Protein AF-A0A554NEE4-F1 (afdb_monomer_lite)

Foldseek 3Di:
DEKAWLFFDDFLQLQVLLVVLQVLLQVQQCVLCVVQLVVQVVCCVVPNPPPPCPPPHRGDNGRYDYAHNCLGFVDDDFDDLQNQQCWDFDADPVRDRPAGHNVHGGIDDDDPDDCVADVRDDDVVSVVSVVSSVVRSVVSVVVSCQPQDCQNPVRDHFLWAWFWEQVFFAEAEAALDPFLDPLGLLKDWPLPDKFKWKDFPDKDKDKDKWAFDAWQPTKDKDKDAQAPQFFKKKKKKDKDDDQWFKKKFKAWPVRHTQWIARDPRDTGITMDGGDDHGTMMMIMITTHTGDMIMMIMTMTGIHIDIDSDDDDPDDDTDQKEKDKDKDKDKAAAQGKDKDKDFDGAQFQKKKKFKAFFPFQKWKFKAAQVRDTPDTDGCDDPVHHGDGVRGHDMAMDGNGDGTMIMMMIGGNGNGMTMMMMMIMIMGGPPGLAHACCNYPVFHADIDIAALCVSQVSNQVRYPHYGYYYDYLVRLLVQVLVVGQEYEYAACLQDPVSVSSVVSPNDDPSRQVSVQVCQQVQHFYEYEANSVVSLLVHDHLFFDSVLQDPPQWDKFWALAQFFPDFDCVFQLQPDPPLDDRSHTGFFDANLLPHHSHGRHIFGFGALQSQQVGGLVRLWFKFAGTHDVNTGQWIFTDNDQWFLGHYTYHRHHRRRRDRSYDDRSHHYHTGGTSSNVLSVCQSSLMWIWITSPVDIDIGGHRRGGHCPSTDGRHHPDWDKAWAWDKDWDDQEAAAFDKIKIKTKTQAIDTDFDQPFKKWKKKFAWPQKDWDADPVGAGPWQFRDDDDRMTTNGIDGRVRNVVHMDMTITMIGQHADPVSWDKTKMDQIWIWGQDSNDIDIYGHHGMDIHGHHYHDPPDD

Radius of gyration: 36.36 Å; chains: 1; bounding box: 122×78×84 Å

Secondary structure (DSSP, 8-state):
-EEEEE-SS--HHHHHHHHHHHHHHHHHHHHHHHHHHHHHHHHHHHH-S---TTSS-PPPSSS-EEEEHHHHHS---SS-HHHHHHSPEEE-TTS-EEEE-----EEEEE-S--TTSTT----HHHHHHHHHHHHHHHHHHHHHHHHS-SS-TT------EEEEE-TT-EEEEEESSSTTSTT-SS-EEGGG--EEEEEEEEE--EEEEEPP-STTSSEEEEEEEPPTT--EEEEEEEE--SS--EEEEEE-TTS-EEEEE--TTS-EEEEEE-PPTT-EEEEEEEE-SSS-EEEEEEEEEEEEEEE-S-----S---SEEEEEEEEEEEEPTT-EEEEEEEEPTTEEEEEEEEE-TT--EEEEEE-TTS-EEEEE-SB-SS-BSSSTTSPPPEEEESPPSEEEEEEEEE-SSS-EEEEEEEEEEEE-SSSS--HHHHTSSPPPP-EE-TTHHHHHHHTTBSSSEEEEEEHHHHHTTGGGG-SEEEES--S-STT-HHHHHHT---THHHHHHHHHHHTT-EEEEEGGGGGGGGG-BSSS-BGGGS-TTSEEEEEESSEE-SEE-TTSGGG-STTSS-TT--EEE-SGGGT--TTT-EEEEEE-HHHHHHHHHTTT-EEEEEEEETTEEEEEEEEEETTEEEEEEEESSSSPPP--SS--TT---S--B-HHHHHHHHHHHT-EEEEE-SS-EEEES-TT----TTSPP-PPPPPPEEEEEEEE-S-SEE-TTPEEEEEEEEEEEEES--TT--EEEEEE--TT-EE-B-TTSPBSBS--EEETTEEEEEEE-HHHHHTS-EEEEEEEEPPPSTT--EEEEE--EEEEEEETTEEEEEEEE--EEEEE-SS-----

Sequence (856 aa):
MLGLISQDQFNSRDLHELYEMCLNIDDTLEEALEIWTTAGDVKTSLLGDTRTGLLFGVLPEQAFDYGTIYDTIDYTVSGAFLDWMAHPEITDDEGNVVGGGLGMTTLDFEMSFSWAVNGNLYNPELVRQEVIGYRTAIRVISEFGFRNTDTPSDGSVDEFDVTTGTDGEDVAFVTTGEAGGEADALRRTDEDLVFTRFEEVEQLNYSGVIAPGAAGSTTAEHTFTMPDGADRVEATCSWVTNVQDLDFFLEDGSGDRIAGSTNFGGPERITTSDPEPGRTYTFVVETFASGPTRYEIDGSARQSTTAGESEGDSEFAFGSTTDATTVENRVAGGSTTAVQYDVDRDLHSLTIHPYAPDVVFDLELVGPDGATVQSFDGVTEKRVGGKCCGLPEWVVESPDQGTYTLEVSNLEPDPKPFEIQFGTLQSTGTATPDPKVAVGYEQRPYDVTPFTFFQDYAEFIDSGSMDPVTVDEVANGALSEYDHAVVIHDYLNEDMERARKSGAADSGYTGALDTFVDDGGNLVLTDTGNYLLPLLDNDLVDGSRFGQDAITRTFDDVAQFTSKNLDHPLFGTDGDVRPIQDQLWKVAPLGYGVSGEARMDVIREEAFAAAATSAEGVPSVAGRVDGAVGAGSITASEDEGTGIHTICSLLPPAKQTNLHPFGMLNYTATFLGYVMFTSALGFEQIRDVGTEVRRYGRGDEWDLSGVDPVEPPAPEFSASGSRSDDGDVFTGGQTNRVRVTVESIDGEVDGNQQVELTDGLPDDWSVIRDGDGEPFGDAVGTDDGTVVLGSLTEADVSAGSVSRTYYAEAPEGAGATGEYTFGPAEVTATIDGAAVTAEVAGTETAYVVGPSTNVL

pLDDT: mean 84.34, std 13.8, range [32.0, 98.81]

Structure (mmCIF, N/CA/C/O backbone):
data_AF-A0A554NEE4-F1
#
_entry.id   AF-A0A554NEE4-F1
#
loop_
_atom_site.group_PDB
_atom_site.id
_atom_site.type_symbol
_atom_site.label_atom_id
_atom_site.label_alt_id
_atom_site.label_comp_id
_atom_site.label_asym_id
_atom_site.label_entity_id
_atom_site.label_seq_id
_atom_site.pdbx_PDB_ins_code
_atom_site.Cartn_x
_atom_site.Cartn_y
_atom_site.Cartn_z
_atom_site.occupancy
_atom_site.B_iso_or_equiv
_atom_site.auth_seq_id
_atom_site.auth_comp_id
_atom_site.auth_asym_id
_atom_site.auth_atom_id
_atom_site.pdbx_PDB_model_num
ATOM 1 N N . MET A 1 1 ? -0.304 26.738 -3.798 1.00 79.19 1 MET A N 1
ATOM 2 C CA . MET A 1 1 ? -1.681 26.210 -3.904 1.00 79.19 1 MET A CA 1
ATOM 3 C C . MET A 1 1 ? -1.562 24.702 -3.983 1.00 79.19 1 MET A C 1
ATOM 5 O O . MET A 1 1 ? -0.553 24.251 -4.499 1.00 79.19 1 MET A O 1
ATOM 9 N N . LEU A 1 2 ? -2.513 23.949 -3.445 1.00 85.88 2 LEU A N 1
ATOM 10 C CA . LEU A 1 2 ? -2.523 22.490 -3.502 1.00 85.88 2 LEU A CA 1
ATOM 11 C C . LEU A 1 2 ? -3.731 22.027 -4.313 1.00 85.88 2 LEU A C 1
ATOM 13 O O . LEU A 1 2 ? -4.825 22.565 -4.130 1.00 85.88 2 LEU A O 1
ATOM 17 N N . GLY A 1 3 ? -3.508 21.081 -5.220 1.00 88.94 3 GLY A N 1
ATOM 18 C CA . GLY A 1 3 ? -4.543 20.360 -5.951 1.00 88.94 3 GLY A CA 1
ATOM 19 C C . GLY A 1 3 ? -4.815 19.021 -5.277 1.00 88.94 3 GLY A C 1
ATOM 20 O O . GLY A 1 3 ? -3.974 18.129 -5.325 1.00 88.94 3 GLY A O 1
ATOM 21 N N . LEU A 1 4 ? -5.976 18.904 -4.643 1.00 88.12 4 LEU A N 1
ATOM 22 C CA . LEU A 1 4 ? -6.409 17.744 -3.875 1.00 88.12 4 LEU A CA 1
ATOM 23 C C . LEU A 1 4 ? -7.181 16.811 -4.807 1.00 88.12 4 LEU A C 1
ATOM 25 O O . LEU A 1 4 ? -8.361 17.040 -5.094 1.00 88.12 4 LEU A O 1
ATOM 29 N N . ILE A 1 5 ? -6.505 15.787 -5.318 1.00 89.12 5 ILE A N 1
ATOM 30 C CA . ILE A 1 5 ? -7.102 14.824 -6.238 1.00 89.12 5 ILE A CA 1
ATOM 31 C C . ILE A 1 5 ? -7.968 13.856 -5.445 1.00 89.12 5 ILE A C 1
ATOM 33 O O . ILE A 1 5 ? -7.487 13.073 -4.620 1.00 89.12 5 ILE A O 1
ATOM 37 N N . SER A 1 6 ? -9.264 13.884 -5.743 1.00 83.94 6 SER A N 1
ATOM 38 C CA . SER A 1 6 ? -10.177 12.837 -5.323 1.00 83.94 6 SER A CA 1
ATOM 39 C C . SER A 1 6 ? -10.399 11.874 -6.475 1.00 83.94 6 SER A C 1
ATOM 41 O O . SER A 1 6 ? -11.335 11.957 -7.268 1.00 83.94 6 SER A O 1
ATOM 43 N N . GLN A 1 7 ? -9.445 10.964 -6.565 1.00 79.62 7 GLN A N 1
ATOM 44 C CA . GLN A 1 7 ? -9.552 9.798 -7.413 1.00 79.62 7 GLN A CA 1
ATOM 45 C C . GLN A 1 7 ? -10.281 8.674 -6.692 1.00 79.62 7 GLN A C 1
ATOM 47 O O . GLN A 1 7 ? -9.940 8.346 -5.560 1.00 79.62 7 GLN A O 1
ATOM 52 N N . ASP A 1 8 ? -11.245 8.067 -7.360 1.00 83.69 8 ASP A N 1
ATOM 53 C CA . ASP A 1 8 ? -11.874 6.847 -6.875 1.00 83.69 8 ASP A CA 1
ATOM 54 C C . ASP A 1 8 ? -11.549 5.730 -7.873 1.00 83.69 8 ASP A C 1
ATOM 56 O O . ASP A 1 8 ? -10.404 5.288 -7.895 1.00 83.69 8 ASP A O 1
ATOM 60 N N . GLN A 1 9 ? -12.478 5.329 -8.743 1.00 89.69 9 GLN A N 1
ATOM 61 C CA . GLN A 1 9 ? -12.220 4.356 -9.812 1.00 89.69 9 GLN A CA 1
ATOM 62 C C . GLN A 1 9 ? -12.054 5.084 -11.154 1.00 89.69 9 GLN A C 1
ATOM 64 O O . GLN A 1 9 ? -13.022 5.261 -11.889 1.00 89.69 9 GLN A O 1
ATOM 69 N N . PHE A 1 10 ? -10.836 5.548 -11.438 1.00 91.00 10 PHE A N 1
ATOM 70 C CA . PHE A 1 10 ? -10.472 6.203 -12.701 1.00 91.00 10 PHE A CA 1
ATOM 71 C C . PHE A 1 10 ? -9.712 5.235 -13.610 1.00 91.00 10 PHE A C 1
ATOM 73 O O . PHE A 1 10 ? -8.888 4.441 -13.138 1.00 91.00 10 PHE A O 1
ATOM 80 N N . ASN A 1 11 ? -9.995 5.290 -14.910 1.00 91.19 11 ASN A N 1
ATOM 81 C CA . ASN A 1 11 ? -9.224 4.572 -15.925 1.00 91.19 11 ASN A CA 1
ATOM 82 C C . ASN A 1 11 ? -8.066 5.444 -16.459 1.00 91.19 11 ASN A C 1
ATOM 84 O O . ASN A 1 11 ? -7.879 6.588 -16.029 1.00 91.19 11 ASN A O 1
ATOM 88 N N . SER A 1 12 ? -7.282 4.919 -17.407 1.00 90.38 12 SER A N 1
ATOM 89 C CA . SER A 1 12 ? -6.141 5.644 -17.984 1.00 90.38 12 SER A CA 1
ATOM 90 C C . SER A 1 12 ? -6.547 6.998 -18.582 1.00 90.38 12 SER A C 1
ATOM 92 O O . SER A 1 12 ? -5.858 7.996 -18.367 1.00 90.38 12 SER A O 1
ATOM 94 N N . ARG A 1 13 ? -7.690 7.082 -19.280 1.00 89.62 13 ARG A N 1
ATOM 95 C CA . ARG A 1 13 ? -8.184 8.348 -19.850 1.00 89.62 13 ARG A CA 1
ATOM 96 C C . ARG A 1 13 ? -8.473 9.385 -18.769 1.00 89.62 13 ARG A C 1
ATOM 98 O O . ARG A 1 13 ? -7.953 10.498 -18.862 1.00 89.62 13 ARG A O 1
ATOM 105 N N . ASP A 1 14 ? -9.248 9.018 -17.753 1.00 89.56 14 ASP A N 1
ATOM 106 C CA . ASP A 1 14 ? -9.634 9.918 -16.659 1.00 89.56 14 ASP A CA 1
ATOM 107 C C . ASP A 1 14 ? -8.403 10.485 -15.935 1.00 89.56 14 ASP A C 1
ATOM 109 O O . ASP A 1 14 ? -8.318 11.684 -15.647 1.00 89.56 14 ASP A O 1
ATOM 113 N N . LEU A 1 15 ? -7.410 9.625 -15.679 1.00 90.44 15 LEU A N 1
ATOM 114 C CA . LEU A 1 15 ? -6.151 10.013 -15.051 1.00 90.44 15 LEU A CA 1
ATOM 115 C C . LEU A 1 15 ? -5.356 10.985 -15.926 1.00 90.44 15 LEU A C 1
ATOM 117 O O . LEU A 1 15 ? -4.944 12.039 -15.442 1.00 90.44 15 LEU A O 1
ATOM 121 N N . HIS A 1 16 ? -5.180 10.689 -17.215 1.00 88.69 16 HIS A N 1
ATOM 122 C CA . HIS A 1 16 ? -4.455 11.575 -18.126 1.00 88.69 16 HIS A CA 1
ATOM 123 C C . HIS A 1 16 ? -5.140 12.931 -18.317 1.00 88.69 16 HIS A C 1
ATOM 125 O O . HIS A 1 16 ? -4.455 13.948 -18.446 1.00 88.69 16 HIS A O 1
ATOM 131 N N . GLU A 1 17 ? -6.472 12.989 -18.327 1.00 86.56 17 GLU A N 1
ATOM 132 C CA . GLU A 1 17 ? -7.200 14.259 -18.362 1.00 86.56 17 GLU A CA 1
ATOM 133 C C . GLU A 1 17 ? -6.975 15.074 -17.082 1.00 86.56 17 GLU A C 1
ATOM 135 O O . GLU A 1 17 ? -6.628 16.258 -17.150 1.00 86.56 17 GLU A O 1
ATOM 140 N N . LEU A 1 18 ? -7.119 14.443 -15.914 1.00 89.12 18 LEU A N 1
ATOM 141 C CA . LEU A 1 18 ? -6.953 15.102 -14.622 1.00 89.12 18 LEU A CA 1
ATOM 142 C C . LEU A 1 18 ? -5.520 15.607 -14.401 1.00 89.12 18 LEU A C 1
ATOM 144 O O . LEU A 1 18 ? -5.320 16.745 -13.970 1.00 89.12 18 LEU A O 1
ATOM 148 N N . TYR A 1 19 ? -4.519 14.791 -14.726 1.00 88.62 19 TYR A N 1
ATOM 149 C CA . TYR A 1 19 ? -3.110 15.136 -14.537 1.00 88.62 19 TYR A CA 1
ATOM 150 C C . TYR A 1 19 ? -2.638 16.189 -15.538 1.00 88.62 19 TYR A C 1
ATOM 152 O O . TYR A 1 19 ? -1.933 17.124 -15.152 1.00 88.62 19 TYR A O 1
ATOM 160 N N . GLU A 1 20 ? -3.099 16.135 -16.791 1.00 87.94 20 GLU A N 1
ATOM 161 C CA . GLU A 1 20 ? -2.848 17.220 -17.741 1.00 87.94 20 GLU A CA 1
ATOM 162 C C . GLU A 1 20 ? -3.465 18.539 -17.248 1.00 87.94 20 GLU A C 1
ATOM 164 O O . GLU A 1 20 ? -2.842 19.598 -17.368 1.00 87.94 20 GLU A O 1
ATOM 169 N N . MET A 1 21 ? -4.667 18.505 -16.659 1.00 89.19 21 MET A N 1
ATOM 170 C CA . MET A 1 21 ? -5.262 19.703 -16.063 1.00 89.19 21 MET A CA 1
ATOM 171 C C . MET A 1 21 ? -4.361 20.272 -14.959 1.00 89.19 21 MET A C 1
ATOM 173 O O . MET A 1 21 ? -4.125 21.483 -14.935 1.00 89.19 21 MET A O 1
ATOM 177 N N . CYS A 1 22 ? -3.830 19.421 -14.079 1.00 91.69 22 CYS A N 1
ATOM 178 C CA . CYS A 1 22 ? -2.899 19.825 -13.028 1.00 91.69 22 CYS A CA 1
ATOM 179 C C . CYS A 1 22 ? -1.610 20.443 -13.590 1.00 91.69 22 CYS A C 1
ATOM 181 O O . CYS A 1 22 ? -1.196 21.492 -13.101 1.00 91.69 22 CYS A O 1
ATOM 183 N N . LEU A 1 23 ? -1.023 19.877 -14.649 1.00 89.75 23 LEU A N 1
ATOM 184 C CA . LEU A 1 23 ? 0.155 20.450 -15.317 1.00 89.75 23 LEU A CA 1
ATOM 185 C C . LEU A 1 23 ? -0.133 21.834 -15.920 1.00 89.75 23 LEU A C 1
ATOM 187 O O . LEU A 1 23 ? 0.620 22.780 -15.703 1.00 89.75 23 LEU A O 1
ATOM 191 N N . ASN A 1 24 ? -1.273 22.000 -16.599 1.00 89.62 24 ASN A N 1
ATOM 192 C CA . ASN A 1 24 ? -1.676 23.301 -17.147 1.00 89.62 24 ASN A CA 1
ATOM 193 C C . ASN A 1 24 ? -1.885 24.354 -16.043 1.00 89.62 24 ASN A C 1
ATOM 195 O O . ASN A 1 24 ? -1.602 25.544 -16.235 1.00 89.62 24 ASN A O 1
ATOM 199 N N . ILE A 1 25 ? -2.420 23.931 -14.893 1.00 90.69 25 ILE A N 1
ATOM 200 C CA . ILE A 1 25 ? -2.573 24.787 -13.715 1.00 90.69 25 ILE A CA 1
ATOM 201 C C . ILE A 1 25 ? -1.203 25.171 -13.161 1.00 90.69 25 ILE A C 1
ATOM 203 O O . ILE A 1 25 ? -1.005 26.358 -12.898 1.00 90.69 25 ILE A O 1
ATOM 207 N N . ASP A 1 26 ? -0.291 24.208 -13.018 1.00 90.06 26 ASP A N 1
ATOM 208 C CA . ASP A 1 26 ? 1.068 24.412 -12.514 1.00 90.06 26 ASP A CA 1
ATOM 209 C C . ASP A 1 26 ? 1.807 25.475 -13.332 1.00 90.06 26 ASP A C 1
ATOM 211 O O . ASP A 1 26 ? 2.122 26.549 -12.815 1.00 90.06 26 ASP A O 1
ATOM 215 N N . ASP A 1 27 ? 1.924 25.255 -14.644 1.00 89.25 27 ASP A N 1
ATOM 216 C CA . ASP A 1 27 ? 2.611 26.158 -15.572 1.00 89.25 27 ASP A CA 1
ATOM 217 C C . ASP A 1 27 ? 2.057 27.589 -15.505 1.00 89.25 27 ASP A C 1
ATOM 219 O O . ASP A 1 27 ? 2.794 28.581 -15.452 1.00 89.25 27 ASP A O 1
ATOM 223 N N . THR A 1 28 ? 0.727 27.720 -15.478 1.00 90.75 28 THR A N 1
ATOM 224 C CA . THR A 1 28 ? 0.081 29.038 -15.467 1.00 90.75 28 THR A CA 1
ATOM 225 C C . THR A 1 28 ? 0.197 29.719 -14.100 1.00 90.75 28 THR A C 1
ATOM 227 O O . THR A 1 28 ? 0.265 30.952 -14.016 1.00 90.75 28 THR A O 1
ATOM 230 N N . LEU A 1 29 ? 0.169 28.951 -13.006 1.00 87.88 29 LEU A N 1
ATOM 231 C CA . LEU A 1 29 ? 0.315 29.485 -11.654 1.00 87.88 29 LEU A CA 1
ATOM 232 C C . LEU A 1 29 ? 1.748 29.920 -11.373 1.00 87.88 29 LEU A C 1
ATOM 234 O O . LEU A 1 29 ? 1.921 30.985 -10.776 1.00 87.88 29 LEU A O 1
ATOM 238 N N . GLU A 1 30 ? 2.737 29.165 -11.839 1.00 85.44 30 GLU A N 1
ATOM 239 C CA . GLU A 1 30 ? 4.149 29.506 -11.706 1.00 85.44 30 GLU A CA 1
ATOM 240 C C . GLU A 1 30 ? 4.451 30.839 -12.411 1.00 85.44 30 GLU A C 1
ATOM 242 O O . GLU A 1 30 ? 5.006 31.756 -11.803 1.00 85.44 30 GLU A O 1
ATOM 247 N N . GLU A 1 31 ? 3.939 31.051 -13.632 1.00 86.69 31 GLU A N 1
ATOM 248 C CA . GLU A 1 31 ? 4.039 32.353 -14.312 1.00 86.69 31 GLU A CA 1
ATOM 249 C C . GLU A 1 31 ? 3.298 33.466 -13.541 1.00 86.69 31 GLU A C 1
ATOM 251 O O . GLU A 1 31 ? 3.792 34.589 -13.386 1.00 86.69 31 GLU A O 1
ATOM 256 N N . ALA A 1 32 ? 2.095 33.182 -13.035 1.00 84.25 32 ALA A N 1
ATOM 257 C CA . ALA A 1 32 ? 1.286 34.176 -12.331 1.00 84.25 32 ALA A CA 1
ATOM 258 C C . ALA A 1 32 ? 1.881 34.597 -10.974 1.00 84.25 32 ALA A C 1
ATOM 260 O O . ALA A 1 32 ? 1.588 35.707 -10.501 1.00 84.25 32 ALA A O 1
ATOM 261 N N . LEU A 1 33 ? 2.685 33.729 -10.353 1.00 83.12 33 LEU A N 1
ATOM 262 C CA . LEU A 1 33 ? 3.245 33.886 -9.011 1.00 83.12 33 LEU A CA 1
ATOM 263 C C . LEU A 1 33 ? 4.788 33.944 -8.981 1.00 83.12 33 LEU A C 1
ATOM 265 O O . LEU A 1 33 ? 5.340 33.996 -7.885 1.00 83.12 33 LEU A O 1
ATOM 269 N N . GLU A 1 34 ? 5.465 34.082 -10.129 1.00 81.25 34 GLU A N 1
ATOM 270 C CA . GLU A 1 34 ? 6.938 34.102 -10.308 1.00 81.25 34 GLU A CA 1
ATOM 271 C C . GLU A 1 34 ? 7.698 34.929 -9.252 1.00 81.25 34 GLU A C 1
ATOM 273 O O . GLU A 1 34 ? 8.745 34.541 -8.734 1.00 81.25 34 GLU A O 1
ATOM 278 N N . ILE A 1 35 ? 7.174 36.109 -8.897 1.00 74.75 35 ILE A N 1
ATOM 279 C CA . ILE A 1 35 ? 7.800 37.003 -7.906 1.00 74.75 35 ILE A CA 1
ATOM 280 C C . ILE A 1 35 ? 7.946 36.318 -6.538 1.00 74.75 35 ILE A C 1
ATOM 282 O O . ILE A 1 35 ? 8.884 36.613 -5.797 1.00 74.75 35 ILE A O 1
ATOM 286 N N . TRP A 1 36 ? 6.989 35.468 -6.179 1.00 70.56 36 TRP A N 1
ATOM 287 C CA . TRP A 1 36 ? 6.923 34.794 -4.890 1.00 70.56 36 TRP A CA 1
ATOM 288 C C . TRP A 1 36 ? 7.741 33.515 -4.861 1.00 70.56 36 TRP A C 1
ATOM 290 O O . TRP A 1 36 ? 8.437 33.320 -3.869 1.00 70.56 36 TRP A O 1
ATOM 300 N N . THR A 1 37 ? 7.748 32.730 -5.936 1.00 70.56 37 THR A N 1
ATOM 301 C CA . THR A 1 37 ? 8.618 31.551 -6.044 1.00 70.56 37 THR A CA 1
ATOM 302 C C . THR A 1 37 ? 10.085 31.966 -6.085 1.00 70.56 37 THR A C 1
ATOM 304 O O . THR A 1 37 ? 10.865 31.536 -5.242 1.00 70.56 37 THR A O 1
ATOM 307 N N . THR A 1 38 ? 10.420 33.014 -6.849 1.00 75.44 38 THR A N 1
ATOM 308 C CA . THR A 1 38 ? 11.751 33.655 -6.797 1.00 75.44 38 THR A CA 1
ATOM 309 C C . THR A 1 38 ? 12.124 34.117 -5.379 1.00 75.44 38 THR A C 1
ATOM 311 O O . THR A 1 38 ? 13.282 34.048 -4.962 1.00 75.44 38 THR A O 1
ATOM 314 N N . ALA A 1 39 ? 11.166 34.657 -4.619 1.00 69.75 39 ALA A N 1
ATOM 315 C CA . ALA A 1 39 ? 11.418 35.095 -3.247 1.00 69.75 39 ALA A CA 1
ATOM 316 C C . ALA A 1 39 ? 11.582 33.909 -2.276 1.00 69.75 39 ALA A C 1
ATOM 318 O O . ALA A 1 39 ? 12.388 34.014 -1.346 1.00 69.75 39 ALA A O 1
ATOM 319 N N . GLY A 1 40 ? 10.855 32.809 -2.503 1.00 69.12 40 GLY A N 1
ATOM 320 C CA . GLY A 1 40 ? 11.029 31.512 -1.849 1.00 69.12 40 GLY A CA 1
ATOM 321 C C . GLY A 1 40 ? 12.433 30.962 -2.076 1.00 69.12 40 GLY A C 1
ATOM 322 O O . GLY A 1 40 ? 13.184 30.829 -1.114 1.00 69.12 40 GLY A O 1
ATOM 323 N N . ASP A 1 41 ? 12.853 30.820 -3.331 1.00 72.00 41 ASP A N 1
ATOM 324 C CA . ASP A 1 41 ? 14.188 30.338 -3.711 1.00 72.00 41 ASP A CA 1
ATOM 325 C C . ASP A 1 41 ? 15.310 31.154 -3.068 1.00 72.00 41 ASP A C 1
ATOM 327 O O . ASP A 1 41 ? 16.281 30.629 -2.513 1.00 72.00 41 ASP A O 1
ATOM 331 N N . VAL A 1 42 ? 15.181 32.486 -3.101 1.00 71.62 42 VAL A N 1
ATOM 332 C CA . VAL A 1 42 ? 16.158 33.383 -2.477 1.00 71.62 42 VAL A CA 1
ATOM 333 C C . VAL A 1 42 ? 16.200 33.163 -0.968 1.00 71.62 42 VAL A C 1
ATOM 335 O O . VAL A 1 42 ? 17.295 33.111 -0.402 1.00 71.62 42 VAL A O 1
ATOM 338 N N . LYS A 1 43 ? 15.047 33.014 -0.305 1.00 68.38 43 LYS A N 1
ATOM 339 C CA . LYS A 1 43 ? 14.982 32.700 1.129 1.00 68.38 43 LYS A CA 1
ATOM 340 C C . LYS A 1 43 ? 15.693 31.373 1.410 1.00 68.38 43 LYS A C 1
ATOM 342 O O . LYS A 1 43 ? 16.560 31.357 2.285 1.00 68.38 43 LYS A O 1
ATOM 347 N N . THR A 1 44 ? 15.389 30.318 0.664 1.00 67.31 44 THR A N 1
ATOM 348 C CA . THR A 1 44 ? 15.949 28.971 0.856 1.00 67.31 44 THR A CA 1
ATOM 349 C C . THR A 1 44 ? 17.456 28.957 0.626 1.00 67.31 44 THR A C 1
ATOM 351 O O . THR A 1 44 ? 18.206 28.461 1.466 1.00 67.31 44 THR A O 1
ATOM 354 N N . SER A 1 45 ? 17.948 29.651 -0.405 1.00 70.81 45 SER A N 1
ATOM 355 C CA . SER A 1 45 ? 19.392 29.796 -0.641 1.00 70.81 45 SER A CA 1
ATOM 356 C C . SER A 1 45 ? 20.137 30.540 0.481 1.00 70.81 45 SER A C 1
ATOM 358 O O . SER A 1 45 ? 21.322 30.299 0.716 1.00 70.81 45 SER A O 1
ATOM 360 N N . LEU A 1 46 ? 19.467 31.472 1.172 1.00 65.19 46 LEU A N 1
ATOM 361 C CA . LEU A 1 46 ? 20.076 32.335 2.189 1.00 65.19 46 LEU A CA 1
ATOM 362 C C . LEU A 1 46 ? 19.972 31.769 3.607 1.00 65.19 46 LEU A C 1
ATOM 364 O O . LEU A 1 46 ? 20.841 32.051 4.435 1.00 65.19 46 LEU A O 1
ATOM 368 N N . LEU A 1 47 ? 18.892 31.049 3.907 1.00 61.53 47 LEU A N 1
ATOM 369 C CA . LEU A 1 47 ? 18.517 30.626 5.259 1.00 61.53 47 LEU A CA 1
ATOM 370 C C . LEU A 1 47 ? 18.403 29.100 5.407 1.00 61.53 47 LEU A C 1
ATOM 372 O O . LEU A 1 47 ? 18.155 28.627 6.519 1.00 61.53 47 LEU A O 1
ATOM 376 N N . GLY A 1 48 ? 18.590 28.343 4.322 1.00 58.00 48 GLY A N 1
ATOM 377 C CA . GLY A 1 48 ? 18.257 26.921 4.255 1.00 58.00 48 GLY A CA 1
ATOM 378 C C . GLY A 1 48 ? 16.752 26.679 4.397 1.00 58.00 48 GLY A C 1
ATOM 379 O O . GLY A 1 48 ? 15.963 27.623 4.513 1.00 58.00 48 GLY A O 1
ATOM 380 N N . ASP A 1 49 ? 16.367 25.409 4.469 1.00 53.97 49 ASP A N 1
ATOM 381 C CA . ASP A 1 49 ? 14.980 24.972 4.668 1.00 53.97 49 ASP A CA 1
ATOM 382 C C . ASP A 1 49 ? 14.526 25.112 6.138 1.00 53.97 49 ASP A C 1
ATOM 384 O O . ASP A 1 49 ? 14.043 24.201 6.810 1.00 53.97 49 ASP A O 1
ATOM 388 N N . THR A 1 50 ? 14.770 26.284 6.726 1.00 45.06 50 THR A N 1
ATOM 389 C CA . THR A 1 50 ? 14.326 26.564 8.088 1.00 45.06 50 THR A CA 1
ATOM 390 C C . THR A 1 50 ? 12.863 27.008 8.059 1.00 45.06 50 THR A C 1
ATOM 392 O O . THR A 1 50 ? 12.542 28.169 7.789 1.00 45.06 50 THR A O 1
ATOM 395 N N . ARG A 1 51 ? 11.952 26.093 8.426 1.00 45.69 51 ARG A N 1
ATOM 396 C CA . ARG A 1 51 ? 10.507 26.327 8.670 1.00 45.69 51 ARG A CA 1
ATOM 397 C C . ARG A 1 51 ? 10.204 27.297 9.833 1.00 45.69 51 ARG A C 1
ATOM 399 O O . ARG A 1 51 ? 9.126 27.276 10.418 1.00 45.69 51 ARG A O 1
ATOM 406 N N . THR A 1 52 ? 11.131 28.177 10.219 1.00 40.28 52 THR A N 1
ATOM 407 C CA . THR A 1 52 ? 10.897 29.130 11.313 1.00 40.28 52 THR A CA 1
ATOM 408 C C . THR A 1 52 ? 10.232 30.401 10.785 1.00 40.28 52 THR A C 1
ATOM 410 O O . THR A 1 52 ? 10.878 31.354 10.353 1.00 40.28 52 THR A O 1
ATOM 413 N N . GLY A 1 53 ? 8.900 30.441 10.865 1.00 39.19 53 GLY A N 1
ATOM 414 C CA . GLY A 1 53 ? 8.048 31.583 10.500 1.00 39.19 53 GLY A CA 1
ATOM 415 C C . GLY A 1 53 ? 8.251 32.870 11.321 1.00 39.19 53 GLY A C 1
ATOM 416 O O . GLY A 1 53 ? 7.424 33.775 11.256 1.00 39.19 53 GLY A O 1
ATOM 417 N N . LEU A 1 54 ? 9.336 33.002 12.091 1.00 34.47 54 LEU A N 1
ATOM 418 C CA . LEU A 1 54 ? 9.494 34.064 13.089 1.00 34.47 54 LEU A CA 1
ATOM 419 C C . LEU A 1 54 ? 9.956 35.425 12.534 1.00 34.47 54 LEU A C 1
ATOM 421 O O . LEU A 1 54 ? 9.944 36.403 13.281 1.00 34.47 54 LEU A O 1
ATOM 425 N N . LEU A 1 55 ? 10.351 35.526 11.257 1.00 32.00 55 LEU A N 1
ATOM 426 C CA . LEU A 1 55 ? 10.859 36.786 10.679 1.00 32.00 55 LEU A CA 1
ATOM 427 C C . LEU A 1 55 ? 10.274 37.190 9.312 1.00 32.00 55 LEU A C 1
ATOM 429 O O . LEU A 1 55 ? 10.265 38.388 9.029 1.00 32.00 55 LEU A O 1
ATOM 433 N N . PHE A 1 56 ? 9.760 36.261 8.492 1.00 33.00 56 PHE A N 1
ATOM 434 C CA . PHE A 1 56 ? 9.345 36.564 7.106 1.00 33.00 56 PHE A CA 1
ATOM 435 C C . PHE A 1 56 ? 7.969 36.023 6.671 1.00 33.00 56 PHE A C 1
ATOM 437 O O . PHE A 1 56 ? 7.517 36.365 5.581 1.00 33.00 56 PHE A O 1
ATOM 444 N N . GLY A 1 57 ? 7.277 35.228 7.498 1.00 48.47 57 GLY A N 1
ATOM 445 C CA . GLY A 1 57 ? 6.234 34.325 6.988 1.00 48.47 57 GLY A CA 1
ATOM 446 C C . GLY A 1 57 ? 6.853 33.196 6.149 1.00 48.47 57 GLY A C 1
ATOM 447 O O . GLY A 1 57 ? 8.024 33.268 5.768 1.00 48.47 57 GLY A O 1
ATOM 448 N N . VAL A 1 58 ? 6.116 32.114 5.904 1.00 54.50 58 VAL A N 1
ATOM 449 C CA . VAL A 1 58 ? 6.591 31.060 4.996 1.00 54.50 58 VAL A CA 1
ATOM 450 C C . VAL A 1 58 ? 6.278 31.526 3.570 1.00 54.50 58 VAL A C 1
ATOM 452 O O . VAL A 1 58 ? 5.127 31.804 3.244 1.00 54.50 58 VAL A O 1
ATOM 455 N N . LEU A 1 59 ? 7.320 31.727 2.762 1.00 56.00 59 LEU A N 1
ATOM 456 C CA . LEU A 1 59 ? 7.195 31.944 1.321 1.00 56.00 59 LEU A CA 1
ATOM 457 C C . LEU A 1 59 ? 7.188 30.558 0.661 1.00 56.00 59 LEU A C 1
ATOM 459 O O . LEU A 1 59 ? 8.062 29.767 1.022 1.00 56.00 59 LEU A O 1
ATOM 463 N N . PRO A 1 60 ? 6.233 30.250 -0.231 1.00 60.25 60 PRO A N 1
ATOM 464 C CA . PRO A 1 60 ? 6.250 29.001 -0.982 1.00 60.25 60 PRO A CA 1
ATOM 465 C C . PRO A 1 60 ? 7.436 28.969 -1.955 1.00 60.25 60 PRO A C 1
ATOM 467 O O . PRO A 1 60 ? 7.774 29.996 -2.544 1.00 60.25 60 PRO A O 1
ATOM 470 N N . GLU A 1 61 ? 8.044 27.795 -2.107 1.00 66.44 61 GLU A N 1
ATOM 471 C CA . GLU A 1 61 ? 9.101 27.523 -3.096 1.00 66.44 61 GLU A CA 1
ATOM 472 C C . GLU A 1 61 ? 8.506 27.184 -4.473 1.00 66.44 61 GLU A C 1
ATOM 474 O O . GLU A 1 61 ? 9.111 27.483 -5.490 1.00 66.44 61 GLU A O 1
ATOM 479 N N . GLN A 1 62 ? 7.269 26.677 -4.499 1.00 73.44 62 GLN A N 1
ATOM 480 C CA . GLN A 1 62 ? 6.509 26.349 -5.709 1.00 73.44 62 GLN A CA 1
ATOM 481 C C . GLN A 1 62 ? 5.098 26.951 -5.666 1.00 73.44 62 GLN A C 1
ATOM 483 O O . GLN A 1 62 ? 4.473 27.037 -4.597 1.00 73.44 62 GLN A O 1
ATOM 488 N N . ALA A 1 63 ? 4.581 27.402 -6.811 1.00 79.62 63 ALA A N 1
ATOM 489 C CA . ALA A 1 63 ? 3.260 28.022 -6.886 1.00 79.62 63 ALA A CA 1
ATOM 490 C C . ALA A 1 63 ? 2.117 27.009 -6.708 1.00 79.62 63 ALA A C 1
ATOM 492 O O . ALA A 1 63 ? 1.091 27.342 -6.087 1.00 79.62 63 ALA A O 1
ATOM 493 N N . PHE A 1 64 ? 2.297 25.788 -7.209 1.00 86.19 64 PHE A N 1
ATOM 494 C CA . PHE A 1 64 ? 1.316 24.712 -7.189 1.00 86.19 64 PHE A CA 1
ATOM 495 C C . PHE A 1 64 ? 1.984 23.354 -6.960 1.00 86.19 64 PHE A C 1
ATOM 497 O O . PHE A 1 64 ? 3.124 23.137 -7.347 1.00 86.19 64 PHE A O 1
ATOM 504 N N . ASP A 1 65 ? 1.272 22.465 -6.280 1.00 87.88 65 ASP A N 1
ATOM 505 C CA . ASP A 1 65 ? 1.616 21.051 -6.191 1.00 87.88 65 ASP A CA 1
ATOM 506 C C . ASP A 1 65 ? 0.326 20.244 -6.068 1.00 87.88 65 ASP A C 1
ATOM 508 O O . ASP A 1 65 ? -0.717 20.803 -5.708 1.00 87.88 65 ASP A O 1
ATOM 512 N N . TYR A 1 66 ? 0.364 18.958 -6.387 1.00 91.06 66 TYR A N 1
ATOM 513 C CA . TYR A 1 66 ? -0.839 18.135 -6.419 1.00 91.06 66 TYR A CA 1
ATOM 514 C C . TYR A 1 66 ? -0.542 16.658 -6.176 1.00 91.06 66 TYR A C 1
ATOM 516 O O . TYR A 1 66 ? 0.511 16.134 -6.531 1.00 91.06 66 TYR A O 1
ATOM 524 N N . GLY A 1 67 ? -1.526 15.987 -5.600 1.00 91.06 67 GLY A N 1
ATOM 525 C CA . GLY A 1 67 ? -1.506 14.574 -5.246 1.00 91.06 67 GLY A CA 1
ATOM 526 C C . GLY A 1 67 ? -2.877 14.197 -4.710 1.00 91.06 67 GLY A C 1
ATOM 527 O O . GLY A 1 67 ? -3.834 14.965 -4.865 1.00 91.06 67 GLY A O 1
ATOM 528 N N . THR A 1 68 ? -3.000 13.046 -4.062 1.00 90.31 68 THR A N 1
ATOM 529 C CA . THR A 1 68 ? -4.249 12.726 -3.366 1.00 90.31 68 THR A CA 1
ATOM 530 C C . THR A 1 68 ? -4.536 13.733 -2.238 1.00 90.31 68 THR A C 1
ATOM 532 O O . THR A 1 68 ? -3.694 14.549 -1.844 1.00 90.31 68 THR A O 1
ATOM 535 N N . ILE A 1 69 ? -5.749 13.693 -1.681 1.00 86.25 69 ILE A N 1
ATOM 536 C CA . ILE A 1 69 ? -6.079 14.478 -0.476 1.00 86.25 69 ILE A CA 1
ATOM 537 C C . ILE A 1 69 ? -5.077 14.160 0.650 1.00 86.25 69 ILE A C 1
ATOM 539 O O . ILE A 1 69 ? -4.581 15.072 1.310 1.00 86.25 69 ILE A O 1
ATOM 543 N N . TYR A 1 70 ? -4.721 12.884 0.821 1.00 86.19 70 TYR A N 1
ATOM 544 C CA . TYR A 1 70 ? -3.785 12.482 1.863 1.00 86.19 70 TYR A CA 1
ATOM 545 C C . TYR A 1 70 ? -2.373 13.021 1.600 1.00 86.19 70 TYR A C 1
ATOM 547 O O . TYR A 1 70 ? -1.808 13.669 2.475 1.00 86.19 70 TYR A O 1
ATOM 555 N N . ASP A 1 71 ? -1.853 12.857 0.382 1.00 87.31 71 ASP A N 1
ATOM 556 C CA . ASP A 1 71 ? -0.535 13.364 -0.034 1.00 87.31 71 ASP A CA 1
ATOM 557 C C . ASP A 1 71 ? -0.366 14.869 0.242 1.00 87.31 71 ASP A C 1
ATOM 559 O O . ASP A 1 71 ? 0.692 15.357 0.638 1.00 87.31 71 ASP A O 1
ATOM 563 N N . THR A 1 72 ? -1.434 15.636 0.023 1.00 83.19 72 THR A N 1
ATOM 564 C CA . THR A 1 72 ? -1.380 17.100 0.060 1.00 83.19 72 THR A CA 1
ATOM 565 C C . THR A 1 72 ? -1.578 17.688 1.454 1.00 83.19 72 THR A C 1
ATOM 567 O O . THR A 1 72 ? -0.925 18.682 1.790 1.00 83.19 72 THR A O 1
ATOM 570 N N . ILE A 1 73 ? -2.483 17.122 2.260 1.00 75.56 73 ILE A N 1
ATOM 571 C CA . ILE A 1 73 ? -2.880 17.695 3.558 1.00 75.56 73 ILE A CA 1
ATOM 572 C C . ILE A 1 73 ? -2.861 16.699 4.734 1.00 75.56 73 ILE A C 1
ATOM 574 O O . ILE A 1 73 ? -3.325 17.055 5.820 1.00 75.56 73 ILE A O 1
ATOM 578 N N . ASP A 1 74 ? -2.292 15.500 4.549 1.00 75.88 74 ASP A N 1
ATOM 579 C CA . ASP A 1 74 ? -2.082 14.455 5.576 1.00 75.88 74 ASP A CA 1
ATOM 580 C C . ASP A 1 74 ? -3.389 14.030 6.277 1.00 75.88 74 ASP A C 1
ATOM 582 O O . ASP A 1 74 ? -3.479 13.838 7.494 1.00 75.88 74 ASP A O 1
ATOM 586 N N . TYR A 1 75 ? -4.466 13.967 5.491 1.00 74.00 75 TYR A N 1
ATOM 587 C CA . TYR A 1 75 ? -5.816 13.660 5.945 1.00 74.00 75 TYR A CA 1
ATOM 588 C C . TYR A 1 75 ? -6.650 13.052 4.818 1.00 74.00 75 TYR A C 1
ATOM 590 O O . TYR A 1 75 ? -6.464 13.361 3.647 1.00 74.00 75 TYR A O 1
ATOM 598 N N . THR A 1 76 ? -7.607 12.203 5.181 1.00 76.56 76 THR A N 1
ATOM 599 C CA . THR A 1 76 ? -8.597 11.648 4.261 1.00 76.56 76 THR A CA 1
ATOM 600 C C . THR A 1 76 ? -9.909 11.406 5.006 1.00 76.56 76 THR A C 1
ATOM 602 O O . THR A 1 76 ? -9.934 11.393 6.238 1.00 76.56 76 THR A O 1
ATOM 605 N N . VAL A 1 77 ? -11.002 11.240 4.267 1.00 73.00 77 VAL A N 1
ATOM 606 C CA . VAL A 1 77 ? -12.344 11.006 4.813 1.00 73.00 77 VAL A CA 1
ATOM 607 C C . VAL A 1 77 ? -13.053 9.878 4.100 1.00 73.00 77 VAL A C 1
ATOM 609 O O . VAL A 1 77 ? -12.756 9.558 2.954 1.00 73.00 77 VAL A O 1
ATOM 612 N N . SER A 1 78 ? -14.063 9.330 4.766 1.00 67.25 78 SER A N 1
ATOM 613 C CA . SER A 1 78 ? -15.097 8.536 4.124 1.00 67.25 78 SER A CA 1
ATOM 614 C C . SER A 1 78 ? -16.283 9.436 3.748 1.00 67.25 78 SER A C 1
ATOM 616 O O . SER A 1 78 ? -16.854 10.145 4.577 1.00 67.25 78 SER A O 1
ATOM 618 N N . GLY A 1 79 ? -16.659 9.432 2.466 1.00 65.62 79 GLY A N 1
ATOM 619 C CA . GLY A 1 79 ? -17.884 10.083 1.992 1.00 65.62 79 GLY A CA 1
ATOM 620 C C . GLY A 1 79 ? -17.829 11.609 1.867 1.00 65.62 79 GLY A C 1
ATOM 621 O O . GLY A 1 79 ? -18.876 12.256 1.992 1.00 65.62 79 GLY A O 1
ATOM 622 N N . ALA A 1 80 ? -16.660 12.211 1.592 1.00 75.81 80 ALA A N 1
ATOM 623 C CA . ALA A 1 80 ? -16.648 13.606 1.147 1.00 75.81 80 ALA A CA 1
ATOM 624 C C . ALA A 1 80 ? -17.522 13.761 -0.099 1.00 75.81 80 ALA A C 1
ATOM 626 O O . ALA A 1 80 ? -17.581 12.893 -0.966 1.00 75.81 80 ALA A O 1
ATOM 627 N N . PHE A 1 81 ? -18.190 14.908 -0.213 1.00 79.50 81 PHE A N 1
ATOM 628 C CA . PHE A 1 81 ? -19.063 15.174 -1.354 1.00 79.50 81 PHE A CA 1
ATOM 629 C C . PHE A 1 81 ? -18.309 15.123 -2.691 1.00 79.50 81 PHE A C 1
ATOM 631 O O . PHE A 1 81 ? -18.887 14.712 -3.690 1.00 79.50 81 PHE A O 1
ATOM 638 N N . LEU A 1 82 ? -17.031 15.516 -2.689 1.00 82.00 82 LEU A N 1
ATOM 639 C CA . LEU A 1 82 ? -16.139 15.434 -3.844 1.00 82.00 82 LEU A CA 1
ATOM 640 C C . LEU A 1 82 ? -15.838 13.970 -4.224 1.00 82.00 82 LEU A C 1
ATOM 642 O O . LEU A 1 82 ? -16.035 13.618 -5.380 1.00 82.00 82 LEU A O 1
ATOM 646 N N . ASP A 1 83 ? -15.486 13.113 -3.255 1.00 81.31 83 ASP A N 1
ATOM 647 C CA . ASP A 1 83 ? -15.317 11.664 -3.478 1.00 81.31 83 ASP A CA 1
ATOM 648 C C . ASP A 1 83 ? -16.612 11.048 -4.021 1.00 81.31 83 ASP A C 1
ATOM 650 O O . ASP A 1 83 ? -16.633 10.384 -5.049 1.00 81.31 83 ASP A O 1
ATOM 654 N N . TRP A 1 84 ? -17.759 11.364 -3.416 1.00 84.38 84 TRP A N 1
ATOM 655 C CA . TRP A 1 84 ? -19.039 10.879 -3.928 1.00 84.38 84 TRP A CA 1
ATOM 656 C C . TRP A 1 84 ? -19.309 11.304 -5.385 1.00 84.38 84 TRP A C 1
ATOM 658 O O . TRP A 1 84 ? -19.911 10.537 -6.130 1.00 84.38 84 TRP A O 1
ATOM 668 N N . MET A 1 85 ? -18.877 12.493 -5.828 1.00 86.81 85 MET A N 1
ATOM 669 C CA . MET A 1 85 ? -19.001 12.882 -7.243 1.00 86.81 85 MET A CA 1
ATOM 670 C C . MET A 1 85 ? -18.106 12.052 -8.167 1.00 86.81 85 MET A C 1
ATOM 672 O O . MET A 1 85 ? -18.500 11.812 -9.309 1.00 86.81 85 MET A O 1
ATOM 676 N N . ALA A 1 86 ? -16.935 11.629 -7.685 1.00 86.50 86 ALA A N 1
ATOM 677 C CA . ALA A 1 86 ? -15.995 10.802 -8.433 1.00 86.50 86 ALA A CA 1
ATOM 678 C C . ALA A 1 86 ? -16.455 9.346 -8.584 1.00 86.50 86 ALA A C 1
ATOM 680 O O . ALA A 1 86 ? -16.046 8.676 -9.529 1.00 86.50 86 ALA A O 1
ATOM 681 N N . HIS A 1 87 ? -17.350 8.865 -7.714 1.00 85.88 87 HIS A N 1
ATOM 682 C CA . HIS A 1 87 ? -17.922 7.527 -7.857 1.00 85.88 87 HIS A CA 1
ATOM 683 C C . HIS A 1 87 ? -18.629 7.359 -9.218 1.00 85.88 87 HIS A C 1
ATOM 685 O O . HIS A 1 87 ? -19.370 8.261 -9.634 1.00 85.88 87 HIS A O 1
ATOM 691 N N . PRO A 1 88 ? -18.485 6.194 -9.881 1.00 84.81 88 PRO A N 1
ATOM 692 C CA . PRO A 1 88 ? -19.185 5.899 -11.127 1.00 84.81 88 PRO A CA 1
ATOM 693 C C . PRO A 1 88 ? -20.707 6.032 -10.997 1.00 84.81 88 PRO A C 1
ATOM 695 O O . PRO A 1 88 ? -21.288 5.784 -9.933 1.00 84.81 88 PRO A O 1
ATOM 698 N N . GLU A 1 89 ? -21.370 6.405 -12.092 1.00 85.38 89 GLU A N 1
ATOM 699 C CA . GLU A 1 89 ? -22.824 6.277 -12.193 1.00 85.38 89 GLU A CA 1
ATOM 700 C C . GLU A 1 89 ? -23.196 4.789 -12.243 1.00 85.38 89 GLU A C 1
ATOM 702 O O . GLU A 1 89 ? -22.638 4.022 -13.025 1.00 85.38 89 GLU A O 1
ATOM 707 N N . ILE A 1 90 ? -24.168 4.370 -11.432 1.00 77.38 90 ILE A N 1
ATOM 708 C CA . ILE A 1 90 ? -24.703 3.005 -11.493 1.00 77.38 90 ILE A CA 1
ATOM 709 C C . ILE A 1 90 ? -25.921 3.037 -12.403 1.00 77.38 90 ILE A C 1
ATOM 711 O O . ILE A 1 90 ? -26.872 3.781 -12.135 1.00 77.38 90 ILE A O 1
ATOM 715 N N . THR A 1 91 ? -25.906 2.216 -13.451 1.00 77.75 91 THR A N 1
ATOM 716 C CA . THR A 1 91 ? -27.022 2.083 -14.391 1.00 77.75 91 THR A CA 1
ATOM 717 C C . THR A 1 91 ? -27.704 0.723 -14.272 1.00 77.75 91 THR A C 1
ATOM 719 O O . THR A 1 91 ? -27.074 -0.262 -13.901 1.00 77.75 91 THR A O 1
ATOM 722 N N . ASP A 1 92 ? -29.013 0.676 -14.527 1.00 77.06 92 ASP A N 1
ATOM 723 C CA . ASP A 1 92 ? -29.729 -0.590 -14.708 1.00 77.06 92 ASP A CA 1
ATOM 724 C C . ASP A 1 92 ? -29.420 -1.217 -16.084 1.00 77.06 92 ASP A C 1
ATOM 726 O O . ASP A 1 92 ? -28.804 -0.587 -16.946 1.00 77.06 92 ASP A O 1
ATOM 730 N N . ASP A 1 93 ? -29.906 -2.440 -16.328 1.00 77.00 93 ASP A N 1
ATOM 731 C CA . ASP A 1 93 ? -29.784 -3.148 -17.619 1.00 77.00 93 ASP A CA 1
ATOM 732 C C . ASP A 1 93 ? -30.324 -2.345 -18.826 1.00 77.00 93 ASP A C 1
ATOM 734 O O . ASP A 1 93 ? -30.081 -2.681 -19.989 1.00 77.00 93 ASP A O 1
ATOM 738 N N . GLU A 1 94 ? -31.107 -1.297 -18.568 1.00 80.12 94 GLU A N 1
ATOM 739 C CA . GLU A 1 94 ? -31.728 -0.425 -19.561 1.00 80.12 94 GLU A CA 1
ATOM 740 C C . GLU A 1 94 ? -30.955 0.893 -19.757 1.00 80.12 94 GLU A C 1
ATOM 742 O O . GLU A 1 94 ? -31.354 1.719 -20.588 1.00 80.12 94 GLU A O 1
ATOM 747 N N . GLY A 1 95 ? -29.831 1.065 -19.052 1.00 77.88 95 GLY A N 1
ATOM 748 C CA . GLY A 1 95 ? -28.935 2.216 -19.121 1.00 77.88 95 GLY A CA 1
ATOM 749 C C . GLY A 1 95 ? -29.439 3.451 -18.371 1.00 77.88 95 GLY A C 1
ATOM 750 O O . GLY A 1 95 ? -28.941 4.552 -18.610 1.00 77.88 95 GLY A O 1
ATOM 751 N N . ASN A 1 96 ? -30.450 3.324 -17.506 1.00 78.88 96 ASN A N 1
ATOM 752 C CA . ASN A 1 96 ? -30.900 4.434 -16.670 1.00 78.88 96 ASN A CA 1
ATOM 753 C C . ASN A 1 96 ? -30.033 4.516 -15.419 1.00 78.88 96 ASN A C 1
ATOM 755 O O . ASN A 1 96 ? -29.815 3.507 -14.759 1.00 78.88 96 ASN A O 1
ATOM 759 N N . VAL A 1 97 ? -29.618 5.723 -15.038 1.00 77.81 97 VAL A N 1
ATOM 760 C CA . VAL A 1 97 ? -28.916 5.948 -13.769 1.00 77.81 97 VAL A CA 1
ATOM 761 C C . VAL A 1 97 ? -29.861 5.631 -12.606 1.00 77.81 97 VAL A C 1
ATOM 763 O O . VAL A 1 97 ? -30.857 6.328 -12.388 1.00 77.81 97 VAL A O 1
ATOM 766 N N . VAL A 1 98 ? -29.546 4.570 -11.868 1.00 71.88 98 VAL A N 1
ATOM 767 C CA . VAL A 1 98 ? -30.293 4.079 -10.698 1.00 71.88 98 VAL A CA 1
ATOM 768 C C . VAL A 1 98 ? -29.559 4.333 -9.382 1.00 71.88 98 VAL A C 1
ATOM 770 O O . VAL A 1 98 ? -30.157 4.221 -8.312 1.00 71.88 98 VAL A O 1
ATOM 773 N N . GLY A 1 99 ? -28.289 4.738 -9.437 1.00 74.19 99 GLY A N 1
ATOM 774 C CA . GLY A 1 99 ? -27.482 5.033 -8.259 1.00 74.19 99 GLY A CA 1
ATOM 775 C C . GLY A 1 99 ? -26.087 5.544 -8.614 1.00 74.19 99 GLY A C 1
ATOM 776 O O . GLY A 1 99 ? -25.856 6.023 -9.717 1.00 74.19 99 GLY A O 1
ATOM 777 N N . GLY A 1 100 ? -25.158 5.424 -7.667 1.00 77.69 100 GLY A N 1
ATOM 778 C CA . GLY A 1 100 ? -23.762 5.837 -7.835 1.00 77.69 100 GLY A CA 1
ATOM 779 C C . GLY A 1 100 ? -23.469 7.295 -7.469 1.00 77.69 100 GLY A C 1
ATOM 780 O O . GLY A 1 100 ? -24.212 7.901 -6.674 1.00 77.69 100 GLY A O 1
ATOM 781 N N . GLY A 1 101 ? -22.345 7.780 -8.000 1.00 83.50 101 GLY A N 1
ATOM 782 C CA . GLY A 1 101 ? -21.886 9.170 -7.980 1.00 83.50 101 GLY A CA 1
ATOM 783 C C . GLY A 1 101 ? -22.252 9.921 -9.259 1.00 83.50 101 GLY A C 1
ATOM 784 O O . GLY A 1 101 ? -23.355 9.740 -9.774 1.00 83.50 101 GLY A O 1
ATOM 785 N N . LEU A 1 102 ? -21.356 10.787 -9.747 1.00 85.88 102 LEU A N 1
ATOM 786 C CA . LEU A 1 102 ? -21.522 11.527 -11.009 1.00 85.88 102 LEU A CA 1
ATOM 787 C C . LEU A 1 102 ? -20.543 11.077 -12.108 1.00 85.88 102 LEU A C 1
ATOM 789 O O . LEU A 1 102 ? -20.563 11.662 -13.189 1.00 85.88 102 LEU A O 1
ATOM 793 N N . GLY A 1 103 ? -19.666 10.104 -11.830 1.00 84.00 103 GLY A N 1
ATOM 794 C CA . GLY A 1 103 ? -18.625 9.654 -12.759 1.00 84.00 103 GLY A CA 1
ATOM 795 C C . GLY A 1 103 ? -17.705 10.785 -13.227 1.00 84.00 103 GLY A C 1
ATOM 796 O O . GLY A 1 103 ? -17.319 10.820 -14.389 1.00 84.00 103 GLY A O 1
ATOM 797 N N . MET A 1 104 ? -17.431 11.769 -12.364 1.00 86.38 104 MET A N 1
ATOM 798 C CA . MET A 1 104 ? -16.637 12.946 -12.725 1.00 86.38 104 MET A CA 1
ATOM 799 C C . MET A 1 104 ? -15.181 12.791 -12.285 1.00 86.38 104 MET A C 1
ATOM 801 O O . MET A 1 104 ? -14.916 12.401 -11.154 1.00 86.38 104 MET A O 1
ATOM 805 N N . THR A 1 105 ? -14.227 13.255 -13.093 1.00 87.19 105 THR A N 1
ATOM 806 C CA . THR A 1 105 ? -12.889 13.579 -12.578 1.00 87.19 105 THR A CA 1
ATOM 807 C C . THR A 1 105 ? -12.996 14.759 -11.611 1.00 87.19 105 THR A C 1
ATOM 809 O O . THR A 1 105 ? -13.561 15.800 -11.975 1.00 87.19 105 THR A O 1
ATOM 812 N N . THR A 1 106 ? -12.464 14.640 -10.392 1.00 86.69 106 THR A N 1
ATOM 813 C CA . THR A 1 106 ? -12.613 15.687 -9.370 1.00 86.69 106 THR A CA 1
ATOM 814 C C . THR A 1 106 ? -11.281 16.172 -8.796 1.00 86.69 106 THR A C 1
ATOM 816 O O . THR A 1 106 ? -10.331 15.413 -8.606 1.00 86.69 106 THR A O 1
ATOM 819 N N . LEU A 1 107 ? -11.225 17.478 -8.529 1.00 87.44 107 LEU A N 1
ATOM 820 C CA . LEU A 1 107 ? -10.077 18.184 -7.966 1.00 87.44 107 LEU A CA 1
ATOM 821 C C . LEU A 1 107 ? -10.592 19.296 -7.049 1.00 87.44 107 LEU A C 1
ATOM 823 O O . LEU A 1 107 ? -11.390 20.129 -7.493 1.00 87.44 107 LEU A O 1
ATOM 827 N N . ASP A 1 108 ? -10.125 19.332 -5.804 1.00 87.25 108 ASP A N 1
ATOM 828 C CA . ASP A 1 108 ? -10.325 20.475 -4.908 1.00 87.25 108 ASP A CA 1
ATOM 829 C C . ASP A 1 108 ? -9.050 21.324 -4.812 1.00 87.25 108 ASP A C 1
ATOM 831 O O . ASP A 1 108 ? -7.943 20.855 -5.074 1.00 87.25 108 ASP A O 1
ATOM 835 N N . PHE A 1 109 ? -9.204 22.601 -4.471 1.00 83.56 109 PHE A N 1
ATOM 836 C CA . PHE A 1 109 ? -8.096 23.538 -4.334 1.00 83.56 109 PHE A CA 1
ATOM 837 C C . PHE A 1 109 ? -8.001 24.044 -2.912 1.00 83.56 109 PHE A C 1
ATOM 839 O O . PHE A 1 109 ? -8.881 24.771 -2.447 1.00 83.56 109 PHE A O 1
ATOM 846 N N . GLU A 1 110 ? -6.860 23.786 -2.282 1.00 77.19 110 GLU A N 1
ATOM 847 C CA . GLU A 1 110 ? -6.550 24.353 -0.979 1.00 77.19 110 GLU A CA 1
ATOM 848 C C . GLU A 1 110 ? -5.378 25.332 -1.055 1.00 77.19 110 GLU A C 1
ATOM 850 O O . GLU A 1 110 ? -4.368 25.142 -1.741 1.00 77.19 110 GLU A O 1
ATOM 855 N N . MET A 1 111 ? -5.502 26.440 -0.328 1.00 68.94 111 MET A N 1
ATOM 856 C CA . MET A 1 111 ? -4.407 27.382 -0.153 1.00 68.94 111 MET A CA 1
ATOM 857 C C . MET A 1 111 ? -3.731 27.120 1.182 1.00 68.94 111 MET A C 1
ATOM 859 O O . MET A 1 111 ? -4.246 27.499 2.230 1.00 68.94 111 MET A O 1
ATOM 863 N N . SER A 1 112 ? -2.506 26.599 1.115 1.00 61.38 112 SER A N 1
ATOM 864 C CA . SER A 1 112 ? -1.615 26.398 2.266 1.00 61.38 112 SER A CA 1
ATOM 865 C C . SER A 1 112 ? -1.327 27.679 3.072 1.00 61.38 112 SER A C 1
ATOM 867 O O . SER A 1 112 ? -0.846 27.613 4.201 1.00 61.38 112 SER A O 1
ATOM 869 N N . PHE A 1 113 ? -1.659 28.859 2.529 1.00 59.53 113 PHE A N 1
ATOM 870 C CA . PHE A 1 113 ? -1.480 30.166 3.162 1.00 59.53 113 PHE A CA 1
ATOM 871 C C . PHE A 1 113 ? -2.790 30.931 3.338 1.00 59.53 113 PHE A C 1
ATOM 873 O O . PHE A 1 113 ? -3.053 31.901 2.628 1.00 59.53 113 PHE A O 1
ATOM 880 N N . SER A 1 114 ? -3.580 30.555 4.345 1.00 53.22 114 SER A N 1
ATOM 881 C CA . SER A 1 114 ? -4.706 31.376 4.794 1.00 53.22 114 SER A CA 1
ATOM 882 C C . SER A 1 114 ? -4.289 32.346 5.902 1.00 53.22 114 SER A C 1
ATOM 884 O O . SER A 1 114 ? -3.736 31.979 6.940 1.00 53.22 114 SER A O 1
ATOM 886 N N . TRP A 1 115 ? -4.597 33.627 5.706 1.00 48.72 115 TRP A N 1
ATOM 887 C CA . TRP A 1 115 ? -4.450 34.666 6.731 1.00 48.72 115 TRP A CA 1
ATOM 888 C C . TRP A 1 115 ? -5.517 34.566 7.835 1.00 48.72 115 TRP A C 1
ATOM 890 O O . TRP A 1 115 ? -5.404 35.249 8.852 1.00 48.72 115 TRP A O 1
ATOM 900 N N . ALA A 1 116 ? -6.567 33.767 7.619 1.00 43.91 116 ALA A N 1
ATOM 901 C CA . ALA A 1 116 ? -7.694 33.610 8.533 1.00 43.91 116 ALA A CA 1
ATOM 902 C C . ALA A 1 116 ? -7.491 32.488 9.569 1.00 43.91 116 ALA A C 1
ATOM 904 O O . ALA A 1 116 ? -8.257 32.419 10.528 1.00 43.91 116 ALA A O 1
ATOM 905 N N . VAL A 1 117 ? -6.461 31.651 9.401 1.00 44.28 117 VAL A N 1
ATOM 906 C CA . VAL A 1 117 ? -6.164 30.475 10.236 1.00 44.28 117 VAL A CA 1
ATOM 907 C C . VAL A 1 117 ? -4.837 30.701 10.989 1.00 44.28 117 VAL A C 1
ATOM 909 O O . VAL A 1 117 ? -3.950 31.400 10.490 1.00 44.28 117 VAL A O 1
ATOM 912 N N . ASN A 1 118 ? -4.703 30.172 12.212 1.00 40.75 118 ASN A N 1
ATOM 913 C CA . ASN A 1 118 ? -3.475 30.180 13.033 1.00 40.75 118 ASN A CA 1
ATOM 914 C C . ASN A 1 118 ? -2.884 31.556 13.411 1.00 40.75 118 ASN A C 1
ATOM 916 O O . ASN A 1 118 ? -1.679 31.698 13.619 1.00 40.75 118 ASN A O 1
ATOM 920 N N . GLY A 1 119 ? -3.708 32.602 13.531 1.00 42.59 119 GLY A N 1
ATOM 921 C CA . GLY A 1 119 ? -3.248 33.894 14.067 1.00 42.59 119 GLY A CA 1
ATOM 922 C C . GLY A 1 119 ? -2.243 34.639 13.176 1.00 42.59 119 GLY A C 1
ATOM 923 O O . GLY A 1 119 ? -1.547 35.541 13.655 1.00 42.59 119 GLY A O 1
ATOM 924 N N . ASN A 1 120 ? -2.184 34.295 11.885 1.00 51.66 120 ASN A N 1
ATOM 925 C CA . ASN A 1 120 ? -1.369 34.991 10.898 1.00 51.66 120 ASN A CA 1
ATOM 926 C C . ASN A 1 120 ? -1.690 36.495 10.891 1.00 51.66 120 ASN A C 1
ATOM 928 O O . ASN A 1 120 ? -2.845 36.925 10.823 1.00 51.66 120 ASN A O 1
ATOM 932 N N . LEU A 1 121 ? -0.653 37.334 10.963 1.00 57.09 121 LEU A N 1
ATOM 933 C CA . LEU A 1 121 ? -0.839 38.779 10.887 1.00 57.09 121 LEU A CA 1
ATOM 934 C C . LEU A 1 121 ? -1.328 39.122 9.476 1.00 57.09 121 LEU A C 1
ATOM 936 O O . LEU A 1 121 ? -0.615 38.857 8.510 1.00 57.09 121 LEU A O 1
ATOM 940 N N . TYR A 1 122 ? -2.529 39.704 9.358 1.00 67.19 122 TYR A N 1
ATOM 941 C CA . TYR A 1 122 ? -3.109 40.072 8.063 1.00 67.19 122 TYR A CA 1
ATOM 942 C C . TYR A 1 122 ? -2.075 40.791 7.187 1.00 67.19 122 TYR A C 1
ATOM 944 O O . TYR A 1 122 ? -1.624 41.898 7.507 1.00 67.19 122 TYR A O 1
ATOM 952 N N . ASN A 1 123 ? -1.730 40.158 6.068 1.00 69.94 123 ASN A N 1
ATOM 953 C CA . ASN A 1 123 ? -0.815 40.696 5.081 1.00 69.94 123 ASN A CA 1
ATOM 954 C C . ASN A 1 123 ? -1.581 40.875 3.762 1.00 69.94 123 ASN A C 1
ATOM 956 O O . ASN A 1 123 ? -1.871 39.887 3.088 1.00 69.94 123 ASN A O 1
ATOM 960 N N . PRO A 1 124 ? -1.906 42.118 3.365 1.00 76.56 124 PRO A N 1
ATOM 961 C CA . PRO A 1 124 ? -2.701 42.375 2.166 1.00 76.56 124 PRO A CA 1
ATOM 962 C C . PRO A 1 124 ? -2.034 41.866 0.884 1.00 76.56 124 PRO A C 1
ATOM 964 O O . PRO A 1 124 ? -2.728 41.632 -0.100 1.00 76.56 124 PRO A O 1
ATOM 967 N N . GLU A 1 125 ? -0.709 41.701 0.881 1.00 74.50 125 GLU A N 1
ATOM 968 C CA . GLU A 1 125 ? 0.001 41.153 -0.267 1.00 74.50 125 GLU A CA 1
ATOM 969 C C . GLU A 1 125 ? -0.187 39.634 -0.372 1.00 74.50 125 GLU A C 1
ATOM 971 O O . GLU A 1 125 ? -0.441 39.158 -1.472 1.00 74.50 125 GLU A O 1
ATOM 976 N N . LEU A 1 126 ? -0.184 38.895 0.746 1.00 71.62 126 LEU A N 1
ATOM 977 C CA . LEU A 1 126 ? -0.497 37.455 0.751 1.00 71.62 126 LEU A CA 1
ATOM 978 C C . LEU A 1 126 ? -1.925 37.199 0.259 1.00 71.62 126 LEU A C 1
ATOM 980 O O . LEU A 1 126 ? -2.128 36.396 -0.643 1.00 71.62 126 LEU A O 1
ATOM 984 N N . VAL A 1 127 ? -2.899 37.970 0.757 1.00 76.94 127 VAL A N 1
ATOM 985 C CA . VAL A 1 127 ? -4.298 37.877 0.296 1.00 76.94 127 VAL A CA 1
ATOM 986 C C . VAL A 1 127 ? -4.420 38.203 -1.193 1.00 76.94 127 VAL A C 1
ATOM 988 O O . VAL A 1 127 ? -5.212 37.600 -1.914 1.00 76.94 127 VAL A O 1
ATOM 991 N N . ARG A 1 128 ? -3.632 39.165 -1.694 1.00 81.31 128 ARG A N 1
ATOM 992 C CA . ARG A 1 128 ? -3.605 39.475 -3.127 1.00 81.31 128 ARG A CA 1
ATOM 993 C C . ARG A 1 128 ? -3.118 38.278 -3.942 1.00 81.31 128 ARG A C 1
ATOM 995 O O . ARG A 1 128 ? -3.698 38.035 -4.997 1.00 81.31 128 ARG A O 1
ATOM 1002 N N . GLN A 1 129 ? -2.090 37.568 -3.478 1.00 77.81 129 GLN A N 1
ATOM 1003 C CA . GLN A 1 129 ? -1.587 36.374 -4.159 1.00 77.81 129 GLN A CA 1
ATOM 1004 C C . GLN A 1 129 ? -2.583 35.226 -4.114 1.00 77.81 129 GLN A C 1
ATOM 1006 O O . GLN A 1 129 ? -2.838 34.627 -5.146 1.00 77.81 129 GLN A O 1
ATOM 1011 N N . GLU A 1 130 ? -3.221 34.993 -2.970 1.00 78.38 130 GLU A N 1
ATOM 1012 C CA . GLU A 1 130 ? -4.290 34.003 -2.831 1.00 78.38 130 GLU A CA 1
ATOM 1013 C C . GLU A 1 130 ? -5.410 34.245 -3.858 1.00 78.38 130 GLU A C 1
ATOM 1015 O O . GLU A 1 130 ? -5.799 33.354 -4.612 1.00 78.38 130 GLU A O 1
ATOM 1020 N N . VAL A 1 131 ? -5.860 35.498 -3.984 1.00 85.56 131 VAL A N 1
ATOM 1021 C CA . VAL A 1 131 ? -6.866 35.889 -4.981 1.00 85.56 131 VAL A CA 1
ATOM 1022 C C . VAL A 1 131 ? -6.357 35.723 -6.414 1.00 85.56 131 VAL A C 1
ATOM 1024 O O . VAL A 1 131 ? -7.150 35.408 -7.301 1.00 85.56 131 VAL A O 1
ATOM 1027 N N . ILE A 1 132 ? -5.074 35.981 -6.682 1.00 87.06 132 ILE A N 1
ATOM 1028 C CA . ILE A 1 132 ? -4.490 35.773 -8.014 1.00 87.06 132 ILE A CA 1
ATOM 1029 C C . ILE A 1 132 ? -4.450 34.287 -8.337 1.00 87.06 132 ILE A C 1
ATOM 1031 O O . ILE A 1 132 ? -4.989 33.920 -9.375 1.00 87.06 132 ILE A O 1
ATOM 1035 N N . GLY A 1 133 ? -3.920 33.464 -7.432 1.00 85.62 133 GLY A N 1
ATOM 1036 C CA . GLY A 1 133 ? -3.857 32.015 -7.570 1.00 85.62 133 GLY A CA 1
ATOM 1037 C C . GLY A 1 133 ? -5.226 31.430 -7.894 1.00 85.62 133 GLY A C 1
ATOM 1038 O O . GLY A 1 133 ? -5.407 30.872 -8.971 1.00 85.62 133 GLY A O 1
ATOM 1039 N N . TYR A 1 134 ? -6.240 31.667 -7.051 1.00 87.31 134 TYR A N 1
ATOM 1040 C CA . TYR A 1 134 ? -7.585 31.123 -7.297 1.00 87.31 134 TYR A CA 1
ATOM 1041 C C . TYR A 1 134 ? -8.192 31.617 -8.607 1.00 87.31 134 TYR A C 1
ATOM 1043 O O . TYR A 1 134 ? -8.816 30.856 -9.342 1.00 87.31 134 TYR A O 1
ATOM 1051 N N . ARG A 1 135 ? -8.021 32.901 -8.942 1.00 91.44 135 ARG A N 1
ATOM 1052 C CA . ARG A 1 135 ? -8.551 33.430 -10.205 1.00 91.44 135 ARG A CA 1
ATOM 1053 C C . ARG A 1 135 ? -7.843 32.848 -11.419 1.00 91.44 135 ARG A C 1
ATOM 1055 O O . ARG A 1 135 ? -8.489 32.750 -12.460 1.00 91.44 135 ARG A O 1
ATOM 1062 N N . THR A 1 136 ? -6.553 32.553 -11.314 1.00 91.31 136 THR A N 1
ATOM 1063 C CA . THR A 1 136 ? -5.782 31.897 -12.368 1.00 91.31 136 THR A CA 1
ATOM 1064 C C . THR A 1 136 ? -6.238 30.450 -12.508 1.00 91.31 136 THR A C 1
ATOM 1066 O O . THR A 1 136 ? -6.732 30.116 -13.578 1.00 91.31 136 THR A O 1
ATOM 1069 N N . ALA A 1 137 ? -6.236 29.659 -11.430 1.00 89.81 137 ALA A N 1
ATOM 1070 C CA . ALA A 1 137 ? -6.690 28.266 -11.442 1.00 89.81 137 ALA A CA 1
ATOM 1071 C C . ALA A 1 137 ? -8.112 28.121 -12.015 1.00 89.81 137 ALA A C 1
ATOM 1073 O O . ALA A 1 137 ? -8.311 27.416 -12.997 1.00 89.81 137 ALA A O 1
ATOM 1074 N N . ILE A 1 138 ? -9.090 28.895 -11.519 1.00 90.81 138 ILE A N 1
ATOM 1075 C CA . ILE A 1 138 ? -10.478 28.865 -12.028 1.00 90.81 138 ILE A CA 1
ATOM 1076 C C . ILE A 1 138 ? -10.544 29.151 -13.536 1.00 90.81 138 ILE A C 1
ATOM 1078 O O . ILE A 1 138 ? -11.358 28.559 -14.245 1.00 90.81 138 ILE A O 1
ATOM 1082 N N . ARG A 1 139 ? -9.719 30.077 -14.044 1.00 92.44 139 ARG A N 1
ATOM 1083 C CA . ARG A 1 139 ? -9.678 30.391 -15.481 1.00 92.44 139 ARG A CA 1
ATOM 1084 C C . ARG A 1 139 ? -9.062 29.260 -16.286 1.00 92.44 139 ARG A C 1
ATOM 1086 O O . ARG A 1 139 ? -9.632 28.937 -17.320 1.00 92.44 139 ARG A O 1
ATOM 1093 N N . VAL A 1 140 ? -7.956 28.692 -15.810 1.00 90.75 140 VAL A N 1
ATOM 1094 C CA . VAL A 1 140 ? -7.271 27.572 -16.463 1.00 90.75 140 VAL A CA 1
ATOM 1095 C C . VAL A 1 140 ? -8.203 26.372 -16.541 1.00 90.75 140 VAL A C 1
ATOM 1097 O O . VAL A 1 140 ? -8.425 25.879 -17.633 1.00 90.75 140 VAL A O 1
ATOM 1100 N N . ILE A 1 141 ? -8.860 25.990 -15.443 1.00 88.06 141 ILE A N 1
ATOM 1101 C CA . ILE A 1 141 ? -9.839 24.888 -15.423 1.00 88.06 141 ILE A CA 1
ATOM 1102 C C . ILE A 1 141 ? -10.998 25.163 -16.382 1.00 88.06 141 ILE A C 1
ATOM 1104 O O . ILE A 1 141 ? -11.394 24.295 -17.149 1.00 88.06 141 ILE A O 1
ATOM 1108 N N . SER A 1 142 ? -11.540 26.388 -16.375 1.00 88.06 142 SER A N 1
ATOM 1109 C CA . SER A 1 142 ? -12.640 26.755 -17.280 1.00 88.06 142 SER A CA 1
ATOM 1110 C C . SER A 1 142 ? -12.224 26.690 -18.752 1.00 88.06 142 SER A C 1
ATOM 1112 O O . SER A 1 142 ? -13.045 26.391 -19.613 1.00 88.06 142 SER A O 1
ATOM 1114 N N . GLU A 1 143 ? -10.972 27.031 -19.055 1.00 85.56 143 GLU A N 1
ATOM 1115 C CA . GLU A 1 143 ? -10.413 26.978 -20.402 1.00 85.56 143 GLU A CA 1
ATOM 1116 C C . GLU A 1 143 ? -10.068 25.547 -20.817 1.00 85.56 143 GLU A C 1
ATOM 1118 O O . GLU A 1 143 ? -10.424 25.150 -21.924 1.00 85.56 143 GLU A O 1
ATOM 1123 N N . PHE A 1 144 ? -9.458 24.769 -19.924 1.00 83.62 144 PHE A N 1
ATOM 1124 C CA . PHE A 1 144 ? -9.169 23.350 -20.094 1.00 83.62 144 PHE A CA 1
ATOM 1125 C C . PHE A 1 144 ? -10.457 22.578 -20.356 1.00 83.62 144 PHE A C 1
ATOM 1127 O O . PHE A 1 144 ? -10.612 22.001 -21.425 1.00 83.62 144 PHE A O 1
ATOM 1134 N N . GLY A 1 145 ? -11.440 22.691 -19.461 1.00 79.06 145 GLY A N 1
ATOM 1135 C CA . GLY A 1 145 ? -12.740 22.047 -19.612 1.00 79.06 145 GLY A CA 1
ATOM 1136 C C . GLY A 1 145 ? -13.540 22.540 -20.818 1.00 79.06 145 GLY A C 1
ATOM 1137 O O . GLY A 1 145 ? -14.438 21.842 -21.249 1.00 79.06 145 GLY A O 1
ATOM 1138 N N . PHE A 1 146 ? -13.246 23.714 -21.396 1.00 77.75 146 PHE A N 1
ATOM 1139 C CA . PHE A 1 146 ? -13.844 24.148 -22.669 1.00 77.75 146 PHE A CA 1
ATOM 1140 C C . PHE A 1 146 ? -13.132 23.557 -23.896 1.00 77.75 146 PHE A C 1
ATOM 1142 O O . PHE A 1 146 ? -13.756 23.394 -24.944 1.00 77.75 146 PHE A O 1
ATOM 1149 N N . ARG A 1 147 ? -11.824 23.298 -23.789 1.00 72.00 147 ARG A N 1
ATOM 1150 C CA . ARG A 1 147 ? -10.982 22.776 -24.875 1.00 72.00 147 ARG A CA 1
ATOM 1151 C C . ARG A 1 147 ? -10.986 21.247 -24.943 1.00 72.00 147 ARG A C 1
ATOM 1153 O O . ARG A 1 147 ? -10.942 20.728 -26.046 1.00 72.00 147 ARG A O 1
ATOM 1160 N N . ASN A 1 148 ? -11.099 20.576 -23.799 1.00 67.81 148 ASN A N 1
ATOM 1161 C CA . ASN A 1 148 ? -11.103 19.118 -23.641 1.00 67.81 148 ASN A CA 1
ATOM 1162 C C . ASN A 1 148 ? -12.517 18.547 -23.418 1.00 67.81 148 ASN A C 1
ATOM 1164 O O . ASN A 1 148 ? -12.694 17.598 -22.671 1.00 67.81 148 ASN A O 1
ATOM 1168 N N . THR A 1 149 ? -13.562 19.133 -24.014 1.00 57.62 149 THR A N 1
ATOM 1169 C CA . THR A 1 149 ? -14.889 18.488 -24.011 1.00 57.62 149 THR A CA 1
ATOM 1170 C C . THR A 1 149 ? -14.972 17.424 -25.103 1.00 57.62 149 THR A C 1
ATOM 1172 O O . THR A 1 149 ? -14.702 17.769 -26.255 1.00 57.62 149 THR A O 1
ATOM 1175 N N . ASP A 1 150 ? -15.553 16.255 -24.806 1.00 53.38 150 ASP A N 1
ATOM 1176 C CA . ASP A 1 150 ? -15.909 15.186 -25.772 1.00 53.38 150 ASP A CA 1
ATOM 1177 C C . ASP A 1 150 ? -16.739 15.663 -26.985 1.00 53.38 150 ASP A C 1
ATOM 1179 O O . ASP A 1 150 ? -16.973 14.947 -27.958 1.00 53.38 150 ASP A O 1
ATOM 1183 N N . THR A 1 151 ? -17.275 16.885 -26.934 1.00 44.88 151 THR A N 1
ATOM 1184 C CA . THR A 1 151 ? -17.917 17.547 -28.071 1.00 44.88 151 THR A CA 1
ATOM 1185 C C . THR A 1 151 ? -17.310 18.934 -28.281 1.00 44.88 151 THR A C 1
ATOM 1187 O O . THR A 1 151 ? -17.843 19.914 -27.745 1.00 44.88 151 THR A O 1
ATOM 1190 N N . PRO A 1 152 ? -16.248 19.064 -29.098 1.00 50.59 152 PRO A N 1
ATOM 1191 C CA . PRO A 1 152 ? -15.657 20.356 -29.406 1.00 50.59 152 PRO A CA 1
ATOM 1192 C C . PRO A 1 152 ? -16.722 21.327 -29.921 1.00 50.59 152 PRO A C 1
ATOM 1194 O O . PRO A 1 152 ? -17.410 21.085 -30.920 1.00 50.59 152 PRO A O 1
ATOM 1197 N N . SER A 1 153 ? -16.887 22.458 -29.233 1.00 49.22 153 SER A N 1
ATOM 1198 C CA . SER A 1 153 ? -17.923 23.449 -29.568 1.00 49.22 153 SER A CA 1
ATOM 1199 C C . SER A 1 153 ? -17.721 24.129 -30.937 1.00 49.22 153 SER A C 1
ATOM 1201 O O . SER A 1 153 ? -18.599 24.860 -31.410 1.00 49.22 153 SER A O 1
ATOM 1203 N N . ASP A 1 154 ? -16.586 23.873 -31.591 1.00 55.31 154 ASP A N 1
ATOM 1204 C CA . ASP A 1 154 ? -16.216 24.366 -32.915 1.00 55.31 154 ASP A CA 1
ATOM 1205 C C . ASP A 1 154 ? -16.445 23.353 -34.058 1.00 55.31 154 ASP A C 1
ATOM 1207 O O . ASP A 1 154 ? -16.305 23.718 -35.230 1.00 55.31 154 ASP A O 1
ATOM 1211 N N . GLY A 1 155 ? -16.872 22.123 -33.743 1.00 51.69 155 GLY A N 1
ATOM 1212 C CA . GLY A 1 155 ? -17.127 21.061 -34.717 1.00 51.69 155 GLY A CA 1
ATOM 1213 C C . GLY A 1 155 ? -15.875 20.355 -35.248 1.00 51.69 155 GLY A C 1
ATOM 1214 O O . GLY A 1 155 ? -15.961 19.731 -36.311 1.00 51.69 155 GLY A O 1
ATOM 1215 N N . SER A 1 156 ? -14.734 20.473 -34.560 1.00 56.38 156 SER A N 1
ATOM 1216 C CA . SER A 1 156 ? -13.571 19.601 -34.768 1.00 56.38 156 SER A CA 1
ATOM 1217 C C . SER A 1 156 ? -13.852 18.164 -34.296 1.00 56.38 156 SER A C 1
ATOM 1219 O O . SER A 1 156 ? -14.816 17.905 -33.574 1.00 56.38 156 SER A O 1
ATOM 1221 N N . VAL A 1 157 ? -13.074 17.214 -34.820 1.00 57.03 157 VAL A N 1
ATOM 1222 C CA . VAL A 1 157 ? -13.069 15.819 -34.354 1.00 57.03 157 VAL A CA 1
ATOM 1223 C C . VAL A 1 157 ? -12.277 15.802 -33.052 1.00 57.03 157 VAL A C 1
ATOM 1225 O O . VAL A 1 157 ? -11.294 16.533 -32.969 1.00 57.03 157 VAL A O 1
ATOM 1228 N N . ASP A 1 158 ? -12.706 15.013 -32.070 1.00 57.53 158 ASP A N 1
ATOM 1229 C CA . ASP A 1 158 ? -11.907 14.778 -30.869 1.00 57.53 158 ASP A CA 1
ATOM 1230 C C . ASP A 1 158 ? -10.550 14.191 -31.306 1.00 57.53 158 ASP A C 1
ATOM 1232 O O . ASP A 1 158 ? -10.517 13.156 -31.976 1.00 57.53 158 ASP A O 1
ATOM 1236 N N . GLU A 1 159 ? -9.459 14.924 -31.064 1.00 66.88 159 GLU A N 1
ATOM 1237 C CA . GLU A 1 159 ? -8.080 14.480 -31.334 1.00 66.88 159 GLU A CA 1
ATOM 1238 C C . GLU A 1 159 ? -7.451 13.860 -30.077 1.00 66.88 159 GLU A C 1
ATOM 1240 O O . GLU A 1 159 ? -6.264 13.564 -30.101 1.00 66.88 159 GLU A O 1
ATOM 1245 N N . PHE A 1 160 ? -8.225 13.674 -28.997 1.00 78.81 160 PHE A N 1
ATOM 1246 C CA . PHE A 1 160 ? -7.774 13.023 -27.773 1.00 78.81 160 PHE A CA 1
ATOM 1247 C C . PHE A 1 160 ? -7.738 11.499 -27.935 1.00 78.81 160 PHE A C 1
ATOM 1249 O O . PHE A 1 160 ? -8.772 10.859 -28.145 1.00 78.81 160 PHE A O 1
ATOM 1256 N N . ASP A 1 161 ? -6.546 10.936 -27.788 1.00 86.56 161 ASP A N 1
ATOM 1257 C CA . ASP A 1 161 ? -6.270 9.507 -27.786 1.00 86.56 161 ASP A CA 1
ATOM 1258 C C . ASP A 1 161 ? -5.402 9.152 -26.576 1.00 86.56 161 ASP A C 1
ATOM 1260 O O . ASP A 1 161 ? -4.481 9.891 -26.205 1.00 86.56 161 ASP A O 1
ATOM 1264 N N . VAL A 1 162 ? -5.718 8.023 -25.947 1.00 90.50 162 VAL A N 1
ATOM 1265 C CA . VAL A 1 162 ? -4.933 7.452 -24.853 1.00 90.50 162 VAL A CA 1
ATOM 1266 C C . VAL A 1 162 ? -4.655 6.007 -25.199 1.00 90.50 162 VAL A C 1
ATOM 1268 O O . VAL A 1 162 ? -5.582 5.255 -25.488 1.00 90.50 162 VAL A O 1
ATOM 1271 N N . THR A 1 163 ? -3.386 5.631 -25.147 1.00 95.31 163 THR A N 1
ATOM 1272 C CA . THR A 1 163 ? -2.942 4.270 -25.435 1.00 95.31 163 THR A CA 1
ATOM 1273 C C . THR A 1 163 ? -1.825 3.856 -24.492 1.00 95.31 163 THR A C 1
ATOM 1275 O O . THR A 1 163 ? -1.017 4.691 -24.105 1.00 95.31 163 THR A O 1
ATOM 1278 N N . THR A 1 164 ? -1.709 2.572 -24.195 1.00 96.88 164 THR A N 1
ATOM 1279 C CA . THR A 1 164 ? -0.540 1.975 -23.555 1.00 96.88 164 THR A CA 1
ATOM 1280 C C . THR A 1 164 ? 0.304 1.318 -24.637 1.00 96.88 164 THR A C 1
ATOM 1282 O O . THR A 1 164 ? -0.175 0.409 -25.316 1.00 96.88 164 THR A O 1
ATOM 1285 N N . GLY A 1 165 ? 1.534 1.800 -24.807 1.00 96.50 165 GLY A N 1
ATOM 1286 C CA . GLY A 1 165 ? 2.533 1.178 -25.667 1.00 96.50 165 GLY A CA 1
ATOM 1287 C C . GLY A 1 165 ? 3.186 0.005 -24.945 1.00 96.50 165 GLY A C 1
ATOM 1288 O O . GLY A 1 165 ? 3.747 0.188 -23.865 1.00 96.50 165 GLY A O 1
ATOM 1289 N N . THR A 1 166 ? 3.086 -1.175 -25.549 1.00 96.00 166 THR A N 1
ATOM 1290 C CA . THR A 1 166 ? 3.571 -2.462 -25.009 1.00 96.00 166 THR A CA 1
ATOM 1291 C C . THR A 1 166 ? 4.628 -3.114 -25.900 1.00 96.00 166 THR A C 1
ATOM 1293 O O . THR A 1 166 ? 5.032 -4.242 -25.662 1.00 96.00 166 THR A O 1
ATOM 1296 N N . ASP A 1 167 ? 4.954 -2.484 -27.034 1.00 94.19 167 ASP A N 1
ATOM 1297 C CA . ASP A 1 167 ? 5.752 -3.065 -28.119 1.00 94.19 167 ASP A CA 1
ATOM 1298 C C . ASP A 1 167 ? 5.269 -4.441 -28.636 1.00 94.19 167 ASP A C 1
ATOM 1300 O O . ASP A 1 167 ? 5.968 -5.141 -29.378 1.00 94.19 167 ASP A O 1
ATOM 1304 N N . GLY A 1 168 ? 3.997 -4.761 -28.377 1.00 96.19 168 GLY A N 1
ATOM 1305 C CA . GLY A 1 168 ? 3.335 -5.990 -28.794 1.00 96.19 168 GLY A CA 1
ATOM 1306 C C . GLY A 1 168 ? 3.467 -7.149 -27.811 1.00 96.19 168 GLY A C 1
ATOM 1307 O O . GLY A 1 168 ? 3.129 -8.262 -28.213 1.00 96.19 168 GLY A O 1
ATOM 1308 N N . GLU A 1 169 ? 3.948 -6.897 -26.593 1.00 97.62 169 GLU A N 1
ATOM 1309 C CA . GLU A 1 169 ? 4.116 -7.895 -25.535 1.00 97.62 169 GLU A CA 1
ATOM 1310 C C . GLU A 1 169 ? 2.774 -8.318 -24.912 1.00 97.62 169 GLU A C 1
ATOM 1312 O O . GLU A 1 169 ? 1.833 -7.526 -24.779 1.00 97.62 169 GLU A O 1
ATOM 1317 N N . ASP A 1 170 ? 2.676 -9.598 -24.553 1.00 98.44 170 ASP A N 1
ATOM 1318 C CA . ASP A 1 170 ? 1.465 -10.222 -24.018 1.00 98.44 170 ASP A CA 1
ATOM 1319 C C . ASP A 1 170 ? 1.559 -10.395 -22.487 1.00 98.44 170 ASP A C 1
ATOM 1321 O O . ASP A 1 170 ? 2.537 -10.922 -21.952 1.00 98.44 170 ASP A O 1
ATOM 1325 N N . VAL A 1 171 ? 0.511 -9.990 -21.760 1.00 98.75 171 VAL A N 1
ATOM 1326 C CA . VAL A 1 171 ? 0.443 -10.025 -20.289 1.00 98.75 171 VAL A CA 1
ATOM 1327 C C . VAL A 1 171 ? -0.586 -11.048 -19.809 1.00 98.75 171 VAL A C 1
ATOM 1329 O O . VAL A 1 171 ? -1.766 -10.966 -20.146 1.00 98.75 171 VAL A O 1
ATOM 1332 N N . ALA A 1 172 ? -0.175 -11.961 -18.933 1.00 98.62 172 ALA A N 1
ATOM 1333 C CA . ALA A 1 172 ? -1.084 -12.792 -18.151 1.00 98.62 172 ALA A CA 1
ATOM 1334 C C . ALA A 1 172 ? -1.321 -12.169 -16.770 1.00 98.62 172 ALA A C 1
ATOM 1336 O O . ALA A 1 172 ? -0.366 -11.904 -16.045 1.00 98.62 172 ALA A O 1
ATOM 1337 N N . PHE A 1 173 ? -2.574 -12.008 -16.339 1.00 98.31 173 PHE A N 1
ATOM 1338 C CA . PHE A 1 173 ? -2.881 -11.735 -14.929 1.00 98.31 173 PHE A CA 1
ATOM 1339 C C . PHE A 1 173 ? -3.520 -12.958 -14.269 1.00 98.31 173 PHE A C 1
ATOM 1341 O O . PHE A 1 173 ? -4.467 -13.558 -14.787 1.00 98.31 173 PHE A O 1
ATOM 1348 N N . VAL A 1 174 ? -2.973 -13.363 -13.123 1.00 96.19 174 VAL A N 1
ATOM 1349 C CA . VAL A 1 174 ? -3.336 -14.627 -12.480 1.00 96.19 174 VAL A CA 1
ATOM 1350 C C . VAL A 1 174 ? -4.627 -14.487 -11.679 1.00 96.19 174 VAL A C 1
ATOM 1352 O O . VAL A 1 174 ? -4.787 -13.571 -10.877 1.00 96.19 174 VAL A O 1
ATOM 1355 N N . THR A 1 175 ? -5.549 -15.428 -11.878 1.00 93.69 175 THR A N 1
ATOM 1356 C CA . THR A 1 175 ? -6.879 -15.461 -11.255 1.00 93.69 175 THR A CA 1
ATOM 1357 C C . THR A 1 175 ? -7.194 -16.849 -10.687 1.00 93.69 175 THR A C 1
ATOM 1359 O O . THR A 1 175 ? -6.496 -17.828 -10.945 1.00 93.69 175 THR A O 1
ATOM 1362 N N . THR A 1 176 ? -8.287 -16.988 -9.934 1.00 89.06 176 THR A N 1
ATOM 1363 C CA . THR A 1 176 ? -8.806 -18.307 -9.513 1.00 89.06 176 THR A CA 1
ATOM 1364 C C . THR A 1 176 ? -9.888 -18.861 -10.448 1.00 89.06 176 THR A C 1
ATOM 1366 O O . THR A 1 176 ? -10.349 -19.987 -10.268 1.00 89.06 176 THR A O 1
ATOM 1369 N N . GLY A 1 177 ? -10.316 -18.081 -11.441 1.00 88.12 177 GLY A N 1
ATOM 1370 C CA . GLY A 1 177 ? -11.405 -18.393 -12.361 1.00 88.12 177 GLY A CA 1
ATOM 1371 C C . GLY A 1 177 ? -11.747 -17.189 -13.240 1.00 88.12 177 GLY A C 1
ATOM 1372 O O . GLY A 1 177 ? -11.015 -16.207 -13.254 1.00 88.12 177 GLY A O 1
ATOM 1373 N N . GLU A 1 178 ? -12.876 -17.242 -13.952 1.00 90.94 178 GLU A N 1
ATOM 1374 C CA . GLU A 1 178 ? -13.369 -16.089 -14.722 1.00 90.94 178 GLU A CA 1
ATOM 1375 C C . GLU A 1 178 ? -13.506 -14.862 -13.803 1.00 90.94 178 GLU A C 1
ATOM 1377 O O . GLU A 1 178 ? -14.210 -14.933 -12.794 1.00 90.94 178 GLU A O 1
ATOM 1382 N N . ALA A 1 179 ? -12.815 -13.766 -14.135 1.00 89.75 179 ALA A N 1
ATOM 1383 C CA . ALA A 1 179 ? -12.851 -12.516 -13.377 1.00 89.75 179 ALA A CA 1
ATOM 1384 C C . ALA A 1 179 ? -14.293 -11.993 -13.267 1.00 89.75 179 ALA A C 1
ATOM 1386 O O . ALA A 1 179 ? -15.006 -11.918 -14.267 1.00 89.75 179 ALA A O 1
ATOM 1387 N N . GLY A 1 180 ? -14.742 -11.678 -12.048 1.00 87.75 180 GLY A N 1
ATOM 1388 C CA . GLY A 1 180 ? -16.143 -11.327 -11.776 1.00 87.75 180 GLY A CA 1
ATOM 1389 C C . GLY A 1 180 ? -17.116 -12.519 -11.793 1.00 87.75 180 GLY A C 1
ATOM 1390 O O . GLY A 1 180 ? -18.311 -12.353 -11.565 1.00 87.75 180 GLY A O 1
ATOM 1391 N N . GLY A 1 181 ? -16.639 -13.745 -12.019 1.00 89.62 181 GLY A N 1
ATOM 1392 C CA . GLY A 1 181 ? -17.430 -14.976 -11.960 1.00 89.62 181 GLY A CA 1
ATOM 1393 C C . GLY A 1 181 ? -17.608 -15.527 -10.538 1.00 89.62 181 GLY A C 1
ATOM 1394 O O . GLY A 1 181 ? -17.137 -14.963 -9.556 1.00 89.62 181 GLY A O 1
ATOM 1395 N N . GLU A 1 182 ? -18.301 -16.662 -10.390 1.00 86.62 182 GLU A N 1
ATOM 1396 C CA . G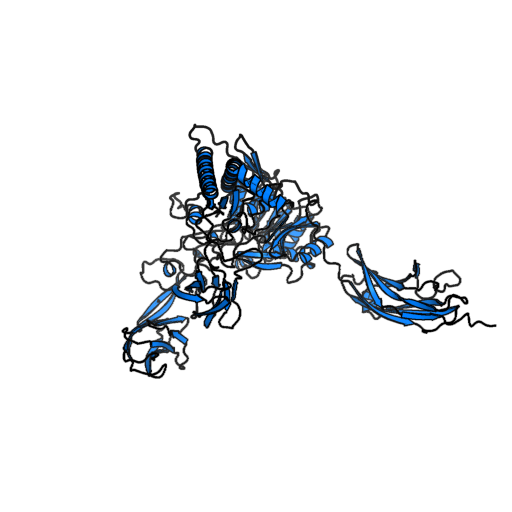LU A 1 182 ? -18.468 -17.332 -9.078 1.00 86.62 182 GLU A CA 1
ATOM 1397 C C . GLU A 1 182 ? -17.155 -17.923 -8.528 1.00 86.62 182 GLU A C 1
ATOM 1399 O O . GLU A 1 182 ? -17.009 -18.110 -7.321 1.00 86.62 182 GLU A O 1
ATOM 1404 N N . ALA A 1 183 ? -16.213 -18.254 -9.418 1.00 85.94 183 ALA A N 1
ATOM 1405 C CA . ALA A 1 183 ? -14.916 -18.833 -9.068 1.00 85.94 183 ALA A CA 1
ATOM 1406 C C . ALA A 1 183 ? -13.850 -17.774 -8.735 1.00 85.94 183 ALA A C 1
ATOM 1408 O O . ALA A 1 183 ? -12.764 -18.133 -8.280 1.00 85.94 183 ALA A O 1
ATOM 1409 N N . ASP A 1 184 ? -14.148 -16.489 -8.939 1.00 90.38 184 ASP A N 1
ATOM 1410 C CA . ASP A 1 184 ? -13.288 -15.379 -8.541 1.00 90.38 184 ASP A CA 1
ATOM 1411 C C . ASP A 1 184 ? -13.274 -15.252 -7.006 1.00 90.38 184 ASP A C 1
ATOM 1413 O O . ASP A 1 184 ? -14.277 -14.929 -6.364 1.00 90.38 184 ASP A O 1
ATOM 1417 N N . ALA A 1 185 ? -12.122 -15.533 -6.394 1.00 87.69 185 ALA A N 1
ATOM 1418 C CA . ALA A 1 185 ? -11.951 -15.488 -4.946 1.00 87.69 185 ALA A CA 1
ATOM 1419 C C . ALA A 1 185 ? -11.940 -14.055 -4.378 1.00 87.69 185 ALA A C 1
ATOM 1421 O O . ALA A 1 185 ? -12.166 -13.868 -3.174 1.00 87.69 185 ALA A O 1
ATOM 1422 N N . LEU A 1 186 ? -11.685 -13.052 -5.218 1.00 91.25 186 LEU A N 1
ATOM 1423 C CA . LEU A 1 186 ? -11.590 -11.640 -4.844 1.00 91.25 186 LEU A CA 1
ATOM 1424 C C . LEU A 1 186 ? -12.894 -10.883 -5.084 1.00 91.25 186 LEU A C 1
ATOM 1426 O O . LEU A 1 186 ? -13.084 -9.822 -4.492 1.00 91.25 186 LEU A O 1
ATOM 1430 N N . ARG A 1 187 ? -13.821 -11.463 -5.854 1.00 92.44 187 ARG A N 1
ATOM 1431 C CA . ARG A 1 187 ? -15.162 -10.913 -6.053 1.00 92.44 187 ARG A CA 1
ATOM 1432 C C . ARG A 1 187 ? -15.902 -10.729 -4.729 1.00 92.44 187 ARG A C 1
ATOM 1434 O O . ARG A 1 187 ? -15.888 -11.611 -3.859 1.00 92.44 187 ARG A O 1
ATOM 1441 N N . ARG A 1 188 ? -16.565 -9.585 -4.587 1.00 91.06 188 ARG A N 1
ATOM 1442 C CA . ARG A 1 188 ? -17.457 -9.244 -3.477 1.00 91.06 188 ARG A CA 1
ATOM 1443 C C . ARG A 1 188 ? -18.760 -8.701 -4.031 1.00 91.06 188 ARG A C 1
ATOM 1445 O O . ARG A 1 188 ? -18.752 -7.818 -4.881 1.00 91.06 188 ARG A O 1
ATOM 1452 N N . THR A 1 189 ? -19.863 -9.196 -3.498 1.00 90.50 189 THR A N 1
ATOM 1453 C CA . THR A 1 189 ? -21.209 -8.774 -3.879 1.00 90.50 189 THR A CA 1
ATOM 1454 C C . THR A 1 189 ? -22.007 -8.357 -2.654 1.00 90.50 189 THR A C 1
ATOM 1456 O O . THR A 1 189 ? -21.722 -8.803 -1.539 1.00 90.50 189 THR A O 1
ATOM 1459 N N . ASP A 1 190 ? -23.030 -7.529 -2.833 1.00 85.56 190 ASP A N 1
ATOM 1460 C CA . ASP A 1 190 ? -23.993 -7.267 -1.763 1.00 85.56 190 ASP A CA 1
ATOM 1461 C C . ASP A 1 190 ? -24.752 -8.532 -1.330 1.00 85.56 190 ASP A C 1
ATOM 1463 O O . ASP A 1 190 ? -25.131 -8.636 -0.166 1.00 85.56 190 ASP A O 1
ATOM 1467 N N . GLU A 1 191 ? -24.868 -9.542 -2.199 1.00 83.56 191 GLU A N 1
ATOM 1468 C CA . GLU A 1 191 ? -25.437 -10.853 -1.855 1.00 83.56 191 GLU A CA 1
ATOM 1469 C C . GLU A 1 191 ? -24.578 -11.648 -0.854 1.00 83.56 191 GLU A C 1
ATOM 1471 O O . GLU A 1 191 ? -25.093 -12.518 -0.147 1.00 83.56 191 GLU A O 1
ATOM 1476 N N . ASP A 1 192 ? -23.277 -11.347 -0.759 1.00 81.50 192 ASP A N 1
ATOM 1477 C CA . ASP A 1 192 ? -22.394 -11.937 0.252 1.00 81.50 192 ASP A CA 1
ATOM 1478 C C . ASP A 1 192 ? -22.665 -11.372 1.657 1.00 81.50 192 ASP A C 1
ATOM 1480 O O . ASP A 1 192 ? -22.219 -11.949 2.656 1.00 81.50 192 ASP A O 1
ATOM 1484 N N . LEU A 1 193 ? -23.397 -10.254 1.754 1.00 80.12 193 LEU A N 1
ATOM 1485 C CA . LEU A 1 193 ? -23.734 -9.648 3.031 1.00 80.12 193 LEU A CA 1
ATOM 1486 C C . LEU A 1 193 ? -24.806 -10.463 3.739 1.00 80.12 193 LEU A C 1
ATOM 1488 O O . LEU A 1 193 ? -25.896 -10.737 3.237 1.00 80.12 193 LEU A O 1
ATOM 1492 N N . VAL A 1 194 ? -24.495 -10.799 4.981 1.00 71.25 194 VAL A N 1
ATOM 1493 C CA . VAL A 1 194 ? -25.433 -11.440 5.883 1.00 71.25 194 VAL A CA 1
ATOM 1494 C C . VAL A 1 194 ? -25.800 -10.419 6.941 1.00 71.25 194 VAL A C 1
ATOM 1496 O O . VAL A 1 194 ? -24.926 -9.935 7.657 1.00 71.25 194 VAL A O 1
ATOM 1499 N N . PHE A 1 195 ? -27.092 -10.114 7.058 1.00 72.69 195 PHE A N 1
ATOM 1500 C CA . PHE A 1 195 ? -27.607 -9.241 8.108 1.00 72.69 195 PHE A CA 1
ATOM 1501 C C . PHE A 1 195 ? -28.418 -10.048 9.119 1.00 72.69 195 PHE A C 1
ATOM 1503 O O . PHE A 1 195 ? -29.326 -10.811 8.764 1.00 72.69 195 PHE A O 1
ATOM 1510 N N . THR A 1 196 ? -28.108 -9.858 10.401 1.00 64.50 196 THR A N 1
ATOM 1511 C CA . THR A 1 196 ? -28.923 -10.410 11.483 1.00 64.50 196 THR A CA 1
ATOM 1512 C C . THR A 1 196 ? -30.116 -9.497 11.716 1.00 64.50 196 THR A C 1
ATOM 1514 O O . THR A 1 196 ? -29.967 -8.326 12.068 1.00 64.50 196 THR A O 1
ATOM 1517 N N . ARG A 1 197 ? -31.322 -10.035 11.545 1.00 68.00 197 ARG A N 1
ATOM 1518 C CA . ARG A 1 197 ? -32.573 -9.363 11.904 1.00 68.00 197 ARG A CA 1
ATOM 1519 C C . ARG A 1 197 ? -33.149 -9.991 13.156 1.00 68.00 197 ARG A C 1
ATOM 1521 O O . ARG A 1 197 ? -33.018 -11.192 13.367 1.00 68.00 197 ARG A O 1
ATOM 1528 N N . PHE A 1 198 ? -33.827 -9.190 13.966 1.00 72.06 198 PHE A N 1
ATOM 1529 C CA . PHE A 1 198 ? -34.437 -9.664 15.199 1.00 72.06 198 PHE A CA 1
ATOM 1530 C C . PHE A 1 198 ? -35.944 -9.474 15.151 1.00 72.06 198 PHE A C 1
ATOM 1532 O O . PHE A 1 198 ? -36.435 -8.348 15.069 1.00 72.06 198 PHE A O 1
ATOM 1539 N N . GLU A 1 199 ? -36.672 -10.581 15.231 1.00 79.00 199 GLU A N 1
ATOM 1540 C CA . GLU A 1 199 ? -38.127 -10.567 15.336 1.00 79.00 199 GLU A CA 1
ATOM 1541 C C . GLU A 1 199 ? -38.536 -10.593 16.810 1.00 79.00 199 GLU A C 1
ATOM 1543 O O . GLU A 1 199 ? -38.001 -11.367 17.607 1.00 79.00 199 GLU A O 1
ATOM 1548 N N . GLU A 1 200 ? -39.490 -9.741 17.193 1.00 85.62 200 GLU A N 1
ATOM 1549 C CA . GLU A 1 200 ? -40.072 -9.778 18.536 1.00 85.62 200 GLU A CA 1
ATOM 1550 C C . GLU A 1 200 ? -40.841 -11.088 18.741 1.00 85.62 200 GLU A C 1
ATOM 1552 O O . GLU A 1 200 ? -41.831 -11.358 18.060 1.00 85.62 200 GLU A O 1
ATOM 1557 N N . VAL A 1 201 ? -40.402 -11.880 19.720 1.00 90.31 201 VAL A N 1
ATOM 1558 C CA . VAL A 1 201 ? -41.089 -13.107 20.142 1.00 90.31 201 VAL A CA 1
ATOM 1559 C C . VAL A 1 201 ? -42.079 -12.795 21.260 1.00 90.31 201 VAL A C 1
ATOM 1561 O O . VAL A 1 201 ? -43.204 -13.299 21.259 1.00 90.31 201 VAL A O 1
ATOM 1564 N N . GLU A 1 202 ? -41.678 -11.952 22.217 1.00 92.69 202 GLU A N 1
ATOM 1565 C CA . GLU A 1 202 ? -42.510 -11.579 23.361 1.00 92.69 202 GLU A CA 1
ATOM 1566 C C . GLU A 1 202 ? -42.148 -10.192 23.909 1.00 92.69 202 GLU A C 1
ATOM 1568 O O . GLU A 1 202 ? -40.975 -9.852 24.030 1.00 92.69 202 GLU A O 1
ATOM 1573 N N . GLN A 1 203 ? -43.155 -9.411 24.313 1.00 93.62 203 GLN A N 1
ATOM 1574 C CA . GLN A 1 203 ? -42.949 -8.159 25.050 1.00 93.62 203 GLN A CA 1
ATOM 1575 C C . GLN A 1 203 ? -42.774 -8.411 26.548 1.00 93.62 203 GLN A C 1
ATOM 1577 O O . GLN A 1 203 ? -43.583 -9.089 27.182 1.00 93.62 203 GLN A O 1
ATOM 1582 N N . LEU A 1 204 ? -41.771 -7.766 27.130 1.00 94.38 204 LEU A N 1
ATOM 1583 C CA . LEU A 1 204 ? -41.342 -7.875 28.520 1.00 94.38 204 LEU A CA 1
ATOM 1584 C C . LEU A 1 204 ? -41.500 -6.529 29.246 1.00 94.38 204 LEU A C 1
ATOM 1586 O O . LEU A 1 204 ? -40.535 -5.927 29.714 1.00 94.38 204 LEU A O 1
ATOM 1590 N N . ASN A 1 205 ? -42.743 -6.055 29.340 1.00 94.50 205 ASN A N 1
ATOM 1591 C CA . ASN A 1 205 ? -43.054 -4.738 29.893 1.00 94.50 205 ASN A CA 1
ATOM 1592 C C . ASN A 1 205 ? -43.345 -4.779 31.394 1.00 94.50 205 ASN A C 1
ATOM 1594 O O . ASN A 1 205 ? -44.265 -5.468 31.851 1.00 94.50 205 ASN A O 1
ATOM 1598 N N . TYR A 1 206 ? -42.627 -3.958 32.158 1.00 96.06 206 TYR A N 1
ATOM 1599 C CA . TYR A 1 206 ? -42.769 -3.865 33.610 1.00 96.06 206 TYR A CA 1
ATOM 1600 C C . TYR A 1 206 ? -42.820 -2.412 34.076 1.00 96.06 206 TYR A C 1
ATOM 1602 O O . TYR A 1 206 ? -42.438 -1.481 33.384 1.00 96.06 206 TYR A O 1
ATOM 1610 N N . SER A 1 207 ? -43.325 -2.178 35.282 1.00 94.31 207 SER A N 1
ATOM 1611 C CA . SER A 1 207 ? -43.242 -0.860 35.912 1.00 94.31 207 SER A CA 1
ATOM 1612 C C . SER A 1 207 ? -43.238 -1.008 37.419 1.00 94.31 207 SER A C 1
ATOM 1614 O O . SER A 1 207 ? -43.743 -1.989 37.975 1.00 94.31 207 SER A O 1
ATOM 1616 N N . GLY A 1 208 ? -42.672 -0.022 38.099 1.00 91.19 208 GLY A N 1
ATOM 1617 C CA . GLY A 1 208 ? -42.547 -0.069 39.543 1.00 91.19 208 GLY A CA 1
ATOM 1618 C C . GLY A 1 208 ? -42.302 1.291 40.163 1.00 91.19 208 GLY A C 1
ATOM 1619 O O . GLY A 1 208 ? -42.261 2.326 39.503 1.00 91.19 208 GLY A O 1
ATOM 1620 N N . VAL A 1 209 ? -42.186 1.284 41.486 1.00 87.44 209 VAL A N 1
ATOM 1621 C CA . VAL A 1 209 ? -41.724 2.434 42.260 1.00 87.44 209 VAL A CA 1
ATOM 1622 C C . VAL A 1 209 ? -40.563 1.953 43.100 1.00 87.44 209 VAL A C 1
ATOM 1624 O O . VAL A 1 209 ? -40.721 1.000 43.863 1.00 87.44 209 VAL A O 1
ATOM 1627 N N . ILE A 1 210 ? -39.428 2.624 42.977 1.00 85.69 210 ILE A N 1
ATOM 1628 C CA . ILE A 1 210 ? -38.257 2.358 43.798 1.00 85.69 210 ILE A CA 1
ATOM 1629 C C . ILE A 1 210 ? -38.181 3.416 44.905 1.00 85.69 210 ILE A C 1
ATOM 1631 O O . ILE A 1 210 ? -38.485 4.596 44.698 1.00 85.69 210 ILE A O 1
ATOM 1635 N N . ALA A 1 211 ? -37.917 2.970 46.132 1.00 77.69 211 ALA A N 1
ATOM 1636 C CA . ALA A 1 211 ? -37.867 3.836 47.309 1.00 77.69 211 ALA A CA 1
ATOM 1637 C C . ALA A 1 211 ? -36.500 4.542 47.405 1.00 77.69 211 ALA A C 1
ATOM 1639 O O . ALA A 1 211 ? -35.537 4.050 46.832 1.00 77.69 211 ALA A O 1
ATOM 1640 N N . PRO A 1 212 ? -36.370 5.654 48.156 1.00 70.75 212 PRO A N 1
ATOM 1641 C CA . PRO A 1 212 ? -35.078 6.307 48.345 1.00 70.75 212 PRO A CA 1
ATOM 1642 C C . PRO A 1 212 ? -34.090 5.364 49.042 1.00 70.75 212 PRO A C 1
ATOM 1644 O O . PRO A 1 212 ? -34.405 4.838 50.113 1.00 70.75 212 PRO A O 1
ATOM 1647 N N . GLY A 1 213 ? -32.886 5.233 48.492 1.00 66.81 213 GLY A N 1
ATOM 1648 C CA . GLY A 1 213 ? -31.808 4.410 49.037 1.00 66.81 213 GLY A CA 1
ATOM 1649 C C . GLY A 1 213 ? -30.430 5.035 48.817 1.00 66.81 213 GLY A C 1
ATOM 1650 O O . GLY A 1 213 ? -30.295 6.055 48.144 1.00 66.81 213 GLY A O 1
ATOM 1651 N N . ALA A 1 214 ? -29.408 4.447 49.441 1.00 61.09 214 ALA A N 1
ATOM 1652 C CA . ALA A 1 214 ? -28.022 4.600 48.996 1.00 61.09 214 ALA A CA 1
ATOM 1653 C C . ALA A 1 214 ? -27.778 3.741 47.739 1.00 61.09 214 ALA A C 1
ATOM 1655 O O . ALA A 1 214 ? -28.532 2.790 47.511 1.00 61.09 214 ALA A O 1
ATOM 1656 N N . ALA A 1 215 ? -26.720 4.038 46.983 1.00 60.62 215 ALA A N 1
ATOM 1657 C CA . ALA A 1 215 ? -26.297 3.250 45.823 1.00 60.62 215 ALA A CA 1
ATOM 1658 C C . ALA A 1 215 ? -26.338 1.733 46.106 1.00 60.62 215 ALA A C 1
ATOM 1660 O O . ALA A 1 215 ? -25.810 1.288 47.132 1.00 60.62 215 ALA A O 1
ATOM 1661 N N . GLY A 1 216 ? -27.041 0.967 45.264 1.00 60.81 216 GLY A N 1
ATOM 1662 C CA . GLY A 1 216 ? -27.179 -0.495 45.368 1.00 60.81 216 GLY A CA 1
ATOM 1663 C C . GLY A 1 216 ? -27.938 -1.016 46.602 1.00 60.81 216 GLY A C 1
ATOM 1664 O O . GLY A 1 216 ? -27.930 -2.210 46.885 1.00 60.81 216 GLY A O 1
ATOM 1665 N N . SER A 1 217 ? -28.573 -0.147 47.402 1.00 68.69 217 SER A N 1
ATOM 1666 C CA . SER A 1 217 ? -29.213 -0.557 48.670 1.00 68.69 217 SER A CA 1
ATOM 1667 C C . SER A 1 217 ? -30.702 -0.884 48.558 1.00 68.69 217 SER A C 1
ATOM 1669 O O . SER A 1 217 ? -31.280 -1.458 49.484 1.00 68.69 217 SER A O 1
ATOM 1671 N N . THR A 1 218 ? -31.340 -0.469 47.466 1.00 81.88 218 THR A N 1
ATOM 1672 C CA . THR A 1 218 ? -32.747 -0.740 47.171 1.00 81.88 218 THR A CA 1
ATOM 1673 C C . THR A 1 218 ? -32.830 -1.226 45.735 1.00 81.88 218 THR A C 1
ATOM 1675 O O . THR A 1 218 ? -32.405 -0.510 44.833 1.00 81.88 218 THR A O 1
ATOM 1678 N N . THR A 1 219 ? -33.372 -2.427 45.548 1.00 88.88 219 THR A N 1
ATOM 1679 C CA . THR A 1 219 ? -33.543 -3.064 44.243 1.00 88.88 219 THR A CA 1
ATOM 1680 C C . THR A 1 219 ? -35.019 -3.355 43.985 1.00 88.88 219 THR A C 1
ATOM 1682 O O . THR A 1 219 ? -35.822 -3.499 44.917 1.00 88.88 219 THR A O 1
ATOM 1685 N N . ALA A 1 220 ? -35.397 -3.413 42.715 1.00 91.94 220 ALA A N 1
ATOM 1686 C CA . ALA A 1 220 ? -36.665 -3.959 42.270 1.00 91.94 220 ALA A CA 1
ATOM 1687 C C . ALA A 1 220 ? -36.408 -4.985 41.166 1.00 91.94 220 ALA A C 1
ATOM 1689 O O . ALA A 1 220 ? -35.678 -4.703 40.223 1.00 91.94 220 ALA A O 1
ATOM 1690 N N . GLU A 1 221 ? -37.022 -6.156 41.297 1.00 95.38 221 GLU A N 1
ATOM 1691 C CA . GLU A 1 221 ? -36.751 -7.321 40.456 1.00 95.38 221 GLU A CA 1
ATOM 1692 C C . GLU A 1 221 ? -38.004 -7.720 39.672 1.00 95.38 221 GLU A C 1
ATOM 1694 O O . GLU A 1 221 ? -39.094 -7.831 40.248 1.00 95.38 221 GLU A O 1
ATOM 1699 N N . HIS A 1 222 ? -37.847 -7.975 38.372 1.00 96.88 222 HIS A N 1
ATOM 1700 C CA . HIS A 1 222 ? -38.882 -8.547 37.510 1.00 96.88 222 HIS A CA 1
ATOM 1701 C C . HIS A 1 222 ? -38.344 -9.778 36.796 1.00 96.88 222 HIS A C 1
ATOM 1703 O O . HIS A 1 222 ? -37.519 -9.683 35.894 1.00 96.88 222 HIS A O 1
ATOM 1709 N N . THR A 1 223 ? -38.820 -10.947 37.212 1.00 96.25 223 THR A N 1
ATOM 1710 C CA . THR A 1 223 ? -38.379 -12.232 36.666 1.00 96.25 223 THR A CA 1
ATOM 1711 C C . THR A 1 223 ? -39.264 -12.681 35.505 1.00 96.25 223 THR A C 1
ATOM 1713 O O . THR A 1 223 ? -40.495 -12.641 35.602 1.00 96.25 223 THR A O 1
ATOM 1716 N N . PHE A 1 224 ? -38.643 -13.193 34.447 1.00 95.50 224 PHE A N 1
ATOM 1717 C CA . PHE A 1 224 ? -39.298 -13.818 33.300 1.00 95.50 224 PHE A CA 1
ATOM 1718 C C . PHE A 1 224 ? -38.600 -15.125 32.904 1.00 95.50 224 PHE A C 1
ATOM 1720 O O . PHE A 1 224 ? -37.521 -15.458 33.389 1.00 95.50 224 PHE A O 1
ATOM 1727 N N . THR A 1 225 ? -39.261 -15.925 32.070 1.00 95.81 225 THR A N 1
ATOM 1728 C CA . THR A 1 225 ? -38.659 -17.113 31.446 1.00 95.81 225 THR A CA 1
ATOM 1729 C C . THR A 1 225 ? -38.452 -16.803 29.979 1.00 95.81 225 THR A C 1
ATOM 1731 O O . THR A 1 225 ? -39.379 -16.301 29.350 1.00 95.81 225 THR A O 1
ATOM 1734 N N . MET A 1 226 ? -37.263 -17.085 29.457 1.00 94.12 226 MET A N 1
ATOM 1735 C CA . MET A 1 226 ? -36.941 -16.811 28.065 1.00 94.12 226 MET A CA 1
ATOM 1736 C C . MET A 1 226 ? -37.865 -17.625 27.147 1.00 94.12 226 MET A C 1
ATOM 1738 O O . MET A 1 226 ? -37.937 -18.849 27.325 1.00 94.12 226 MET A O 1
ATOM 1742 N N . PRO A 1 227 ? -38.590 -16.984 26.212 1.00 92.12 227 PRO A N 1
ATOM 1743 C CA . PRO A 1 227 ? -39.484 -17.680 25.292 1.00 92.12 227 PRO A CA 1
ATOM 1744 C C . PRO A 1 227 ? -38.738 -18.694 24.420 1.00 92.12 227 PRO A C 1
ATOM 1746 O O . PRO A 1 227 ? -37.564 -18.515 24.098 1.00 92.12 227 PRO A O 1
ATOM 1749 N N . ASP A 1 228 ? -39.429 -19.756 24.004 1.00 89.06 228 ASP A N 1
ATOM 1750 C CA . ASP A 1 228 ? -38.871 -20.727 23.058 1.00 89.06 228 ASP A CA 1
ATOM 1751 C C . ASP A 1 228 ? -38.513 -20.032 21.733 1.00 89.06 228 ASP A C 1
ATOM 1753 O O . ASP A 1 228 ? -39.356 -19.368 21.131 1.00 89.06 228 ASP A O 1
ATOM 1757 N N . GLY A 1 229 ? -37.276 -20.218 21.268 1.00 82.94 229 GLY A N 1
ATOM 1758 C CA . GLY A 1 229 ? -36.772 -19.625 20.025 1.00 82.94 229 GLY A CA 1
ATOM 1759 C C . GLY A 1 229 ? -36.228 -18.203 20.164 1.00 82.94 229 GLY A C 1
ATOM 1760 O O . GLY A 1 229 ? -35.594 -17.736 19.228 1.00 82.94 229 GLY A O 1
ATOM 1761 N N . ALA A 1 230 ? -36.419 -17.544 21.310 1.00 88.19 230 ALA A N 1
ATOM 1762 C CA . ALA A 1 230 ? -35.804 -16.253 21.575 1.00 88.19 230 ALA A CA 1
ATOM 1763 C C . ALA A 1 230 ? -34.363 -16.438 22.073 1.00 88.19 230 ALA A C 1
ATOM 1765 O O . ALA A 1 230 ? -34.111 -17.235 22.974 1.00 88.19 230 ALA A O 1
ATOM 1766 N N . ASP A 1 231 ? -33.441 -15.676 21.508 1.00 85.00 231 ASP A N 1
ATOM 1767 C CA . ASP A 1 231 ? -31.995 -15.721 21.748 1.00 85.00 231 ASP A CA 1
ATOM 1768 C C . ASP A 1 231 ? -31.423 -14.323 22.020 1.00 85.00 231 ASP A C 1
ATOM 1770 O O . ASP A 1 231 ? -30.213 -14.124 22.007 1.00 85.00 231 ASP A O 1
ATOM 1774 N N . ARG A 1 232 ? -32.299 -13.345 22.278 1.00 85.81 232 ARG A N 1
ATOM 1775 C CA . ARG A 1 232 ? -31.937 -11.968 22.608 1.00 85.81 232 ARG A CA 1
ATOM 1776 C C . ARG A 1 232 ? -32.953 -11.323 23.536 1.00 85.81 232 ARG A C 1
ATOM 1778 O O . ARG A 1 232 ? -34.156 -11.544 23.406 1.00 85.81 232 ARG A O 1
ATOM 1785 N N . VAL A 1 233 ? -32.473 -10.488 24.452 1.00 87.69 233 VAL A N 1
ATOM 1786 C CA . VAL A 1 233 ? -33.303 -9.590 25.265 1.00 87.69 233 VAL A CA 1
ATOM 1787 C C . VAL A 1 233 ? -32.839 -8.165 25.021 1.00 87.69 233 VAL A C 1
ATOM 1789 O O . VAL A 1 233 ? -31.645 -7.884 25.065 1.00 87.69 233 VAL A O 1
ATOM 1792 N N . GLU A 1 234 ? -33.794 -7.271 24.800 1.00 87.12 234 GLU A N 1
ATOM 1793 C CA . GLU A 1 234 ? -33.581 -5.826 24.777 1.00 87.12 234 GLU A CA 1
ATOM 1794 C C . GLU A 1 234 ? -34.545 -5.174 25.755 1.00 87.12 234 GLU A C 1
ATOM 1796 O O . GLU A 1 234 ? -35.728 -5.521 25.775 1.00 87.12 234 GLU A O 1
ATOM 1801 N N . ALA A 1 235 ? -34.072 -4.227 26.559 1.00 89.75 235 ALA A N 1
ATOM 1802 C CA . ALA A 1 235 ? -34.947 -3.475 27.444 1.00 89.75 235 ALA A CA 1
ATOM 1803 C C . ALA A 1 235 ? -34.430 -2.067 27.732 1.00 89.75 235 ALA A C 1
ATOM 1805 O O . ALA A 1 235 ? -33.236 -1.845 27.907 1.00 89.75 235 ALA A O 1
ATOM 1806 N N . THR A 1 236 ? -35.357 -1.118 27.836 1.00 90.56 236 THR A N 1
ATOM 1807 C CA . THR A 1 236 ? -35.107 0.256 28.271 1.00 90.56 236 THR A CA 1
ATOM 1808 C C . THR A 1 236 ? -35.825 0.510 29.590 1.00 90.56 236 THR A C 1
ATOM 1810 O O . THR A 1 236 ? -37.047 0.391 29.661 1.00 90.56 236 THR A O 1
ATOM 1813 N N . CYS A 1 237 ? -35.097 0.920 30.626 1.00 91.75 237 CYS A N 1
ATOM 1814 C CA . CYS A 1 237 ? -35.667 1.386 31.886 1.00 91.75 237 CYS A CA 1
ATOM 1815 C C . CYS A 1 237 ? -35.682 2.921 31.917 1.00 91.75 237 CYS A C 1
ATOM 1817 O O . CYS A 1 237 ? -34.644 3.574 31.903 1.00 91.75 237 CYS A O 1
ATOM 1819 N N . SER A 1 238 ? -36.874 3.514 31.975 1.00 90.12 238 SER A N 1
ATOM 1820 C CA . SER A 1 238 ? -37.097 4.965 32.032 1.00 90.12 238 SER A CA 1
ATOM 1821 C C . SER A 1 238 ? -37.734 5.375 33.358 1.00 90.12 238 SER A C 1
ATOM 1823 O O . SER A 1 238 ? -38.559 4.644 33.902 1.00 90.12 238 SER A O 1
ATOM 1825 N N . TRP A 1 239 ? -37.431 6.570 33.874 1.00 89.88 239 TRP A N 1
ATOM 1826 C CA . TRP A 1 239 ? -38.043 7.105 35.100 1.00 89.88 239 TRP A CA 1
ATOM 1827 C C . TRP A 1 239 ? -38.307 8.610 35.027 1.00 89.88 239 TRP A C 1
ATOM 1829 O O . TRP A 1 239 ? -37.841 9.322 34.141 1.00 89.88 239 TRP A O 1
ATOM 1839 N N . VAL A 1 240 ? -39.099 9.120 35.974 1.00 78.25 240 VAL A N 1
ATOM 1840 C CA . VAL A 1 240 ? -39.432 10.551 36.032 1.00 78.25 240 VAL A CA 1
ATOM 1841 C C . VAL A 1 240 ? -38.246 11.350 36.589 1.00 78.25 240 VAL A C 1
ATOM 1843 O O . VAL A 1 240 ? -37.731 11.050 37.668 1.00 78.25 240 VAL A O 1
ATOM 1846 N N . THR A 1 241 ? -37.831 12.389 35.859 1.00 65.38 241 THR A N 1
ATOM 1847 C CA . THR A 1 241 ? -36.656 13.221 36.153 1.00 65.38 241 THR A CA 1
ATOM 1848 C C . THR A 1 241 ? -36.914 14.223 37.278 1.00 65.38 241 THR A C 1
ATOM 1850 O O . THR A 1 241 ? -37.303 15.376 37.088 1.00 65.38 241 THR A O 1
ATOM 1853 N N . ASN A 1 242 ? -36.644 13.802 38.505 1.00 58.31 242 ASN A N 1
ATOM 1854 C CA . ASN A 1 242 ? -36.416 14.709 39.618 1.00 58.31 242 ASN A CA 1
ATOM 1855 C C . ASN A 1 242 ? -35.412 14.080 40.586 1.00 58.31 242 ASN A C 1
ATOM 1857 O O . ASN A 1 242 ? -35.794 13.301 41.450 1.00 58.31 242 ASN A O 1
ATOM 1861 N N . VAL A 1 243 ? -34.135 14.470 40.457 1.00 65.50 243 VAL A N 1
ATOM 1862 C CA . VAL A 1 243 ? -33.005 14.105 41.346 1.00 65.50 243 VAL A CA 1
ATOM 1863 C C . VAL A 1 243 ? -32.692 12.596 41.437 1.00 65.50 243 VAL A C 1
ATOM 1865 O O . VAL A 1 243 ? -32.194 12.134 42.462 1.00 65.50 243 VAL A O 1
ATOM 1868 N N . GLN A 1 244 ? -33.002 11.815 40.397 1.00 72.69 244 GLN A N 1
ATOM 1869 C CA . GLN A 1 244 ? -32.944 10.348 40.419 1.00 72.69 244 GLN A CA 1
ATOM 1870 C C . GLN A 1 244 ? -32.102 9.761 39.300 1.00 72.69 244 GLN A C 1
ATOM 1872 O O . GLN A 1 244 ? -32.146 10.268 38.183 1.00 72.69 244 GLN A O 1
ATOM 1877 N N . ASP A 1 245 ? -31.401 8.689 39.651 1.00 81.25 245 ASP A N 1
ATOM 1878 C CA . ASP A 1 245 ? -30.501 7.920 38.806 1.00 81.25 245 ASP A CA 1
ATOM 1879 C C . ASP A 1 245 ? -30.649 6.446 39.194 1.00 81.25 245 ASP A C 1
ATOM 1881 O O . ASP A 1 245 ? -30.546 6.131 40.393 1.00 81.25 245 ASP A O 1
ATOM 1885 N N . LEU A 1 246 ? -31.033 5.603 38.237 1.00 86.69 246 LEU A N 1
ATOM 1886 C CA . LEU A 1 246 ? -31.315 4.187 38.451 1.00 86.69 246 LEU A CA 1
ATOM 1887 C C . LEU A 1 246 ? -30.378 3.360 37.592 1.00 86.69 246 LEU A C 1
ATOM 1889 O O . LEU A 1 246 ? -30.324 3.597 36.400 1.00 86.69 246 LEU A O 1
ATOM 1893 N N . ASP A 1 247 ? -29.768 2.340 38.177 1.00 89.00 247 ASP A N 1
ATOM 1894 C CA . ASP A 1 247 ? -29.002 1.350 37.430 1.00 89.00 247 ASP A CA 1
ATOM 1895 C C . ASP A 1 247 ? -29.938 0.224 36.972 1.00 89.00 247 ASP A C 1
ATOM 1897 O O . ASP A 1 247 ? -30.887 -0.135 37.685 1.00 89.00 247 ASP A O 1
ATOM 1901 N N . PHE A 1 248 ? -29.683 -0.358 35.802 1.00 92.12 248 PHE A N 1
ATOM 1902 C CA . PHE A 1 248 ? -30.524 -1.402 35.221 1.00 92.12 248 PHE A CA 1
ATOM 1903 C C . PHE A 1 248 ? -29.694 -2.597 34.769 1.00 92.12 248 PHE A C 1
ATOM 1905 O O . PHE A 1 248 ? -28.766 -2.444 33.986 1.00 92.12 248 PHE A O 1
ATOM 1912 N N . PHE A 1 249 ? -30.043 -3.796 35.234 1.00 93.19 249 PHE A N 1
ATOM 1913 C CA . PHE A 1 249 ? -29.318 -5.033 34.948 1.00 93.19 249 PHE A CA 1
ATOM 1914 C C . PHE A 1 249 ? -30.250 -6.149 34.473 1.00 93.19 249 PHE A C 1
ATOM 1916 O O . PHE A 1 249 ? -31.433 -6.182 34.818 1.00 93.19 249 PHE A O 1
ATOM 1923 N N . LEU A 1 250 ? -29.684 -7.104 33.738 1.00 93.81 250 LEU A N 1
ATOM 1924 C CA . LEU A 1 250 ? -30.261 -8.421 33.495 1.00 93.81 250 LEU A CA 1
ATOM 1925 C C . LEU A 1 250 ? -29.399 -9.476 34.187 1.00 93.81 250 LEU A C 1
ATOM 1927 O O . LEU A 1 250 ? -28.200 -9.570 33.927 1.00 93.81 250 LEU A O 1
ATOM 1931 N N . GLU A 1 251 ? -30.017 -10.279 35.046 1.00 95.12 251 GLU A N 1
ATOM 1932 C CA . GLU A 1 251 ? -29.384 -11.403 35.735 1.00 95.12 251 GLU A CA 1
ATOM 1933 C C . GLU A 1 251 ? -29.887 -12.743 35.192 1.00 95.12 251 GLU A C 1
ATOM 1935 O O . GLU A 1 251 ? -31.064 -12.885 34.841 1.00 95.12 251 GLU A O 1
ATOM 1940 N N . ASP A 1 252 ? -28.999 -13.735 35.139 1.00 91.94 252 ASP A N 1
ATOM 1941 C CA . ASP A 1 252 ? -29.337 -15.116 34.802 1.00 91.94 252 ASP A CA 1
ATOM 1942 C C . ASP A 1 252 ? -29.993 -15.867 35.985 1.00 91.94 252 ASP A C 1
ATOM 1944 O O . ASP A 1 252 ? -30.192 -15.340 37.082 1.00 91.94 252 ASP A O 1
ATOM 1948 N N . GLY A 1 253 ? -30.328 -17.146 35.787 1.00 86.62 253 GLY A N 1
ATOM 1949 C CA . GLY A 1 253 ? -30.937 -17.981 36.831 1.00 86.62 253 GLY A CA 1
ATOM 1950 C C . GLY A 1 253 ? -30.029 -18.282 38.036 1.00 86.62 253 GLY A C 1
ATOM 1951 O O . GLY A 1 253 ? -30.511 -18.841 39.027 1.00 86.62 253 GLY A O 1
ATOM 1952 N N . SER A 1 254 ? -28.741 -17.946 37.953 1.00 89.38 254 SER A N 1
ATOM 1953 C CA . SER A 1 254 ? -27.742 -18.071 39.020 1.00 89.38 254 SER A CA 1
ATOM 1954 C C . SER A 1 254 ? -27.583 -16.770 39.820 1.00 89.38 254 SER A C 1
ATOM 1956 O O . SER A 1 254 ? -27.029 -16.812 40.921 1.00 89.38 254 SER A O 1
ATOM 1958 N N . GLY A 1 255 ? -28.123 -15.655 39.312 1.00 87.81 255 GLY A N 1
ATOM 1959 C CA . GLY A 1 255 ? -27.942 -14.305 39.850 1.00 87.81 255 GLY A CA 1
ATOM 1960 C C . GLY A 1 255 ? -26.700 -13.597 39.303 1.00 87.81 255 GLY A C 1
ATOM 1961 O O . GLY A 1 255 ? -26.278 -12.591 39.868 1.00 87.81 255 GLY A O 1
ATOM 1962 N N . ASP A 1 256 ? -26.086 -14.123 38.240 1.00 88.12 256 ASP A N 1
ATOM 1963 C CA . ASP A 1 256 ? -24.957 -13.478 37.580 1.00 88.12 256 ASP A CA 1
ATOM 1964 C C . ASP A 1 256 ? -25.483 -12.398 36.624 1.00 88.12 256 ASP A C 1
ATOM 1966 O O . ASP A 1 256 ? -26.374 -12.652 35.810 1.00 88.12 256 ASP A O 1
ATOM 1970 N N . ARG A 1 257 ? -24.941 -11.177 36.717 1.00 89.62 257 ARG A N 1
ATOM 1971 C CA . ARG A 1 257 ? -25.293 -10.068 35.816 1.00 89.62 257 ARG A CA 1
ATOM 1972 C C . ARG A 1 257 ? -24.702 -10.326 34.435 1.00 89.62 257 ARG A C 1
ATOM 1974 O O . ARG A 1 257 ? -23.482 -10.371 34.283 1.00 89.62 257 ARG A O 1
ATOM 1981 N N . ILE A 1 258 ? -25.569 -10.476 33.441 1.00 84.19 258 ILE A N 1
ATOM 1982 C CA . ILE A 1 258 ? -25.192 -10.772 32.054 1.00 84.19 258 ILE A CA 1
ATOM 1983 C C . ILE A 1 258 ? -25.321 -9.562 31.121 1.00 84.19 258 ILE A C 1
ATOM 1985 O O . ILE A 1 258 ? -24.679 -9.545 30.078 1.00 84.19 258 ILE A O 1
ATOM 1989 N N . ALA A 1 259 ? -26.081 -8.540 31.522 1.00 82.38 259 ALA A N 1
ATOM 1990 C CA . ALA A 1 259 ? -26.051 -7.198 30.941 1.00 82.38 259 ALA A CA 1
ATOM 1991 C C . ALA A 1 259 ? -26.382 -6.145 31.998 1.00 82.38 259 ALA A C 1
ATOM 1993 O O . ALA A 1 259 ? -27.012 -6.447 33.017 1.00 82.38 259 ALA A O 1
ATOM 1994 N N . GLY A 1 260 ? -25.957 -4.908 31.759 1.00 85.44 260 GLY A N 1
ATOM 1995 C CA . GLY A 1 260 ? -26.169 -3.802 32.677 1.00 85.44 260 GLY A CA 1
ATOM 1996 C C . GLY A 1 260 ? -25.918 -2.450 32.034 1.00 85.44 260 GLY A C 1
ATOM 1997 O O . GLY A 1 260 ? -25.124 -2.370 31.111 1.00 85.44 260 GLY A O 1
ATOM 1998 N N . SER A 1 261 ? -26.580 -1.421 32.547 1.00 79.88 261 SER A N 1
ATOM 1999 C CA . SER A 1 261 ? -26.415 -0.019 32.165 1.00 79.88 261 SER A CA 1
ATOM 2000 C C . SER A 1 261 ? -26.559 0.840 33.424 1.00 79.88 261 SER A C 1
ATOM 2002 O O . SER A 1 261 ? -27.442 0.590 34.254 1.00 79.88 261 SER A O 1
ATOM 2004 N N . THR A 1 262 ? -25.638 1.790 33.601 1.00 83.94 262 THR A N 1
ATOM 2005 C CA . THR A 1 262 ? -25.515 2.662 34.789 1.00 83.94 262 THR A CA 1
ATOM 2006 C C . THR A 1 262 ? -25.323 4.134 34.387 1.00 83.94 262 THR A C 1
ATOM 2008 O O . THR A 1 262 ? -24.469 4.845 34.923 1.00 83.94 262 THR A O 1
ATOM 2011 N N . ASN A 1 263 ? -26.051 4.572 33.362 1.00 69.81 263 ASN A N 1
ATOM 2012 C CA . ASN A 1 263 ? -25.954 5.879 32.729 1.00 69.81 263 ASN A CA 1
ATOM 2013 C C . ASN A 1 263 ? -26.612 6.990 33.552 1.00 69.81 263 ASN A C 1
ATOM 2015 O O . ASN A 1 263 ? -27.834 7.149 33.602 1.00 69.81 263 ASN A O 1
ATOM 2019 N N . PHE A 1 264 ? -25.777 7.889 34.075 1.00 70.69 264 PHE A N 1
ATOM 2020 C CA . PHE A 1 264 ? -26.240 9.004 34.894 1.00 70.69 264 PHE A CA 1
ATOM 2021 C C . PHE A 1 264 ? -27.359 9.832 34.227 1.00 70.69 264 PHE A C 1
ATOM 2023 O O . PHE A 1 264 ? -27.125 10.600 33.291 1.00 70.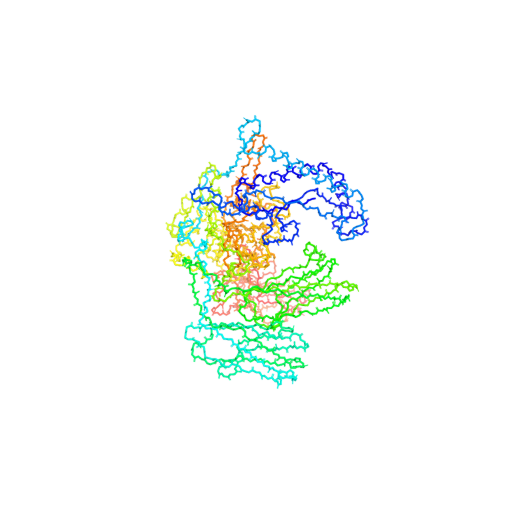69 264 PHE A O 1
ATOM 2030 N N . GLY A 1 265 ? -28.573 9.761 34.783 1.00 66.88 265 GLY A N 1
ATOM 2031 C CA . GLY A 1 265 ? -29.720 10.590 34.389 1.00 66.88 265 GLY A CA 1
ATOM 2032 C C . GLY A 1 265 ? -30.746 9.931 33.461 1.00 66.88 265 GLY A C 1
ATOM 2033 O O . GLY A 1 265 ? -31.815 10.526 33.278 1.00 66.88 265 GLY A O 1
ATOM 2034 N N . GLY A 1 266 ? -30.481 8.714 32.979 1.00 66.88 266 GLY A N 1
ATOM 2035 C CA . GLY A 1 266 ? -31.423 7.852 32.262 1.00 66.88 266 GLY A CA 1
ATOM 2036 C C . GLY A 1 266 ? -31.927 8.345 30.894 1.00 66.88 266 GLY A C 1
ATOM 2037 O O . GLY A 1 266 ? -31.805 9.525 30.551 1.00 66.88 266 GLY A O 1
ATOM 2038 N N . PRO A 1 267 ? -32.593 7.466 30.116 1.00 83.44 267 PRO A N 1
ATOM 2039 C CA . PRO A 1 267 ? -32.954 6.084 30.455 1.00 83.44 267 PRO A CA 1
ATOM 2040 C C . PRO A 1 267 ? -31.774 5.102 30.377 1.00 83.44 267 PRO A C 1
ATOM 2042 O O . PRO A 1 267 ? -30.843 5.323 29.612 1.00 83.44 267 PRO A O 1
ATOM 2045 N N . GLU A 1 268 ? -31.859 3.994 31.116 1.00 84.62 268 GLU A N 1
ATOM 2046 C CA . GLU A 1 268 ? -30.915 2.876 30.988 1.00 84.62 268 GLU A CA 1
ATOM 2047 C C . GLU A 1 268 ? -31.349 1.920 29.884 1.00 84.62 268 GLU A C 1
ATOM 2049 O O . GLU A 1 268 ? -32.546 1.647 29.749 1.00 84.62 268 GLU A O 1
ATOM 2054 N N . ARG A 1 269 ? -30.399 1.351 29.141 1.00 83.31 269 ARG A N 1
ATOM 2055 C CA . ARG A 1 269 ? -30.681 0.386 28.072 1.00 83.31 269 ARG A CA 1
ATOM 2056 C C . ARG A 1 269 ? -29.794 -0.832 28.209 1.00 83.31 269 ARG A C 1
ATOM 2058 O O . ARG A 1 269 ? -28.604 -0.695 28.421 1.00 83.31 269 ARG A O 1
ATOM 2065 N N . ILE A 1 270 ? -30.370 -2.015 28.060 1.00 81.12 270 ILE A N 1
ATOM 2066 C CA . ILE A 1 270 ? -29.611 -3.262 28.039 1.00 81.12 270 ILE A CA 1
ATOM 2067 C C . ILE A 1 270 ? -29.987 -4.088 26.819 1.00 81.12 270 ILE A C 1
ATOM 2069 O O . ILE A 1 270 ? -31.161 -4.160 26.443 1.00 81.12 270 ILE A O 1
ATOM 2073 N N . THR A 1 271 ? -28.981 -4.750 26.264 1.00 76.94 271 THR A N 1
ATOM 2074 C CA . THR A 1 271 ? -29.084 -5.689 25.150 1.00 76.94 271 THR A CA 1
ATOM 2075 C C . THR A 1 271 ? -28.234 -6.910 25.489 1.00 76.94 271 THR A C 1
ATOM 2077 O O . THR A 1 271 ? -27.147 -6.759 26.044 1.00 76.94 271 THR A O 1
ATOM 2080 N N . THR A 1 272 ? -28.710 -8.117 25.178 1.00 79.88 272 THR A N 1
ATOM 2081 C CA . THR A 1 272 ? -27.912 -9.347 25.323 1.00 79.88 272 THR A CA 1
ATOM 2082 C C . THR A 1 272 ? -27.944 -10.217 24.088 1.00 79.88 272 THR A C 1
ATOM 2084 O O . THR A 1 272 ? -29.026 -10.480 23.561 1.00 79.88 272 THR A O 1
ATOM 2087 N N . SER A 1 273 ? -26.794 -10.791 23.764 1.00 67.38 273 SER A N 1
ATOM 2088 C CA . SER A 1 273 ? -26.642 -11.909 22.835 1.00 67.38 273 SER A CA 1
ATOM 2089 C C . SER A 1 273 ? -26.716 -13.246 23.593 1.00 67.38 273 SER A C 1
ATOM 2091 O O . SER A 1 273 ? -26.190 -13.363 24.701 1.00 67.38 273 SER A O 1
ATOM 2093 N N . ASP A 1 274 ? -27.394 -14.242 23.023 1.00 71.94 274 ASP A N 1
ATOM 2094 C CA . ASP A 1 274 ? -27.427 -15.649 23.457 1.00 71.94 274 ASP A CA 1
ATOM 2095 C C . ASP A 1 274 ? -28.066 -16.048 24.820 1.00 71.94 274 ASP A C 1
ATOM 2097 O O . ASP A 1 274 ? -27.645 -17.053 25.410 1.00 71.94 274 ASP A O 1
ATOM 2101 N N . PRO A 1 275 ? -29.105 -15.387 25.378 1.00 81.94 275 PRO A N 1
ATOM 2102 C CA . PRO A 1 275 ? -29.908 -16.003 26.437 1.00 81.94 275 PRO A CA 1
ATOM 2103 C C . PRO A 1 275 ? -30.503 -17.357 26.009 1.00 81.94 275 PRO A C 1
ATOM 2105 O O . PRO A 1 275 ? -31.154 -17.483 24.976 1.00 81.94 275 PRO A O 1
ATOM 2108 N N . GLU A 1 276 ? -30.326 -18.382 26.847 1.00 86.06 276 GLU A N 1
ATOM 2109 C CA . GLU A 1 276 ? -30.824 -19.735 26.599 1.00 86.06 276 GLU A CA 1
ATOM 2110 C C . GLU A 1 276 ? -32.368 -19.784 26.708 1.00 86.06 276 GLU A C 1
ATOM 2112 O O . GLU A 1 276 ? -32.921 -19.505 27.786 1.00 86.06 276 GLU A O 1
ATOM 2117 N N . PRO A 1 277 ? -33.087 -20.237 25.660 1.00 89.56 277 PRO A N 1
ATOM 2118 C CA . PRO A 1 277 ? -34.525 -20.473 25.729 1.00 89.56 277 PRO A CA 1
ATOM 2119 C C . PRO A 1 277 ? -34.920 -21.373 26.908 1.00 89.56 277 PRO A C 1
ATOM 2121 O O . PRO A 1 277 ? -34.252 -22.360 27.231 1.00 89.56 277 PRO A O 1
ATOM 2124 N N . GLY A 1 278 ? -36.029 -21.046 27.571 1.00 89.25 278 GLY A N 1
ATOM 2125 C CA . GLY A 1 278 ? -36.530 -21.798 28.721 1.00 89.25 278 GLY A CA 1
ATOM 2126 C C . GLY A 1 278 ? -35.754 -21.589 30.030 1.00 89.25 278 GLY A C 1
ATOM 2127 O O . GLY A 1 278 ? -36.138 -22.172 31.052 1.00 89.25 278 GLY A O 1
ATOM 2128 N N . ARG A 1 279 ? -34.700 -20.759 30.051 1.00 93.88 279 ARG A N 1
ATOM 2129 C CA . ARG A 1 279 ? -34.061 -20.300 31.296 1.00 93.88 279 ARG A CA 1
ATOM 2130 C C . ARG A 1 279 ? -34.787 -19.109 31.899 1.00 93.88 279 ARG A C 1
ATOM 2132 O O . ARG A 1 279 ? -35.556 -18.413 31.248 1.00 93.88 279 ARG A O 1
ATOM 2139 N N . THR A 1 280 ? -34.574 -18.916 33.194 1.00 95.88 280 THR A N 1
ATOM 2140 C CA . THR A 1 280 ? -35.152 -17.810 33.954 1.00 95.88 280 THR A CA 1
ATOM 2141 C C . THR A 1 280 ? -34.152 -16.669 34.028 1.00 95.88 280 THR A C 1
ATOM 2143 O O . THR A 1 280 ? -32.992 -16.913 34.348 1.00 95.88 280 THR A O 1
ATOM 2146 N N . TYR A 1 281 ? -34.632 -15.456 33.782 1.00 96.06 281 TYR A N 1
ATOM 2147 C CA . TYR A 1 281 ? -33.860 -14.221 33.835 1.00 96.06 281 TYR A CA 1
ATOM 2148 C C . TYR A 1 281 ? -34.591 -13.180 34.678 1.00 96.06 281 TYR A C 1
ATOM 2150 O O . TYR A 1 281 ? -35.816 -13.246 34.825 1.00 96.06 281 TYR A O 1
ATOM 2158 N N . THR A 1 282 ? -33.855 -12.227 35.244 1.00 97.19 282 THR A N 1
ATOM 2159 C CA . THR A 1 282 ? -34.424 -11.176 36.095 1.00 97.19 282 THR A CA 1
ATOM 2160 C C . THR A 1 282 ? -33.903 -9.807 35.696 1.00 97.19 282 THR A C 1
ATOM 2162 O O . THR A 1 282 ? -32.704 -9.561 35.726 1.00 97.19 282 THR A O 1
ATOM 2165 N N . PHE A 1 283 ? -34.818 -8.897 35.370 1.00 97.12 283 PHE A N 1
ATOM 2166 C CA . PHE A 1 283 ? -34.521 -7.473 35.297 1.00 97.12 283 PHE A CA 1
ATOM 2167 C C . PHE A 1 283 ? -34.369 -6.909 36.707 1.00 97.12 283 PHE A C 1
ATOM 2169 O O . PHE A 1 283 ? -35.299 -7.020 37.510 1.00 97.12 283 PHE A O 1
ATOM 2176 N N . VAL A 1 284 ? -33.236 -6.276 36.995 1.00 95.94 284 VAL A N 1
ATOM 2177 C CA . VAL A 1 284 ? -32.929 -5.671 38.294 1.00 95.94 284 VAL A CA 1
ATOM 2178 C C . VAL A 1 284 ? -32.755 -4.169 38.117 1.00 95.94 284 VAL A C 1
ATOM 2180 O O . VAL A 1 284 ? -31.890 -3.722 37.375 1.00 95.94 284 VAL A O 1
ATOM 2183 N N . VAL A 1 285 ? -33.583 -3.386 38.803 1.00 92.94 285 VAL A N 1
ATOM 2184 C CA . VAL A 1 285 ? -33.481 -1.922 38.855 1.00 92.94 285 VAL A CA 1
ATOM 2185 C C . VAL A 1 285 ? -32.942 -1.528 40.222 1.00 92.94 285 VAL A C 1
ATOM 2187 O O . VAL A 1 285 ? -33.573 -1.850 41.232 1.00 92.94 285 VAL A O 1
ATOM 2190 N N . GLU A 1 286 ? -31.819 -0.820 40.281 1.00 91.38 286 GLU A N 1
ATOM 2191 C CA . GLU A 1 286 ? -31.164 -0.415 41.530 1.00 91.38 286 GLU A CA 1
ATOM 2192 C C . GLU A 1 286 ? -31.139 1.109 41.683 1.00 91.38 286 GLU A C 1
ATOM 2194 O O . GLU A 1 286 ? -31.068 1.851 40.711 1.00 91.38 286 GLU A O 1
ATOM 2199 N N . THR A 1 287 ? -31.224 1.617 42.916 1.00 84.44 287 THR A N 1
ATOM 2200 C CA . THR A 1 287 ? -31.098 3.068 43.152 1.00 84.44 287 THR A CA 1
ATOM 2201 C C . THR A 1 287 ? -29.637 3.480 43.197 1.00 84.44 287 THR A C 1
ATOM 2203 O O . THR A 1 287 ? -28.914 2.920 44.024 1.00 84.44 287 THR A O 1
ATOM 2206 N N . PHE A 1 288 ? -29.250 4.537 42.480 1.00 73.25 288 PHE A N 1
ATOM 2207 C CA . PHE A 1 288 ? -27.945 5.184 42.636 1.00 73.25 288 PHE A CA 1
ATOM 2208 C C . PHE A 1 288 ? -28.035 6.493 43.450 1.00 73.25 288 PHE A C 1
ATOM 2210 O O . PHE A 1 288 ? -27.368 6.645 44.481 1.00 73.25 288 PHE A O 1
ATOM 2217 N N . ALA A 1 289 ? -28.935 7.414 43.075 1.00 65.69 289 ALA A N 1
ATOM 2218 C CA . ALA A 1 289 ? -29.163 8.697 43.765 1.00 65.69 289 ALA A CA 1
ATOM 2219 C C . ALA A 1 289 ? -30.519 8.754 44.507 1.00 65.69 289 ALA A C 1
ATOM 2221 O O . ALA A 1 289 ? -31.482 8.096 44.135 1.00 65.69 289 ALA A O 1
ATOM 2222 N N . SER A 1 290 ? -30.632 9.537 45.592 1.00 66.75 290 SER A N 1
ATOM 2223 C CA . SER A 1 290 ? -31.674 9.353 46.629 1.00 66.75 290 SER A CA 1
ATOM 2224 C C . SER A 1 290 ? -32.959 10.192 46.473 1.00 66.75 290 SER A C 1
ATOM 2226 O O . SER A 1 290 ? -32.959 11.417 46.595 1.00 66.75 290 SER A O 1
ATOM 2228 N N . GLY A 1 291 ? -34.086 9.487 46.316 1.00 70.44 291 GLY A N 1
ATOM 2229 C CA . GLY A 1 291 ? -35.446 10.000 46.112 1.00 70.44 291 GLY A CA 1
ATOM 2230 C C . GLY A 1 291 ? -36.375 8.854 45.666 1.00 70.44 291 GLY A C 1
ATOM 2231 O O . GLY A 1 291 ? -35.890 7.832 45.208 1.00 70.44 291 GLY A O 1
ATOM 2232 N N . PRO A 1 292 ? -37.699 8.916 45.880 1.00 79.00 292 PRO A N 1
ATOM 2233 C CA . PRO A 1 292 ? -38.603 7.894 45.362 1.00 79.00 292 PRO A CA 1
ATOM 2234 C C . PRO A 1 292 ? -38.951 8.211 43.905 1.00 79.00 292 PRO A C 1
ATOM 2236 O O . PRO A 1 292 ? -39.418 9.320 43.632 1.00 79.00 292 PRO A O 1
ATOM 2239 N N . THR A 1 293 ? -38.809 7.247 42.993 1.00 85.75 293 THR A N 1
ATOM 2240 C CA . THR A 1 293 ? -39.231 7.422 41.595 1.00 85.75 293 THR A CA 1
ATOM 2241 C C . THR A 1 293 ? -40.043 6.254 41.070 1.00 85.75 293 THR A C 1
ATOM 2243 O O . THR A 1 293 ? -39.946 5.126 41.554 1.00 85.75 293 THR A O 1
ATOM 2246 N N . ARG A 1 294 ? -40.892 6.557 40.090 1.00 89.56 294 ARG A N 1
ATOM 2247 C CA . ARG A 1 294 ? -41.568 5.555 39.276 1.00 89.56 294 ARG A CA 1
ATOM 2248 C C . ARG A 1 294 ? -40.695 5.288 38.060 1.00 89.56 294 ARG A C 1
ATOM 2250 O O . ARG A 1 294 ? -40.299 6.249 37.403 1.00 89.56 294 ARG A O 1
ATOM 2257 N N . TYR A 1 295 ? -40.489 4.013 37.766 1.00 91.62 295 TYR A N 1
ATOM 2258 C CA . TYR A 1 295 ? -39.845 3.570 36.541 1.00 91.62 295 TYR A CA 1
ATOM 2259 C C . TYR A 1 295 ? -40.798 2.724 35.692 1.00 91.62 295 TYR A C 1
ATOM 2261 O O . TYR A 1 295 ? -41.755 2.126 36.205 1.00 91.62 295 TYR A O 1
ATOM 2269 N N . GLU A 1 296 ? -40.513 2.682 34.401 1.00 94.81 296 GLU A N 1
ATOM 2270 C CA . GLU A 1 296 ? -41.138 1.839 33.389 1.00 94.81 296 GLU A CA 1
ATOM 2271 C C . GLU A 1 296 ? -40.018 1.119 32.633 1.00 94.81 296 GLU A C 1
ATOM 2273 O O . GLU A 1 296 ? -39.033 1.746 32.256 1.00 94.81 296 GLU A O 1
ATOM 2278 N N . ILE A 1 297 ? -40.155 -0.195 32.475 1.00 95.69 297 ILE A N 1
ATOM 2279 C CA . ILE A 1 297 ? -39.292 -1.033 31.646 1.00 95.69 297 ILE A CA 1
ATOM 2280 C C . ILE A 1 297 ? -40.095 -1.363 30.395 1.00 95.69 297 ILE A C 1
ATOM 2282 O O . ILE A 1 297 ? -41.153 -1.991 30.498 1.00 95.69 297 ILE A O 1
ATOM 2286 N N . ASP A 1 298 ? -39.587 -0.925 29.251 1.00 94.75 298 ASP A N 1
ATOM 2287 C CA . ASP A 1 298 ? -40.054 -1.322 27.927 1.00 94.75 298 ASP A CA 1
ATOM 2288 C C . ASP A 1 298 ? -39.069 -2.354 27.383 1.00 94.75 298 ASP A C 1
ATOM 2290 O O . ASP A 1 298 ? -37.904 -2.024 27.154 1.00 94.75 298 ASP A O 1
ATOM 2294 N N . GLY A 1 299 ? -39.487 -3.614 27.297 1.00 92.06 299 GLY A N 1
ATOM 2295 C CA . GLY A 1 299 ? -38.594 -4.728 26.992 1.00 92.06 299 GLY A CA 1
ATOM 2296 C C . GLY A 1 299 ? -39.178 -5.695 25.978 1.00 92.06 299 GLY A C 1
ATOM 2297 O O . GLY A 1 299 ? -40.393 -5.802 25.828 1.00 92.06 299 GLY A O 1
ATOM 2298 N N . SER A 1 300 ? -38.313 -6.447 25.305 1.00 91.81 300 SER A N 1
ATOM 2299 C CA . SER A 1 300 ? -38.700 -7.515 24.387 1.00 91.81 300 SER A CA 1
ATOM 2300 C C . SER A 1 300 ? -37.685 -8.658 24.403 1.00 91.81 300 SER A C 1
ATOM 2302 O O . SER A 1 300 ? -36.478 -8.437 24.491 1.00 91.81 300 SER A O 1
ATOM 2304 N N . ALA A 1 301 ? -38.190 -9.886 24.322 1.00 90.75 301 ALA A N 1
ATOM 2305 C CA . ALA A 1 301 ? -37.422 -11.059 23.941 1.00 90.75 301 ALA A CA 1
ATOM 2306 C C . ALA A 1 301 ? -37.540 -11.235 22.426 1.00 90.75 301 ALA A C 1
ATOM 2308 O O . ALA A 1 301 ? -38.645 -11.182 21.873 1.00 90.75 301 ALA A O 1
ATOM 2309 N N . ARG A 1 302 ? -36.410 -11.441 21.757 1.00 85.62 302 ARG A N 1
ATOM 2310 C CA . ARG A 1 302 ? -36.314 -11.501 20.301 1.00 85.62 302 ARG A CA 1
ATOM 2311 C C . ARG A 1 302 ? -35.608 -12.760 19.830 1.00 85.62 302 ARG A C 1
ATOM 2313 O O . ARG A 1 302 ? -34.847 -13.358 20.584 1.00 85.62 302 ARG A O 1
ATOM 2320 N N . GLN A 1 303 ? -35.901 -13.141 18.595 1.00 83.81 303 GLN A N 1
ATOM 2321 C CA . GLN A 1 303 ? -35.278 -14.247 17.884 1.00 83.81 303 GLN A CA 1
ATOM 2322 C C . GLN A 1 303 ? -34.421 -13.691 16.751 1.00 83.81 303 GLN A C 1
ATOM 2324 O O . GLN A 1 303 ? -34.918 -12.902 15.941 1.00 83.81 303 GLN A O 1
ATOM 2329 N N . SER A 1 304 ? -33.168 -14.128 16.667 1.00 74.69 304 SER A N 1
ATOM 2330 C CA . SER A 1 304 ? -32.314 -13.867 15.520 1.00 74.69 304 SER A CA 1
ATOM 2331 C C . SER A 1 304 ? -32.825 -14.621 14.291 1.00 74.69 304 SER A C 1
ATOM 2333 O O . SER A 1 304 ? -33.204 -15.796 14.321 1.00 74.69 304 SER A O 1
ATOM 2335 N N . THR A 1 305 ? -32.859 -13.910 13.177 1.00 68.44 305 THR A N 1
ATOM 2336 C CA . THR A 1 305 ? -33.179 -14.428 11.856 1.00 68.44 305 THR A CA 1
ATOM 2337 C C . THR A 1 305 ? -32.093 -13.954 10.910 1.00 68.44 305 THR A C 1
ATOM 2339 O O . THR A 1 305 ? -31.749 -12.773 10.860 1.00 68.44 305 THR A O 1
ATOM 2342 N N . THR A 1 306 ? -31.515 -14.889 10.171 1.00 63.41 306 THR A N 1
ATOM 2343 C CA . THR A 1 306 ? -30.566 -14.569 9.111 1.00 63.41 306 THR A CA 1
ATOM 2344 C C . THR A 1 306 ? -31.371 -14.245 7.862 1.00 63.41 306 THR A C 1
ATOM 2346 O O . THR A 1 306 ? -32.024 -15.131 7.308 1.00 63.41 306 THR A O 1
ATOM 2349 N N . ALA A 1 307 ? -31.362 -12.986 7.433 1.00 55.75 307 ALA A N 1
ATOM 2350 C CA . ALA A 1 307 ? -31.966 -12.603 6.166 1.00 55.75 307 ALA A CA 1
ATOM 2351 C C . ALA A 1 307 ? -30.863 -12.515 5.104 1.00 55.75 307 ALA A C 1
ATOM 2353 O O . ALA A 1 307 ? -30.071 -11.580 5.123 1.00 55.75 307 ALA A O 1
ATOM 2354 N N . GLY A 1 308 ? -30.825 -13.488 4.189 1.00 49.72 308 GLY A N 1
ATOM 2355 C CA . GLY A 1 308 ? -30.390 -13.221 2.815 1.00 49.72 308 GLY A CA 1
ATOM 2356 C C . GLY A 1 308 ? -31.604 -12.657 2.086 1.00 49.72 308 GLY A C 1
ATOM 2357 O O . GLY A 1 308 ? -32.708 -13.170 2.292 1.00 49.72 308 GLY A O 1
ATOM 2358 N N . GLU A 1 309 ? -31.460 -11.558 1.352 1.00 45.00 309 GLU A N 1
ATOM 2359 C CA . GLU A 1 309 ? -32.607 -10.815 0.830 1.00 45.00 309 GLU A CA 1
ATOM 2360 C C . GLU A 1 309 ? -33.600 -11.703 0.059 1.00 45.00 309 GLU A C 1
ATOM 2362 O O . GLU A 1 309 ? -33.352 -12.160 -1.052 1.00 45.00 309 GLU A O 1
ATOM 2367 N N . SER A 1 310 ? -34.788 -11.912 0.635 1.00 32.62 310 SER A N 1
ATOM 2368 C CA . SER A 1 310 ? -36.002 -12.105 -0.151 1.00 32.62 310 SER A CA 1
ATOM 2369 C C . SER A 1 310 ? -37.234 -11.681 0.650 1.00 32.62 310 SER A C 1
ATOM 2371 O O . SER A 1 310 ? -37.540 -12.265 1.687 1.00 32.62 310 SER A O 1
ATOM 2373 N N . GLU A 1 311 ? -37.932 -10.687 0.100 1.00 34.69 311 GLU A N 1
ATOM 2374 C CA . GLU A 1 311 ? -39.333 -10.303 0.312 1.00 34.69 311 GLU A CA 1
ATOM 2375 C C . GLU A 1 311 ? -39.823 -10.001 1.742 1.00 34.69 311 GLU A C 1
ATOM 2377 O O . GLU A 1 311 ? -40.119 -10.888 2.539 1.00 34.69 311 GLU A O 1
ATOM 2382 N N . GLY A 1 312 ? -40.131 -8.722 1.982 1.00 33.72 312 GLY A N 1
ATOM 2383 C CA . GLY A 1 312 ? -41.157 -8.340 2.951 1.00 33.72 312 GLY A CA 1
ATOM 2384 C C . GLY A 1 312 ? -40.998 -6.932 3.501 1.00 33.72 312 GLY A C 1
ATOM 2385 O O . GLY A 1 312 ? -40.153 -6.699 4.358 1.00 33.72 312 GLY A O 1
ATOM 2386 N N . ASP A 1 313 ? -41.864 -6.017 3.059 1.00 37.03 313 ASP A N 1
ATOM 2387 C CA . ASP A 1 313 ? -42.185 -4.781 3.778 1.00 37.03 313 ASP A CA 1
ATOM 2388 C C . ASP A 1 313 ? -42.620 -5.127 5.214 1.00 37.03 313 ASP A C 1
ATOM 2390 O O . ASP A 1 313 ? -43.785 -5.448 5.475 1.00 37.03 313 ASP A O 1
ATOM 2394 N N . SER A 1 314 ? -41.695 -5.048 6.162 1.00 36.59 314 SER A N 1
ATOM 2395 C CA . SER A 1 314 ? -42.014 -4.894 7.574 1.00 36.59 314 SER A CA 1
ATOM 2396 C C . SER A 1 314 ? -41.143 -3.787 8.150 1.00 36.59 314 SER A C 1
ATOM 2398 O O . SER A 1 314 ? -39.928 -3.930 8.277 1.00 36.59 314 SER A O 1
ATOM 2400 N N . GLU A 1 315 ? -41.787 -2.666 8.488 1.00 39.22 315 GLU A N 1
ATOM 2401 C CA . GLU A 1 315 ? -41.286 -1.736 9.501 1.00 39.22 315 GLU A CA 1
ATOM 2402 C C . GLU A 1 315 ? -40.865 -2.553 10.738 1.00 39.22 315 GLU A C 1
ATOM 2404 O O . GLU A 1 315 ? -41.534 -3.533 11.049 1.00 39.22 315 GLU A O 1
ATOM 2409 N N . PHE A 1 316 ? -39.804 -2.126 11.431 1.00 39.81 316 PHE A N 1
ATOM 2410 C CA . PHE A 1 316 ? -39.132 -2.756 12.587 1.00 39.81 316 PHE A CA 1
ATOM 2411 C C . PHE A 1 316 ? -37.904 -3.614 12.225 1.00 39.81 316 PHE A C 1
ATOM 2413 O O . PHE A 1 316 ? -37.981 -4.826 12.059 1.00 39.81 316 PHE A O 1
ATOM 2420 N N . ALA A 1 317 ? -36.744 -2.950 12.163 1.00 37.62 317 ALA A N 1
ATOM 2421 C CA . ALA A 1 317 ? -35.420 -3.559 12.073 1.00 37.62 317 ALA A CA 1
ATOM 2422 C C . ALA A 1 317 ? -34.542 -2.999 13.207 1.00 37.62 317 ALA A C 1
ATOM 2424 O O . ALA A 1 317 ? -34.457 -1.785 13.367 1.00 37.62 317 ALA A O 1
ATOM 2425 N N . PHE A 1 318 ? -33.919 -3.872 13.999 1.00 51.16 318 PHE A N 1
ATOM 2426 C CA . PHE A 1 318 ? -32.943 -3.515 15.036 1.00 51.16 318 PHE A CA 1
ATOM 2427 C C . PHE A 1 318 ? -31.854 -4.594 15.068 1.00 51.16 318 PHE A C 1
ATOM 2429 O O . PHE A 1 318 ? -31.914 -5.492 15.898 1.00 51.16 318 PHE A O 1
ATOM 2436 N N . GLY A 1 319 ? -30.922 -4.555 14.111 1.00 51.12 319 GLY A N 1
ATOM 2437 C CA . GLY A 1 319 ? -29.727 -5.419 14.067 1.00 51.12 319 GLY A CA 1
ATOM 2438 C C . GLY A 1 319 ? -28.413 -4.673 14.327 1.00 51.12 319 GLY A C 1
ATOM 2439 O O . GLY A 1 319 ? -27.420 -5.285 14.715 1.00 51.12 319 GLY A O 1
ATOM 2440 N N . SER A 1 320 ? -28.434 -3.345 14.197 1.00 58.97 320 SER A N 1
ATOM 2441 C CA . SER A 1 320 ? -27.315 -2.462 14.509 1.00 58.97 320 SER A CA 1
ATOM 2442 C C . SER A 1 320 ? -27.824 -1.209 15.217 1.00 58.97 320 SER A C 1
ATOM 2444 O O . SER A 1 320 ? -28.925 -0.748 14.929 1.00 58.97 320 SER A O 1
ATOM 2446 N N . THR A 1 321 ? -27.073 -0.647 16.157 1.00 63.72 321 THR A N 1
ATOM 2447 C CA . THR A 1 321 ? -27.438 0.628 16.800 1.00 63.72 321 THR A CA 1
ATOM 2448 C C . THR A 1 321 ? -26.236 1.542 16.849 1.00 63.72 321 THR A C 1
ATOM 2450 O O . THR A 1 321 ? -25.147 1.093 17.195 1.00 63.72 321 THR A O 1
ATOM 2453 N N . THR A 1 322 ? -26.452 2.817 16.543 1.00 72.31 322 THR A N 1
ATOM 2454 C CA . THR A 1 322 ? -25.458 3.868 16.752 1.00 72.31 322 THR A CA 1
ATOM 2455 C C . THR A 1 322 ? -25.810 4.676 17.991 1.00 72.31 322 THR A C 1
ATOM 2457 O O . THR A 1 322 ? -26.958 5.117 18.119 1.00 72.31 322 THR A O 1
ATOM 2460 N N . ASP A 1 323 ? -24.836 4.930 18.855 1.00 76.31 323 ASP A N 1
ATOM 2461 C CA . ASP A 1 323 ? -24.946 5.943 19.905 1.00 76.31 323 ASP A CA 1
ATOM 2462 C C . ASP A 1 323 ? -23.775 6.923 19.815 1.00 76.31 323 ASP A C 1
ATOM 2464 O O . ASP A 1 323 ? -22.706 6.582 19.313 1.00 76.31 323 ASP A O 1
ATOM 2468 N N . ALA A 1 324 ? -23.986 8.159 20.260 1.00 81.38 324 ALA A N 1
ATOM 2469 C CA . ALA A 1 324 ? -22.954 9.185 20.264 1.00 81.38 324 ALA A CA 1
ATOM 2470 C C . ALA A 1 324 ? -23.029 10.020 21.542 1.00 81.38 324 ALA A C 1
ATOM 2472 O O . ALA A 1 324 ? -24.045 10.651 21.841 1.00 81.38 324 ALA A O 1
ATOM 2473 N N . THR A 1 325 ? -21.922 10.070 22.276 1.00 83.25 325 THR A N 1
ATOM 2474 C CA . THR A 1 325 ? -21.774 10.858 23.501 1.00 83.25 325 THR A CA 1
ATOM 2475 C C . THR A 1 325 ? -20.699 11.915 23.313 1.00 83.25 325 THR A C 1
ATOM 2477 O O . THR A 1 325 ? -19.557 11.597 22.999 1.00 83.25 325 THR A O 1
ATOM 2480 N N . THR A 1 326 ? -21.043 13.179 23.558 1.00 86.25 326 THR A N 1
ATOM 2481 C CA . THR A 1 326 ? -20.089 14.295 23.516 1.00 86.25 326 THR A CA 1
ATOM 2482 C C . THR A 1 326 ? -19.702 14.728 24.928 1.00 86.25 326 THR A C 1
ATOM 2484 O O . THR A 1 326 ? -20.563 14.998 25.769 1.00 86.25 326 THR A O 1
ATOM 2487 N N . VAL A 1 327 ? -18.399 14.846 25.174 1.00 86.56 327 VAL A N 1
ATOM 2488 C CA . VAL A 1 327 ? -17.807 15.337 26.419 1.00 86.56 327 VAL A CA 1
ATOM 2489 C C . VAL A 1 327 ? -17.033 16.620 26.135 1.00 86.56 327 VAL A C 1
ATOM 2491 O O . VAL A 1 327 ? -16.021 16.611 25.443 1.00 86.56 327 VAL A O 1
ATOM 2494 N N . GLU A 1 328 ? -17.478 17.730 26.719 1.00 89.19 328 GLU A N 1
ATOM 2495 C CA . GLU A 1 328 ? -16.749 19.002 26.702 1.00 89.19 328 GLU A CA 1
ATOM 2496 C C . GLU A 1 328 ? -15.935 19.174 27.986 1.00 89.19 328 GLU A C 1
ATOM 2498 O O . GLU A 1 328 ? -16.445 18.992 29.098 1.00 89.19 328 GLU A O 1
ATOM 2503 N N . ASN A 1 329 ? -14.674 19.584 27.864 1.00 88.06 329 ASN A N 1
ATOM 2504 C CA . ASN A 1 329 ? -13.794 19.762 29.012 1.00 88.06 329 ASN A CA 1
ATOM 2505 C C . ASN A 1 329 ? -12.680 20.802 28.721 1.00 88.06 329 ASN A C 1
ATOM 2507 O O . ASN A 1 329 ? -12.644 21.463 27.680 1.00 88.06 329 ASN A O 1
ATOM 2511 N N . ARG A 1 330 ? -11.813 21.073 29.702 1.00 89.88 330 ARG A N 1
ATOM 2512 C CA . ARG A 1 330 ? -10.698 22.027 29.620 1.00 89.88 330 ARG A CA 1
ATOM 2513 C C . ARG A 1 330 ? -9.450 21.435 30.255 1.00 89.88 330 ARG A C 1
ATOM 2515 O O . ARG A 1 330 ? -9.462 21.127 31.444 1.00 89.88 330 ARG A O 1
ATOM 2522 N N . VAL A 1 331 ? -8.351 21.411 29.508 1.00 89.62 331 VAL A N 1
ATOM 2523 C CA . VAL A 1 331 ? -7.050 20.959 30.016 1.00 89.62 331 VAL A CA 1
ATOM 2524 C C . VAL A 1 331 ? -6.226 22.166 30.451 1.00 89.62 331 VAL A C 1
ATOM 2526 O O . VAL A 1 331 ? -6.004 23.104 29.679 1.00 89.62 331 VAL A O 1
ATOM 2529 N N . ALA A 1 332 ? -5.788 22.179 31.711 1.00 91.50 332 ALA A N 1
ATOM 2530 C CA . ALA A 1 332 ? -4.873 23.204 32.211 1.00 91.50 332 ALA A CA 1
ATOM 2531 C C . ALA A 1 332 ? -3.529 23.144 31.467 1.00 91.50 332 ALA A C 1
ATOM 2533 O O . ALA A 1 332 ? -3.099 22.072 31.060 1.00 91.50 332 ALA A O 1
ATOM 2534 N N . GLY A 1 333 ? -2.863 24.287 31.298 1.00 89.94 333 GLY A N 1
ATOM 2535 C CA . GLY A 1 333 ? -1.593 24.322 30.576 1.00 89.94 333 GLY A CA 1
ATOM 2536 C C . GLY A 1 333 ? -0.491 23.492 31.240 1.00 89.94 333 GLY A C 1
ATOM 2537 O O . GLY A 1 333 ? -0.385 23.471 32.472 1.00 89.94 333 GLY A O 1
ATOM 2538 N N . GLY A 1 334 ? 0.306 22.792 30.431 1.00 88.44 334 GLY A N 1
ATOM 2539 C CA . GLY A 1 334 ? 1.367 21.883 30.879 1.00 88.44 334 GLY A CA 1
ATOM 2540 C C . GLY A 1 334 ? 0.877 20.723 31.751 1.00 88.44 334 GLY A C 1
ATOM 2541 O O . GLY A 1 334 ? 1.627 20.249 32.604 1.00 88.44 334 GLY A O 1
ATOM 2542 N N . SER A 1 335 ? -0.396 20.338 31.633 1.00 93.50 335 SER A N 1
ATOM 2543 C CA . SER A 1 335 ? -1.037 19.312 32.463 1.00 93.50 335 SER A CA 1
ATOM 2544 C C . SER A 1 335 ? -1.750 18.274 31.597 1.00 93.50 335 SER A C 1
ATOM 2546 O O . SER A 1 335 ? -2.141 18.574 30.472 1.00 93.50 335 SER A O 1
ATOM 2548 N N . THR A 1 336 ? -1.978 17.088 32.160 1.00 94.81 336 THR A N 1
ATOM 2549 C CA . THR A 1 336 ? -2.790 16.021 31.554 1.00 94.81 336 THR A CA 1
ATOM 2550 C C . THR A 1 336 ? -4.159 15.950 32.224 1.00 94.81 336 THR A C 1
ATOM 2552 O O . THR A 1 336 ? -4.290 16.174 33.431 1.00 94.81 336 THR A O 1
ATOM 2555 N N . THR A 1 337 ? -5.200 15.664 31.451 1.00 94.12 337 THR A N 1
ATOM 2556 C CA . THR A 1 337 ? -6.545 15.322 31.932 1.00 94.12 337 THR A CA 1
ATOM 2557 C C . THR A 1 337 ? -6.993 14.037 31.255 1.00 94.12 337 THR A C 1
ATOM 2559 O O . THR A 1 337 ? -6.678 13.830 30.095 1.00 94.12 337 THR A O 1
ATOM 2562 N N . ALA A 1 338 ? -7.727 13.190 31.972 1.00 93.50 338 ALA A N 1
ATOM 2563 C CA . ALA A 1 338 ? -8.274 11.951 31.435 1.00 93.50 338 ALA A CA 1
ATOM 2564 C C . ALA A 1 338 ? -9.792 12.071 31.256 1.00 93.50 338 ALA A C 1
ATOM 2566 O O . ALA A 1 338 ? -10.478 12.638 32.116 1.00 93.50 338 ALA A O 1
ATOM 2567 N N . VAL A 1 339 ? -10.305 11.528 30.156 1.00 92.75 339 VAL A N 1
ATOM 2568 C CA . VAL A 1 339 ? -11.735 11.346 29.893 1.00 92.75 339 VAL A CA 1
ATOM 2569 C C . VAL A 1 339 ? -12.005 9.861 29.744 1.00 92.75 339 VAL A C 1
ATOM 2571 O O . VAL A 1 339 ? -11.279 9.173 29.039 1.00 92.75 339 VAL A O 1
ATOM 2574 N N . GLN A 1 340 ? -13.024 9.368 30.439 1.00 91.81 340 GLN A N 1
ATOM 2575 C CA . GLN A 1 340 ? -13.367 7.951 30.464 1.00 91.81 340 GLN A CA 1
ATOM 2576 C C . GLN A 1 340 ? -14.681 7.713 29.732 1.00 91.81 340 GLN A C 1
ATOM 2578 O O . GLN A 1 340 ? -15.599 8.529 29.842 1.00 91.81 340 GLN A O 1
ATOM 2583 N N . TYR A 1 341 ? -14.750 6.599 29.015 1.00 90.56 341 TYR A N 1
ATOM 2584 C CA . TYR A 1 341 ? -15.943 6.124 28.332 1.00 90.56 341 TYR A CA 1
ATOM 2585 C C . TYR A 1 341 ? -16.072 4.616 28.544 1.00 90.56 341 TYR A C 1
ATOM 2587 O O . TYR A 1 341 ? -15.115 3.874 28.321 1.00 90.56 341 TYR A O 1
ATOM 2595 N N . ASP A 1 342 ? -17.234 4.172 29.015 1.00 84.88 342 ASP A N 1
ATOM 2596 C CA . ASP A 1 342 ? -17.512 2.756 29.239 1.00 84.88 342 ASP A CA 1
ATOM 2597 C C . ASP A 1 342 ? -18.087 2.135 27.964 1.00 84.88 342 ASP A C 1
ATOM 2599 O O . ASP A 1 342 ? -19.067 2.621 27.403 1.00 84.88 342 ASP A O 1
ATOM 2603 N N . VAL A 1 343 ? -17.443 1.066 27.505 1.00 82.62 343 VAL A N 1
ATOM 2604 C CA . VAL A 1 343 ? -17.795 0.311 26.302 1.00 82.62 343 VAL A CA 1
ATOM 2605 C C . VAL A 1 343 ? -18.567 -0.938 26.714 1.00 82.62 343 VAL A C 1
ATOM 2607 O O . VAL A 1 343 ? -18.077 -1.768 27.490 1.00 82.62 343 VAL A O 1
ATOM 2610 N N . ASP A 1 344 ? -19.782 -1.059 26.182 1.00 74.44 344 ASP A N 1
ATOM 2611 C CA . ASP A 1 344 ? -20.657 -2.216 26.361 1.00 74.44 344 ASP A CA 1
ATOM 2612 C C . ASP A 1 344 ? -20.183 -3.437 25.554 1.00 74.44 344 ASP A C 1
ATOM 2614 O O . ASP A 1 344 ? -19.281 -3.361 24.722 1.00 74.44 344 ASP A O 1
ATOM 2618 N N . ARG A 1 345 ? -20.788 -4.605 25.805 1.00 71.81 345 ARG A N 1
ATOM 2619 C CA . ARG A 1 345 ? -20.486 -5.822 25.032 1.00 71.81 345 ARG A CA 1
ATOM 2620 C C . ARG A 1 345 ? -20.997 -5.726 23.597 1.00 71.81 345 ARG A C 1
ATOM 2622 O O . ARG A 1 345 ? -21.997 -5.065 23.318 1.00 71.81 345 ARG A O 1
ATOM 2629 N N . ASP A 1 346 ? -20.364 -6.511 22.731 1.00 69.56 346 ASP A N 1
ATOM 2630 C CA . ASP A 1 346 ? -20.817 -6.800 21.367 1.00 69.56 346 ASP A CA 1
ATOM 2631 C C . ASP A 1 346 ? -20.850 -5.567 20.446 1.00 69.56 346 ASP A C 1
ATOM 2633 O O . ASP A 1 346 ? -21.676 -5.474 19.533 1.00 69.56 346 ASP A O 1
ATOM 2637 N N . LEU A 1 347 ? -19.959 -4.600 20.690 1.00 78.88 347 LEU A N 1
ATOM 2638 C CA . LEU A 1 347 ? -19.745 -3.483 19.780 1.00 78.88 347 LEU A CA 1
ATOM 2639 C C . LEU A 1 347 ? -18.905 -3.928 18.581 1.00 78.88 347 LEU A C 1
ATOM 2641 O O . LEU A 1 347 ? -17.906 -4.625 18.723 1.00 78.88 347 LEU A O 1
ATOM 2645 N N . HIS A 1 348 ? -19.335 -3.503 17.396 1.00 83.25 348 HIS A N 1
ATOM 2646 C CA . HIS A 1 348 ? -18.577 -3.646 16.157 1.00 83.25 348 HIS A CA 1
ATOM 2647 C C . HIS A 1 348 ? -17.450 -2.622 16.097 1.00 83.25 348 HIS A C 1
ATOM 2649 O O . HIS A 1 348 ? -16.333 -2.978 15.740 1.00 83.25 348 HIS A O 1
ATOM 2655 N N . SER A 1 349 ? -17.711 -1.378 16.504 1.00 87.12 349 SER A N 1
ATOM 2656 C CA . SER A 1 349 ? -16.672 -0.356 16.579 1.00 87.12 349 SER A CA 1
ATOM 2657 C C . SER A 1 349 ? -16.943 0.710 17.642 1.00 87.12 349 SER A C 1
ATOM 2659 O O . SER A 1 349 ? -18.092 1.005 17.994 1.00 87.12 349 SER A O 1
ATOM 2661 N N . LEU A 1 350 ? -15.853 1.286 18.152 1.00 89.81 350 LEU A N 1
ATOM 2662 C CA . LEU A 1 350 ? -15.824 2.514 18.944 1.00 89.81 350 LEU A CA 1
ATOM 2663 C C . LEU A 1 350 ? -15.068 3.580 18.149 1.00 89.81 350 LEU A C 1
ATOM 2665 O O . LEU A 1 350 ? -13.880 3.426 17.880 1.00 89.81 350 LEU A O 1
ATOM 2669 N N . THR A 1 351 ? -15.734 4.681 17.828 1.00 89.50 351 THR A N 1
ATOM 2670 C CA . THR A 1 351 ? -15.133 5.865 17.214 1.00 89.50 351 THR A CA 1
ATOM 2671 C C . THR A 1 351 ? -14.842 6.911 18.284 1.00 89.50 351 THR A C 1
ATOM 2673 O O . THR A 1 351 ? -15.695 7.216 19.118 1.00 89.50 351 THR A O 1
ATOM 2676 N N . ILE A 1 352 ? -13.648 7.494 18.252 1.00 90.06 352 ILE A N 1
ATOM 2677 C CA . ILE A 1 352 ? -13.228 8.586 19.122 1.00 90.06 352 ILE A CA 1
ATOM 2678 C C . ILE A 1 352 ? -12.856 9.764 18.230 1.00 90.06 352 ILE A C 1
ATOM 2680 O O . ILE A 1 352 ? -11.860 9.720 17.511 1.00 90.06 352 ILE A O 1
ATOM 2684 N N . HIS A 1 353 ? -13.645 10.832 18.308 1.00 87.94 353 HIS A N 1
ATOM 2685 C CA . HIS A 1 353 ? -13.433 12.061 17.557 1.00 87.94 353 HIS A CA 1
ATOM 2686 C C . HIS A 1 353 ? -13.145 13.221 18.524 1.00 87.94 353 HIS A C 1
ATOM 2688 O O . HIS A 1 353 ? -14.063 13.878 19.031 1.00 87.94 353 HIS A O 1
ATOM 2694 N N . PRO A 1 354 ? -11.864 13.462 18.843 1.00 86.44 354 PRO A N 1
ATOM 2695 C CA . PRO A 1 354 ? -11.436 14.619 19.607 1.00 86.44 354 PRO A CA 1
ATOM 2696 C C . PRO A 1 354 ? -11.431 15.878 18.726 1.00 86.44 354 PRO A C 1
ATOM 2698 O O . PRO A 1 354 ? -10.900 15.897 17.619 1.00 86.44 354 PRO A O 1
ATOM 2701 N N . TYR A 1 355 ? -11.973 16.973 19.245 1.00 83.81 355 TYR A N 1
ATOM 2702 C CA . TYR A 1 355 ? -12.005 18.270 18.584 1.00 83.81 355 TYR A CA 1
ATOM 2703 C C . TYR A 1 355 ? -11.521 19.373 19.520 1.00 83.81 355 TYR A C 1
ATOM 2705 O O . TYR A 1 355 ? -12.016 19.564 20.634 1.00 83.81 355 TYR A O 1
ATOM 2713 N N . ALA A 1 356 ? -10.546 20.146 19.054 1.00 79.62 356 ALA A N 1
ATOM 2714 C CA . ALA A 1 356 ? -10.050 21.300 19.779 1.00 79.62 356 ALA A CA 1
ATOM 2715 C C . ALA A 1 356 ? -9.379 22.288 18.806 1.00 79.62 356 ALA A C 1
ATOM 2717 O O . ALA A 1 356 ? -8.361 21.958 18.199 1.00 79.62 356 ALA A O 1
ATOM 2718 N N . PRO A 1 357 ? -9.918 23.507 18.639 1.00 67.94 357 PRO A N 1
ATOM 2719 C CA . PRO A 1 357 ? -9.332 24.493 17.740 1.00 67.94 357 PRO A CA 1
ATOM 2720 C C . PRO A 1 357 ? -8.083 25.134 18.362 1.00 67.94 357 PRO A C 1
ATOM 2722 O O . PRO A 1 357 ? -8.093 25.507 19.539 1.00 67.94 357 PRO A O 1
ATOM 2725 N N . ASP A 1 358 ? -7.035 25.328 17.555 1.00 65.88 358 ASP A N 1
ATOM 2726 C CA . ASP A 1 358 ? -5.786 26.007 17.938 1.00 65.88 358 ASP A CA 1
ATOM 2727 C C . ASP A 1 358 ? -5.107 25.401 19.190 1.00 65.88 358 ASP A C 1
ATOM 2729 O O . ASP A 1 358 ? -4.714 26.128 20.118 1.00 65.88 358 ASP A O 1
ATOM 2733 N N . VAL A 1 359 ? -5.007 24.068 19.265 1.00 68.56 359 VAL A N 1
ATOM 2734 C CA . VAL A 1 359 ? -4.351 23.366 20.381 1.00 68.56 359 VAL A CA 1
ATOM 2735 C C . VAL A 1 359 ? -3.174 22.513 19.934 1.00 68.56 359 VAL A C 1
ATOM 2737 O O . VAL A 1 359 ? -3.091 22.065 18.794 1.00 68.56 359 VAL A O 1
ATOM 2740 N N . VAL A 1 360 ? -2.284 22.260 20.887 1.00 78.25 360 VAL A N 1
ATOM 2741 C CA . VAL A 1 360 ? -1.161 21.341 20.750 1.00 78.25 360 VAL A CA 1
ATOM 2742 C C . VAL A 1 360 ? -1.277 20.341 21.894 1.00 78.25 360 VAL A C 1
ATOM 2744 O O . VAL A 1 360 ? -0.871 20.637 23.023 1.00 78.25 360 VAL A O 1
ATOM 2747 N N . PHE A 1 361 ? -1.932 19.213 21.621 1.00 86.81 361 PHE A N 1
ATOM 2748 C CA . PHE A 1 361 ? -2.155 18.153 22.599 1.00 86.81 361 PHE A CA 1
ATOM 2749 C C . PHE A 1 361 ? -1.450 16.872 22.194 1.00 86.81 361 PHE A C 1
ATOM 2751 O O . PHE A 1 361 ? -1.514 16.508 21.024 1.00 86.81 361 PHE A O 1
ATOM 2758 N N . ASP A 1 362 ? -0.880 16.179 23.175 1.00 91.44 362 ASP A N 1
ATOM 2759 C CA . ASP A 1 362 ? -0.610 14.749 23.038 1.00 91.44 362 ASP A CA 1
ATOM 2760 C C . ASP A 1 362 ? -1.848 13.987 23.514 1.00 91.44 362 ASP A C 1
ATOM 2762 O O . ASP A 1 362 ? -2.496 14.392 24.492 1.00 91.44 362 ASP A O 1
ATOM 2766 N N . LEU A 1 363 ? -2.197 12.922 22.799 1.00 92.94 363 LEU A N 1
ATOM 2767 C CA . LEU A 1 363 ? -3.344 12.074 23.092 1.00 92.94 363 LEU A CA 1
ATOM 2768 C C . LEU A 1 363 ? -2.894 10.629 23.269 1.00 92.94 363 LEU A C 1
ATOM 2770 O O . LEU A 1 363 ? -2.093 10.125 22.485 1.00 92.94 363 LEU A O 1
ATOM 2774 N N . GLU A 1 364 ? -3.473 9.944 24.246 1.00 96.19 364 GLU A N 1
ATOM 2775 C CA . GLU A 1 364 ? -3.260 8.516 24.460 1.00 96.19 364 GLU A CA 1
ATOM 2776 C C . GLU A 1 364 ? -4.593 7.847 24.801 1.00 96.19 364 GLU A C 1
ATOM 2778 O O . GLU A 1 364 ? -5.228 8.185 25.799 1.00 96.19 364 GLU A O 1
ATOM 2783 N N . LEU A 1 365 ? -5.047 6.919 23.960 1.00 95.62 365 LEU A N 1
ATOM 2784 C CA . LEU A 1 365 ? -6.207 6.083 24.244 1.00 95.62 365 LEU A CA 1
ATOM 2785 C C . LEU A 1 365 ? -5.735 4.798 24.913 1.00 95.62 365 LEU A C 1
ATOM 2787 O O . LEU A 1 365 ? -5.043 3.991 24.299 1.00 95.62 365 LEU A O 1
ATOM 2791 N N . VAL A 1 366 ? -6.154 4.590 26.154 1.00 96.56 366 VAL A N 1
ATOM 2792 C CA . VAL A 1 366 ? -5.827 3.412 26.955 1.00 96.56 366 VAL A CA 1
ATOM 2793 C C . VAL A 1 366 ? -7.054 2.512 27.051 1.00 96.56 366 VAL A C 1
ATOM 2795 O O . VAL A 1 366 ? -8.141 2.969 27.420 1.00 96.56 366 VAL A O 1
ATOM 2798 N N . GLY A 1 367 ? -6.875 1.239 26.710 1.00 93.31 367 GLY A N 1
ATOM 2799 C CA . GLY A 1 367 ? -7.906 0.214 26.760 1.00 93.31 367 GLY A CA 1
ATOM 2800 C C . GLY A 1 367 ? -8.202 -0.277 28.185 1.00 93.31 367 GLY A C 1
ATOM 2801 O O . GLY A 1 367 ? -7.483 0.057 29.134 1.00 93.31 367 GLY A O 1
ATOM 2802 N N . PRO A 1 368 ? -9.248 -1.103 28.361 1.00 91.38 368 PRO A N 1
ATOM 2803 C CA . PRO A 1 368 ? -9.671 -1.600 29.674 1.00 91.38 368 PRO A CA 1
ATOM 2804 C C . PRO A 1 368 ? -8.625 -2.456 30.405 1.00 91.38 368 PRO A C 1
ATOM 2806 O O . PRO A 1 368 ? -8.647 -2.557 31.635 1.00 91.38 368 PRO A O 1
ATOM 2809 N N . ASP A 1 369 ? -7.709 -3.082 29.667 1.00 91.50 369 ASP A N 1
ATOM 2810 C CA . ASP A 1 369 ? -6.594 -3.874 30.193 1.00 91.50 369 ASP A CA 1
ATOM 2811 C C . ASP A 1 369 ? -5.391 -3.013 30.633 1.00 91.50 369 ASP A C 1
ATOM 2813 O O . ASP A 1 369 ? -4.457 -3.518 31.266 1.00 91.50 369 ASP A O 1
ATOM 2817 N N . GLY A 1 370 ? -5.444 -1.706 30.360 1.00 91.69 370 GLY A N 1
ATOM 2818 C CA . GLY A 1 370 ? -4.388 -0.741 30.634 1.00 91.69 370 GLY A CA 1
ATOM 2819 C C . GLY A 1 370 ? -3.338 -0.622 29.528 1.00 91.69 370 GLY A C 1
ATOM 2820 O O . GLY A 1 370 ? -2.350 0.081 29.744 1.00 91.69 370 GLY A O 1
ATOM 2821 N N . ALA A 1 371 ? -3.507 -1.293 28.385 1.00 93.69 371 ALA A N 1
ATOM 2822 C CA . ALA A 1 371 ? -2.640 -1.127 27.226 1.00 93.69 371 ALA A CA 1
ATOM 2823 C C . ALA A 1 371 ? -3.025 0.121 26.422 1.00 93.69 371 ALA A C 1
ATOM 2825 O O . ALA A 1 371 ? -4.199 0.473 26.300 1.00 93.69 371 ALA A O 1
ATOM 2826 N N . THR A 1 372 ? -2.030 0.791 25.850 1.00 94.88 372 THR A N 1
ATOM 2827 C CA . THR A 1 372 ? -2.248 1.879 24.896 1.00 94.88 372 THR A CA 1
ATOM 2828 C C . THR A 1 372 ? -2.769 1.293 23.586 1.00 94.88 372 THR A C 1
ATOM 2830 O O . THR A 1 372 ? -2.101 0.470 22.966 1.00 94.88 372 THR A O 1
ATOM 2833 N N . VAL A 1 373 ? -3.966 1.712 23.186 1.00 91.62 373 VAL A N 1
ATOM 2834 C CA . VAL A 1 373 ? -4.650 1.280 21.959 1.00 91.62 373 VAL A CA 1
ATOM 2835 C C . VAL A 1 373 ? -4.292 2.202 20.798 1.00 91.62 373 VAL A C 1
ATOM 2837 O O . VAL A 1 373 ? -4.033 1.731 19.698 1.00 91.62 373 VAL A O 1
ATOM 2840 N N . GLN A 1 374 ? -4.266 3.512 21.046 1.00 90.75 374 GLN A N 1
ATOM 2841 C CA . GLN A 1 374 ? -3.896 4.536 20.068 1.00 90.75 374 GLN A CA 1
ATOM 2842 C C . GLN A 1 374 ? -3.118 5.654 20.759 1.00 90.75 374 GLN A C 1
ATOM 2844 O O . GLN A 1 374 ? -3.348 5.945 21.936 1.00 90.75 374 GLN A O 1
ATOM 2849 N N . SER A 1 375 ? -2.221 6.312 20.032 1.00 91.56 375 SER A N 1
ATOM 2850 C CA . SER A 1 375 ? -1.500 7.481 20.529 1.00 91.56 375 SER A CA 1
ATOM 2851 C C . SER A 1 375 ? -1.287 8.518 19.436 1.00 91.56 375 SER A C 1
ATOM 2853 O O . SER A 1 375 ? -1.337 8.233 18.240 1.00 91.56 375 SER A O 1
ATOM 2855 N N . PHE A 1 376 ? -1.094 9.762 19.855 1.00 87.31 376 PHE A N 1
ATOM 2856 C CA . PHE A 1 376 ? -0.817 10.866 18.957 1.00 87.31 376 PHE A CA 1
ATOM 2857 C C . PHE A 1 376 ? 0.047 11.913 19.641 1.00 87.31 376 PHE A C 1
ATOM 2859 O O . PHE A 1 376 ? -0.331 12.469 20.673 1.00 87.31 376 PHE A O 1
ATOM 2866 N N . ASP A 1 377 ? 1.163 12.232 18.993 1.00 85.44 377 ASP A N 1
ATOM 2867 C CA . ASP A 1 377 ? 2.055 13.305 19.409 1.00 85.44 377 ASP A CA 1
ATOM 2868 C C . ASP A 1 377 ? 1.652 14.617 18.725 1.00 85.44 377 ASP A C 1
ATOM 2870 O O . ASP A 1 377 ? 1.698 14.761 17.492 1.00 85.44 377 ASP A O 1
ATOM 2874 N N . GLY A 1 378 ? 1.282 15.607 19.536 1.00 74.06 378 GLY A N 1
ATOM 2875 C CA . GLY A 1 378 ? 0.887 16.936 19.079 1.00 74.06 378 GLY A CA 1
ATOM 2876 C C . GLY A 1 378 ? 2.055 17.777 18.584 1.00 74.06 378 GLY A C 1
ATOM 2877 O O . GLY A 1 378 ? 1.843 18.753 17.864 1.00 74.06 378 GLY A O 1
ATOM 2878 N N . VAL A 1 379 ? 3.289 17.421 18.944 1.00 73.31 379 VAL A N 1
ATOM 2879 C CA . VAL A 1 379 ? 4.505 18.044 18.408 1.00 73.31 379 VAL A CA 1
ATOM 2880 C C . VAL A 1 379 ? 5.496 16.969 18.011 1.00 73.31 379 VAL A C 1
ATOM 2882 O O . VAL A 1 379 ? 6.022 16.254 18.858 1.00 73.31 379 VAL A O 1
ATOM 2885 N N . THR A 1 380 ? 5.832 16.936 16.729 1.00 66.88 380 THR A N 1
ATOM 2886 C CA . THR A 1 380 ? 6.939 16.141 16.195 1.00 66.88 380 THR A CA 1
ATOM 2887 C C . THR A 1 380 ? 7.934 17.065 15.498 1.00 66.88 380 THR A C 1
ATOM 2889 O O . THR A 1 380 ? 7.706 18.269 15.359 1.00 66.88 380 THR A O 1
ATOM 2892 N N . GLU A 1 381 ? 9.053 16.526 15.016 1.00 55.50 381 GLU A N 1
ATOM 2893 C CA . GLU A 1 381 ? 9.980 17.307 14.183 1.00 55.50 381 GLU A CA 1
ATOM 2894 C C . GLU A 1 381 ? 9.316 17.820 12.890 1.00 55.50 381 GLU A C 1
ATOM 2896 O O . GLU A 1 381 ? 9.726 18.847 12.346 1.00 55.50 381 GLU A O 1
ATOM 2901 N N . LYS A 1 382 ? 8.268 17.128 12.416 1.00 49.25 382 LYS A N 1
ATOM 2902 C CA . LYS A 1 382 ? 7.583 17.402 11.146 1.00 49.25 382 LYS A CA 1
ATOM 2903 C C . LYS A 1 382 ? 6.264 18.179 11.307 1.00 49.25 382 LYS A C 1
ATOM 2905 O O . LYS A 1 382 ? 5.863 18.845 10.351 1.00 49.25 382 LYS A O 1
ATOM 2910 N N . ARG A 1 383 ? 5.616 18.145 12.485 1.00 61.06 383 ARG A N 1
ATOM 2911 C CA . ARG A 1 383 ? 4.253 18.671 12.722 1.00 61.06 383 ARG A CA 1
ATOM 2912 C C . ARG A 1 383 ? 4.113 19.415 14.057 1.00 61.06 383 ARG A C 1
ATOM 2914 O O . ARG A 1 383 ? 4.717 19.041 15.057 1.00 61.06 383 ARG A O 1
ATOM 2921 N N . VAL A 1 384 ? 3.258 20.441 14.081 1.00 57.25 384 VAL A N 1
ATOM 2922 C CA . VAL A 1 384 ? 2.771 21.102 15.306 1.00 57.25 384 VAL A CA 1
ATOM 2923 C C . VAL A 1 384 ? 1.242 21.186 15.234 1.00 57.25 384 VAL A C 1
ATOM 2925 O O . VAL A 1 384 ? 0.723 21.888 14.370 1.00 57.25 384 VAL A O 1
ATOM 2928 N N . GLY A 1 385 ? 0.536 20.497 16.133 1.00 59.28 385 GLY A N 1
ATOM 2929 C CA . GLY A 1 385 ? -0.923 20.308 16.104 1.00 59.28 385 GLY A CA 1
ATOM 2930 C C . GLY A 1 385 ? -1.347 19.004 15.411 1.00 59.28 385 GLY A C 1
ATOM 2931 O O . GLY A 1 385 ? -0.496 18.191 15.055 1.00 59.28 385 GLY A O 1
ATOM 2932 N N . GLY A 1 386 ? -2.657 18.781 15.250 1.00 53.88 386 GLY A N 1
ATOM 2933 C CA . GLY A 1 386 ? -3.215 17.640 14.501 1.00 53.88 386 GLY A CA 1
ATOM 2934 C C . GLY A 1 386 ? -3.529 17.935 13.036 1.00 53.88 386 GLY A C 1
ATOM 2935 O O . GLY A 1 386 ? -3.075 18.949 12.499 1.00 53.88 386 GLY A O 1
ATOM 2936 N N . LYS A 1 387 ? -4.254 17.007 12.386 1.00 59.00 387 LYS A N 1
ATOM 2937 C CA . LYS A 1 387 ? -4.701 17.108 10.980 1.00 59.00 387 LYS A CA 1
ATOM 2938 C C . LYS A 1 387 ? -5.467 18.426 10.776 1.00 59.00 387 LYS A C 1
ATOM 2940 O O . LYS A 1 387 ? -5.999 18.971 11.740 1.00 59.00 387 LYS A O 1
ATOM 2945 N N . CYS A 1 388 ? -5.469 18.996 9.567 1.00 48.31 388 CYS A N 1
ATOM 2946 C CA . CYS A 1 388 ? -5.913 20.379 9.317 1.00 48.31 388 CYS A CA 1
ATOM 2947 C C . CYS A 1 388 ? -7.215 20.737 10.085 1.00 48.31 388 CYS A C 1
ATOM 2949 O O . CYS A 1 388 ? -8.283 20.203 9.808 1.00 48.31 388 CYS A O 1
ATOM 2951 N N . CYS A 1 389 ? -7.107 21.644 11.070 1.00 50.38 389 CYS A N 1
ATOM 2952 C CA . CYS A 1 389 ? -8.178 22.115 11.971 1.00 50.38 389 CYS A CA 1
ATOM 2953 C C . CYS A 1 389 ? -8.680 21.167 13.097 1.00 50.38 389 CYS A C 1
ATOM 2955 O O . CYS A 1 389 ? -9.653 21.532 13.764 1.00 50.38 389 CYS A O 1
ATOM 2957 N N . GLY A 1 390 ? -8.035 20.026 13.381 1.00 62.16 390 GLY A N 1
ATOM 2958 C CA . GLY A 1 390 ? -8.498 19.052 14.385 1.00 62.16 390 GLY A CA 1
ATOM 2959 C C . GLY A 1 390 ? -7.418 18.134 14.977 1.00 62.16 390 GLY A C 1
ATOM 2960 O O . GLY A 1 390 ? -6.236 18.240 14.668 1.00 62.16 390 GLY A O 1
ATOM 2961 N N . LEU A 1 391 ? -7.833 17.255 15.887 1.00 76.31 391 LEU A N 1
ATOM 2962 C CA . LEU A 1 391 ? -7.039 16.154 16.451 1.00 76.31 391 LEU A CA 1
ATOM 2963 C C . LEU A 1 391 ? -7.346 14.866 15.645 1.00 76.31 391 LEU A C 1
ATOM 2965 O O . LEU A 1 391 ? -8.308 14.884 14.877 1.00 76.31 391 LEU A O 1
ATOM 2969 N N . PRO A 1 392 ? -6.550 13.779 15.728 1.00 78.19 392 PRO A N 1
ATOM 2970 C CA . PRO A 1 392 ? -6.831 12.568 14.950 1.00 78.19 392 PRO A CA 1
ATOM 2971 C C . PRO A 1 392 ? -8.162 11.932 15.354 1.00 78.19 392 PRO A C 1
ATOM 2973 O O . PRO A 1 392 ? -8.492 11.886 16.537 1.00 78.19 392 PRO A O 1
ATOM 2976 N N . GLU A 1 393 ? -8.888 11.403 14.374 1.00 81.44 393 GLU A N 1
ATOM 2977 C CA . GLU A 1 393 ? -10.025 10.516 14.606 1.00 81.44 393 GLU A CA 1
ATOM 2978 C C . GLU A 1 393 ? -9.538 9.066 14.656 1.00 81.44 393 GLU A C 1
ATOM 2980 O O . GLU A 1 393 ? -8.723 8.644 13.830 1.00 81.44 393 GLU A O 1
ATOM 2985 N N . TRP A 1 394 ? -10.030 8.314 15.637 1.00 87.06 394 TRP A N 1
ATOM 2986 C CA . TRP A 1 394 ? -9.671 6.915 15.839 1.00 87.06 394 TRP A CA 1
ATOM 2987 C C . TRP A 1 394 ? -10.896 6.021 15.787 1.00 87.06 394 TRP A C 1
ATOM 2989 O O . TRP A 1 394 ? -11.946 6.362 16.332 1.00 87.06 394 TRP A O 1
ATOM 2999 N N . VAL A 1 395 ? -10.725 4.839 15.204 1.00 87.00 395 VAL A N 1
ATOM 3000 C CA . VAL A 1 395 ? -11.701 3.753 15.243 1.00 87.00 395 VAL A CA 1
ATOM 3001 C C . VAL A 1 395 ? -11.032 2.547 15.892 1.00 87.00 395 VAL A C 1
ATOM 3003 O O . VAL A 1 395 ? -9.948 2.138 15.489 1.00 87.00 395 VAL A O 1
ATOM 3006 N N . VAL A 1 396 ? -11.663 1.997 16.924 1.00 88.44 396 VAL A N 1
ATOM 3007 C CA . VAL A 1 396 ? -11.292 0.715 17.526 1.00 88.44 396 VAL A CA 1
ATOM 3008 C C . VAL A 1 396 ? -12.296 -0.314 17.023 1.00 88.44 396 VAL A C 1
ATOM 3010 O O . VAL A 1 396 ? -13.469 -0.262 17.401 1.00 88.44 396 VAL A O 1
ATOM 3013 N N . GLU A 1 397 ? -11.855 -1.211 16.142 1.00 84.50 397 GLU A N 1
ATOM 3014 C CA . GLU A 1 397 ? -12.655 -2.352 15.687 1.00 84.50 397 GLU A CA 1
ATOM 3015 C C . GLU A 1 397 ? -12.831 -3.361 16.833 1.00 84.50 397 GLU A C 1
ATOM 3017 O O . GLU A 1 397 ? -11.884 -3.665 17.555 1.00 84.50 397 GLU A O 1
ATOM 3022 N N . SER A 1 398 ? -14.043 -3.898 16.981 1.00 83.50 398 SER A N 1
ATOM 3023 C CA . SER A 1 398 ? -14.417 -4.904 17.987 1.00 83.50 398 SER A CA 1
ATOM 3024 C C . SER A 1 398 ? -13.864 -4.602 19.393 1.00 83.50 398 SER A C 1
ATOM 3026 O O . SER A 1 398 ? -13.142 -5.430 19.954 1.00 83.50 398 SER A O 1
ATOM 3028 N N . PRO A 1 399 ? -14.150 -3.415 19.966 1.00 88.12 399 PRO A N 1
ATOM 3029 C CA . PRO A 1 399 ? -13.522 -2.974 21.204 1.00 88.12 399 PRO A CA 1
ATOM 3030 C C . PRO A 1 399 ? -13.876 -3.909 22.368 1.00 88.12 399 PRO A C 1
ATOM 3032 O O . PRO A 1 399 ? -15.039 -4.266 22.570 1.00 88.12 399 PRO A O 1
ATOM 3035 N N . ASP A 1 400 ? -12.874 -4.259 23.179 1.00 87.06 400 ASP A N 1
ATOM 3036 C CA . ASP A 1 400 ? -13.079 -5.025 24.410 1.00 87.06 400 ASP A CA 1
ATOM 3037 C C . ASP A 1 400 ? -14.059 -4.315 25.349 1.00 87.06 400 ASP A C 1
ATOM 3039 O O . ASP A 1 400 ? -14.009 -3.098 25.513 1.00 87.06 400 ASP A O 1
ATOM 3043 N N . GLN A 1 401 ? -14.908 -5.078 26.038 1.00 85.00 401 GLN A N 1
ATOM 3044 C CA . GLN A 1 401 ? -15.794 -4.513 27.054 1.00 85.00 401 GLN A CA 1
ATOM 3045 C C . GLN A 1 401 ? -14.983 -3.875 28.195 1.00 85.00 401 GLN A C 1
ATOM 3047 O O . GLN A 1 401 ? -14.131 -4.527 28.804 1.00 85.00 401 GLN A O 1
ATOM 3052 N N . GLY A 1 402 ? -15.344 -2.651 28.583 1.00 83.62 402 GLY A N 1
ATOM 3053 C CA . GLY A 1 402 ? -14.815 -1.988 29.773 1.00 83.62 402 GLY A CA 1
ATOM 3054 C C . GLY A 1 402 ? -14.543 -0.502 29.567 1.00 83.62 402 GLY A C 1
ATOM 3055 O O . GLY A 1 402 ? -14.986 0.101 28.596 1.00 83.62 402 GLY A O 1
ATOM 3056 N N . THR A 1 403 ? -13.827 0.106 30.510 1.00 90.81 403 THR A N 1
ATOM 3057 C CA . THR A 1 403 ? -13.556 1.546 30.483 1.00 90.81 403 THR A CA 1
ATOM 3058 C C . THR A 1 403 ? -12.358 1.861 29.596 1.00 90.81 403 THR A C 1
ATOM 3060 O O . THR A 1 403 ? -11.230 1.500 29.930 1.00 90.81 403 THR A O 1
ATOM 3063 N N . TYR A 1 404 ? -12.586 2.619 28.529 1.00 94.38 404 TYR A N 1
ATOM 3064 C CA . TYR A 1 404 ? -11.526 3.268 27.765 1.00 94.38 404 TYR A CA 1
ATOM 3065 C C . TYR A 1 404 ? -11.220 4.628 28.378 1.00 94.38 404 TYR A C 1
ATOM 3067 O O . TYR A 1 404 ? -12.119 5.362 28.795 1.00 94.38 404 TYR A O 1
ATOM 3075 N N . THR A 1 405 ? -9.938 4.972 28.443 1.00 95.69 405 THR A N 1
ATOM 3076 C CA . THR A 1 405 ? -9.470 6.244 28.995 1.00 95.69 405 THR A CA 1
ATOM 3077 C C . THR A 1 405 ? -8.680 6.997 27.937 1.00 95.69 405 THR A C 1
ATOM 3079 O O . THR A 1 405 ? -7.611 6.554 27.542 1.00 95.69 405 THR A O 1
ATOM 3082 N N . LEU A 1 406 ? -9.189 8.147 27.500 1.00 95.38 406 LEU A N 1
ATOM 3083 C CA . LEU A 1 406 ? -8.451 9.086 26.663 1.00 95.38 406 LEU A CA 1
ATOM 3084 C C . LEU A 1 406 ? -7.700 10.081 27.554 1.00 95.38 406 LEU A C 1
ATOM 3086 O O . LEU A 1 406 ? -8.311 10.946 28.193 1.00 95.38 406 LEU A O 1
ATOM 3090 N N . GLU A 1 407 ? -6.380 9.961 27.603 1.00 96.12 407 GLU A N 1
ATOM 3091 C CA . GLU A 1 407 ? -5.494 10.940 28.218 1.00 96.12 407 GLU A CA 1
ATOM 3092 C C . GLU A 1 407 ? -5.191 12.071 27.229 1.00 96.12 407 GLU A C 1
ATOM 3094 O O . GLU A 1 407 ? -4.833 11.839 26.079 1.00 96.12 407 GLU A O 1
ATOM 3099 N N . VAL A 1 408 ? -5.365 13.314 27.681 1.00 93.94 408 VAL A N 1
ATOM 3100 C CA . VAL A 1 408 ? -5.179 14.536 26.891 1.00 93.94 408 VAL A CA 1
ATOM 3101 C C . VAL A 1 408 ? -4.182 15.438 27.609 1.00 93.94 408 VAL A C 1
ATOM 3103 O O . VAL A 1 408 ? -4.480 15.991 28.677 1.00 93.94 408 VAL A O 1
ATOM 3106 N N . SER A 1 409 ? -3.001 15.609 27.026 1.00 94.06 409 SER A N 1
ATOM 3107 C CA . SER A 1 409 ? -1.905 16.411 27.573 1.00 94.06 409 SER A CA 1
ATOM 3108 C C . SER A 1 409 ? -1.780 17.744 26.854 1.00 94.06 409 SER A C 1
ATOM 3110 O O . SER A 1 409 ? -1.484 17.791 25.670 1.00 94.06 409 SER A O 1
ATOM 3112 N N . ASN A 1 410 ? -1.954 18.856 27.573 1.00 90.88 410 ASN A N 1
ATOM 3113 C CA . ASN A 1 410 ? -1.803 20.192 27.000 1.00 90.88 410 ASN A CA 1
ATOM 3114 C C . ASN A 1 410 ? -0.352 20.668 27.054 1.00 90.88 410 ASN A C 1
ATOM 3116 O O . ASN A 1 410 ? 0.164 20.957 28.138 1.00 90.88 410 ASN A O 1
ATOM 3120 N N . LEU A 1 411 ? 0.277 20.806 25.886 1.00 87.12 411 LEU A N 1
ATOM 3121 C CA . LEU A 1 411 ? 1.664 21.257 25.762 1.00 87.12 411 LEU A CA 1
ATOM 3122 C C . LEU A 1 411 ? 1.818 22.780 25.863 1.00 87.12 411 LEU A C 1
ATOM 3124 O O . LEU A 1 411 ? 2.919 23.290 26.084 1.00 87.12 411 LEU A O 1
ATOM 3128 N N . GLU A 1 412 ? 0.722 23.528 25.758 1.00 84.25 412 GLU A N 1
ATOM 3129 C CA . GLU A 1 412 ? 0.734 24.977 25.901 1.00 84.25 412 GLU A CA 1
ATOM 3130 C C . GLU A 1 412 ? 0.624 25.423 27.369 1.00 84.25 412 GLU A C 1
ATOM 3132 O O . GLU A 1 412 ? 0.052 24.726 28.207 1.00 84.25 412 GLU A O 1
ATOM 3137 N N . PRO A 1 413 ? 1.143 26.614 27.726 1.00 84.06 413 PRO A N 1
ATOM 3138 C CA . PRO A 1 413 ? 1.074 27.123 29.097 1.00 84.06 413 PRO A CA 1
ATOM 3139 C C . PRO A 1 413 ? -0.326 27.607 29.504 1.00 84.06 413 PRO A C 1
ATOM 3141 O O . PRO A 1 413 ? -0.613 27.713 30.700 1.00 84.06 413 PRO A O 1
ATOM 3144 N N . ASP A 1 414 ? -1.192 27.914 28.536 1.00 88.31 414 ASP A N 1
ATOM 3145 C CA . ASP A 1 414 ? -2.539 28.420 28.780 1.00 88.31 414 ASP A CA 1
ATOM 3146 C C . ASP A 1 414 ? -3.581 27.288 28.732 1.00 88.31 414 ASP A C 1
ATOM 3148 O O . ASP A 1 414 ? -3.477 26.381 27.905 1.00 88.31 414 ASP A O 1
ATOM 3152 N N . PRO A 1 415 ? -4.626 27.319 29.584 1.00 88.50 415 PRO A N 1
ATOM 3153 C CA . PRO A 1 415 ? -5.687 26.320 29.536 1.00 88.50 415 PRO A CA 1
ATOM 3154 C C . PRO A 1 415 ? -6.479 26.363 28.225 1.00 88.50 415 PRO A C 1
ATOM 3156 O O . PRO A 1 415 ? -6.984 27.429 27.847 1.00 88.50 415 PRO A O 1
ATOM 3159 N N . LYS A 1 416 ? -6.688 25.199 27.608 1.00 87.88 416 LYS A N 1
ATOM 3160 C CA . LYS A 1 416 ? -7.401 25.059 26.333 1.00 87.88 416 LYS A CA 1
ATOM 3161 C C . LYS A 1 416 ? -8.686 24.236 26.471 1.00 87.88 416 LYS A C 1
ATOM 3163 O O . LYS A 1 416 ? -8.713 23.294 27.266 1.00 87.88 416 LYS A O 1
ATOM 3168 N N . PRO A 1 417 ? -9.779 24.636 25.792 1.00 88.06 417 PRO A N 1
ATOM 3169 C CA . PRO A 1 417 ? -10.973 23.806 25.692 1.00 88.06 417 PRO A CA 1
ATOM 3170 C C . PRO A 1 417 ? -10.703 22.602 24.791 1.00 88.06 417 PRO A C 1
ATOM 3172 O O . PRO A 1 417 ? -9.886 22.689 23.878 1.00 88.06 417 PRO A O 1
ATOM 3175 N N . PHE A 1 418 ? -11.413 21.514 25.052 1.00 87.38 418 PHE A N 1
ATOM 3176 C CA . PHE A 1 418 ? -11.436 20.346 24.191 1.00 87.38 418 PHE A CA 1
ATOM 3177 C C . PHE A 1 418 ? -12.809 19.688 24.256 1.00 87.38 418 PHE A C 1
ATOM 3179 O O . PHE A 1 418 ? -13.486 19.738 25.285 1.00 87.38 418 PHE A O 1
ATOM 3186 N N . GLU A 1 419 ? -13.209 19.100 23.147 1.00 89.50 419 GLU A N 1
ATOM 3187 C CA . GLU A 1 419 ? -14.414 18.305 22.992 1.00 89.50 419 GLU A CA 1
ATOM 3188 C C . GLU A 1 419 ? -13.989 16.910 22.539 1.00 89.50 419 GLU A C 1
ATOM 3190 O O . GLU A 1 419 ? -13.028 16.771 21.787 1.00 89.50 419 GLU A O 1
ATOM 3195 N N . ILE A 1 420 ? -14.657 15.871 23.022 1.00 88.75 420 ILE A N 1
ATOM 3196 C CA . ILE A 1 420 ? -14.508 14.515 22.497 1.00 88.75 420 ILE A CA 1
ATOM 3197 C C . ILE A 1 420 ? -15.896 13.983 22.216 1.00 88.75 420 ILE A C 1
ATOM 3199 O O . ILE A 1 420 ? -16.760 14.028 23.091 1.00 88.75 420 ILE A O 1
ATOM 3203 N N . GLN A 1 421 ? -16.095 13.443 21.025 1.00 89.88 421 GLN A N 1
ATOM 3204 C CA . GLN A 1 421 ? -17.240 12.612 20.716 1.00 89.88 421 GLN A CA 1
ATOM 3205 C C . GLN A 1 421 ? -16.814 11.142 20.722 1.00 89.88 421 GLN A C 1
ATOM 3207 O O . GLN A 1 421 ? -15.886 10.759 20.017 1.00 89.88 421 GLN A O 1
ATOM 3212 N N . PHE A 1 422 ? -17.502 10.330 21.518 1.00 89.25 422 PHE A N 1
ATOM 3213 C CA . PHE A 1 422 ? -17.442 8.874 21.454 1.00 89.25 422 PHE A CA 1
ATOM 3214 C C . PHE A 1 422 ? -18.657 8.391 20.667 1.00 89.25 422 PHE A C 1
ATOM 3216 O O . PHE A 1 422 ? -19.788 8.668 21.071 1.00 89.25 422 PHE A O 1
ATOM 3223 N N . GLY A 1 423 ? -18.431 7.723 19.542 1.00 88.44 423 GLY A N 1
ATOM 3224 C CA . GLY A 1 423 ? -19.453 7.041 18.757 1.00 88.44 423 GLY A CA 1
ATOM 3225 C C . GLY A 1 423 ? -19.332 5.535 18.945 1.00 88.44 423 GLY A C 1
ATOM 3226 O O . GLY A 1 423 ? -18.225 5.013 18.969 1.00 88.44 423 GLY A O 1
ATOM 3227 N N . THR A 1 424 ? -20.441 4.821 19.075 1.00 86.88 424 THR A N 1
ATOM 3228 C CA . THR A 1 424 ? -20.436 3.354 19.106 1.00 86.88 424 THR A CA 1
ATOM 3229 C C . THR A 1 424 ? -21.322 2.815 18.003 1.00 86.88 424 THR A C 1
ATOM 3231 O O . THR A 1 424 ? -22.396 3.358 17.739 1.00 86.88 424 THR A O 1
ATOM 3234 N N . LEU A 1 425 ? -20.874 1.741 17.360 1.00 83.69 425 LEU A N 1
ATOM 3235 C CA . LEU A 1 425 ? -21.675 0.960 16.433 1.00 83.69 425 LEU A CA 1
ATOM 3236 C C . LEU A 1 425 ? -21.794 -0.451 16.988 1.00 83.69 425 LEU A C 1
ATOM 3238 O O . LEU A 1 425 ? -20.815 -1.186 17.062 1.00 83.69 425 LEU A O 1
ATOM 3242 N N . GLN A 1 426 ? -23.000 -0.838 17.383 1.00 75.94 426 GLN A N 1
ATOM 3243 C CA . GLN A 1 426 ? -23.292 -2.218 17.746 1.00 75.94 426 GLN A CA 1
ATOM 3244 C C . GLN A 1 426 ? -23.673 -2.994 16.486 1.00 75.94 426 GLN A C 1
ATOM 3246 O O . GLN A 1 426 ? -24.507 -2.522 15.715 1.00 75.94 426 GLN A O 1
ATOM 3251 N N . SER A 1 427 ? -23.112 -4.187 16.292 1.00 69.12 427 SER A N 1
ATOM 3252 C CA . SER A 1 427 ? -23.586 -5.156 15.299 1.00 69.12 427 SER A CA 1
ATOM 3253 C C . SER A 1 427 ? -23.488 -6.544 15.909 1.00 69.12 427 SER A C 1
ATOM 3255 O O . SER A 1 427 ? -22.406 -7.013 16.245 1.00 69.12 427 SER A O 1
ATOM 3257 N N . THR A 1 428 ? -24.628 -7.196 16.101 1.00 57.12 428 THR A N 1
ATOM 3258 C CA . THR A 1 428 ? -24.690 -8.496 16.780 1.00 57.12 428 THR A CA 1
ATOM 3259 C C . THR A 1 428 ? -24.953 -9.610 15.779 1.00 57.12 428 THR A C 1
ATOM 3261 O O . THR A 1 428 ? -25.946 -9.553 15.053 1.00 57.12 428 THR A O 1
ATOM 3264 N N . GLY A 1 429 ? -24.118 -10.649 15.789 1.00 50.97 429 GLY A N 1
ATOM 3265 C CA . GLY A 1 429 ? -24.338 -11.891 15.039 1.00 50.97 429 GLY A CA 1
ATOM 3266 C C . GLY A 1 429 ? -23.800 -11.913 13.604 1.00 50.97 429 GLY A C 1
ATOM 3267 O O . GLY A 1 429 ? -23.673 -12.999 13.041 1.00 50.97 429 GLY A O 1
ATOM 3268 N N . THR A 1 430 ? -23.432 -10.766 13.022 1.00 55.50 430 THR A N 1
ATOM 3269 C CA . THR A 1 430 ? -22.805 -10.666 11.689 1.00 55.50 430 THR A CA 1
ATOM 3270 C C . THR A 1 430 ? -21.575 -9.766 11.715 1.00 55.50 430 THR A C 1
ATOM 3272 O O . THR A 1 430 ? -21.549 -8.770 12.434 1.00 55.50 430 THR A O 1
ATOM 3275 N N . ALA A 1 431 ? -20.566 -10.107 10.905 1.00 63.81 431 ALA A N 1
ATOM 3276 C CA . ALA A 1 431 ? -19.332 -9.325 10.772 1.00 63.81 431 ALA A CA 1
ATOM 3277 C C . ALA A 1 431 ? -19.554 -7.938 10.136 1.00 63.81 431 ALA A C 1
ATOM 3279 O O . ALA A 1 431 ? -18.715 -7.059 10.302 1.00 63.81 431 ALA A O 1
ATOM 3280 N N . THR A 1 432 ? -20.685 -7.737 9.448 1.00 74.44 432 THR A N 1
ATOM 3281 C CA . THR A 1 432 ? -21.040 -6.485 8.769 1.00 74.44 432 THR A CA 1
ATOM 3282 C C . THR A 1 432 ? -22.282 -5.843 9.407 1.00 74.44 432 THR A C 1
ATOM 3284 O O . THR A 1 432 ? -23.293 -6.537 9.580 1.00 74.44 432 THR A O 1
ATOM 3287 N N . PRO A 1 433 ? -22.241 -4.542 9.755 1.00 78.69 433 PRO A N 1
ATOM 3288 C CA . PRO A 1 433 ? -23.405 -3.786 10.224 1.00 78.69 433 PRO A CA 1
ATOM 3289 C C . PRO A 1 433 ? -24.426 -3.514 9.103 1.00 78.69 433 PRO A C 1
ATOM 3291 O O . PRO A 1 433 ? -24.045 -3.282 7.961 1.00 78.69 433 PRO A O 1
ATOM 3294 N N . ASP A 1 434 ? -25.727 -3.491 9.423 1.00 78.19 434 ASP A N 1
ATOM 3295 C CA . ASP A 1 434 ? -26.795 -3.164 8.457 1.00 78.19 434 ASP A CA 1
ATOM 3296 C C . ASP A 1 434 ? -26.919 -1.632 8.296 1.00 78.19 434 ASP A C 1
ATOM 3298 O O . ASP A 1 434 ? -27.333 -0.955 9.251 1.00 78.19 434 ASP A O 1
ATOM 3302 N N . PRO A 1 435 ? -26.631 -1.052 7.111 1.00 81.19 435 PRO A N 1
ATOM 3303 C CA . PRO A 1 435 ? -26.705 0.395 6.917 1.00 81.19 435 PRO A CA 1
ATOM 3304 C C . PRO A 1 435 ? -28.114 0.973 7.097 1.00 81.19 435 PRO A C 1
ATOM 3306 O O . PRO A 1 435 ? -28.264 2.103 7.574 1.00 81.19 435 PRO A O 1
ATOM 3309 N N . LYS A 1 436 ? -29.169 0.205 6.792 1.00 78.81 436 LYS A N 1
ATOM 3310 C CA . LYS A 1 436 ? -30.555 0.668 6.947 1.00 78.81 436 LYS A CA 1
ATOM 3311 C C . LYS A 1 436 ? -30.870 0.930 8.407 1.00 78.81 436 LYS A C 1
ATOM 3313 O O . LYS A 1 436 ? -31.578 1.885 8.721 1.00 78.81 436 LYS A O 1
ATOM 3318 N N . VAL A 1 437 ? -30.339 0.095 9.292 1.00 72.94 437 VAL A N 1
ATOM 3319 C CA . VAL A 1 437 ? -30.540 0.243 10.732 1.00 72.94 437 VAL A CA 1
ATOM 3320 C C . VAL A 1 437 ? -29.558 1.256 11.318 1.00 72.94 437 VAL A C 1
ATOM 3322 O O . VAL A 1 437 ? -29.974 2.109 12.099 1.00 72.94 437 VAL A O 1
ATOM 3325 N N . ALA A 1 438 ? -28.285 1.201 10.920 1.00 78.00 438 ALA A N 1
ATOM 3326 C CA . ALA A 1 438 ? -27.238 2.059 11.470 1.00 78.00 438 ALA A CA 1
ATOM 3327 C C . ALA A 1 438 ? -27.389 3.536 11.064 1.00 78.00 438 ALA A C 1
ATOM 3329 O O . ALA A 1 438 ? -27.253 4.418 11.906 1.00 78.00 438 ALA A O 1
ATOM 3330 N N . VAL A 1 439 ? -27.685 3.822 9.790 1.00 77.00 439 VAL A N 1
ATOM 3331 C CA . VAL A 1 439 ? -27.711 5.198 9.248 1.00 77.00 439 VAL A CA 1
ATOM 3332 C C . VAL A 1 439 ? -29.027 5.586 8.567 1.00 77.00 439 VAL A C 1
ATOM 3334 O O . VAL A 1 439 ? -29.201 6.741 8.180 1.00 77.00 439 VAL A O 1
ATOM 3337 N N . GLY A 1 440 ? -29.985 4.661 8.448 1.00 77.69 440 GLY A N 1
ATOM 3338 C CA . GLY A 1 440 ? -31.319 4.937 7.900 1.00 77.69 440 GLY A CA 1
ATOM 3339 C C . GLY A 1 440 ? -31.433 4.832 6.376 1.00 77.69 440 GLY A C 1
ATOM 3340 O O . GLY A 1 440 ? -32.490 5.162 5.833 1.00 77.69 440 GLY A O 1
ATOM 3341 N N . TYR A 1 441 ? -30.383 4.375 5.688 1.00 78.38 441 TYR A N 1
ATOM 3342 C CA . TYR A 1 441 ? -30.348 4.210 4.231 1.00 78.38 441 TYR A CA 1
ATOM 3343 C C . TYR A 1 441 ? -30.052 2.761 3.862 1.00 78.38 441 TYR A C 1
ATOM 3345 O O . TYR A 1 441 ? -29.238 2.115 4.507 1.00 78.38 441 TYR A O 1
ATOM 3353 N N . GLU A 1 442 ? -30.712 2.254 2.826 1.00 81.06 442 GLU A N 1
ATOM 3354 C CA . GLU A 1 442 ? -30.488 0.890 2.342 1.00 81.06 442 GLU A CA 1
ATOM 3355 C C . GLU A 1 442 ? -29.087 0.733 1.745 1.00 81.06 442 GLU A C 1
ATOM 3357 O O . GLU A 1 442 ? -28.561 1.666 1.133 1.00 81.06 442 GLU A O 1
ATOM 3362 N N . GLN A 1 443 ? -28.507 -0.456 1.925 1.00 84.44 443 GLN A N 1
ATOM 3363 C CA . GLN A 1 443 ? -27.294 -0.859 1.226 1.00 84.44 443 GLN A CA 1
ATOM 3364 C C . GLN A 1 443 ? -27.560 -0.819 -0.279 1.00 84.44 443 GLN A C 1
ATOM 3366 O O . GLN A 1 443 ? -28.498 -1.452 -0.764 1.00 84.44 443 GLN A O 1
ATOM 3371 N N . ARG A 1 444 ? -26.747 -0.073 -1.028 1.00 82.50 444 ARG A N 1
ATOM 3372 C CA . ARG A 1 444 ? -26.793 -0.144 -2.490 1.00 82.50 444 ARG A CA 1
ATOM 3373 C C . ARG A 1 444 ? -26.214 -1.474 -2.979 1.00 82.50 444 ARG A C 1
ATOM 3375 O O . ARG A 1 444 ? -25.197 -1.889 -2.416 1.00 82.50 444 ARG A O 1
ATOM 3382 N N . PRO A 1 445 ? -26.796 -2.084 -4.028 1.00 84.12 445 PRO A N 1
ATOM 3383 C CA . PRO A 1 445 ? -26.199 -3.242 -4.676 1.00 84.12 445 PRO A CA 1
ATOM 3384 C C . PRO A 1 445 ? -24.812 -2.925 -5.229 1.00 84.12 445 PRO A C 1
ATOM 3386 O O . PRO A 1 445 ? -24.566 -1.800 -5.679 1.00 84.12 445 PRO A O 1
ATOM 3389 N N . TYR A 1 446 ? -23.919 -3.905 -5.194 1.00 87.44 446 TYR A N 1
ATOM 3390 C CA . TYR A 1 446 ? -22.588 -3.817 -5.780 1.00 87.44 446 TYR A CA 1
ATOM 3391 C C . TYR A 1 446 ? -22.082 -5.212 -6.139 1.00 87.44 446 TYR A C 1
ATOM 3393 O O . TYR A 1 446 ? -22.355 -6.191 -5.453 1.00 87.44 446 TYR A O 1
ATOM 3401 N N . ASP A 1 447 ? -21.286 -5.279 -7.195 1.00 91.81 447 ASP A N 1
ATOM 3402 C CA . ASP A 1 447 ? -20.588 -6.479 -7.635 1.00 91.81 447 ASP A CA 1
ATOM 3403 C C . ASP A 1 447 ? -19.208 -6.037 -8.101 1.00 91.81 447 ASP A C 1
ATOM 3405 O O . ASP A 1 447 ? -19.090 -5.317 -9.094 1.00 91.81 447 ASP A O 1
ATOM 3409 N N . VAL A 1 448 ? -18.189 -6.338 -7.299 1.00 93.81 448 VAL A N 1
ATOM 3410 C CA . VAL A 1 448 ? -16.863 -5.739 -7.450 1.00 93.81 448 VAL A CA 1
ATOM 3411 C C . VAL A 1 448 ? -15.759 -6.773 -7.399 1.00 93.81 448 VAL A C 1
ATOM 3413 O O . VAL A 1 448 ? -15.814 -7.730 -6.624 1.00 93.81 448 VAL A O 1
ATOM 3416 N N . THR A 1 449 ? -14.722 -6.546 -8.199 1.00 95.56 449 THR A N 1
ATOM 3417 C CA . THR A 1 449 ? -13.488 -7.332 -8.192 1.00 95.56 449 THR A CA 1
ATOM 3418 C C . THR A 1 449 ? -12.299 -6.456 -8.595 1.00 95.56 449 THR A C 1
ATOM 3420 O O . THR A 1 449 ? -12.429 -5.660 -9.528 1.00 95.56 449 THR A O 1
ATOM 3423 N N . PRO A 1 450 ? -11.123 -6.595 -7.954 1.00 96.62 450 PRO A N 1
ATOM 3424 C CA . PRO A 1 450 ? -9.927 -5.863 -8.370 1.00 96.62 450 PRO A CA 1
ATOM 3425 C C . PRO A 1 450 ? -9.482 -6.209 -9.797 1.00 96.62 450 PRO A C 1
ATOM 3427 O O . PRO A 1 450 ? -8.809 -5.404 -10.430 1.00 96.62 450 PRO A O 1
ATOM 3430 N N . PHE A 1 451 ? -9.898 -7.354 -10.356 1.00 97.38 451 PHE A N 1
ATOM 3431 C CA . PHE A 1 451 ? -9.544 -7.730 -11.729 1.00 97.38 451 PHE A CA 1
ATOM 3432 C C . PHE A 1 451 ? -10.154 -6.829 -12.810 1.00 97.38 451 PHE A C 1
ATOM 3434 O O . PHE A 1 451 ? -9.650 -6.815 -13.932 1.00 97.38 451 PHE A O 1
ATOM 3441 N N . THR A 1 452 ? -11.186 -6.046 -12.484 1.00 96.69 452 THR A N 1
ATOM 3442 C CA . THR A 1 452 ? -11.720 -5.015 -13.387 1.00 96.69 452 THR A CA 1
ATOM 3443 C C . THR A 1 452 ? -10.646 -3.982 -13.745 1.00 96.69 452 THR A C 1
ATOM 3445 O O . THR A 1 452 ? -10.663 -3.470 -14.854 1.00 96.69 452 THR A O 1
ATOM 3448 N N . PHE A 1 453 ? -9.647 -3.750 -12.878 1.00 97.56 453 PHE A N 1
ATOM 3449 C CA . PHE A 1 453 ? -8.492 -2.904 -13.205 1.00 97.56 453 PHE A CA 1
ATOM 3450 C C . PHE A 1 453 ? -7.789 -3.355 -14.491 1.00 97.56 453 PHE A C 1
ATOM 3452 O O . PHE A 1 453 ? -7.512 -2.533 -15.356 1.00 97.56 453 PHE A O 1
ATOM 3459 N N . PHE A 1 454 ? -7.534 -4.658 -14.649 1.00 98.06 454 PHE A N 1
ATOM 3460 C CA . PHE A 1 454 ? -6.873 -5.190 -15.845 1.00 98.06 454 PHE A CA 1
ATOM 3461 C C . PHE A 1 454 ? -7.772 -5.108 -17.079 1.00 98.06 454 PHE A C 1
ATOM 3463 O O . PHE A 1 454 ? -7.282 -4.858 -18.172 1.00 98.06 454 PHE A O 1
ATOM 3470 N N . GLN A 1 455 ? -9.086 -5.282 -16.909 1.00 95.38 455 GLN A N 1
ATOM 3471 C CA . GLN A 1 455 ? -10.052 -5.141 -18.002 1.00 95.38 455 GLN A CA 1
ATOM 3472 C C . GLN A 1 455 ? -10.087 -3.699 -18.516 1.00 95.38 455 GLN A C 1
ATOM 3474 O O . GLN A 1 455 ? -9.970 -3.487 -19.720 1.00 95.38 455 GLN A O 1
ATOM 3479 N N . ASP A 1 456 ? -10.161 -2.729 -17.602 1.00 95.62 456 ASP A N 1
ATOM 3480 C CA . ASP A 1 456 ? -10.158 -1.302 -17.922 1.00 95.62 456 ASP A CA 1
ATOM 3481 C C . ASP A 1 456 ? -8.795 -0.871 -18.498 1.00 95.62 456 ASP A C 1
ATOM 3483 O O . ASP A 1 456 ? -8.741 -0.091 -19.446 1.00 95.62 456 ASP A O 1
ATOM 3487 N N . TYR A 1 457 ? -7.680 -1.407 -17.986 1.00 97.00 457 TYR A N 1
ATOM 3488 C CA . TYR A 1 457 ? -6.338 -1.152 -18.523 1.00 97.00 457 TYR A CA 1
ATOM 3489 C C . TYR A 1 457 ? -6.170 -1.711 -19.945 1.00 97.00 457 TYR A C 1
ATOM 3491 O O . TYR A 1 457 ? -5.609 -1.039 -20.814 1.00 97.00 457 TYR A O 1
ATOM 3499 N N . ALA A 1 458 ? -6.698 -2.913 -20.206 1.00 96.88 458 ALA A N 1
ATOM 3500 C CA . ALA A 1 458 ? -6.632 -3.579 -21.503 1.00 96.88 458 ALA A CA 1
ATOM 3501 C C . ALA A 1 458 ? -7.342 -2.801 -22.623 1.00 96.88 458 ALA A C 1
ATOM 3503 O O . ALA A 1 458 ? -6.957 -2.931 -23.785 1.00 96.88 458 ALA A O 1
ATOM 3504 N N . GLU A 1 459 ? -8.336 -1.960 -22.303 1.00 95.94 459 GLU A N 1
ATOM 3505 C CA . GLU A 1 459 ? -9.017 -1.117 -23.299 1.00 95.94 459 GLU A CA 1
ATOM 3506 C C . GLU A 1 459 ? -8.077 -0.116 -23.985 1.00 95.94 459 GLU A C 1
ATOM 3508 O O . GLU A 1 459 ? -8.357 0.319 -25.105 1.00 95.94 459 GLU A O 1
ATOM 3513 N N . PHE A 1 460 ? -6.963 0.232 -23.335 1.00 95.62 460 PHE A N 1
ATOM 3514 C CA . PHE A 1 460 ? -5.995 1.206 -23.833 1.00 95.62 460 PHE A CA 1
ATOM 3515 C C . PHE A 1 460 ? -4.763 0.562 -24.476 1.00 95.62 460 PHE A C 1
ATOM 3517 O O . PHE A 1 460 ? -3.954 1.277 -25.056 1.00 95.62 460 PHE A O 1
ATOM 3524 N N . ILE A 1 461 ? -4.596 -0.760 -24.416 1.00 96.44 461 ILE A N 1
ATOM 3525 C CA . ILE A 1 461 ? -3.439 -1.442 -25.011 1.00 96.44 461 ILE A CA 1
ATOM 3526 C C . ILE A 1 461 ? -3.464 -1.300 -26.544 1.00 96.44 461 ILE A C 1
ATOM 3528 O O . ILE A 1 461 ? -4.445 -1.658 -27.201 1.00 96.44 461 ILE A O 1
ATOM 3532 N N . ASP A 1 462 ? -2.383 -0.774 -27.130 1.00 93.50 462 ASP A N 1
ATOM 3533 C CA . ASP A 1 462 ? -2.305 -0.528 -28.577 1.00 93.50 462 ASP A CA 1
ATOM 3534 C C . ASP A 1 462 ? -1.972 -1.785 -29.405 1.00 93.50 462 ASP A C 1
ATOM 3536 O O . ASP A 1 462 ? -2.374 -1.912 -30.572 1.00 93.50 462 ASP A O 1
ATOM 3540 N N . SER A 1 463 ? -1.244 -2.718 -28.795 1.00 93.81 463 SER A N 1
ATOM 3541 C CA . SER A 1 463 ? -0.719 -3.955 -29.361 1.00 93.81 463 SER A CA 1
ATOM 3542 C C . SER A 1 463 ? -0.412 -4.963 -28.243 1.00 93.81 463 SER A C 1
ATOM 3544 O O . SER A 1 463 ? -0.280 -4.581 -27.092 1.00 93.81 463 SER A O 1
ATOM 3546 N N . GLY A 1 464 ? -0.352 -6.261 -28.546 1.00 95.69 464 GLY A N 1
ATOM 3547 C CA . GLY A 1 464 ? -0.279 -7.297 -27.502 1.00 95.69 464 GLY A CA 1
ATOM 3548 C C . GLY A 1 464 ? -1.641 -7.581 -26.856 1.00 95.69 464 GLY A C 1
ATOM 3549 O O . GLY A 1 464 ? -2.691 -7.331 -27.468 1.00 95.69 464 GLY A O 1
ATOM 3550 N N . SER A 1 465 ? -1.631 -8.133 -25.644 1.00 96.94 465 SER A N 1
ATOM 3551 C CA . SER A 1 465 ? -2.831 -8.563 -24.919 1.00 96.94 465 SER A CA 1
ATOM 3552 C C . SER A 1 465 ? -2.661 -8.491 -23.402 1.00 96.94 465 SER A C 1
ATOM 3554 O O . SER A 1 465 ? -1.552 -8.418 -22.879 1.00 96.94 465 SER A O 1
ATOM 3556 N N . MET A 1 466 ? -3.785 -8.499 -22.686 1.00 97.75 466 MET A N 1
ATOM 3557 C CA . MET A 1 466 ? -3.826 -8.623 -21.233 1.00 97.75 466 MET A CA 1
ATOM 3558 C C . MET A 1 466 ? -4.962 -9.573 -20.871 1.00 97.75 466 MET A C 1
ATOM 3560 O O . MET A 1 466 ? -6.136 -9.198 -20.904 1.00 97.75 466 MET A O 1
ATOM 3564 N N . ASP A 1 467 ? -4.603 -10.817 -20.567 1.00 97.88 467 ASP A N 1
ATOM 3565 C CA . ASP A 1 467 ? -5.540 -11.931 -20.464 1.00 97.88 467 ASP A CA 1
ATOM 3566 C C . ASP A 1 467 ? -5.550 -12.558 -19.059 1.00 97.88 467 ASP A C 1
ATOM 3568 O O . ASP A 1 467 ? -4.500 -12.707 -18.425 1.00 97.88 467 ASP A O 1
ATOM 3572 N N . PRO A 1 468 ? -6.726 -12.987 -18.561 1.00 97.44 468 PRO A N 1
ATOM 3573 C CA . PRO A 1 468 ? -6.803 -13.756 -17.330 1.00 97.44 468 PRO A CA 1
ATOM 3574 C C . PRO A 1 468 ? -6.267 -15.174 -17.549 1.00 97.44 468 PRO A C 1
ATOM 3576 O O . PRO A 1 468 ? -6.721 -15.883 -18.448 1.00 97.44 468 PRO A O 1
ATOM 3579 N N . VAL A 1 469 ? -5.390 -15.629 -16.656 1.00 96.56 469 VAL A N 1
ATOM 3580 C CA . VAL A 1 469 ? -4.923 -17.023 -16.600 1.00 96.56 469 VAL A CA 1
ATOM 3581 C C . VAL A 1 469 ? -5.188 -17.571 -15.205 1.00 96.56 469 VAL A C 1
ATOM 3583 O O . VAL A 1 469 ? -4.867 -16.940 -14.201 1.00 96.56 469 VAL A O 1
ATOM 3586 N N . THR A 1 470 ? -5.811 -18.738 -15.095 1.00 93.06 470 THR A N 1
ATOM 3587 C CA . THR A 1 470 ? -6.109 -19.317 -13.779 1.00 93.06 470 THR A CA 1
ATOM 3588 C C . THR A 1 470 ? -4.868 -19.935 -13.128 1.00 93.06 470 THR A C 1
ATOM 3590 O O . THR A 1 470 ? -3.964 -20.398 -13.821 1.00 93.06 470 THR A O 1
ATOM 3593 N N . VAL A 1 471 ? -4.835 -20.028 -11.793 1.00 90.88 471 VAL A N 1
ATOM 3594 C CA . VAL A 1 471 ? -3.769 -20.739 -11.048 1.00 90.88 471 VAL A CA 1
ATOM 3595 C C . VAL A 1 471 ? -3.525 -22.152 -11.606 1.00 90.88 471 VAL A C 1
ATOM 3597 O O . VAL A 1 471 ? -2.378 -22.569 -11.775 1.00 90.88 471 VAL A O 1
ATOM 3600 N N . ASP A 1 472 ? -4.596 -22.874 -11.950 1.00 88.62 472 ASP A N 1
ATOM 3601 C CA . ASP A 1 472 ? -4.512 -24.209 -12.550 1.00 88.62 472 ASP A CA 1
ATOM 3602 C C . ASP A 1 472 ? -3.866 -24.174 -13.945 1.00 88.62 472 ASP A C 1
ATOM 3604 O O . ASP A 1 472 ? -3.080 -25.056 -14.288 1.00 88.62 472 ASP A O 1
ATOM 3608 N N . GLU A 1 473 ? -4.175 -23.180 -14.775 1.00 93.44 473 GLU A N 1
ATOM 3609 C CA . GLU A 1 473 ? -3.561 -23.015 -16.099 1.00 93.44 473 GLU A CA 1
ATOM 3610 C C . GLU A 1 473 ? -2.078 -22.647 -15.994 1.00 93.44 473 GLU A C 1
ATOM 3612 O O . GLU A 1 473 ? -1.264 -23.229 -16.718 1.00 93.44 473 GLU A O 1
ATOM 3617 N N . VAL A 1 474 ? -1.705 -21.782 -15.042 1.00 94.94 474 VAL A N 1
ATOM 3618 C CA . VAL A 1 474 ? -0.299 -21.472 -14.735 1.00 94.94 474 VAL A CA 1
ATOM 3619 C C . VAL A 1 474 ? 0.456 -22.743 -14.354 1.00 94.94 474 VAL A C 1
ATOM 3621 O O . VAL A 1 474 ? 1.465 -23.060 -14.979 1.00 94.94 474 VAL A O 1
ATOM 3624 N N . ALA A 1 475 ? -0.074 -23.539 -13.420 1.00 91.81 475 ALA A N 1
ATOM 3625 C CA . ALA A 1 475 ? 0.537 -24.808 -13.014 1.00 91.81 475 ALA A CA 1
ATOM 3626 C C . ALA A 1 475 ? 0.676 -25.821 -14.173 1.00 91.81 475 ALA A C 1
ATOM 3628 O O . ALA A 1 475 ? 1.487 -26.746 -14.108 1.00 91.81 475 ALA A O 1
ATOM 3629 N N . ASN A 1 476 ? -0.108 -25.651 -15.245 1.00 92.62 476 ASN A N 1
ATOM 3630 C CA . ASN A 1 476 ? -0.051 -26.450 -16.468 1.00 92.62 476 ASN A CA 1
ATOM 3631 C C . ASN A 1 476 ? 0.778 -25.803 -17.601 1.00 92.62 476 ASN A C 1
ATOM 3633 O O . ASN A 1 476 ? 0.784 -26.335 -18.715 1.00 92.62 476 ASN A O 1
ATOM 3637 N N . GLY A 1 477 ? 1.504 -24.714 -17.326 1.00 94.31 477 GLY A N 1
ATOM 3638 C CA . GLY A 1 477 ? 2.470 -24.093 -18.238 1.00 94.31 477 GLY A CA 1
ATOM 3639 C C . GLY A 1 477 ? 1.905 -23.016 -19.170 1.00 94.31 477 GLY A C 1
ATOM 3640 O O . GLY A 1 477 ? 2.537 -22.712 -20.183 1.00 94.31 477 GLY A O 1
ATOM 3641 N N . ALA A 1 478 ? 0.737 -22.443 -18.861 1.00 96.50 478 ALA A N 1
ATOM 3642 C CA . ALA A 1 478 ? 0.119 -21.404 -19.692 1.00 96.50 478 ALA A CA 1
ATOM 3643 C C . ALA A 1 478 ? 0.990 -20.145 -19.861 1.00 96.50 478 ALA A C 1
ATOM 3645 O O . ALA A 1 478 ? 0.929 -19.511 -20.907 1.00 96.50 478 ALA A O 1
ATOM 3646 N N . LEU A 1 479 ? 1.852 -19.829 -18.887 1.00 98.00 479 LEU A N 1
ATOM 3647 C CA . LEU A 1 479 ? 2.713 -18.639 -18.934 1.00 98.00 479 LEU A CA 1
ATOM 3648 C C . LEU A 1 479 ? 3.743 -18.649 -20.072 1.00 98.00 479 LEU A C 1
ATOM 3650 O O . LEU A 1 479 ? 4.244 -17.599 -20.436 1.00 98.00 479 LEU A O 1
ATOM 3654 N N . SER A 1 480 ? 4.017 -19.803 -20.689 1.00 97.38 480 SER A N 1
ATOM 3655 C CA . SER A 1 480 ? 4.932 -19.890 -21.841 1.00 97.38 480 SER A CA 1
ATOM 3656 C C . SER A 1 480 ? 4.441 -19.178 -23.113 1.00 97.38 480 SER A C 1
ATOM 3658 O O . SER A 1 480 ? 5.179 -19.117 -24.097 1.00 97.38 480 SER A O 1
ATOM 3660 N N . GLU A 1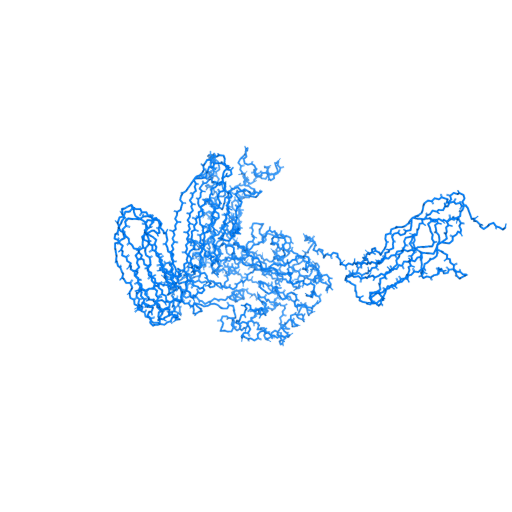 481 ? 3.195 -18.693 -23.124 1.00 97.56 481 GLU A N 1
ATOM 3661 C CA . GLU A 1 481 ? 2.611 -17.906 -24.218 1.00 97.56 481 GLU A CA 1
ATOM 3662 C C . GLU A 1 481 ? 2.681 -16.387 -23.977 1.00 97.56 481 GLU A C 1
ATOM 3664 O O . GLU A 1 481 ? 2.263 -15.642 -24.857 1.00 97.56 481 GLU A O 1
ATOM 3669 N N . TYR A 1 482 ? 3.203 -15.942 -22.829 1.00 98.69 482 TYR A N 1
ATOM 3670 C CA . TYR A 1 482 ? 3.187 -14.547 -22.386 1.00 98.69 482 TYR A CA 1
ATOM 3671 C C . TYR A 1 482 ? 4.603 -14.029 -22.116 1.00 98.69 482 TYR A C 1
ATOM 3673 O O . TYR A 1 482 ? 5.503 -14.810 -21.811 1.00 98.69 482 TYR A O 1
ATOM 3681 N N . ASP A 1 483 ? 4.777 -12.712 -22.191 1.00 98.62 483 ASP A N 1
ATOM 3682 C CA . ASP A 1 483 ? 6.027 -12.017 -21.863 1.00 98.62 483 ASP A CA 1
ATOM 3683 C C . ASP A 1 483 ? 6.014 -11.521 -20.405 1.00 98.62 483 ASP A C 1
ATOM 3685 O O . ASP A 1 483 ? 7.050 -11.488 -19.733 1.00 98.62 483 ASP A O 1
ATOM 3689 N N . HIS A 1 484 ? 4.820 -11.220 -19.874 1.00 98.69 484 HIS A N 1
ATOM 3690 C CA . HIS A 1 484 ? 4.624 -10.764 -18.496 1.00 98.69 484 HIS A CA 1
ATOM 3691 C C . HIS A 1 484 ? 3.608 -11.618 -17.738 1.00 98.69 484 HIS A C 1
ATOM 3693 O O . HIS A 1 484 ? 2.599 -12.062 -18.291 1.00 98.69 484 HIS A O 1
ATOM 3699 N N . ALA A 1 485 ? 3.825 -11.765 -16.433 1.00 98.75 485 ALA A N 1
ATOM 3700 C CA . ALA A 1 485 ? 2.870 -12.354 -15.505 1.00 98.75 485 ALA A CA 1
ATOM 3701 C C . ALA A 1 485 ? 2.627 -11.409 -14.322 1.00 98.75 485 ALA A C 1
ATOM 3703 O O . ALA A 1 485 ? 3.567 -10.954 -13.677 1.00 98.75 485 ALA A O 1
ATOM 3704 N N . VAL A 1 486 ? 1.362 -11.141 -13.998 1.00 98.81 486 VAL A N 1
ATOM 3705 C CA . VAL A 1 486 ? 0.958 -10.315 -12.854 1.00 98.81 486 VAL A CA 1
ATOM 3706 C C . VAL A 1 486 ? 0.225 -11.173 -11.833 1.00 98.81 486 VAL A C 1
ATOM 3708 O O . VAL A 1 486 ? -0.803 -11.781 -12.136 1.00 98.81 486 VAL A O 1
ATOM 3711 N N . VAL A 1 487 ? 0.717 -11.184 -10.596 1.00 97.75 487 VAL A N 1
ATOM 3712 C CA . VAL A 1 487 ? 0.101 -11.899 -9.477 1.00 97.75 487 VAL A CA 1
ATOM 3713 C C . VAL A 1 487 ? -0.214 -10.924 -8.350 1.00 97.75 487 VAL A C 1
ATOM 3715 O O . VAL A 1 487 ? 0.664 -10.501 -7.598 1.00 97.75 487 VAL A O 1
ATOM 3718 N N . ILE A 1 488 ? -1.496 -10.588 -8.210 1.00 96.00 488 ILE A N 1
ATOM 3719 C CA . ILE A 1 488 ? -1.964 -9.660 -7.171 1.00 96.00 488 ILE A CA 1
ATOM 3720 C C . ILE A 1 488 ? -2.149 -10.341 -5.806 1.00 96.00 488 ILE A C 1
ATOM 3722 O O . ILE A 1 488 ? -2.140 -9.686 -4.777 1.00 96.00 488 ILE A O 1
ATOM 3726 N N . HIS A 1 489 ? -2.302 -11.668 -5.750 1.00 92.69 489 HIS A N 1
ATOM 3727 C CA . HIS A 1 489 ? -2.484 -12.396 -4.492 1.00 92.69 489 HIS A CA 1
ATOM 3728 C C . HIS A 1 489 ? -1.850 -13.789 -4.544 1.00 92.69 489 HIS A C 1
ATOM 3730 O O . HIS A 1 489 ? -1.826 -14.427 -5.587 1.00 92.69 489 HIS A O 1
ATOM 3736 N N . ASP A 1 490 ? -1.355 -14.285 -3.408 1.00 83.00 490 ASP A N 1
ATOM 3737 C CA . ASP A 1 490 ? -0.671 -15.585 -3.323 1.00 83.00 490 ASP A CA 1
ATOM 3738 C C . ASP A 1 490 ? -1.588 -16.787 -3.618 1.00 83.00 490 ASP A C 1
ATOM 3740 O O . ASP A 1 490 ? -1.093 -17.833 -4.016 1.00 83.00 490 ASP A O 1
ATOM 3744 N N . TYR A 1 491 ? -2.909 -16.654 -3.427 1.00 80.50 491 TYR A N 1
ATOM 3745 C CA . TYR A 1 491 ? -3.942 -17.704 -3.544 1.00 80.50 491 TYR A CA 1
ATOM 3746 C C . TYR A 1 491 ? -3.697 -19.003 -2.742 1.00 80.50 491 TYR A C 1
ATOM 3748 O O . TYR A 1 491 ? -4.499 -19.940 -2.824 1.00 80.50 491 TYR A O 1
ATOM 3756 N N . LEU A 1 492 ? -2.645 -19.056 -1.923 1.00 70.12 492 LEU A N 1
ATOM 3757 C CA . LEU A 1 492 ? -2.204 -20.218 -1.147 1.00 70.12 492 LEU A CA 1
ATOM 3758 C C . LEU A 1 492 ? -2.528 -20.075 0.351 1.00 70.12 492 LEU A C 1
ATOM 3760 O O . LEU A 1 492 ? -2.609 -21.085 1.063 1.00 70.12 492 LEU A O 1
ATOM 3764 N N . ASN A 1 493 ? -2.732 -18.845 0.830 1.00 64.50 493 ASN A N 1
ATOM 3765 C CA . ASN A 1 493 ? -2.939 -18.527 2.242 1.00 64.50 493 ASN A CA 1
ATOM 3766 C C . ASN A 1 493 ? -4.267 -19.085 2.810 1.00 64.50 493 ASN A C 1
ATOM 3768 O O . ASN A 1 493 ? -5.272 -19.233 2.109 1.00 64.50 493 ASN A O 1
ATOM 3772 N N . GLU A 1 494 ? -4.273 -19.400 4.110 1.00 50.41 494 GLU A N 1
ATOM 3773 C CA . GLU A 1 494 ? -5.439 -19.880 4.865 1.00 50.41 494 GLU A CA 1
ATOM 3774 C C . GLU A 1 494 ? -6.583 -18.855 4.900 1.00 50.41 494 GLU A C 1
ATOM 3776 O O . GLU A 1 494 ? -7.747 -19.258 4.871 1.00 50.41 494 GLU A O 1
ATOM 3781 N N . ASP A 1 495 ? -6.264 -17.556 4.856 1.00 51.50 495 ASP A N 1
ATOM 3782 C CA . ASP A 1 495 ? -7.243 -16.458 4.830 1.00 51.50 495 ASP A CA 1
ATOM 3783 C C . ASP A 1 495 ? -8.075 -16.412 3.525 1.00 51.50 495 ASP A C 1
ATOM 3785 O O . ASP A 1 495 ? -9.129 -15.778 3.467 1.00 51.50 495 ASP A O 1
ATOM 3789 N N . MET A 1 496 ? -7.647 -17.117 2.469 1.00 62.31 496 MET A N 1
ATOM 3790 C CA . MET A 1 496 ? -8.282 -17.125 1.145 1.00 62.31 496 MET A CA 1
ATOM 3791 C C . MET A 1 496 ? -9.143 -18.380 0.938 1.00 62.31 496 MET A C 1
ATOM 3793 O O . MET A 1 496 ? -8.954 -19.169 0.008 1.00 62.31 496 MET A O 1
ATOM 3797 N N . GLU A 1 497 ? -10.138 -18.576 1.809 1.00 56.19 497 GLU A N 1
ATOM 3798 C CA . GLU A 1 497 ? -10.972 -19.789 1.844 1.00 56.19 497 GLU A CA 1
ATOM 3799 C C . GLU A 1 497 ? -11.656 -20.104 0.491 1.00 56.19 497 GLU A C 1
ATOM 3801 O O . GLU A 1 497 ? -11.791 -21.276 0.119 1.00 56.19 497 GLU A O 1
ATOM 3806 N N . ARG A 1 498 ? -12.053 -19.075 -0.283 1.00 54.81 498 ARG A N 1
ATOM 3807 C CA . ARG A 1 498 ? -12.605 -19.242 -1.647 1.00 54.81 498 ARG A CA 1
ATOM 3808 C C . ARG A 1 498 ? -11.562 -19.784 -2.631 1.00 54.81 498 ARG A C 1
ATOM 3810 O O . ARG A 1 498 ? -11.880 -20.713 -3.371 1.00 54.81 498 ARG A O 1
ATOM 3817 N N . ALA A 1 499 ? -10.316 -19.306 -2.578 1.00 56.22 499 ALA A N 1
ATOM 3818 C CA . ALA A 1 499 ? -9.230 -19.789 -3.434 1.00 56.22 499 ALA A CA 1
ATOM 3819 C C . ALA A 1 499 ? -8.924 -21.277 -3.171 1.00 56.22 499 ALA A C 1
ATOM 3821 O O . ALA A 1 499 ? -8.842 -22.081 -4.103 1.00 56.22 499 ALA A O 1
ATOM 3822 N N . ARG A 1 500 ? -8.909 -21.718 -1.905 1.00 59.94 500 ARG A N 1
ATOM 3823 C CA . ARG A 1 500 ? -8.748 -23.152 -1.585 1.00 59.94 500 ARG A CA 1
ATOM 3824 C C . ARG A 1 500 ? -9.912 -24.012 -2.073 1.00 59.94 500 ARG A C 1
ATOM 3826 O O . ARG A 1 500 ? -9.689 -25.136 -2.518 1.00 59.94 500 ARG A O 1
ATOM 3833 N N . LYS A 1 501 ? -11.151 -23.508 -1.996 1.00 54.28 501 LYS A N 1
ATOM 3834 C CA . LYS A 1 501 ? -12.332 -24.199 -2.548 1.00 54.28 501 LYS A CA 1
ATOM 3835 C C . LYS A 1 501 ? -12.290 -24.280 -4.076 1.00 54.28 501 LYS A C 1
ATOM 3837 O O . LYS A 1 501 ? -12.806 -25.255 -4.617 1.00 54.28 501 LYS A O 1
ATOM 3842 N N . SER A 1 502 ? -11.665 -23.303 -4.737 1.00 53.12 502 SER A N 1
ATOM 3843 C CA . SER A 1 502 ? -11.457 -23.300 -6.191 1.00 53.12 502 SER A CA 1
ATOM 3844 C C . SER A 1 502 ? -10.384 -24.289 -6.665 1.00 53.12 502 SER A C 1
ATOM 3846 O O . SER A 1 502 ? -10.422 -24.689 -7.820 1.00 53.12 502 SER A O 1
ATOM 3848 N N . GLY A 1 503 ? -9.510 -24.773 -5.769 1.00 50.75 503 GLY A N 1
ATOM 3849 C CA . GLY A 1 503 ? -8.519 -25.812 -6.077 1.00 50.75 503 GLY A CA 1
ATOM 3850 C C . GLY A 1 503 ? -7.064 -25.341 -6.169 1.00 50.75 503 GLY A C 1
ATOM 3851 O O . GLY A 1 503 ? -6.206 -26.186 -6.390 1.00 50.75 503 GLY A O 1
ATOM 3852 N N . ALA A 1 504 ? -6.780 -24.060 -5.892 1.00 55.25 504 ALA A N 1
ATOM 3853 C CA . ALA A 1 504 ? -5.498 -23.359 -6.097 1.00 55.25 504 ALA A CA 1
ATOM 3854 C C . ALA A 1 504 ? -4.245 -23.895 -5.347 1.00 55.25 504 ALA A C 1
ATOM 3856 O O . ALA A 1 504 ? -3.214 -23.235 -5.317 1.00 55.25 504 ALA A O 1
ATOM 3857 N N . ALA A 1 505 ? -4.296 -25.071 -4.718 1.00 50.81 505 ALA A N 1
ATOM 3858 C CA . ALA A 1 505 ? -3.199 -25.635 -3.931 1.00 50.81 505 ALA A CA 1
ATOM 3859 C C . ALA A 1 505 ? -2.500 -26.781 -4.683 1.00 50.81 505 ALA A C 1
ATOM 3861 O O . ALA A 1 505 ? -2.710 -27.951 -4.347 1.00 50.81 505 ALA A O 1
ATOM 3862 N N . ASP A 1 506 ? -1.667 -26.464 -5.680 1.00 58.50 506 ASP A N 1
ATOM 3863 C CA . ASP A 1 506 ? -0.824 -27.459 -6.356 1.00 58.50 506 ASP A CA 1
ATOM 3864 C C . ASP A 1 506 ? 0.656 -27.047 -6.403 1.00 58.50 506 ASP A C 1
ATOM 3866 O O . ASP A 1 506 ? 1.008 -25.896 -6.641 1.00 58.50 506 ASP A O 1
ATOM 3870 N N . SER A 1 507 ? 1.537 -28.029 -6.210 1.00 59.28 507 SER A N 1
ATOM 3871 C CA . SER A 1 507 ? 3.003 -27.896 -6.264 1.00 59.28 507 SER A CA 1
ATOM 3872 C C . SER A 1 507 ? 3.552 -27.494 -7.638 1.00 59.28 507 SER A C 1
ATOM 3874 O O . SER A 1 507 ? 4.732 -27.181 -7.750 1.00 59.28 507 SER A O 1
ATOM 3876 N N . GLY A 1 508 ? 2.719 -27.525 -8.684 1.00 81.31 508 GLY A N 1
ATOM 3877 C CA . GLY A 1 508 ? 3.094 -27.073 -10.024 1.00 81.31 508 GLY A CA 1
ATOM 3878 C C . GLY A 1 508 ? 3.050 -25.554 -10.212 1.00 81.31 508 GLY A C 1
ATOM 3879 O O . GLY A 1 508 ? 3.677 -25.065 -11.141 1.00 81.31 508 GLY A O 1
ATOM 3880 N N . TYR A 1 509 ? 2.338 -24.811 -9.356 1.00 88.69 509 TYR A N 1
ATOM 3881 C CA . TYR A 1 509 ? 2.110 -23.375 -9.551 1.00 88.69 509 TYR A CA 1
ATOM 3882 C C . TYR A 1 509 ? 3.385 -22.538 -9.389 1.00 88.69 509 TYR A C 1
ATOM 3884 O O . TYR A 1 509 ? 3.781 -21.852 -10.326 1.00 88.69 509 TYR A O 1
ATOM 3892 N N . THR A 1 510 ? 4.067 -22.633 -8.242 1.00 90.62 510 THR A N 1
ATOM 3893 C CA . THR A 1 510 ? 5.299 -21.861 -7.999 1.00 90.62 510 THR A CA 1
ATOM 3894 C C . THR A 1 510 ? 6.425 -22.297 -8.930 1.00 90.62 510 THR A C 1
ATOM 3896 O O . THR A 1 510 ? 7.067 -21.449 -9.526 1.00 90.62 510 THR A O 1
ATOM 3899 N N . GLY A 1 511 ? 6.559 -23.602 -9.195 1.00 92.44 511 GLY A N 1
ATOM 3900 C CA . GLY A 1 511 ? 7.546 -24.095 -10.161 1.00 92.44 511 GLY A CA 1
ATOM 3901 C C . GLY A 1 511 ? 7.308 -23.615 -11.602 1.00 92.44 511 GLY A C 1
ATOM 3902 O O . GLY A 1 511 ? 8.258 -23.511 -12.375 1.00 92.44 511 GLY A O 1
ATOM 3903 N N . ALA A 1 512 ? 6.061 -23.313 -11.984 1.00 95.69 512 ALA A N 1
ATOM 3904 C CA . ALA A 1 512 ? 5.764 -22.692 -13.274 1.00 95.69 512 ALA A CA 1
ATOM 3905 C C . ALA A 1 512 ? 6.124 -21.198 -13.299 1.00 95.69 512 ALA A C 1
ATOM 3907 O O . ALA A 1 512 ? 6.558 -20.718 -14.342 1.00 95.69 512 ALA A O 1
ATOM 3908 N N . LEU A 1 513 ? 5.984 -20.487 -12.172 1.00 96.31 513 LEU A N 1
ATOM 3909 C CA . LEU A 1 513 ? 6.480 -19.114 -12.025 1.00 96.31 513 LEU A CA 1
ATOM 3910 C C . LEU A 1 513 ? 8.012 -19.071 -12.083 1.00 96.31 513 LEU A C 1
ATOM 3912 O O . LEU A 1 513 ? 8.552 -18.238 -12.799 1.00 96.31 513 LEU A O 1
ATOM 3916 N N . ASP A 1 514 ? 8.697 -20.002 -11.414 1.00 96.31 514 ASP A N 1
ATOM 3917 C CA . ASP A 1 514 ? 10.160 -20.123 -11.483 1.00 96.31 514 ASP A CA 1
ATOM 3918 C C . ASP A 1 514 ? 10.627 -20.371 -12.918 1.00 96.31 514 ASP A C 1
ATOM 3920 O O . ASP A 1 514 ? 11.463 -19.640 -13.435 1.00 96.31 514 ASP A O 1
ATOM 3924 N N . THR A 1 515 ? 9.995 -21.329 -13.610 1.00 97.31 515 THR A N 1
ATOM 3925 C CA . THR A 1 515 ? 10.303 -21.607 -15.024 1.00 97.31 515 THR A CA 1
ATOM 3926 C C . THR A 1 515 ? 10.067 -20.378 -15.907 1.00 97.31 515 THR A C 1
ATOM 3928 O O . THR A 1 515 ? 10.841 -20.128 -16.822 1.00 97.31 515 THR A O 1
ATOM 3931 N N . PHE A 1 516 ? 8.996 -19.619 -15.656 1.00 98.31 516 PHE A N 1
ATOM 3932 C CA . PHE A 1 516 ? 8.689 -18.405 -16.410 1.00 98.31 516 PHE A CA 1
ATOM 3933 C C . PHE A 1 516 ? 9.771 -17.331 -16.231 1.00 98.31 516 PHE A C 1
ATOM 3935 O O . PHE A 1 516 ? 10.193 -16.738 -17.221 1.00 98.31 516 PHE A O 1
ATOM 3942 N N . VAL A 1 517 ? 10.255 -17.122 -15.003 1.00 97.69 517 VAL A N 1
ATOM 3943 C CA . VAL A 1 517 ? 11.346 -16.178 -14.715 1.00 97.69 517 VAL A CA 1
ATOM 3944 C C . VAL A 1 517 ? 12.669 -16.653 -15.331 1.00 97.69 517 VAL A C 1
ATOM 3946 O O . VAL A 1 517 ? 13.328 -15.865 -16.006 1.00 97.69 517 VAL A O 1
ATOM 3949 N N . ASP A 1 518 ? 13.023 -17.935 -15.189 1.00 96.62 518 ASP A N 1
ATOM 3950 C CA . ASP A 1 518 ? 14.239 -18.526 -15.783 1.00 96.62 518 ASP A CA 1
ATOM 3951 C C . ASP A 1 518 ? 14.257 -18.425 -17.321 1.00 96.62 518 ASP A C 1
ATOM 3953 O O . ASP A 1 518 ? 15.311 -18.276 -17.946 1.00 96.62 518 ASP A O 1
ATOM 3957 N N . ASP A 1 519 ? 13.082 -18.493 -17.955 1.00 97.25 519 ASP A N 1
ATOM 3958 C CA . ASP A 1 519 ? 12.925 -18.330 -19.403 1.00 97.25 519 ASP A CA 1
ATOM 3959 C C . ASP A 1 519 ? 12.952 -16.846 -19.848 1.00 97.25 519 ASP A C 1
ATOM 3961 O O . ASP A 1 519 ? 12.888 -16.565 -21.050 1.00 97.25 519 ASP A O 1
ATOM 3965 N N . GLY A 1 520 ? 13.115 -15.904 -18.910 1.00 96.31 520 GLY A N 1
ATOM 3966 C CA . GLY A 1 520 ? 13.236 -14.464 -19.154 1.00 96.31 520 GLY A CA 1
ATOM 3967 C C . GLY A 1 520 ? 11.919 -13.688 -19.096 1.00 96.31 520 GLY A C 1
ATOM 3968 O O . GLY A 1 520 ? 11.858 -12.577 -19.617 1.00 96.31 520 GLY A O 1
ATOM 3969 N N . GLY A 1 521 ? 10.868 -14.262 -18.510 1.00 98.25 521 GLY A N 1
ATOM 3970 C CA . GLY A 1 521 ? 9.580 -13.601 -18.318 1.00 98.25 521 GLY A CA 1
ATOM 3971 C C . GLY A 1 521 ? 9.609 -12.535 -17.219 1.00 98.25 521 GLY A C 1
ATOM 3972 O O . GLY A 1 521 ? 10.331 -12.656 -16.228 1.00 98.25 521 GLY A O 1
ATOM 3973 N N . ASN A 1 522 ? 8.794 -11.490 -17.377 1.00 98.56 522 ASN A N 1
ATOM 3974 C CA . ASN A 1 522 ? 8.689 -10.395 -16.414 1.00 98.56 522 ASN A CA 1
ATOM 3975 C C . ASN A 1 522 ? 7.565 -10.650 -15.388 1.00 98.56 522 ASN A C 1
ATOM 3977 O O . ASN A 1 522 ? 6.383 -10.653 -15.739 1.00 98.56 522 ASN A O 1
ATOM 3981 N N . LEU A 1 523 ? 7.903 -10.867 -14.116 1.00 98.81 523 LEU A N 1
ATOM 3982 C CA . LEU A 1 523 ? 6.949 -11.190 -13.051 1.00 98.81 523 LEU A CA 1
ATOM 3983 C C . LEU A 1 523 ? 6.676 -9.973 -12.157 1.00 98.81 523 LEU A C 1
ATOM 3985 O O . LEU A 1 523 ? 7.561 -9.481 -11.464 1.00 98.81 523 LEU A O 1
ATOM 3989 N N . VAL A 1 524 ? 5.419 -9.538 -12.087 1.00 98.81 524 VAL A N 1
ATOM 3990 C CA . VAL A 1 524 ? 4.965 -8.467 -11.190 1.00 98.81 524 VAL A CA 1
ATOM 3991 C C . VAL A 1 524 ? 4.137 -9.058 -10.053 1.00 98.81 524 VAL A C 1
ATOM 3993 O O . VAL A 1 524 ? 3.081 -9.652 -10.274 1.00 98.81 524 VAL A O 1
ATOM 3996 N N . LEU A 1 525 ? 4.594 -8.866 -8.819 1.00 98.56 525 LEU A N 1
ATOM 3997 C CA . LEU A 1 525 ? 3.908 -9.267 -7.594 1.00 98.56 525 LEU A CA 1
ATOM 3998 C C . LEU A 1 525 ? 3.346 -8.037 -6.881 1.00 98.56 525 LEU A C 1
ATOM 4000 O O . LEU A 1 525 ? 4.041 -7.037 -6.690 1.00 98.56 525 LEU A O 1
ATOM 4004 N N . THR A 1 526 ? 2.094 -8.110 -6.434 1.00 97.62 526 THR A N 1
ATOM 4005 C CA . THR A 1 526 ? 1.528 -7.071 -5.566 1.00 97.62 526 THR A CA 1
ATOM 4006 C C . THR A 1 526 ? 0.650 -7.637 -4.457 1.00 97.62 526 THR A C 1
ATOM 4008 O O . THR A 1 526 ? 0.471 -8.847 -4.387 1.00 97.62 526 THR A O 1
ATOM 4011 N N . ASP A 1 527 ? 0.214 -6.786 -3.526 1.00 95.62 527 ASP A N 1
ATOM 4012 C CA . ASP A 1 527 ? -0.565 -7.114 -2.326 1.00 95.62 527 ASP A CA 1
ATOM 4013 C C . ASP A 1 527 ? -0.075 -8.400 -1.625 1.00 95.62 527 ASP A C 1
ATOM 4015 O O . ASP A 1 527 ? 1.077 -8.466 -1.183 1.00 95.62 527 ASP A O 1
ATOM 4019 N N . THR A 1 528 ? -0.906 -9.455 -1.541 1.00 93.50 528 THR A N 1
ATOM 4020 C CA . THR A 1 528 ? -0.463 -10.720 -0.918 1.00 93.50 528 THR A CA 1
ATOM 4021 C C . THR A 1 528 ? 0.407 -11.570 -1.841 1.00 93.50 528 THR A C 1
ATOM 4023 O O . THR A 1 528 ? 1.045 -12.499 -1.360 1.00 93.50 528 THR A O 1
ATOM 4026 N N . GLY A 1 529 ? 0.471 -11.276 -3.141 1.00 93.88 529 GLY A N 1
ATOM 4027 C CA . GLY A 1 529 ? 1.336 -11.966 -4.102 1.00 93.88 529 GLY A CA 1
ATOM 4028 C C . GLY A 1 529 ? 2.808 -11.949 -3.687 1.00 93.88 529 GLY A C 1
ATOM 4029 O O . GLY A 1 529 ? 3.537 -12.890 -3.981 1.00 93.88 529 GLY A O 1
ATOM 4030 N N . ASN A 1 530 ? 3.226 -10.962 -2.889 1.00 94.25 530 ASN A N 1
ATOM 4031 C CA . ASN A 1 530 ? 4.566 -10.901 -2.302 1.00 94.25 530 ASN A CA 1
ATOM 4032 C C . ASN A 1 530 ? 4.907 -12.117 -1.427 1.00 94.25 530 ASN A C 1
ATOM 4034 O O . ASN A 1 530 ? 6.068 -12.513 -1.368 1.00 94.25 530 ASN A O 1
ATOM 4038 N N . TYR A 1 531 ? 3.914 -12.779 -0.819 1.00 93.12 531 TYR A N 1
ATOM 4039 C CA . TYR A 1 531 ? 4.119 -14.031 -0.078 1.00 93.12 531 TYR A CA 1
ATOM 4040 C C . TYR A 1 531 ? 4.522 -15.220 -0.962 1.00 93.12 531 TYR A C 1
ATOM 4042 O O . TYR A 1 531 ? 4.807 -16.292 -0.429 1.00 93.12 531 TYR A O 1
ATOM 4050 N N . LEU A 1 532 ? 4.584 -15.047 -2.286 1.00 92.44 532 LEU A N 1
ATOM 4051 C CA . LEU A 1 532 ? 5.197 -16.017 -3.186 1.00 92.44 532 LEU A CA 1
ATOM 4052 C C . LEU A 1 532 ? 6.725 -15.935 -3.180 1.00 92.44 532 LEU A C 1
ATOM 4054 O O . LEU A 1 532 ? 7.341 -16.967 -3.401 1.00 92.44 532 LEU A O 1
ATOM 4058 N N . LEU A 1 533 ? 7.345 -14.790 -2.859 1.00 93.69 533 LEU A N 1
ATOM 4059 C CA . LEU A 1 533 ? 8.811 -14.635 -2.870 1.00 93.69 533 LEU A CA 1
ATOM 4060 C C . LEU A 1 533 ? 9.556 -15.718 -2.060 1.00 93.69 533 LEU A C 1
ATOM 4062 O O . LEU A 1 533 ? 10.505 -16.286 -2.591 1.00 93.69 533 LEU A O 1
ATOM 4066 N N . PRO A 1 534 ? 9.126 -16.100 -0.837 1.00 91.81 534 PRO A N 1
ATOM 4067 C CA . PRO A 1 534 ? 9.766 -17.185 -0.084 1.00 91.81 534 PRO A CA 1
ATOM 4068 C C . PRO A 1 534 ? 9.578 -18.588 -0.687 1.00 91.81 534 PRO A C 1
ATOM 4070 O O . PRO A 1 534 ? 10.141 -19.557 -0.181 1.00 91.81 534 PRO A O 1
ATOM 4073 N N . LEU A 1 535 ? 8.715 -18.725 -1.696 1.00 90.12 535 LEU A N 1
ATOM 4074 C CA . LEU A 1 535 ? 8.369 -19.986 -2.352 1.00 90.12 535 LEU A CA 1
ATOM 4075 C C . LEU A 1 535 ? 8.983 -20.124 -3.751 1.00 90.12 535 LEU A C 1
ATOM 4077 O O . LEU A 1 535 ? 8.835 -21.195 -4.341 1.00 90.12 535 LEU A O 1
ATOM 4081 N N . LEU A 1 536 ? 9.601 -19.060 -4.266 1.00 92.12 536 LEU A N 1
ATOM 4082 C CA . LEU A 1 536 ? 10.294 -19.046 -5.550 1.00 92.12 536 LEU A CA 1
ATOM 4083 C C . LEU A 1 536 ? 11.731 -19.558 -5.387 1.00 92.12 536 LEU A C 1
ATOM 4085 O O . LEU A 1 536 ? 12.364 -19.331 -4.359 1.00 92.12 536 LEU A O 1
ATOM 4089 N N . ASP A 1 537 ? 12.227 -20.259 -6.393 1.00 92.56 537 ASP A N 1
ATOM 4090 C CA . ASP A 1 537 ? 13.582 -20.810 -6.476 1.00 92.56 537 ASP A CA 1
ATOM 4091 C C . ASP A 1 537 ? 13.998 -20.819 -7.956 1.00 92.56 537 ASP A C 1
ATOM 4093 O O . ASP A 1 537 ? 13.701 -21.765 -8.690 1.00 92.56 537 ASP A O 1
ATOM 4097 N N . ASN A 1 538 ? 14.603 -19.714 -8.401 1.00 94.31 538 ASN A N 1
ATOM 4098 C CA . ASN A 1 538 ? 14.949 -19.425 -9.800 1.00 94.31 538 ASN A CA 1
ATOM 4099 C C . ASN A 1 538 ? 16.268 -18.633 -9.907 1.00 94.31 538 ASN A C 1
ATOM 4101 O O . ASN A 1 538 ? 16.849 -18.241 -8.893 1.00 94.31 538 ASN A O 1
ATOM 4105 N N . ASP A 1 539 ? 16.720 -18.361 -11.133 1.00 93.88 539 ASP A N 1
ATOM 4106 C CA . ASP A 1 539 ? 17.966 -17.644 -11.453 1.00 93.88 539 ASP A CA 1
ATOM 4107 C C . ASP A 1 539 ? 17.982 -16.164 -10.989 1.00 93.88 539 ASP A C 1
ATOM 4109 O O . ASP A 1 539 ? 18.963 -15.459 -11.191 1.00 93.88 539 ASP A O 1
ATOM 4113 N N . LEU A 1 540 ? 16.916 -15.629 -10.385 1.00 94.94 540 LEU A N 1
ATOM 4114 C CA . LEU A 1 540 ? 16.921 -14.279 -9.797 1.00 94.94 540 LEU A CA 1
ATOM 4115 C C . LEU A 1 540 ? 16.701 -14.282 -8.284 1.00 94.94 540 LEU A C 1
ATOM 4117 O O . LEU A 1 540 ? 17.136 -13.345 -7.612 1.00 94.94 540 LEU A O 1
ATOM 4121 N N . VAL A 1 541 ? 16.040 -15.302 -7.730 1.00 94.38 541 VAL A N 1
ATOM 4122 C CA . VAL A 1 541 ? 15.640 -15.357 -6.317 1.00 94.38 541 VAL A CA 1
ATOM 4123 C C . VAL A 1 541 ? 15.828 -16.754 -5.725 1.00 94.38 541 VAL A C 1
ATOM 4125 O O . VAL A 1 541 ? 15.223 -17.718 -6.185 1.00 94.38 541 VAL A O 1
ATOM 4128 N N . ASP A 1 542 ? 16.560 -16.829 -4.606 1.00 92.25 542 ASP A N 1
ATOM 4129 C CA . ASP A 1 542 ? 16.547 -17.972 -3.680 1.00 92.25 542 ASP A CA 1
ATOM 4130 C C . ASP A 1 542 ? 15.554 -17.698 -2.537 1.00 92.25 542 ASP A C 1
ATOM 4132 O O . ASP A 1 542 ? 15.876 -17.073 -1.516 1.00 92.25 542 ASP A O 1
ATOM 4136 N N . GLY A 1 543 ? 14.322 -18.183 -2.696 1.00 89.44 543 GLY A N 1
ATOM 4137 C CA . GLY A 1 543 ? 13.237 -17.996 -1.735 1.00 89.44 543 GLY A CA 1
ATOM 4138 C C . GLY A 1 543 ? 13.541 -18.553 -0.341 1.00 89.44 543 GLY A C 1
ATOM 4139 O O . GLY A 1 543 ? 13.009 -18.065 0.660 1.00 89.44 543 GLY A O 1
ATOM 4140 N N . SER A 1 544 ? 14.454 -19.526 -0.231 1.00 87.31 544 SER A N 1
ATOM 4141 C CA . SER A 1 544 ? 14.822 -20.134 1.052 1.00 87.31 544 SER A CA 1
ATOM 4142 C C . SER A 1 544 ? 15.561 -19.172 1.993 1.00 87.31 544 SER A C 1
ATOM 4144 O O . SER A 1 544 ? 15.617 -19.412 3.204 1.00 87.31 544 SER A O 1
ATOM 4146 N N . ARG A 1 545 ? 16.075 -18.054 1.461 1.00 87.00 545 ARG A N 1
ATOM 4147 C CA . ARG A 1 545 ? 16.724 -16.974 2.220 1.00 87.00 545 ARG A CA 1
ATOM 4148 C C . ARG A 1 545 ? 15.735 -16.040 2.916 1.00 87.00 545 ARG A C 1
ATOM 4150 O O . ARG A 1 545 ? 16.125 -15.307 3.828 1.00 87.00 545 ARG A O 1
ATOM 4157 N N . PHE A 1 546 ? 14.452 -16.088 2.563 1.00 86.75 546 PHE A N 1
ATOM 4158 C CA . PHE A 1 546 ? 13.423 -15.374 3.309 1.00 86.75 546 PHE A CA 1
ATOM 4159 C C . PHE A 1 546 ? 13.122 -16.112 4.624 1.00 86.75 546 PHE A C 1
ATOM 4161 O O . PHE A 1 546 ? 12.537 -17.195 4.652 1.00 86.75 546 PHE A O 1
ATOM 4168 N N . GLY A 1 547 ? 13.500 -15.506 5.752 1.00 80.38 547 GLY A N 1
ATOM 4169 C CA . GLY A 1 547 ? 13.091 -15.981 7.078 1.00 80.38 547 GLY A CA 1
ATOM 4170 C C . GLY A 1 547 ? 11.568 -15.925 7.291 1.00 80.38 547 GLY A C 1
ATOM 4171 O O . GLY A 1 547 ? 10.849 -15.250 6.558 1.00 80.38 547 GLY A O 1
ATOM 4172 N N . GLN A 1 548 ? 11.064 -16.578 8.346 1.00 77.12 548 GLN A N 1
ATOM 4173 C CA . GLN A 1 548 ? 9.615 -16.655 8.634 1.00 77.12 548 GLN A CA 1
ATOM 4174 C C . GLN A 1 548 ? 8.920 -15.288 8.742 1.00 77.12 548 GLN A C 1
ATOM 4176 O O . GLN A 1 548 ? 7.755 -15.171 8.379 1.00 77.12 548 GLN A O 1
ATOM 4181 N N . ASP A 1 549 ? 9.650 -14.262 9.180 1.00 86.06 549 ASP A N 1
ATOM 4182 C CA . ASP A 1 549 ? 9.137 -12.901 9.351 1.00 86.06 549 ASP A CA 1
ATOM 4183 C C . ASP A 1 549 ? 9.626 -11.957 8.239 1.00 86.06 549 ASP A C 1
ATOM 4185 O O . ASP A 1 549 ? 9.677 -10.744 8.435 1.00 86.06 549 ASP A O 1
ATOM 4189 N N . ALA A 1 550 ? 10.111 -12.468 7.100 1.00 90.81 550 ALA A N 1
ATOM 4190 C CA . ALA A 1 550 ? 10.661 -11.642 6.018 1.00 90.81 550 ALA A CA 1
ATOM 4191 C C . ALA A 1 550 ? 9.645 -10.690 5.385 1.00 90.81 550 ALA A C 1
ATOM 4193 O O . ALA A 1 550 ? 10.027 -9.603 4.960 1.00 90.81 550 ALA A O 1
ATOM 4194 N N . ILE A 1 551 ? 8.369 -11.069 5.401 1.00 94.31 551 ILE A N 1
ATOM 4195 C CA . ILE A 1 551 ? 7.259 -10.256 4.913 1.00 94.31 551 ILE A CA 1
ATOM 4196 C C . ILE A 1 551 ? 6.324 -10.004 6.085 1.00 94.31 551 ILE A C 1
ATOM 4198 O O . ILE A 1 551 ? 5.865 -10.942 6.739 1.00 94.31 551 ILE A O 1
ATOM 4202 N N . THR A 1 552 ? 6.065 -8.734 6.373 1.00 92.62 552 THR A N 1
ATOM 4203 C CA . THR A 1 552 ? 5.245 -8.311 7.507 1.00 92.62 552 THR A CA 1
ATOM 4204 C C . THR A 1 552 ? 4.069 -7.498 7.001 1.00 92.62 552 THR A C 1
ATOM 4206 O O . THR A 1 552 ? 4.233 -6.590 6.194 1.00 92.62 552 THR A O 1
ATOM 4209 N N . ARG A 1 553 ? 2.874 -7.808 7.504 1.00 92.94 553 ARG A N 1
ATOM 4210 C CA . ARG A 1 553 ? 1.690 -7.000 7.235 1.00 92.94 553 ARG A CA 1
ATOM 4211 C C . ARG A 1 553 ? 1.658 -5.800 8.170 1.00 92.94 553 ARG A C 1
ATOM 4213 O O . ARG A 1 553 ? 1.635 -5.979 9.387 1.00 92.94 553 ARG A O 1
ATOM 4220 N N . THR A 1 554 ? 1.612 -4.609 7.599 1.00 91.75 554 THR A N 1
ATOM 4221 C CA . THR A 1 554 ? 1.387 -3.349 8.304 1.00 91.75 554 THR A CA 1
ATOM 4222 C C . THR A 1 554 ? 0.018 -2.787 7.943 1.00 91.75 554 THR A C 1
ATOM 4224 O O . THR A 1 554 ? -0.598 -3.182 6.944 1.00 91.75 554 THR A O 1
ATOM 4227 N N . PHE A 1 555 ? -0.475 -1.899 8.803 1.00 89.75 555 PHE A N 1
ATOM 4228 C CA . PHE A 1 555 ? -1.727 -1.193 8.600 1.00 89.75 555 PHE A CA 1
ATOM 4229 C C . PHE A 1 555 ? -1.541 0.285 8.924 1.00 89.75 555 PHE A C 1
ATOM 4231 O O . PHE A 1 555 ? -1.071 0.614 10.011 1.00 89.75 555 PHE A O 1
ATOM 4238 N N . ASP A 1 556 ? -1.952 1.142 7.998 1.00 88.44 556 ASP A N 1
ATOM 4239 C CA . ASP A 1 556 ? -1.828 2.596 8.082 1.00 88.44 556 ASP A CA 1
ATOM 4240 C C . ASP A 1 556 ? -3.158 3.283 7.726 1.00 88.44 556 ASP A C 1
ATOM 4242 O O . ASP A 1 556 ? -4.131 2.637 7.334 1.00 88.44 556 ASP A O 1
ATOM 4246 N N . ASP A 1 557 ? -3.238 4.607 7.879 1.00 86.50 557 ASP A N 1
ATOM 4247 C CA . ASP A 1 557 ? -4.420 5.385 7.464 1.00 86.50 557 ASP A CA 1
ATOM 4248 C C . ASP A 1 557 ? -4.640 5.320 5.942 1.00 86.50 557 ASP A C 1
ATOM 4250 O O . ASP A 1 557 ? -5.776 5.316 5.463 1.00 86.50 557 ASP A O 1
ATOM 4254 N N . VAL A 1 558 ? -3.543 5.255 5.182 1.00 91.38 558 VAL A N 1
ATOM 4255 C CA . VAL A 1 558 ? -3.505 5.043 3.732 1.00 91.38 558 VAL A CA 1
ATOM 4256 C C . VAL A 1 558 ? -2.286 4.197 3.369 1.00 91.38 558 VAL A C 1
ATOM 4258 O O . VAL A 1 558 ? -1.274 4.239 4.064 1.00 91.38 558 VAL A O 1
ATOM 4261 N N . ALA A 1 559 ? -2.356 3.456 2.263 1.00 94.25 559 ALA A N 1
ATOM 4262 C CA . ALA A 1 559 ? -1.194 2.752 1.735 1.00 94.25 559 ALA A CA 1
ATOM 4263 C C . ALA A 1 559 ? -0.295 3.758 1.014 1.00 94.25 559 ALA A C 1
ATOM 4265 O O . ALA A 1 559 ? -0.678 4.274 -0.039 1.00 94.25 559 ALA A O 1
ATOM 4266 N N . GLN A 1 560 ? 0.863 4.062 1.594 1.00 94.56 560 GLN A N 1
ATOM 4267 C CA . GLN A 1 560 ? 1.764 5.099 1.100 1.00 94.56 560 GLN A CA 1
ATOM 4268 C C . GLN A 1 560 ? 3.233 4.766 1.349 1.00 94.56 560 GLN A C 1
ATOM 4270 O O . GLN A 1 560 ? 3.560 4.016 2.269 1.00 94.56 560 GLN A O 1
ATOM 4275 N N . PHE A 1 561 ? 4.128 5.380 0.580 1.00 97.12 561 PHE A N 1
ATOM 4276 C CA . PHE A 1 561 ? 5.556 5.355 0.885 1.00 97.12 561 PHE A CA 1
ATOM 4277 C C . PHE A 1 561 ? 5.927 6.375 1.962 1.00 97.12 561 PHE A C 1
ATOM 4279 O O . PHE A 1 561 ? 5.455 7.506 1.970 1.00 97.12 561 PHE A O 1
ATOM 4286 N N . THR A 1 562 ? 6.842 6.001 2.852 1.00 94.38 562 THR A N 1
ATOM 4287 C CA . THR A 1 562 ? 7.470 6.928 3.805 1.00 94.38 562 THR A CA 1
ATOM 4288 C C . THR A 1 562 ? 8.762 7.531 3.259 1.00 94.38 562 THR A C 1
ATOM 4290 O O . THR A 1 562 ? 9.216 8.577 3.737 1.00 94.38 562 THR A O 1
ATOM 4293 N N . SER A 1 563 ? 9.364 6.887 2.255 1.00 94.81 563 SER A N 1
ATOM 4294 C CA . SER A 1 563 ? 10.426 7.452 1.427 1.00 94.81 563 SER A CA 1
ATOM 4295 C C . SER A 1 563 ? 10.451 6.818 0.036 1.00 94.81 563 SER A C 1
ATOM 4297 O O . SER A 1 563 ? 10.076 5.659 -0.145 1.00 94.81 563 SER A O 1
ATOM 4299 N N . LYS A 1 564 ? 10.917 7.587 -0.951 1.00 94.81 564 LYS A N 1
ATOM 4300 C CA . LYS A 1 564 ? 11.043 7.172 -2.352 1.00 94.81 564 LYS A CA 1
ATOM 4301 C C . LYS A 1 564 ? 12.417 7.548 -2.886 1.00 94.81 564 LYS A C 1
ATOM 4303 O O . LYS A 1 564 ? 12.942 8.607 -2.538 1.00 94.81 564 LYS A O 1
ATOM 4308 N N . ASN A 1 565 ? 12.954 6.713 -3.763 1.00 95.19 565 ASN A N 1
ATOM 4309 C CA . ASN A 1 565 ? 14.038 7.068 -4.661 1.00 95.19 565 ASN A CA 1
ATOM 4310 C C . ASN A 1 565 ? 13.448 7.376 -6.042 1.00 95.19 565 ASN A C 1
ATOM 4312 O O . ASN A 1 565 ? 13.175 6.457 -6.806 1.00 95.19 565 ASN A O 1
ATOM 4316 N N . LEU A 1 566 ? 13.220 8.659 -6.335 1.00 94.94 566 LEU A N 1
ATOM 4317 C CA . LEU A 1 566 ? 12.584 9.094 -7.586 1.00 94.94 566 LEU A CA 1
ATOM 4318 C C . LEU A 1 566 ? 13.437 8.828 -8.835 1.00 94.94 566 LEU A C 1
ATOM 4320 O O . LEU A 1 566 ? 12.882 8.838 -9.925 1.00 94.94 566 LEU A O 1
ATOM 4324 N N . ASP A 1 567 ? 14.735 8.545 -8.678 1.00 94.69 567 ASP A N 1
ATOM 4325 C CA . ASP A 1 567 ? 15.611 8.152 -9.788 1.00 94.69 567 ASP A CA 1
ATOM 4326 C C . ASP A 1 567 ? 15.401 6.674 -10.184 1.00 94.69 567 ASP A C 1
ATOM 4328 O O . ASP A 1 567 ? 15.945 6.210 -11.182 1.00 94.69 567 ASP A O 1
ATOM 4332 N N . HIS A 1 568 ? 14.633 5.901 -9.404 1.00 97.12 568 HIS A N 1
ATOM 4333 C CA . HIS A 1 568 ? 14.351 4.506 -9.727 1.00 97.12 568 HIS A CA 1
ATOM 4334 C C . HIS A 1 568 ? 13.336 4.403 -10.881 1.00 97.12 568 HIS A C 1
ATOM 4336 O O . HIS A 1 568 ? 12.230 4.937 -10.749 1.00 97.12 568 HIS A O 1
ATOM 4342 N N . PRO A 1 569 ? 13.593 3.585 -11.925 1.00 97.12 569 PRO A N 1
ATOM 4343 C CA . PRO A 1 569 ? 12.703 3.462 -13.089 1.00 97.12 569 PRO A CA 1
ATOM 4344 C C . PRO A 1 569 ? 11.261 3.000 -12.805 1.00 97.12 569 PRO A C 1
ATOM 4346 O O . PRO A 1 569 ? 10.400 3.102 -13.671 1.00 97.12 569 PRO A O 1
ATOM 4349 N N . LEU A 1 570 ? 10.952 2.497 -11.599 1.00 97.50 570 LEU A N 1
ATOM 4350 C CA . LEU A 1 570 ? 9.578 2.131 -11.233 1.00 97.50 570 LEU A CA 1
ATOM 4351 C C . LEU A 1 570 ? 8.680 3.363 -11.072 1.00 97.50 570 LEU A C 1
ATOM 4353 O O . LEU A 1 570 ? 7.465 3.226 -11.112 1.00 97.50 570 LEU A O 1
ATOM 4357 N N . PHE A 1 571 ? 9.248 4.557 -10.904 1.00 97.19 571 PHE A N 1
ATOM 4358 C CA . PHE A 1 571 ? 8.488 5.806 -10.899 1.00 97.19 571 PHE A CA 1
ATOM 4359 C C . PHE A 1 571 ? 8.367 6.442 -12.292 1.00 97.19 571 PHE A C 1
ATOM 4361 O O . PHE A 1 571 ? 7.938 7.589 -12.393 1.00 97.19 571 PHE A O 1
ATOM 4368 N N . GLY A 1 572 ? 8.694 5.696 -13.353 1.00 94.94 572 GLY A N 1
ATOM 4369 C CA . GLY A 1 572 ? 8.692 6.185 -14.726 1.00 94.94 572 GLY A CA 1
ATOM 4370 C C . GLY A 1 572 ? 9.934 7.013 -15.040 1.00 94.94 572 GLY A C 1
ATOM 4371 O O . GLY A 1 572 ? 11.037 6.683 -14.605 1.00 94.94 572 GLY A O 1
ATOM 4372 N N . THR A 1 573 ? 9.746 8.077 -15.815 1.00 90.56 573 THR A N 1
ATOM 4373 C CA . THR A 1 573 ? 10.812 9.005 -16.216 1.00 90.56 573 THR A CA 1
ATOM 4374 C C . THR A 1 573 ? 10.787 10.303 -15.402 1.00 90.56 573 THR A C 1
ATOM 4376 O O . THR A 1 573 ? 9.859 10.568 -14.631 1.00 90.56 573 THR A O 1
ATOM 4379 N N . ASP A 1 574 ? 11.822 11.136 -15.567 1.00 84.56 574 ASP A N 1
ATOM 4380 C CA . ASP A 1 574 ? 11.967 12.425 -14.883 1.00 84.56 574 ASP A CA 1
ATOM 4381 C C . ASP A 1 574 ? 10.686 13.281 -14.959 1.00 84.56 574 ASP A C 1
ATOM 4383 O O . ASP A 1 574 ? 10.366 13.887 -15.985 1.00 84.56 574 ASP A O 1
ATOM 4387 N N . GLY A 1 575 ? 10.004 13.413 -13.818 1.00 84.12 575 GLY A N 1
ATOM 4388 C CA . GLY A 1 575 ? 8.829 14.272 -13.656 1.00 84.12 575 GLY A CA 1
ATOM 4389 C C . GLY A 1 575 ? 7.474 13.572 -13.771 1.00 84.12 575 GLY A C 1
ATOM 4390 O O . GLY A 1 575 ? 6.463 14.251 -13.575 1.00 84.12 575 GLY A O 1
ATOM 4391 N N . ASP A 1 576 ? 7.437 12.259 -14.019 1.00 93.31 576 ASP A N 1
ATOM 4392 C CA . ASP A 1 576 ? 6.194 11.474 -14.006 1.00 93.31 576 ASP A CA 1
ATOM 4393 C C . ASP A 1 576 ? 5.576 11.449 -12.604 1.00 93.31 576 ASP A C 1
ATOM 4395 O O . ASP A 1 576 ? 4.395 11.755 -12.428 1.00 93.31 576 ASP A O 1
ATOM 4399 N N . VAL A 1 577 ? 6.395 11.152 -11.592 1.00 94.31 577 VAL A N 1
ATOM 4400 C CA . VAL A 1 577 ? 5.995 11.125 -10.181 1.00 94.31 577 VAL A CA 1
ATOM 4401 C C . VAL A 1 577 ? 6.595 12.305 -9.427 1.00 94.31 577 VAL A C 1
ATOM 4403 O O . VAL A 1 577 ? 7.788 12.604 -9.510 1.00 94.31 577 VAL A O 1
ATOM 4406 N N . ARG A 1 578 ? 5.763 12.974 -8.627 1.00 91.75 578 ARG A N 1
ATOM 4407 C CA . ARG A 1 578 ? 6.175 14.104 -7.787 1.00 91.75 578 ARG A CA 1
ATOM 4408 C C . ARG A 1 578 ? 6.621 13.655 -6.396 1.00 91.75 578 ARG A C 1
ATOM 4410 O O . ARG A 1 578 ? 6.080 12.687 -5.857 1.00 91.75 578 ARG A O 1
ATOM 4417 N N . PRO A 1 579 ? 7.516 14.415 -5.732 1.00 92.12 579 PRO A N 1
ATOM 4418 C CA . PRO A 1 579 ? 7.903 14.140 -4.352 1.00 92.12 579 PRO A CA 1
ATOM 4419 C C . PRO A 1 579 ? 6.721 13.982 -3.391 1.00 92.12 579 PRO A C 1
ATOM 4421 O O . PRO A 1 579 ? 6.782 13.098 -2.551 1.00 92.12 579 PRO A O 1
ATOM 4424 N N . ILE A 1 580 ? 5.646 14.763 -3.551 1.00 89.19 580 ILE A N 1
ATOM 4425 C CA . ILE A 1 580 ? 4.465 14.727 -2.671 1.00 89.19 580 ILE A CA 1
ATOM 4426 C C . ILE A 1 580 ? 3.566 13.491 -2.861 1.00 89.19 580 ILE A C 1
ATOM 4428 O O . ILE A 1 580 ? 2.752 13.208 -1.998 1.00 89.19 580 ILE A O 1
ATOM 4432 N N . GLN A 1 581 ? 3.668 12.776 -3.986 1.00 94.50 581 GLN A N 1
ATOM 4433 C CA . GLN A 1 581 ? 2.750 11.684 -4.336 1.00 94.50 581 GLN A CA 1
ATOM 4434 C C . GLN A 1 581 ? 3.197 10.368 -3.708 1.00 94.50 581 GLN A C 1
ATOM 4436 O O . GLN A 1 581 ? 4.040 9.681 -4.285 1.00 94.50 581 GLN A O 1
ATOM 4441 N N . ASP A 1 582 ? 2.675 10.027 -2.536 1.00 95.69 582 ASP A N 1
ATOM 4442 C CA . ASP A 1 582 ? 3.108 8.864 -1.762 1.00 95.69 582 ASP A CA 1
ATOM 4443 C C . ASP A 1 582 ? 2.045 7.762 -1.706 1.00 95.69 582 ASP A C 1
ATOM 4445 O O . ASP A 1 582 ? 2.403 6.589 -1.598 1.00 95.69 582 ASP A O 1
ATOM 4449 N N . GLN A 1 583 ? 0.759 8.108 -1.810 1.00 95.25 583 GLN A N 1
ATOM 4450 C CA . GLN A 1 583 ? -0.358 7.170 -1.716 1.00 95.25 583 GLN A CA 1
ATOM 4451 C C . GLN A 1 583 ? -0.513 6.289 -2.971 1.00 95.25 583 GLN A C 1
ATOM 4453 O O . GLN A 1 583 ? -0.535 6.789 -4.095 1.00 95.25 583 GLN A O 1
ATOM 4458 N N . LEU A 1 584 ? -0.716 4.979 -2.781 1.00 96.00 584 LEU A N 1
ATOM 4459 C CA . LEU A 1 584 ? -0.857 3.968 -3.846 1.00 96.00 584 LEU A CA 1
ATOM 4460 C C . LEU A 1 584 ? -2.311 3.694 -4.262 1.00 96.00 584 LEU A C 1
ATOM 4462 O O . LEU A 1 584 ? -2.580 3.425 -5.431 1.00 96.00 584 LEU A O 1
ATOM 4466 N N . TRP A 1 585 ? -3.258 3.769 -3.326 1.00 94.88 585 TRP A N 1
ATOM 4467 C CA . TRP A 1 585 ? -4.695 3.581 -3.573 1.00 94.88 585 TRP A CA 1
ATOM 4468 C C . TRP A 1 585 ? -5.539 4.226 -2.463 1.00 94.88 585 TRP A C 1
ATOM 4470 O O . TRP A 1 585 ? -5.048 4.489 -1.358 1.00 94.88 585 TRP A O 1
ATOM 4480 N N . LYS A 1 586 ? -6.822 4.503 -2.737 1.00 91.12 586 LYS A N 1
ATOM 4481 C CA . LYS A 1 586 ? -7.757 5.074 -1.747 1.00 91.12 586 LYS A CA 1
ATOM 4482 C C . LYS A 1 586 ? -8.532 4.016 -0.960 1.00 91.12 586 LYS A C 1
ATOM 4484 O O . LYS A 1 586 ? -9.190 3.157 -1.539 1.00 91.12 586 LYS A O 1
ATOM 4489 N N . VAL A 1 587 ? -8.580 4.192 0.360 1.00 90.50 587 VAL A N 1
ATOM 4490 C CA . VAL A 1 587 ? -9.149 3.220 1.309 1.00 90.50 587 VAL A CA 1
ATOM 4491 C C . VAL A 1 587 ? -10.680 3.162 1.332 1.00 90.50 587 VAL A C 1
ATOM 4493 O O . VAL A 1 587 ? -11.268 2.097 1.139 1.00 90.50 587 VAL A O 1
ATOM 4496 N N . ALA A 1 588 ? -11.341 4.308 1.516 1.00 87.44 588 ALA A N 1
ATOM 4497 C CA . ALA A 1 588 ? -12.772 4.357 1.820 1.00 87.44 588 ALA A CA 1
ATOM 4498 C C . ALA A 1 588 ? -13.680 3.756 0.727 1.00 87.44 588 ALA A C 1
ATOM 4500 O O . ALA A 1 588 ? -14.593 3.009 1.084 1.00 87.44 588 ALA A O 1
ATOM 4501 N N . PRO A 1 589 ? -13.451 3.993 -0.584 1.00 89.31 589 PRO A N 1
ATOM 4502 C CA . PRO A 1 589 ? -14.316 3.420 -1.618 1.00 89.31 589 PRO A CA 1
ATOM 4503 C C . PRO A 1 589 ? -14.209 1.890 -1.752 1.00 89.31 589 PRO A C 1
ATOM 4505 O O . PRO A 1 589 ? -15.087 1.270 -2.348 1.00 89.31 589 PRO A O 1
ATOM 4508 N N . LEU A 1 590 ? -13.172 1.265 -1.181 1.00 91.94 590 LEU A N 1
ATOM 4509 C CA . LEU A 1 590 ? -13.016 -0.195 -1.123 1.00 91.94 590 LEU A CA 1
ATOM 4510 C C . LEU A 1 590 ? -13.554 -0.806 0.186 1.00 91.94 590 LEU A C 1
ATOM 4512 O O . LEU A 1 590 ? -13.359 -1.995 0.427 1.00 91.94 590 LEU A O 1
ATOM 4516 N N . GLY A 1 591 ? -14.213 -0.016 1.042 1.00 89.38 591 GLY A N 1
ATOM 4517 C CA . GLY A 1 591 ? -14.775 -0.477 2.319 1.00 89.38 591 GLY A CA 1
ATOM 4518 C C . GLY A 1 591 ? -13.780 -0.505 3.488 1.00 89.38 591 GLY A C 1
ATOM 4519 O O . GLY A 1 591 ? -14.113 -0.979 4.576 1.00 89.38 591 GLY A O 1
ATOM 4520 N N . TYR A 1 592 ? -12.570 0.024 3.302 1.00 89.75 592 TYR A N 1
ATOM 4521 C CA . TYR A 1 592 ? -11.578 0.160 4.370 1.00 89.75 592 TYR A CA 1
ATOM 4522 C C . TYR A 1 592 ? -11.781 1.461 5.154 1.00 89.75 592 TYR A C 1
ATOM 4524 O O . TYR A 1 592 ? -12.070 2.517 4.586 1.00 89.75 592 TYR A O 1
ATOM 4532 N N . GLY A 1 593 ? -11.610 1.391 6.470 1.00 84.75 593 GLY A N 1
ATOM 4533 C CA . GLY A 1 593 ? -11.587 2.549 7.354 1.00 84.75 593 GLY A CA 1
ATOM 4534 C C . GLY A 1 593 ? -10.386 3.460 7.086 1.00 84.75 593 GLY A C 1
ATOM 4535 O O . GLY A 1 593 ? -9.308 3.014 6.706 1.00 84.75 593 GLY A O 1
ATOM 4536 N N . VAL A 1 594 ? -10.567 4.760 7.317 1.00 78.06 594 VAL A N 1
ATOM 4537 C CA . VAL A 1 594 ? -9.521 5.792 7.156 1.00 78.06 594 VAL A CA 1
ATOM 4538 C C . VAL A 1 594 ? -8.568 5.900 8.359 1.00 78.06 594 VAL A C 1
ATOM 4540 O O . VAL A 1 594 ? -7.762 6.825 8.420 1.00 78.06 594 VAL A O 1
ATOM 4543 N N . SER A 1 595 ? -8.691 4.981 9.322 1.00 76.50 595 SER A N 1
ATOM 4544 C CA . SER A 1 595 ? -7.954 4.955 10.589 1.00 76.50 595 SER A CA 1
ATOM 4545 C C . SER A 1 595 ? -7.256 3.603 10.756 1.00 76.50 595 SER A C 1
ATOM 4547 O O . SER A 1 595 ? -7.795 2.709 11.404 1.00 76.50 595 SER A O 1
ATOM 4549 N N . GLY A 1 596 ? -6.068 3.447 10.171 1.00 81.94 596 GLY A N 1
ATOM 4550 C CA . GLY A 1 596 ? -5.240 2.253 10.381 1.00 81.94 596 GLY A CA 1
ATOM 4551 C C . GLY A 1 596 ? -5.764 0.947 9.773 1.00 81.94 596 GLY A C 1
ATOM 4552 O O . GLY A 1 596 ? -5.534 -0.110 10.352 1.00 81.94 596 GLY A O 1
ATOM 4553 N N . GLU A 1 597 ? -6.482 0.980 8.646 1.00 87.38 597 GLU A N 1
ATOM 4554 C CA . GLU A 1 597 ? -6.922 -0.246 7.954 1.00 87.38 597 GLU A CA 1
ATOM 4555 C C . GLU A 1 597 ? -6.279 -0.450 6.578 1.00 87.38 597 GLU A C 1
ATOM 4557 O O . GLU A 1 597 ? -6.443 -1.517 5.975 1.00 87.38 597 GLU A O 1
ATOM 4562 N N . ALA A 1 598 ? -5.549 0.542 6.065 1.00 91.31 598 ALA A N 1
ATOM 4563 C CA . ALA A 1 598 ? -4.859 0.436 4.792 1.00 91.31 598 ALA A CA 1
ATOM 4564 C C . ALA A 1 598 ? -3.731 -0.581 4.917 1.00 91.31 598 ALA A C 1
ATOM 4566 O O . ALA A 1 598 ? -2.741 -0.362 5.607 1.00 91.31 598 ALA A O 1
ATOM 4567 N N . ARG A 1 599 ? -3.903 -1.721 4.267 1.00 91.88 599 ARG A N 1
ATOM 4568 C CA . ARG A 1 599 ? -2.994 -2.852 4.387 1.00 91.88 599 ARG A CA 1
ATOM 4569 C C . ARG A 1 599 ? -1.783 -2.693 3.470 1.00 91.88 599 ARG A C 1
ATOM 4571 O O . ARG A 1 599 ? -1.967 -2.413 2.288 1.00 91.88 599 ARG A O 1
ATOM 4578 N N . MET A 1 600 ? -0.585 -3.010 3.962 1.00 94.62 600 MET A N 1
ATOM 4579 C CA . MET A 1 600 ? 0.608 -3.229 3.131 1.00 94.62 600 MET A CA 1
ATOM 4580 C C . MET A 1 600 ? 1.378 -4.470 3.596 1.00 94.62 600 MET A C 1
ATOM 4582 O O . MET A 1 600 ? 1.585 -4.656 4.790 1.00 94.62 600 MET A O 1
ATOM 4586 N N . ASP A 1 601 ? 1.799 -5.338 2.676 1.00 94.56 601 ASP A N 1
ATOM 4587 C CA . ASP A 1 601 ? 2.607 -6.524 2.996 1.00 94.56 601 ASP A CA 1
ATOM 4588 C C . ASP A 1 601 ? 4.072 -6.254 2.626 1.00 94.56 601 ASP A C 1
ATOM 4590 O O . ASP A 1 601 ? 4.540 -6.600 1.544 1.00 94.56 601 ASP A O 1
ATOM 4594 N N . VAL A 1 602 ? 4.775 -5.557 3.519 1.00 97.19 602 VAL A N 1
ATOM 4595 C CA . VAL A 1 602 ? 6.115 -4.999 3.281 1.00 97.19 602 VAL A CA 1
ATOM 4596 C C . VAL A 1 602 ? 7.214 -6.035 3.505 1.00 97.19 602 VAL A C 1
ATOM 4598 O O . VAL A 1 602 ? 7.084 -6.937 4.338 1.00 97.19 602 VAL A O 1
ATOM 4601 N N . ILE A 1 603 ? 8.328 -5.892 2.787 1.00 97.31 603 ILE A N 1
ATOM 4602 C CA . ILE A 1 603 ? 9.428 -6.866 2.789 1.00 97.31 603 ILE A CA 1
ATOM 4603 C C . ILE A 1 603 ? 10.621 -6.290 3.557 1.00 97.31 603 ILE A C 1
ATOM 4605 O O . ILE A 1 603 ? 11.013 -5.142 3.357 1.00 97.31 603 ILE A O 1
ATOM 4609 N N . ARG A 1 604 ? 11.244 -7.075 4.440 1.00 95.38 604 ARG A N 1
ATOM 4610 C CA . ARG A 1 604 ? 12.487 -6.660 5.107 1.00 95.38 604 ARG A CA 1
ATOM 4611 C C . ARG A 1 604 ? 13.604 -6.509 4.075 1.00 95.38 604 ARG A C 1
ATOM 4613 O O . ARG A 1 604 ? 13.948 -7.477 3.404 1.00 95.38 604 ARG A O 1
ATOM 4620 N N . GLU A 1 605 ? 14.210 -5.326 4.020 1.00 94.19 605 GLU A N 1
ATOM 4621 C CA . GLU A 1 605 ? 15.238 -4.972 3.030 1.00 94.19 605 GLU A CA 1
ATOM 4622 C C . GLU A 1 605 ? 16.433 -5.937 3.031 1.00 94.19 605 GLU A C 1
ATOM 4624 O O . GLU A 1 605 ? 16.848 -6.403 1.976 1.00 94.19 605 GLU A O 1
ATOM 4629 N N . GLU A 1 606 ? 16.904 -6.343 4.213 1.00 90.94 606 GLU A N 1
ATOM 4630 C CA . GLU A 1 606 ? 17.994 -7.321 4.359 1.00 90.94 606 GLU A CA 1
ATOM 4631 C C . GLU A 1 606 ? 17.655 -8.685 3.735 1.00 90.94 606 GLU A C 1
ATOM 4633 O O . GLU A 1 606 ? 18.502 -9.300 3.094 1.00 90.94 606 GLU A O 1
ATOM 4638 N N . ALA A 1 607 ? 16.413 -9.156 3.903 1.00 92.00 607 ALA A N 1
ATOM 4639 C CA . ALA A 1 607 ? 15.971 -10.432 3.342 1.00 92.00 607 ALA A CA 1
ATOM 4640 C C . ALA A 1 607 ? 15.789 -10.337 1.821 1.00 92.00 607 ALA A C 1
ATOM 4642 O O . ALA A 1 607 ? 16.160 -11.262 1.104 1.00 92.00 607 ALA A O 1
ATOM 4643 N N . PHE A 1 608 ? 15.272 -9.202 1.338 1.00 94.81 608 PHE A N 1
ATOM 4644 C CA . PHE A 1 608 ? 15.132 -8.914 -0.088 1.00 94.81 608 PHE A CA 1
ATOM 4645 C C . PHE A 1 608 ? 16.494 -8.931 -0.802 1.00 94.81 608 PHE A C 1
ATOM 4647 O O . PHE A 1 608 ? 16.647 -9.589 -1.828 1.00 94.81 608 PHE A O 1
ATOM 4654 N N . ALA A 1 609 ? 17.507 -8.286 -0.217 1.00 92.00 609 ALA A N 1
ATOM 4655 C CA . ALA A 1 609 ? 18.862 -8.255 -0.764 1.00 92.00 609 ALA A CA 1
ATOM 4656 C C . ALA A 1 609 ? 19.575 -9.616 -0.701 1.00 92.00 609 ALA A C 1
ATOM 4658 O O . ALA A 1 609 ? 20.243 -10.021 -1.657 1.00 92.00 609 ALA A O 1
ATOM 4659 N N . ALA A 1 610 ? 19.425 -10.334 0.419 1.00 87.75 610 ALA A N 1
ATOM 4660 C CA . ALA A 1 610 ? 20.031 -11.649 0.612 1.00 87.75 610 ALA A CA 1
ATOM 4661 C C . ALA A 1 610 ? 19.511 -12.681 -0.399 1.00 87.75 610 ALA A C 1
ATOM 4663 O O . ALA A 1 610 ? 20.304 -13.443 -0.944 1.00 87.75 610 ALA A O 1
ATOM 4664 N N . ALA A 1 611 ? 18.203 -12.682 -0.675 1.00 89.19 611 ALA A N 1
ATOM 4665 C CA . ALA A 1 611 ? 17.589 -13.622 -1.610 1.00 89.19 611 ALA A CA 1
ATOM 4666 C C . ALA A 1 611 ? 18.007 -13.397 -3.074 1.00 89.19 611 ALA A C 1
ATOM 4668 O O . ALA A 1 611 ? 18.094 -14.361 -3.831 1.00 89.19 611 ALA A O 1
ATOM 4669 N N . ALA A 1 612 ? 18.283 -12.147 -3.465 1.00 87.50 612 ALA A N 1
ATOM 4670 C CA . ALA A 1 612 ? 18.725 -11.800 -4.817 1.00 87.50 612 ALA A CA 1
ATOM 4671 C C . ALA A 1 612 ? 20.191 -12.185 -5.080 1.00 87.50 612 ALA A C 1
ATOM 4673 O O . ALA A 1 612 ? 20.527 -12.769 -6.110 1.00 87.50 612 ALA A O 1
ATOM 4674 N N . THR A 1 613 ? 21.079 -11.883 -4.125 1.00 67.06 613 THR A N 1
ATOM 4675 C CA . THR A 1 613 ? 22.535 -11.967 -4.345 1.00 67.06 613 THR A CA 1
ATOM 4676 C C . THR A 1 613 ? 23.026 -13.403 -4.551 1.00 67.06 613 THR A C 1
ATOM 4678 O O . THR A 1 613 ? 24.005 -13.629 -5.261 1.00 67.06 613 THR A O 1
ATOM 4681 N N . SER A 1 614 ? 22.350 -14.391 -3.963 1.00 62.09 614 SER A N 1
ATOM 4682 C CA . SER A 1 614 ? 22.696 -15.803 -4.150 1.00 62.09 614 SER A CA 1
ATOM 4683 C C . SER A 1 614 ? 22.281 -16.366 -5.511 1.00 62.09 614 SER A C 1
ATOM 4685 O O . SER A 1 614 ? 22.736 -17.457 -5.855 1.00 62.09 614 SER A O 1
ATOM 4687 N N . ALA A 1 615 ? 21.438 -15.654 -6.267 1.00 61.19 615 ALA A N 1
ATOM 4688 C CA . ALA A 1 615 ? 20.763 -16.193 -7.441 1.00 61.19 615 ALA A CA 1
ATOM 4689 C C . ALA A 1 615 ? 21.277 -15.674 -8.797 1.00 61.19 615 ALA A C 1
ATOM 4691 O O . ALA A 1 615 ? 20.980 -16.322 -9.775 1.00 61.19 615 ALA A O 1
ATOM 4692 N N . GLU A 1 616 ? 22.145 -14.650 -8.859 1.00 81.38 616 GLU A N 1
ATOM 4693 C CA . GLU A 1 616 ? 22.496 -13.819 -10.050 1.00 81.38 616 GLU A CA 1
ATOM 4694 C C . GLU A 1 616 ? 21.674 -12.515 -10.152 1.00 81.38 616 GLU A C 1
ATOM 4696 O O . GLU A 1 616 ? 22.009 -11.637 -10.948 1.00 81.38 616 GLU A O 1
ATOM 4701 N N . GLY A 1 617 ? 20.677 -12.330 -9.279 1.00 88.56 617 GLY A N 1
ATOM 4702 C CA . GLY A 1 617 ? 19.827 -11.142 -9.239 1.00 88.56 617 GLY A CA 1
ATOM 4703 C C . GLY A 1 617 ? 20.496 -9.878 -8.676 1.00 88.56 617 GLY A C 1
ATOM 4704 O O . GLY A 1 617 ? 21.293 -9.915 -7.735 1.00 88.56 617 GLY A O 1
ATOM 4705 N N . VAL A 1 618 ? 20.097 -8.728 -9.219 1.00 93.19 618 VAL A N 1
ATOM 4706 C CA . VAL A 1 618 ? 20.461 -7.373 -8.790 1.00 93.19 618 VAL A CA 1
ATOM 4707 C C . VAL A 1 618 ? 19.253 -6.735 -8.093 1.00 93.19 618 VAL A C 1
ATOM 4709 O O . VAL A 1 618 ? 18.284 -6.377 -8.766 1.00 93.19 618 VAL A O 1
ATOM 4712 N N . PRO A 1 619 ? 19.266 -6.600 -6.753 1.00 95.44 619 PRO A N 1
ATOM 4713 C CA . PRO A 1 619 ? 18.162 -5.999 -6.015 1.00 95.44 619 PRO A CA 1
ATOM 4714 C C . PRO A 1 619 ? 18.209 -4.464 -6.061 1.00 95.44 619 PRO A C 1
ATOM 4716 O O . PRO A 1 619 ? 19.253 -3.847 -5.844 1.00 95.44 619 PRO A O 1
ATOM 4719 N N . SER A 1 620 ? 17.049 -3.834 -6.238 1.00 96.56 620 SER A N 1
ATOM 4720 C CA . SER A 1 620 ? 16.867 -2.381 -6.164 1.00 96.56 620 SER A CA 1
ATOM 4721 C C . SER A 1 620 ? 15.568 -2.013 -5.439 1.00 96.56 620 SER A C 1
ATOM 4723 O O . SER A 1 620 ? 14.572 -2.734 -5.499 1.00 96.56 620 SER A O 1
ATOM 4725 N N . VAL A 1 621 ? 15.564 -0.889 -4.712 1.00 97.81 621 VAL A N 1
ATOM 4726 C CA . VAL A 1 621 ? 14.406 -0.437 -3.916 1.00 97.81 621 VAL A CA 1
ATOM 4727 C C . VAL A 1 621 ? 13.965 0.946 -4.373 1.00 97.81 621 VAL A C 1
ATOM 4729 O O . VAL A 1 621 ? 14.706 1.921 -4.241 1.00 97.81 621 VAL A O 1
ATOM 4732 N N . ALA A 1 622 ? 12.733 1.028 -4.871 1.00 97.44 622 ALA A N 1
ATOM 4733 C CA . ALA A 1 622 ? 12.113 2.272 -5.312 1.00 97.44 622 ALA A CA 1
ATOM 4734 C C . ALA A 1 622 ? 11.461 3.011 -4.138 1.00 97.44 622 ALA A C 1
ATOM 4736 O O . ALA A 1 622 ? 11.721 4.191 -3.913 1.00 97.44 622 ALA A O 1
ATOM 4737 N N . GLY A 1 623 ? 10.638 2.315 -3.353 1.00 97.31 623 GLY A N 1
ATOM 4738 C CA . GLY A 1 623 ? 9.843 2.906 -2.278 1.00 97.31 623 GLY A CA 1
ATOM 4739 C C . GLY A 1 623 ? 9.961 2.121 -0.979 1.00 97.31 623 GLY A C 1
ATOM 4740 O O . GLY A 1 623 ? 10.043 0.891 -0.989 1.00 97.31 623 GLY A O 1
ATOM 4741 N N . ARG A 1 624 ? 9.954 2.828 0.152 1.00 97.38 624 ARG A N 1
ATOM 4742 C CA . ARG A 1 624 ? 9.993 2.232 1.492 1.00 97.38 624 ARG A CA 1
ATOM 4743 C C . ARG A 1 624 ? 8.781 2.619 2.322 1.00 97.38 624 ARG A C 1
ATOM 4745 O O . ARG A 1 624 ? 8.219 3.695 2.143 1.00 97.38 624 ARG A O 1
ATOM 4752 N N . VAL A 1 625 ? 8.439 1.748 3.263 1.00 96.06 625 VAL A N 1
ATOM 4753 C CA . VAL A 1 625 ? 7.431 1.957 4.308 1.00 96.06 625 VAL A CA 1
ATOM 4754 C C . VAL A 1 625 ? 8.113 1.651 5.632 1.00 96.06 625 VAL A C 1
ATOM 4756 O O . VAL A 1 625 ? 8.577 0.537 5.848 1.00 96.06 625 VAL A O 1
ATOM 4759 N N . ASP A 1 626 ? 8.285 2.671 6.469 1.00 91.75 626 ASP A N 1
ATOM 4760 C CA . ASP A 1 626 ? 9.054 2.603 7.722 1.00 91.75 626 ASP A CA 1
ATOM 4761 C C . ASP A 1 626 ? 10.404 1.862 7.635 1.00 91.75 626 ASP A C 1
ATOM 4763 O O . ASP A 1 626 ? 10.825 1.158 8.552 1.00 91.75 626 ASP A O 1
ATOM 4767 N N . GLY A 1 627 ? 11.115 2.047 6.518 1.00 91.25 627 GLY A N 1
ATOM 4768 C CA . GLY A 1 627 ? 12.420 1.426 6.269 1.00 91.25 627 GLY A CA 1
ATOM 4769 C C . GLY A 1 627 ? 12.365 -0.008 5.730 1.00 91.25 627 GLY A C 1
ATOM 4770 O O . GLY A 1 627 ? 13.408 -0.540 5.372 1.00 91.25 627 GLY A O 1
ATOM 4771 N N . ALA A 1 628 ? 11.186 -0.623 5.629 1.00 96.38 628 ALA A N 1
ATOM 4772 C CA . ALA A 1 628 ? 10.975 -1.852 4.869 1.00 96.38 628 ALA A CA 1
ATOM 4773 C C . ALA A 1 628 ? 10.728 -1.536 3.385 1.00 96.38 628 ALA A C 1
ATOM 4775 O O . ALA A 1 628 ? 10.314 -0.431 3.036 1.00 96.38 628 ALA A O 1
ATOM 4776 N N . VAL A 1 629 ? 10.954 -2.508 2.504 1.00 98.06 629 VAL A N 1
ATOM 4777 C CA . VAL A 1 629 ? 10.683 -2.398 1.067 1.00 98.06 629 VAL A CA 1
ATOM 4778 C C . VAL A 1 629 ? 9.171 -2.368 0.850 1.00 98.06 629 VAL A C 1
ATOM 4780 O O . VAL A 1 629 ? 8.463 -3.328 1.164 1.00 98.06 629 VAL A O 1
ATOM 4783 N N . GLY A 1 630 ? 8.685 -1.242 0.329 1.00 97.56 630 GLY A N 1
ATOM 4784 C CA . GLY A 1 630 ? 7.307 -1.055 -0.127 1.00 97.56 630 GLY A CA 1
ATOM 4785 C C . GLY A 1 630 ? 7.155 -1.248 -1.636 1.00 97.56 630 GLY A C 1
ATOM 4786 O O . GLY A 1 630 ? 6.072 -1.589 -2.101 1.00 97.56 630 GLY A O 1
ATOM 4787 N N . ALA A 1 631 ? 8.225 -1.016 -2.396 1.00 98.38 631 ALA A N 1
ATOM 4788 C CA . ALA A 1 631 ? 8.327 -1.373 -3.802 1.00 98.38 631 ALA A CA 1
ATOM 4789 C C . ALA A 1 631 ? 9.792 -1.550 -4.207 1.00 98.38 631 ALA A C 1
ATOM 4791 O O . ALA A 1 631 ? 10.655 -0.763 -3.801 1.00 98.38 631 ALA A O 1
ATOM 4792 N N . GLY A 1 632 ? 10.071 -2.559 -5.023 1.00 97.94 632 GLY A N 1
ATOM 4793 C CA . GLY A 1 632 ? 11.430 -2.926 -5.408 1.00 97.94 632 GLY A CA 1
ATOM 4794 C C . GLY A 1 632 ? 11.468 -3.858 -6.609 1.00 97.94 632 GLY A C 1
ATOM 4795 O O . GLY A 1 632 ? 10.436 -4.235 -7.165 1.00 97.94 632 GLY A O 1
ATOM 4796 N N . SER A 1 633 ? 12.670 -4.191 -7.058 1.00 97.88 633 SER A N 1
ATOM 4797 C CA . SER A 1 633 ? 12.901 -5.068 -8.205 1.00 97.88 633 SER A CA 1
ATOM 4798 C C . SER A 1 633 ? 14.118 -5.951 -7.976 1.00 97.88 633 SER A C 1
ATOM 4800 O O . SER A 1 633 ? 15.038 -5.563 -7.260 1.00 97.88 633 SER A O 1
ATOM 4802 N N . ILE A 1 634 ? 14.098 -7.140 -8.567 1.00 97.19 634 ILE A N 1
ATOM 4803 C CA . ILE A 1 634 ? 15.247 -8.034 -8.677 1.00 97.19 634 ILE A CA 1
ATOM 4804 C C . ILE A 1 634 ? 15.376 -8.381 -10.157 1.00 97.19 634 ILE A C 1
ATOM 4806 O O . ILE A 1 634 ? 14.503 -9.051 -10.708 1.00 97.19 634 ILE A O 1
ATOM 4810 N N . THR A 1 635 ? 16.424 -7.880 -10.804 1.00 95.75 635 THR A N 1
ATOM 4811 C CA . THR A 1 635 ? 16.661 -8.030 -12.250 1.00 95.75 635 THR A CA 1
ATOM 4812 C C . THR A 1 635 ? 17.972 -8.760 -12.520 1.00 95.75 635 THR A C 1
ATOM 4814 O O . THR A 1 635 ? 18.805 -8.891 -11.629 1.00 95.75 635 THR A O 1
ATOM 4817 N N . ALA A 1 636 ? 18.199 -9.234 -13.747 1.00 92.19 636 ALA A N 1
ATOM 4818 C CA . ALA A 1 636 ? 19.449 -9.920 -14.098 1.00 92.19 636 ALA A CA 1
ATOM 4819 C C . ALA A 1 636 ? 20.673 -8.979 -14.148 1.00 92.19 636 ALA A C 1
ATOM 4821 O O . ALA A 1 636 ? 21.821 -9.418 -14.055 1.00 92.19 636 ALA A O 1
ATOM 4822 N N . SER A 1 637 ? 20.453 -7.672 -14.339 1.00 91.44 637 SER A N 1
ATOM 4823 C CA . SER A 1 637 ? 21.517 -6.666 -14.371 1.00 91.44 637 SER A CA 1
ATOM 4824 C C . SER A 1 637 ? 21.009 -5.254 -14.053 1.00 91.44 637 SER A C 1
ATOM 4826 O O . SER A 1 637 ? 19.804 -5.009 -13.995 1.00 91.44 637 SER A O 1
ATOM 4828 N N . GLU A 1 638 ? 21.938 -4.307 -13.885 1.00 92.31 638 GLU A N 1
ATOM 4829 C CA . GLU A 1 638 ? 21.638 -2.883 -13.657 1.00 92.31 638 GLU A CA 1
ATOM 4830 C C . GLU A 1 638 ? 21.061 -2.156 -14.890 1.00 92.31 638 GLU A C 1
ATOM 4832 O O . GLU A 1 638 ? 20.539 -1.053 -14.740 1.00 92.31 638 GLU A O 1
ATOM 4837 N N . ASP A 1 639 ? 21.123 -2.775 -16.077 1.00 92.56 639 ASP A N 1
ATOM 4838 C CA . ASP A 1 639 ? 20.727 -2.187 -17.370 1.00 92.56 639 ASP A CA 1
ATOM 4839 C C . ASP A 1 639 ? 19.533 -2.922 -18.028 1.00 92.56 639 ASP A C 1
ATOM 4841 O O . ASP A 1 639 ? 19.107 -2.563 -19.127 1.00 92.56 639 ASP A O 1
ATOM 4845 N N . GLU A 1 640 ? 19.007 -3.979 -17.399 1.00 91.88 640 GLU A N 1
ATOM 4846 C CA . GLU A 1 640 ? 17.886 -4.777 -17.913 1.00 91.88 640 GLU A CA 1
ATOM 4847 C C . GLU A 1 640 ? 16.719 -4.733 -16.927 1.00 91.88 640 GLU A C 1
ATOM 4849 O O . GLU A 1 640 ? 16.849 -5.154 -15.780 1.00 91.88 640 GLU A O 1
ATOM 4854 N N . GLY A 1 641 ? 15.573 -4.226 -17.384 1.00 93.06 641 GLY A N 1
ATOM 4855 C CA . GLY A 1 641 ? 14.394 -4.012 -16.545 1.00 93.06 641 GLY A CA 1
ATOM 4856 C C . GLY A 1 641 ? 13.413 -5.175 -16.486 1.00 93.06 641 GLY A C 1
ATOM 4857 O O . GLY A 1 641 ? 12.296 -4.964 -16.033 1.00 93.06 641 GLY A O 1
ATOM 4858 N N . THR A 1 642 ? 13.786 -6.358 -16.970 1.00 95.94 642 THR A N 1
ATOM 4859 C CA . THR A 1 642 ? 12.978 -7.579 -16.860 1.00 95.94 642 THR A CA 1
ATOM 4860 C C . THR A 1 642 ? 13.422 -8.367 -15.634 1.00 95.94 642 THR A C 1
ATOM 4862 O O . THR A 1 642 ? 14.621 -8.557 -15.412 1.00 95.94 642 THR A O 1
ATOM 4865 N N . GLY A 1 643 ? 12.470 -8.840 -14.834 1.00 96.88 643 GLY A N 1
ATOM 4866 C CA . GLY A 1 643 ? 12.775 -9.675 -13.679 1.00 96.88 643 GLY A CA 1
ATOM 4867 C C . GLY A 1 643 ? 11.572 -9.860 -12.771 1.00 96.88 643 GLY A C 1
ATOM 4868 O O . GLY A 1 643 ? 10.466 -10.108 -13.240 1.00 96.88 643 GLY A O 1
ATOM 4869 N N . ILE A 1 644 ? 11.792 -9.749 -11.461 1.00 98.50 644 ILE A N 1
ATOM 4870 C CA . ILE A 1 644 ? 10.731 -9.811 -10.455 1.00 98.50 644 ILE A CA 1
ATOM 4871 C C . ILE A 1 644 ? 10.538 -8.419 -9.855 1.00 98.50 644 ILE A C 1
ATOM 4873 O O . ILE A 1 644 ? 11.421 -7.897 -9.171 1.00 98.50 644 ILE A O 1
ATOM 4877 N N . HIS A 1 645 ? 9.368 -7.824 -10.066 1.00 98.75 645 HIS A N 1
ATOM 4878 C CA . HIS A 1 645 ? 8.980 -6.535 -9.498 1.00 98.75 645 HIS A CA 1
ATOM 4879 C C . HIS A 1 645 ? 7.959 -6.730 -8.378 1.00 98.75 645 HIS A C 1
ATOM 4881 O O . HIS A 1 645 ? 7.027 -7.520 -8.504 1.00 98.75 645 HIS A O 1
ATOM 4887 N N . THR A 1 646 ? 8.110 -5.989 -7.282 1.00 98.44 646 THR A N 1
ATOM 4888 C CA . THR A 1 646 ? 7.197 -6.030 -6.132 1.00 98.44 646 THR A CA 1
ATOM 4889 C C . THR A 1 646 ? 6.617 -4.650 -5.844 1.00 98.44 646 THR A C 1
ATOM 4891 O O . THR A 1 646 ? 7.347 -3.657 -5.800 1.00 98.44 646 THR A O 1
ATOM 4894 N N . ILE A 1 647 ? 5.300 -4.592 -5.631 1.00 98.44 647 ILE A N 1
ATOM 4895 C CA . ILE A 1 647 ? 4.569 -3.426 -5.119 1.00 98.44 647 ILE A CA 1
ATOM 4896 C C . ILE A 1 647 ? 3.735 -3.905 -3.927 1.00 98.44 647 ILE A C 1
ATOM 4898 O O . ILE A 1 647 ? 2.762 -4.629 -4.098 1.00 98.44 647 ILE A O 1
ATOM 4902 N N . CYS A 1 648 ? 4.084 -3.530 -2.701 1.00 95.62 648 CYS A N 1
ATOM 4903 C CA . CYS A 1 648 ? 3.573 -4.185 -1.489 1.00 95.62 648 CYS A CA 1
ATOM 4904 C C . CYS A 1 648 ? 2.078 -3.952 -1.180 1.00 95.62 648 CYS A C 1
ATOM 4906 O O . CYS A 1 648 ? 1.557 -4.542 -0.230 1.00 95.62 648 CYS A O 1
ATOM 4908 N N . SER A 1 649 ? 1.391 -3.093 -1.944 1.00 95.56 649 SER A N 1
ATOM 4909 C CA . SER A 1 649 ? -0.055 -2.843 -1.852 1.00 95.56 649 SER A CA 1
ATOM 4910 C C . SER A 1 649 ? -0.545 -2.018 -3.048 1.00 95.56 649 SER A C 1
ATOM 4912 O O . SER A 1 649 ? -0.083 -0.890 -3.221 1.00 95.56 649 SER A O 1
ATOM 4914 N N . LEU A 1 650 ? -1.458 -2.536 -3.872 1.00 96.81 650 LEU A N 1
ATOM 4915 C CA . LEU A 1 650 ? -1.937 -1.817 -5.064 1.00 96.81 650 LEU A CA 1
ATOM 4916 C C . LEU A 1 650 ? -3.401 -2.108 -5.399 1.00 96.81 650 LEU A C 1
ATOM 4918 O O . LEU A 1 650 ? -4.164 -1.176 -5.660 1.00 96.81 650 LEU A O 1
ATOM 4922 N N . LEU A 1 651 ? -3.791 -3.382 -5.402 1.00 96.75 651 LEU A N 1
ATOM 4923 C CA . LEU A 1 651 ? -5.116 -3.860 -5.794 1.00 96.75 651 LEU A CA 1
ATOM 4924 C C . LEU A 1 651 ? -5.728 -4.747 -4.695 1.00 96.75 651 LEU A C 1
ATOM 4926 O O . LEU A 1 651 ? -6.115 -5.890 -4.963 1.00 96.75 651 LEU A O 1
ATOM 4930 N N . PRO A 1 652 ? -5.864 -4.241 -3.454 1.00 94.31 652 PRO A N 1
ATOM 4931 C CA . PRO A 1 652 ? -6.458 -5.021 -2.381 1.00 94.31 652 PRO A CA 1
ATOM 4932 C C . PRO A 1 652 ? -7.928 -5.353 -2.695 1.00 94.31 652 PRO A C 1
ATOM 4934 O O . PRO A 1 652 ? -8.635 -4.561 -3.327 1.00 94.31 652 PRO A O 1
ATOM 4937 N N . PRO A 1 653 ? -8.445 -6.500 -2.220 1.00 91.56 653 PRO A N 1
ATOM 4938 C CA . PRO A 1 653 ? -9.846 -6.846 -2.404 1.00 91.56 653 PRO A CA 1
ATOM 4939 C C . PRO A 1 653 ? -10.740 -5.930 -1.568 1.00 91.56 653 PRO A C 1
ATOM 4941 O O . PRO A 1 653 ? -10.368 -5.516 -0.475 1.00 91.56 653 PRO A O 1
ATOM 4944 N N . ALA A 1 654 ? -11.972 -5.695 -2.014 1.00 92.38 654 ALA A N 1
ATOM 4945 C CA . ALA A 1 654 ? -12.930 -4.914 -1.237 1.00 92.38 654 ALA A CA 1
ATOM 4946 C C . ALA A 1 654 ? -13.229 -5.551 0.148 1.00 92.38 654 ALA A C 1
ATOM 4948 O O . ALA A 1 654 ? -13.396 -6.775 0.276 1.00 92.38 654 ALA A O 1
ATOM 4949 N N . LYS A 1 655 ? -13.319 -4.718 1.196 1.00 89.38 655 LYS A N 1
ATOM 4950 C CA . LYS A 1 655 ? -13.534 -5.113 2.600 1.00 89.38 655 LYS A CA 1
ATOM 4951 C C . LYS A 1 655 ? -14.992 -4.889 3.011 1.00 89.38 655 LYS A C 1
ATOM 4953 O O . LYS A 1 655 ? -15.457 -3.767 3.137 1.00 89.38 655 LYS A O 1
ATOM 4958 N N . GLN A 1 656 ? -15.709 -5.977 3.293 1.00 86.00 656 GLN A N 1
ATOM 4959 C CA . GLN A 1 656 ? -17.143 -5.940 3.624 1.00 86.00 656 GLN A CA 1
ATOM 4960 C C . GLN A 1 656 ? -17.465 -5.721 5.107 1.00 86.00 656 GLN A C 1
ATOM 4962 O O . GLN A 1 656 ? -18.638 -5.664 5.460 1.00 86.00 656 GLN A O 1
ATOM 4967 N N . THR A 1 657 ? -16.484 -5.681 6.009 1.00 84.50 657 THR A N 1
ATOM 4968 C CA . THR A 1 657 ? -16.774 -5.673 7.456 1.00 84.50 657 THR A CA 1
ATOM 4969 C C . THR A 1 657 ? -17.258 -4.319 7.964 1.00 84.50 657 THR A C 1
ATOM 4971 O O . THR A 1 657 ? -17.879 -4.269 9.020 1.00 84.50 657 THR A O 1
ATOM 4974 N N . ASN A 1 658 ? -16.995 -3.231 7.241 1.00 85.00 658 ASN A N 1
ATOM 4975 C CA . ASN A 1 658 ? -17.406 -1.884 7.628 1.00 85.00 658 ASN A CA 1
ATOM 4976 C C . ASN A 1 658 ? -18.784 -1.517 7.064 1.00 85.00 658 ASN A C 1
ATOM 4978 O O . ASN A 1 658 ? -19.450 -2.325 6.427 1.00 85.00 658 ASN A O 1
ATOM 4982 N N . LEU A 1 659 ? -19.247 -0.300 7.355 1.00 83.38 659 LEU A N 1
ATOM 4983 C CA . LEU A 1 659 ? -20.440 0.266 6.730 1.00 83.38 659 LEU A CA 1
ATOM 4984 C C . LEU A 1 659 ? -20.089 0.880 5.370 1.00 83.38 659 LEU A C 1
ATOM 4986 O O . LEU A 1 659 ? -19.306 1.824 5.297 1.00 83.38 659 LEU A O 1
ATOM 4990 N N . HIS A 1 660 ? -20.765 0.431 4.316 1.00 84.44 660 HIS A N 1
ATOM 4991 C CA . HIS A 1 660 ? -20.590 0.919 2.940 1.00 84.44 660 HIS A CA 1
ATOM 4992 C C . HIS A 1 660 ? -21.947 1.136 2.251 1.00 84.44 660 HIS A C 1
ATOM 4994 O O . HIS A 1 660 ? -22.220 0.543 1.206 1.00 84.44 660 HIS A O 1
ATOM 5000 N N . PRO A 1 661 ? -22.819 2.021 2.787 1.00 80.25 661 PRO A N 1
ATOM 5001 C CA . PRO A 1 661 ? -24.187 2.225 2.287 1.00 80.25 661 PRO A CA 1
ATOM 5002 C C . PRO A 1 661 ? -24.264 2.577 0.797 1.00 80.25 661 PRO A C 1
ATOM 5004 O O . PRO A 1 661 ? -25.286 2.342 0.154 1.00 80.25 661 PRO A O 1
ATOM 5007 N N . PHE A 1 662 ? -23.199 3.155 0.239 1.00 80.06 662 PHE A N 1
ATOM 5008 C CA . PHE A 1 662 ? -23.145 3.578 -1.158 1.00 80.06 662 PHE A CA 1
ATOM 5009 C C . PHE A 1 662 ? -22.587 2.519 -2.117 1.00 80.06 662 PHE A C 1
ATOM 5011 O O . PHE A 1 662 ? -22.518 2.796 -3.312 1.00 80.06 662 PHE A O 1
ATOM 5018 N N . GLY A 1 663 ? -22.283 1.320 -1.614 1.00 84.12 663 GLY A N 1
ATOM 5019 C CA . GLY A 1 663 ? -21.582 0.269 -2.344 1.00 84.12 663 GLY A CA 1
ATOM 5020 C C . GLY A 1 663 ? -20.070 0.366 -2.153 1.00 84.12 663 GLY A C 1
ATOM 5021 O O . GLY A 1 663 ? -19.584 1.175 -1.363 1.00 84.12 663 GLY A O 1
ATOM 5022 N N . MET A 1 664 ? -19.345 -0.478 -2.875 1.00 89.62 664 MET A N 1
ATOM 5023 C CA . MET A 1 664 ? -17.885 -0.454 -2.963 1.00 89.62 664 MET A CA 1
ATOM 5024 C C . MET A 1 664 ? -17.478 -0.341 -4.432 1.00 89.62 664 MET A C 1
ATOM 5026 O O . MET A 1 664 ? -18.310 -0.542 -5.320 1.00 89.62 664 MET A O 1
ATOM 5030 N N . LEU A 1 665 ? -16.215 -0.016 -4.683 1.00 91.88 665 LEU A N 1
ATOM 5031 C CA . LEU A 1 665 ? -15.635 0.056 -6.023 1.00 91.88 665 LEU A CA 1
ATOM 5032 C C . LEU A 1 665 ? -14.760 -1.164 -6.325 1.00 91.88 665 LEU A C 1
ATOM 5034 O O . LEU A 1 665 ? -14.416 -1.933 -5.428 1.00 91.88 665 LEU A O 1
ATOM 5038 N N . ASN A 1 666 ? -14.419 -1.342 -7.601 1.00 94.31 666 ASN A N 1
ATOM 5039 C CA . ASN A 1 666 ? -13.583 -2.454 -8.054 1.00 94.31 666 ASN A CA 1
ATOM 5040 C C . ASN A 1 666 ? -12.124 -2.281 -7.633 1.00 94.31 666 ASN A C 1
ATOM 5042 O O . ASN A 1 666 ? -11.502 -3.216 -7.142 1.00 94.31 666 ASN A O 1
ATOM 5046 N N . TYR A 1 667 ? -11.596 -1.076 -7.828 1.00 95.56 667 TYR A N 1
ATOM 5047 C CA . TYR A 1 667 ? -10.230 -0.689 -7.508 1.00 95.56 667 TYR A CA 1
ATOM 5048 C C . TYR A 1 667 ? -10.176 0.830 -7.303 1.00 95.56 667 TYR A C 1
ATOM 5050 O O . TYR A 1 667 ? -11.088 1.555 -7.709 1.00 95.56 667 TYR A O 1
ATOM 5058 N N . THR A 1 668 ? -9.104 1.314 -6.676 1.00 94.62 668 THR A N 1
ATOM 5059 C CA . THR A 1 668 ? -8.888 2.749 -6.418 1.00 94.62 668 THR A CA 1
ATOM 5060 C C . THR A 1 668 ? -7.426 3.178 -6.573 1.00 94.62 668 THR A C 1
ATOM 5062 O O . THR A 1 668 ? -6.968 4.110 -5.902 1.00 94.62 668 THR A O 1
ATOM 5065 N N . ALA A 1 669 ? -6.682 2.473 -7.433 1.00 95.38 669 ALA A N 1
ATOM 5066 C CA . ALA A 1 669 ? -5.271 2.728 -7.710 1.00 95.38 669 ALA A CA 1
ATOM 5067 C C . ALA A 1 669 ? -5.023 4.201 -8.060 1.00 95.38 669 ALA A C 1
ATOM 5069 O O . ALA A 1 669 ? -5.786 4.823 -8.805 1.00 95.38 669 ALA A O 1
ATOM 5070 N N . THR A 1 670 ? -3.974 4.785 -7.484 1.00 94.81 670 THR A N 1
ATOM 5071 C CA . THR A 1 670 ? -3.563 6.159 -7.771 1.00 94.81 670 THR A CA 1
ATOM 5072 C C . THR A 1 670 ? -2.797 6.297 -9.050 1.00 94.81 670 THR A C 1
ATOM 5074 O O . THR A 1 670 ? -2.363 5.312 -9.628 1.00 94.81 670 THR A O 1
ATOM 5077 N N . PHE A 1 671 ? -2.641 7.532 -9.517 1.00 93.88 671 PHE A N 1
ATOM 5078 C CA . PHE A 1 671 ? -1.740 7.793 -10.631 1.00 93.88 671 PHE A CA 1
ATOM 5079 C C . PHE A 1 671 ? -0.330 7.278 -10.346 1.00 93.88 671 PHE A C 1
ATOM 5081 O O . PHE A 1 671 ? 0.262 6.652 -11.214 1.00 93.88 671 PHE A O 1
ATOM 5088 N N . LEU A 1 672 ? 0.164 7.456 -9.112 1.00 95.94 672 LEU A N 1
ATOM 5089 C CA . LEU A 1 672 ? 1.392 6.810 -8.655 1.00 95.94 672 LEU A CA 1
ATOM 5090 C C . LEU A 1 672 ? 1.308 5.292 -8.861 1.00 95.94 672 LEU A C 1
ATOM 5092 O O . LEU A 1 672 ? 2.186 4.717 -9.495 1.00 95.94 672 LEU A O 1
ATOM 5096 N N . GLY A 1 673 ? 0.234 4.656 -8.383 1.00 96.12 673 GLY A N 1
ATOM 5097 C CA . GLY A 1 673 ? -0.004 3.226 -8.581 1.00 96.12 673 GLY A CA 1
ATOM 5098 C C . GLY A 1 673 ? -0.024 2.799 -10.057 1.00 96.12 673 GLY A C 1
ATOM 5099 O O . GLY A 1 673 ? 0.575 1.786 -10.405 1.00 96.12 673 GLY A O 1
ATOM 5100 N N . TYR A 1 674 ? -0.645 3.585 -10.941 1.00 95.62 674 TYR A N 1
ATOM 5101 C CA . TYR A 1 674 ? -0.703 3.343 -12.387 1.00 95.62 674 TYR A CA 1
ATOM 5102 C C . TYR A 1 674 ? 0.657 3.490 -13.068 1.00 95.62 674 TYR A C 1
ATOM 5104 O O . TYR A 1 674 ? 1.018 2.636 -13.880 1.00 95.62 674 TYR A O 1
ATOM 5112 N N . VAL A 1 675 ? 1.417 4.540 -12.741 1.00 96.81 675 VAL A N 1
ATOM 5113 C CA . VAL A 1 675 ? 2.777 4.741 -13.259 1.00 96.81 675 VAL A CA 1
ATOM 5114 C C . VAL A 1 675 ? 3.673 3.603 -12.796 1.00 96.81 675 VAL A C 1
ATOM 5116 O O . VAL A 1 675 ? 4.400 3.044 -13.612 1.00 96.81 675 VAL A O 1
ATOM 5119 N N . MET A 1 676 ? 3.570 3.193 -11.531 1.00 97.88 676 MET A N 1
ATOM 5120 C CA . MET A 1 676 ? 4.345 2.076 -10.995 1.00 97.88 676 MET A CA 1
ATOM 5121 C C . MET A 1 676 ? 3.987 0.744 -11.637 1.00 97.88 676 MET A C 1
ATOM 5123 O O . MET A 1 676 ? 4.885 -0.001 -12.009 1.00 97.88 676 MET A O 1
ATOM 5127 N N . PHE A 1 677 ? 2.698 0.451 -11.805 1.00 98.38 677 PHE A N 1
ATOM 5128 C CA . PHE A 1 677 ? 2.246 -0.757 -12.489 1.00 98.38 677 PHE A CA 1
ATOM 5129 C C . PHE A 1 677 ? 2.716 -0.792 -13.948 1.00 98.38 677 PHE A C 1
ATOM 5131 O O . PHE A 1 677 ? 3.320 -1.769 -14.383 1.00 98.38 677 PHE A O 1
ATOM 5138 N N . THR A 1 678 ? 2.507 0.305 -14.680 1.00 98.19 678 THR A N 1
ATOM 5139 C CA . THR A 1 678 ? 2.945 0.449 -16.076 1.00 98.19 678 THR A CA 1
ATOM 5140 C C . THR A 1 678 ? 4.465 0.306 -16.183 1.00 98.19 678 THR A C 1
ATOM 5142 O O . THR A 1 678 ? 4.965 -0.410 -17.045 1.00 98.19 678 THR A O 1
ATOM 5145 N N . SER A 1 679 ? 5.211 0.923 -15.266 1.00 98.38 679 SER A N 1
ATOM 5146 C CA . SER A 1 679 ? 6.671 0.828 -15.241 1.00 98.38 679 SER A CA 1
ATOM 5147 C C . SER A 1 679 ? 7.147 -0.568 -14.857 1.00 98.38 679 SER A C 1
ATOM 5149 O O . SER A 1 679 ? 8.108 -1.051 -15.436 1.00 98.38 679 SER A O 1
ATOM 5151 N N . ALA A 1 680 ? 6.483 -1.267 -13.938 1.00 98.50 680 ALA A N 1
ATOM 5152 C CA . ALA A 1 680 ? 6.830 -2.647 -13.603 1.00 98.50 680 ALA A CA 1
ATOM 5153 C C . ALA A 1 680 ? 6.689 -3.580 -14.817 1.00 98.50 680 ALA A C 1
ATOM 5155 O O . ALA A 1 680 ? 7.499 -4.485 -14.984 1.00 98.50 680 ALA A O 1
ATOM 5156 N N . LEU A 1 681 ? 5.724 -3.320 -15.704 1.00 98.31 681 LEU A N 1
ATOM 5157 C CA . LEU A 1 681 ? 5.589 -4.047 -16.967 1.00 98.31 681 LEU A CA 1
ATOM 5158 C C . LEU A 1 681 ? 6.633 -3.644 -18.020 1.00 98.31 681 LEU A C 1
ATOM 5160 O O . LEU A 1 681 ? 6.885 -4.429 -18.918 1.00 98.31 681 LEU A O 1
ATOM 5164 N N . GLY A 1 682 ? 7.280 -2.482 -17.891 1.00 97.56 682 GLY A N 1
ATOM 5165 C CA . GLY A 1 682 ? 8.149 -1.938 -18.943 1.00 97.56 682 GLY A CA 1
ATOM 5166 C C . GLY A 1 682 ? 7.367 -1.223 -20.046 1.00 97.56 682 GLY A C 1
ATOM 5167 O O . GLY A 1 682 ? 7.820 -1.124 -21.177 1.00 97.56 682 GLY A O 1
ATOM 5168 N N . PHE A 1 683 ? 6.169 -0.726 -19.735 1.00 97.88 683 PHE A N 1
ATOM 5169 C CA . PHE A 1 683 ? 5.293 -0.066 -20.701 1.00 97.88 683 PHE A CA 1
ATOM 5170 C C . PHE A 1 683 ? 5.344 1.462 -20.567 1.00 97.88 683 PHE A C 1
ATOM 5172 O O . PHE A 1 683 ? 5.925 2.018 -19.627 1.00 97.88 683 PHE A O 1
ATOM 5179 N N . GLU A 1 684 ? 4.691 2.154 -21.503 1.00 96.44 684 GLU A N 1
ATOM 5180 C CA . GLU A 1 684 ? 4.416 3.592 -21.422 1.00 96.44 684 GLU A CA 1
ATOM 5181 C C . GLU A 1 684 ? 2.934 3.878 -21.679 1.00 96.44 684 GLU A C 1
ATOM 5183 O O . GLU A 1 684 ? 2.372 3.445 -22.686 1.00 96.44 684 GLU A O 1
ATOM 5188 N N . GLN A 1 685 ? 2.309 4.697 -20.837 1.00 95.75 685 GLN A N 1
ATOM 5189 C CA . GLN A 1 685 ? 1.019 5.299 -21.157 1.00 95.75 685 GLN A CA 1
ATOM 5190 C C . GLN A 1 685 ? 1.223 6.575 -21.971 1.00 95.75 685 GLN A C 1
ATOM 5192 O O . GLN A 1 685 ? 2.028 7.439 -21.622 1.00 95.75 685 GLN A O 1
ATOM 5197 N N . ILE A 1 686 ? 0.474 6.713 -23.056 1.00 94.75 686 ILE A N 1
ATOM 5198 C CA . ILE A 1 686 ? 0.631 7.750 -24.067 1.00 94.75 686 ILE A CA 1
ATOM 5199 C C . ILE A 1 686 ? -0.667 8.536 -24.147 1.00 94.75 686 ILE A C 1
ATOM 5201 O O . ILE A 1 686 ? -1.722 7.982 -24.438 1.00 94.75 686 ILE A O 1
ATOM 5205 N N . ARG A 1 687 ? -0.569 9.848 -23.951 1.00 91.00 687 ARG A N 1
ATOM 5206 C CA . ARG A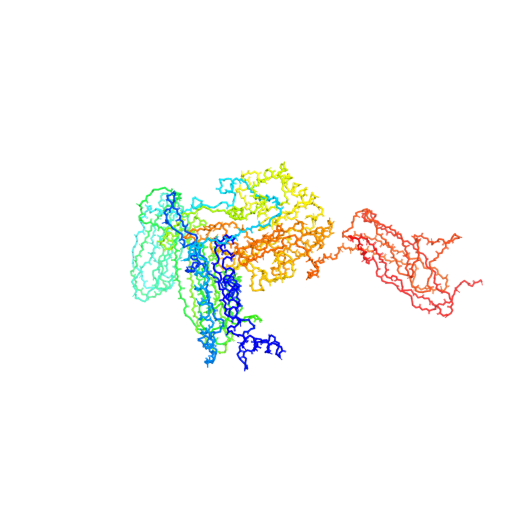 1 687 ? -1.650 10.806 -24.183 1.00 91.00 687 ARG A CA 1
ATOM 5207 C C . ARG A 1 687 ? -1.312 11.624 -25.423 1.00 91.00 687 ARG A C 1
ATOM 5209 O O . ARG A 1 687 ? -0.343 12.382 -25.387 1.00 91.00 687 ARG A O 1
ATOM 5216 N N . ASP A 1 688 ? -2.104 11.519 -26.483 1.00 88.69 688 ASP A N 1
ATOM 5217 C CA . ASP A 1 688 ? -1.969 12.318 -27.709 1.00 88.69 688 ASP A CA 1
ATOM 5218 C C . ASP A 1 688 ? -3.222 13.183 -27.901 1.00 88.69 688 ASP A C 1
ATOM 5220 O O . ASP A 1 688 ? -4.343 12.692 -27.858 1.00 88.69 688 ASP A O 1
ATOM 5224 N N . VAL A 1 689 ? -3.041 14.492 -28.083 1.00 82.69 689 VAL A N 1
ATOM 5225 C CA . VAL A 1 689 ? -4.129 15.432 -28.424 1.00 82.69 689 VAL A CA 1
ATOM 5226 C C . VAL A 1 689 ? -3.907 16.132 -29.767 1.00 82.69 689 VAL A C 1
ATOM 5228 O O . VAL A 1 689 ? -4.371 17.252 -29.988 1.00 82.69 689 VAL A O 1
ATOM 5231 N N . GLY A 1 690 ? -3.092 15.538 -30.641 1.00 79.12 690 GLY A N 1
ATOM 5232 C CA . GLY A 1 690 ? -2.716 16.032 -31.965 1.00 79.12 690 GLY A CA 1
ATOM 5233 C C . GLY A 1 690 ? -1.672 17.153 -31.948 1.00 79.12 690 GLY A C 1
ATOM 5234 O O . GLY A 1 690 ? -0.770 17.194 -32.793 1.00 79.12 690 GLY A O 1
ATOM 5235 N N . THR A 1 691 ? -1.753 18.079 -30.987 1.00 80.50 691 THR A N 1
ATOM 5236 C CA . THR A 1 691 ? -0.766 19.162 -30.815 1.00 80.50 691 THR A CA 1
ATOM 5237 C C . THR A 1 691 ? 0.359 18.831 -29.845 1.00 80.50 691 THR A C 1
ATOM 5239 O O . THR A 1 691 ? 1.399 19.491 -29.883 1.00 80.50 691 THR A O 1
ATOM 5242 N N . GLU A 1 692 ? 0.143 17.852 -28.974 1.00 83.88 692 GLU A N 1
ATOM 5243 C CA . GLU A 1 692 ? 1.034 17.485 -27.881 1.00 83.88 692 GLU A CA 1
ATOM 5244 C C . GLU A 1 692 ? 0.897 15.992 -27.592 1.00 83.88 692 GLU A C 1
ATOM 5246 O O . GLU A 1 692 ? -0.210 15.459 -27.642 1.00 83.88 692 GLU A O 1
ATOM 5251 N N . VAL A 1 693 ? 2.031 15.355 -27.297 1.00 90.31 693 VAL A N 1
ATOM 5252 C CA . VAL A 1 693 ? 2.110 13.960 -26.863 1.00 90.31 693 VAL A CA 1
ATOM 5253 C C . VAL A 1 693 ? 2.841 13.935 -25.530 1.00 90.31 693 VAL A C 1
ATOM 5255 O O . VAL A 1 693 ? 3.947 14.475 -25.442 1.00 90.31 693 VAL A O 1
ATOM 5258 N N . ARG A 1 694 ? 2.243 13.304 -24.521 1.00 90.94 694 ARG A N 1
ATOM 5259 C CA . ARG A 1 694 ? 2.890 12.998 -23.239 1.00 90.94 694 ARG A CA 1
ATOM 5260 C C . ARG A 1 694 ? 2.987 11.497 -23.039 1.00 90.94 694 ARG A C 1
ATOM 5262 O O . ARG A 1 694 ? 2.155 10.753 -23.552 1.00 90.94 694 ARG A O 1
ATOM 5269 N N . ARG A 1 695 ? 4.021 11.093 -22.311 1.00 94.69 695 ARG A N 1
ATOM 5270 C CA . ARG A 1 695 ? 4.353 9.708 -21.992 1.00 94.69 695 ARG A CA 1
ATOM 5271 C C . ARG A 1 695 ? 4.562 9.612 -20.495 1.00 94.69 695 ARG A C 1
ATOM 5273 O O . ARG A 1 695 ? 5.081 10.567 -19.928 1.00 94.69 695 ARG A O 1
ATOM 5280 N N . TYR A 1 696 ? 4.109 8.516 -19.911 1.00 95.56 696 TYR A N 1
ATOM 5281 C CA . TYR A 1 696 ? 4.243 8.224 -18.493 1.00 95.56 696 TYR A CA 1
ATOM 5282 C C . TYR A 1 696 ? 4.605 6.755 -18.315 1.00 95.56 696 TYR A C 1
ATOM 5284 O O . TYR A 1 696 ? 4.008 5.893 -18.964 1.00 95.56 696 TYR A O 1
ATOM 5292 N N . GLY A 1 697 ? 5.538 6.472 -17.414 1.00 95.62 697 GLY A N 1
ATOM 5293 C CA . GLY A 1 697 ? 6.149 5.151 -17.290 1.00 95.62 697 GLY A CA 1
ATOM 5294 C C . GLY A 1 697 ? 7.481 5.076 -18.033 1.00 95.62 697 GLY A C 1
ATOM 5295 O O . GLY A 1 697 ? 7.885 6.027 -18.697 1.00 95.62 697 GLY A O 1
ATOM 5296 N N . ARG A 1 698 ? 8.195 3.961 -17.864 1.00 95.12 698 ARG A N 1
ATOM 5297 C CA . ARG A 1 698 ? 9.598 3.844 -18.300 1.00 95.12 698 ARG A CA 1
ATOM 5298 C C . ARG A 1 698 ? 9.798 3.254 -19.702 1.00 95.12 698 ARG A C 1
ATOM 5300 O O . ARG A 1 698 ? 10.883 3.397 -20.258 1.00 95.12 698 ARG A O 1
ATOM 5307 N N . GLY A 1 699 ? 8.805 2.558 -20.263 1.00 93.38 699 GLY A N 1
ATOM 5308 C CA . GLY A 1 699 ? 9.021 1.750 -21.468 1.00 93.38 699 GLY A CA 1
ATOM 5309 C C . GLY A 1 699 ? 10.149 0.723 -21.277 1.00 93.38 699 GLY A C 1
ATOM 5310 O O . GLY A 1 699 ? 10.322 0.156 -20.199 1.00 93.38 699 GLY A O 1
ATOM 5311 N N . ASP A 1 700 ? 10.994 0.562 -22.291 1.00 89.62 700 ASP A N 1
ATOM 5312 C CA . ASP A 1 700 ? 12.184 -0.296 -22.214 1.00 89.62 700 ASP A CA 1
ATOM 5313 C C . ASP A 1 700 ? 13.327 0.294 -21.364 1.00 89.62 700 ASP A C 1
ATOM 5315 O O . ASP A 1 700 ? 14.350 -0.365 -21.160 1.00 89.62 700 ASP A O 1
ATOM 5319 N N . GLU A 1 701 ? 13.224 1.544 -20.895 1.00 92.50 701 GLU A N 1
ATOM 5320 C CA . GLU A 1 701 ? 14.319 2.188 -20.168 1.00 92.50 701 GLU A CA 1
ATOM 5321 C C . GLU A 1 701 ? 14.516 1.550 -18.782 1.00 92.50 701 GLU A C 1
ATOM 5323 O O . GLU A 1 701 ? 13.571 1.343 -18.014 1.00 92.50 701 GLU A O 1
ATOM 5328 N N . TRP A 1 702 ? 15.771 1.228 -18.456 1.00 95.44 702 TRP A N 1
ATOM 5329 C CA . TRP A 1 702 ? 16.194 0.756 -17.139 1.00 95.44 702 TRP A CA 1
ATOM 5330 C C . TRP A 1 702 ? 17.631 1.206 -16.864 1.00 95.44 702 TRP A C 1
ATOM 5332 O O . TRP A 1 702 ? 18.554 0.822 -17.579 1.00 95.44 702 TRP A O 1
ATOM 5342 N N . ASP A 1 703 ? 17.809 2.056 -15.854 1.00 93.31 703 ASP A N 1
ATOM 5343 C CA . ASP A 1 703 ? 19.112 2.561 -15.415 1.00 93.31 703 ASP A CA 1
ATOM 5344 C C . ASP A 1 703 ? 19.092 2.705 -13.891 1.00 93.31 703 ASP A C 1
ATOM 5346 O O . ASP A 1 703 ? 18.312 3.482 -13.336 1.00 93.31 703 ASP A O 1
ATOM 5350 N N . LEU A 1 704 ? 19.948 1.943 -13.208 1.00 93.56 704 LEU A N 1
ATOM 5351 C CA . LEU A 1 704 ? 20.084 1.987 -11.750 1.00 93.56 704 LEU A CA 1
ATOM 5352 C C . LEU A 1 704 ? 21.254 2.859 -11.269 1.00 93.56 704 LEU A C 1
ATOM 5354 O O . LEU A 1 704 ? 21.545 2.890 -10.078 1.00 93.56 704 LEU A O 1
ATOM 5358 N N . SER A 1 705 ? 21.929 3.610 -12.142 1.00 88.56 705 SER A N 1
ATOM 5359 C CA . SER A 1 705 ? 23.124 4.384 -11.771 1.00 88.56 705 SER A CA 1
ATOM 5360 C C . SER A 1 705 ? 22.873 5.517 -10.761 1.00 88.56 705 SER A C 1
ATOM 5362 O O . SER A 1 705 ? 23.811 5.948 -10.082 1.00 88.56 705 SER A O 1
ATOM 5364 N N . GLY A 1 706 ? 21.628 5.996 -10.649 1.00 84.38 706 GLY A N 1
ATOM 5365 C CA . GLY A 1 706 ? 21.161 6.935 -9.617 1.00 84.38 706 GLY A CA 1
ATOM 5366 C C . GLY A 1 706 ? 20.564 6.261 -8.375 1.00 84.38 706 GLY A C 1
ATOM 5367 O O . GLY A 1 706 ? 20.194 6.940 -7.418 1.00 84.38 706 GLY A O 1
ATOM 5368 N N . VAL A 1 707 ? 20.468 4.931 -8.366 1.00 91.06 707 VAL A N 1
ATOM 5369 C CA . VAL A 1 707 ? 19.836 4.164 -7.294 1.00 91.06 707 VAL A CA 1
ATOM 5370 C C . VAL A 1 707 ? 20.891 3.655 -6.321 1.00 91.06 707 VAL A C 1
ATOM 5372 O O . VAL A 1 707 ? 21.853 2.999 -6.711 1.00 91.06 707 VAL A O 1
ATOM 5375 N N . ASP A 1 708 ? 20.714 3.959 -5.033 1.00 85.94 708 ASP A N 1
ATOM 5376 C CA . ASP A 1 708 ? 21.591 3.415 -3.997 1.00 85.94 708 ASP A CA 1
ATOM 5377 C C . ASP A 1 708 ? 21.500 1.875 -3.999 1.00 85.94 708 ASP A C 1
ATOM 5379 O O . ASP A 1 708 ? 20.389 1.336 -3.899 1.00 85.94 708 ASP A O 1
ATOM 5383 N N . PRO A 1 709 ? 22.636 1.158 -4.095 1.00 82.00 709 PRO A N 1
ATOM 5384 C CA . PRO A 1 709 ? 22.631 -0.295 -4.122 1.00 82.00 709 PRO A CA 1
ATOM 5385 C C . PRO A 1 709 ? 22.151 -0.849 -2.783 1.00 82.00 709 PRO A C 1
ATOM 5387 O O . PRO A 1 709 ? 22.492 -0.333 -1.714 1.00 82.00 709 PRO A O 1
ATOM 5390 N N . VAL A 1 710 ? 21.390 -1.938 -2.846 1.00 84.56 710 VAL A N 1
ATOM 5391 C CA . VAL A 1 710 ? 20.958 -2.666 -1.655 1.00 84.56 710 VAL A CA 1
ATOM 5392 C C . VAL A 1 710 ? 21.961 -3.782 -1.396 1.00 84.56 710 VAL A C 1
ATOM 5394 O O . VAL A 1 710 ? 21.986 -4.785 -2.104 1.00 84.56 710 VAL A O 1
ATOM 5397 N N . GLU A 1 711 ? 22.830 -3.596 -0.405 1.00 76.50 711 GLU A N 1
ATOM 5398 C CA . GLU A 1 711 ? 23.834 -4.605 -0.065 1.00 76.50 711 GLU A CA 1
ATOM 5399 C C . GLU A 1 711 ? 23.229 -5.690 0.845 1.00 76.50 711 GLU A C 1
ATOM 5401 O O . GLU A 1 711 ? 22.558 -5.358 1.831 1.00 76.50 711 GLU A O 1
ATOM 5406 N N . PRO A 1 712 ? 23.465 -6.985 0.563 1.00 71.25 712 PRO A N 1
ATOM 5407 C CA . PRO A 1 712 ? 23.063 -8.050 1.470 1.00 71.25 712 PRO A CA 1
ATOM 5408 C C . PRO A 1 712 ? 23.828 -7.946 2.799 1.00 71.25 712 PRO A C 1
ATOM 5410 O O . PRO A 1 712 ? 24.943 -7.407 2.847 1.00 71.25 712 PRO A O 1
ATOM 5413 N N . PRO A 1 713 ? 23.274 -8.487 3.898 1.00 69.50 713 PRO A N 1
ATOM 5414 C CA . PRO A 1 713 ? 24.035 -8.633 5.130 1.00 69.50 713 PRO A CA 1
ATOM 5415 C C . PRO A 1 713 ? 25.304 -9.457 4.872 1.00 69.50 713 PRO A C 1
ATOM 5417 O O . PRO A 1 713 ? 25.312 -10.376 4.054 1.00 69.50 713 PRO A O 1
ATOM 5420 N N . ALA A 1 714 ? 26.388 -9.132 5.582 1.00 69.88 714 ALA A N 1
ATOM 5421 C CA . ALA A 1 714 ? 27.594 -9.950 5.524 1.00 69.88 714 ALA A CA 1
ATOM 5422 C C . ALA A 1 714 ? 27.250 -11.392 5.943 1.00 69.88 714 ALA A C 1
ATOM 5424 O O . ALA A 1 714 ? 26.560 -11.559 6.953 1.00 69.88 714 ALA A O 1
ATOM 5425 N N . PRO A 1 715 ? 27.736 -12.411 5.215 1.00 73.50 715 PRO A N 1
ATOM 5426 C CA . PRO A 1 715 ? 27.379 -13.798 5.484 1.00 73.50 715 PRO A CA 1
ATOM 5427 C C . PRO A 1 715 ? 27.791 -14.198 6.900 1.00 73.50 715 PRO A C 1
ATOM 5429 O O . PRO A 1 715 ? 28.882 -13.847 7.376 1.00 73.50 715 PRO A O 1
ATOM 5432 N N . GLU A 1 716 ? 26.931 -14.950 7.585 1.00 77.81 716 GLU A N 1
ATOM 5433 C CA . GLU A 1 716 ? 27.250 -15.427 8.927 1.00 77.81 716 GLU A CA 1
ATOM 5434 C C . GLU A 1 716 ? 28.339 -16.506 8.850 1.00 77.81 716 GLU A C 1
ATOM 5436 O O . GLU A 1 716 ? 28.139 -17.572 8.276 1.00 77.81 716 GLU A O 1
ATOM 5441 N N . PHE A 1 717 ? 29.506 -16.258 9.449 1.00 89.50 717 PHE A N 1
ATOM 5442 C CA . PHE A 1 717 ? 30.586 -17.242 9.542 1.00 89.50 717 PHE A CA 1
ATOM 5443 C C . PHE A 1 717 ? 31.311 -17.127 10.877 1.00 89.50 717 PHE A C 1
ATOM 5445 O O . PHE A 1 717 ? 31.787 -16.057 11.263 1.00 89.50 717 PHE A O 1
ATOM 5452 N N . SER A 1 718 ? 31.413 -18.243 11.593 1.00 91.38 718 SER A N 1
ATOM 5453 C CA . SER A 1 718 ? 32.095 -18.295 12.879 1.00 91.38 718 SER A CA 1
ATOM 5454 C C . SER A 1 718 ? 32.857 -19.600 13.068 1.00 91.38 718 SER A C 1
ATOM 5456 O O . SER A 1 718 ? 32.564 -20.627 12.457 1.00 91.38 718 SER A O 1
ATOM 5458 N N . ALA A 1 719 ? 33.868 -19.554 13.928 1.00 94.00 719 ALA A N 1
ATOM 5459 C CA . ALA A 1 719 ? 34.642 -20.718 14.311 1.00 94.00 719 ALA A CA 1
ATOM 5460 C C . ALA A 1 719 ? 35.062 -20.606 15.772 1.00 94.00 719 ALA A C 1
ATOM 5462 O O . ALA A 1 719 ? 35.168 -19.512 16.328 1.00 94.00 719 ALA A O 1
ATOM 5463 N N . SER A 1 720 ? 35.319 -21.747 16.403 1.00 95.19 720 SER A N 1
ATOM 5464 C CA . SER A 1 720 ? 35.851 -21.786 17.762 1.00 95.19 720 SER A CA 1
ATOM 5465 C C . SER A 1 720 ? 36.979 -22.791 17.882 1.00 95.19 720 SER A C 1
ATOM 5467 O O . SER A 1 720 ? 37.025 -23.795 17.169 1.00 95.19 720 SER A O 1
ATOM 5469 N N . GLY A 1 721 ? 37.876 -22.564 18.835 1.00 96.06 721 GLY A N 1
ATOM 5470 C CA . GLY A 1 721 ? 38.968 -23.482 19.081 1.00 96.06 721 GLY A CA 1
ATOM 5471 C C . GLY A 1 721 ? 39.932 -23.030 20.165 1.00 96.06 721 GLY A C 1
ATOM 5472 O O . GLY A 1 721 ? 39.589 -22.301 21.095 1.00 96.06 721 GLY A O 1
ATOM 5473 N N . SER A 1 722 ? 41.162 -23.523 20.073 1.00 95.88 722 SER A N 1
ATOM 5474 C CA . SER A 1 722 ? 42.232 -23.170 20.999 1.00 95.88 722 SER A CA 1
ATOM 5475 C C . SER A 1 722 ? 43.605 -23.253 20.345 1.00 95.88 722 SER A C 1
ATOM 5477 O O . SER A 1 722 ? 43.844 -24.070 19.453 1.00 95.88 722 SER A O 1
ATOM 5479 N N . ARG A 1 723 ? 44.541 -22.443 20.845 1.00 95.25 723 ARG A N 1
ATOM 5480 C CA . ARG A 1 723 ? 45.975 -22.597 20.592 1.00 95.25 723 ARG A CA 1
ATOM 5481 C C . ARG A 1 723 ? 46.671 -23.032 21.878 1.00 95.25 723 ARG A C 1
ATOM 5483 O O . ARG A 1 723 ? 46.291 -22.628 22.975 1.00 95.25 723 ARG A O 1
ATOM 5490 N N . SER A 1 724 ? 47.662 -23.902 21.733 1.00 94.75 724 SER A N 1
ATOM 5491 C CA . SER A 1 724 ? 48.557 -24.314 22.812 1.00 94.75 724 SER A CA 1
ATOM 5492 C C . SER A 1 724 ? 49.959 -24.516 22.269 1.00 94.75 724 SER A C 1
ATOM 5494 O O . SER A 1 724 ? 50.107 -25.040 21.161 1.00 94.75 724 SER A O 1
ATOM 5496 N N . ASP A 1 725 ? 50.970 -24.198 23.062 1.00 92.50 725 ASP A N 1
ATOM 5497 C CA . ASP A 1 725 ? 52.360 -24.424 22.694 1.00 92.50 725 ASP A CA 1
ATOM 5498 C C . ASP A 1 725 ? 53.135 -25.208 23.776 1.00 92.50 725 ASP A C 1
ATOM 5500 O O . ASP A 1 725 ? 52.531 -25.746 24.716 1.00 92.50 725 ASP A O 1
ATOM 5504 N N . ASP A 1 726 ? 54.444 -25.428 23.595 1.00 90.31 726 ASP A N 1
ATOM 5505 C CA . ASP A 1 726 ? 55.264 -26.184 24.552 1.00 90.31 726 ASP A CA 1
ATOM 5506 C C . ASP A 1 726 ? 56.171 -25.330 25.453 1.00 90.31 726 ASP A C 1
ATOM 5508 O O . ASP A 1 726 ? 56.968 -25.893 26.221 1.00 90.31 726 ASP A O 1
ATOM 5512 N N . GLY A 1 727 ? 55.972 -24.006 25.472 1.00 88.38 727 GLY A N 1
ATOM 5513 C CA . GLY A 1 727 ? 56.543 -23.129 26.487 1.00 88.38 727 GLY A CA 1
ATOM 5514 C C . GLY A 1 727 ? 56.389 -21.632 26.212 1.00 88.38 727 GLY A C 1
ATOM 5515 O O . GLY A 1 727 ? 56.381 -21.189 25.082 1.00 88.38 727 GLY A O 1
ATOM 5516 N N . ASP A 1 728 ? 56.425 -20.826 27.276 1.00 90.75 728 ASP A N 1
ATOM 5517 C CA . ASP A 1 728 ? 56.339 -19.358 27.157 1.00 90.75 728 ASP A CA 1
ATOM 5518 C C . ASP A 1 728 ? 57.717 -18.671 27.070 1.00 90.75 728 ASP A C 1
ATOM 5520 O O . ASP A 1 728 ? 57.823 -17.457 26.891 1.00 90.75 728 ASP A O 1
ATOM 5524 N N . VAL A 1 729 ? 58.808 -19.415 27.302 1.00 91.31 729 VAL A N 1
ATOM 5525 C CA . VAL A 1 729 ? 60.164 -18.863 27.456 1.00 91.31 729 VAL A CA 1
ATOM 5526 C C . VAL A 1 729 ? 61.194 -19.714 26.722 1.00 91.31 729 VAL A C 1
ATOM 5528 O O . VAL A 1 729 ? 61.441 -20.867 27.078 1.00 91.31 729 VAL A O 1
ATOM 5531 N N . PHE A 1 730 ? 61.886 -19.086 25.777 1.00 92.56 730 PHE A N 1
ATOM 5532 C CA . PHE A 1 730 ? 62.860 -19.697 24.885 1.00 92.56 730 PHE A CA 1
ATOM 5533 C C . PHE A 1 730 ? 64.223 -19.002 24.958 1.00 92.56 730 PHE A C 1
ATOM 5535 O O . PHE A 1 730 ? 64.378 -17.844 25.346 1.00 92.56 730 PHE A O 1
ATOM 5542 N N . THR A 1 731 ? 65.252 -19.724 24.552 1.00 90.44 731 THR A N 1
ATOM 5543 C CA . THR A 1 731 ? 66.561 -19.194 24.165 1.00 90.44 731 THR A CA 1
ATOM 5544 C C . THR A 1 731 ? 66.682 -19.292 22.647 1.00 90.44 731 THR A C 1
ATOM 5546 O O . THR A 1 731 ? 66.037 -20.145 22.044 1.00 90.44 731 THR A O 1
ATOM 5549 N N . GLY A 1 732 ? 67.462 -18.411 22.017 1.00 89.50 732 GLY A N 1
ATOM 5550 C CA . GLY A 1 732 ? 67.542 -18.346 20.553 1.00 89.50 732 GLY A CA 1
ATOM 5551 C C . GLY A 1 732 ? 67.898 -19.698 19.925 1.00 89.50 732 GLY A C 1
ATOM 5552 O O . GLY A 1 732 ? 68.734 -20.427 20.460 1.00 89.50 732 GLY A O 1
ATOM 5553 N 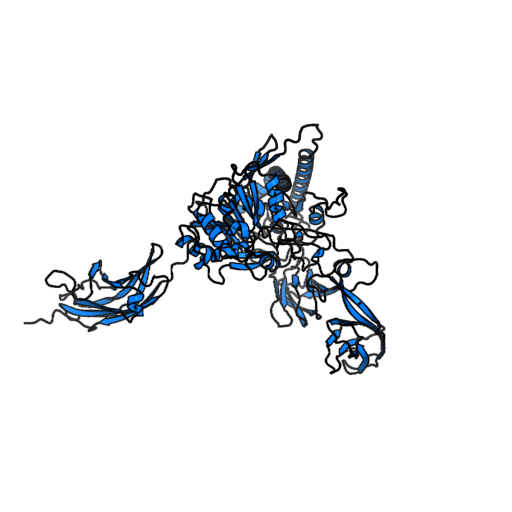N . GLY A 1 733 ? 67.244 -20.057 18.825 1.00 87.44 733 GLY A N 1
ATOM 5554 C CA . GLY A 1 733 ? 67.388 -21.361 18.176 1.00 87.44 733 GLY A CA 1
ATOM 5555 C C . GLY A 1 733 ? 66.666 -22.515 18.888 1.00 87.44 733 GLY A C 1
ATOM 5556 O O . GLY A 1 733 ? 66.862 -23.672 18.521 1.00 87.44 733 GLY A O 1
ATOM 5557 N N . GLN A 1 734 ? 65.870 -22.258 19.938 1.00 92.44 734 GLN A N 1
ATOM 5558 C CA . GLN A 1 734 ? 64.948 -23.265 20.474 1.00 92.44 734 GLN A CA 1
ATOM 5559 C C . GLN A 1 734 ? 63.662 -23.318 19.657 1.00 92.44 734 GLN A C 1
ATOM 5561 O O . GLN A 1 734 ? 63.163 -22.304 19.182 1.00 92.44 734 GLN A O 1
ATOM 5566 N N . THR A 1 735 ? 63.120 -24.522 19.535 1.00 94.06 735 THR A N 1
ATOM 5567 C CA . THR A 1 735 ? 61.859 -24.786 18.849 1.00 94.06 735 THR A CA 1
ATOM 5568 C C . THR A 1 735 ? 60.680 -24.617 19.801 1.00 94.06 735 THR A C 1
ATOM 5570 O O . THR A 1 735 ? 60.689 -25.232 20.865 1.00 94.06 735 THR A O 1
ATOM 5573 N N . ASN A 1 736 ? 59.673 -23.854 19.379 1.00 94.44 736 ASN A N 1
ATOM 5574 C CA . ASN A 1 736 ? 58.319 -23.885 19.915 1.00 94.44 736 ASN A CA 1
ATOM 5575 C C . ASN A 1 736 ? 57.458 -24.826 19.060 1.00 94.44 736 ASN A C 1
ATOM 5577 O O . ASN A 1 736 ? 57.449 -24.713 17.829 1.00 94.44 736 ASN A O 1
ATOM 5581 N N . ARG A 1 737 ? 56.742 -25.759 19.686 1.00 95.88 737 ARG A N 1
ATOM 5582 C CA . ARG A 1 737 ? 55.732 -26.583 19.013 1.00 95.88 737 ARG A CA 1
ATOM 5583 C C . ARG A 1 737 ? 54.350 -25.994 19.263 1.00 95.88 737 ARG A C 1
ATOM 5585 O O . ARG A 1 737 ? 53.742 -26.285 20.293 1.00 95.88 737 ARG A O 1
ATOM 5592 N N . VAL A 1 738 ? 53.825 -25.293 18.268 1.00 96.44 738 VAL A N 1
ATOM 5593 C CA . VAL A 1 738 ? 52.497 -24.677 18.308 1.00 96.44 738 VAL A CA 1
ATOM 5594 C C . VAL A 1 738 ? 51.455 -25.651 17.764 1.00 96.44 738 VAL A C 1
ATOM 5596 O O . VAL A 1 738 ? 51.636 -26.257 16.706 1.00 96.44 738 VAL A O 1
ATOM 5599 N N . ARG A 1 739 ? 50.357 -25.826 18.498 1.00 97.31 739 ARG A N 1
ATOM 5600 C CA . ARG A 1 739 ? 49.182 -26.594 18.083 1.00 97.31 739 ARG A CA 1
ATOM 5601 C C . ARG A 1 739 ? 47.950 -25.702 18.100 1.00 97.31 739 ARG A C 1
ATOM 5603 O O . ARG A 1 739 ? 47.545 -25.251 19.170 1.00 97.31 739 ARG A O 1
ATOM 5610 N N . VAL A 1 740 ? 47.312 -25.580 16.943 1.00 97.38 740 VAL A N 1
ATOM 5611 C CA . VAL A 1 740 ? 46.002 -24.950 16.761 1.00 97.38 740 VAL A CA 1
ATOM 5612 C C . VAL A 1 740 ? 44.953 -26.051 16.649 1.00 97.38 740 VAL A C 1
ATOM 5614 O O . VAL A 1 740 ? 45.163 -27.040 15.947 1.00 97.38 740 VAL A O 1
ATOM 5617 N N . THR A 1 741 ? 43.852 -25.927 17.382 1.00 97.19 741 THR A N 1
ATOM 5618 C CA . THR A 1 741 ? 42.733 -26.875 17.377 1.00 97.19 741 THR A CA 1
ATOM 5619 C C . THR A 1 741 ? 41.456 -26.138 17.033 1.00 97.19 741 THR A C 1
ATOM 5621 O O . THR A 1 741 ? 41.101 -25.215 17.754 1.00 97.19 741 THR A O 1
ATOM 5624 N N . VAL A 1 742 ? 40.770 -26.576 15.981 1.00 96.69 742 VAL A N 1
ATOM 5625 C CA . VAL A 1 742 ? 39.432 -26.109 15.602 1.00 96.69 742 VAL A CA 1
ATOM 5626 C C . VAL A 1 742 ? 38.405 -27.062 16.211 1.00 96.69 742 VAL A C 1
ATOM 5628 O O . VAL A 1 742 ? 38.528 -28.282 16.081 1.00 96.69 742 VAL A O 1
ATOM 5631 N N . GLU A 1 743 ? 37.430 -26.514 16.924 1.00 95.81 743 GLU A N 1
ATOM 5632 C CA . GLU A 1 743 ? 36.388 -27.241 17.659 1.00 95.81 743 GLU A CA 1
ATOM 5633 C C . GLU A 1 743 ? 35.001 -27.089 17.034 1.00 95.81 743 GLU A C 1
ATOM 5635 O O . GLU A 1 743 ? 34.208 -28.022 17.136 1.00 95.81 743 GLU A O 1
ATOM 5640 N N . SER A 1 744 ? 34.727 -25.957 16.383 1.00 93.12 744 SER A N 1
ATOM 5641 C CA . SER A 1 744 ? 33.508 -25.728 15.603 1.00 93.12 744 SER A CA 1
ATOM 5642 C C . SER A 1 744 ? 33.792 -24.827 14.404 1.00 93.12 744 SER A C 1
ATOM 5644 O O . SER A 1 744 ? 34.724 -24.016 14.432 1.00 93.12 744 SER A O 1
ATOM 5646 N N . ILE A 1 745 ? 32.991 -25.019 13.361 1.00 92.56 745 ILE A N 1
ATOM 5647 C CA . ILE A 1 745 ? 32.777 -24.094 12.253 1.00 92.56 745 ILE A CA 1
ATOM 5648 C C . ILE A 1 745 ? 31.263 -24.038 12.108 1.00 92.56 745 ILE A C 1
ATOM 5650 O O . ILE A 1 745 ? 30.649 -25.092 11.975 1.00 92.56 745 ILE A O 1
ATOM 5654 N N . ASP A 1 746 ? 30.690 -22.845 12.163 1.00 88.31 746 ASP A N 1
ATOM 5655 C CA . ASP A 1 746 ? 29.251 -22.625 12.073 1.00 88.31 746 ASP A CA 1
ATOM 5656 C C . ASP A 1 746 ? 28.976 -21.448 11.121 1.00 88.31 746 ASP A C 1
ATOM 5658 O O . ASP A 1 746 ? 29.821 -20.560 10.960 1.00 88.31 746 ASP A O 1
ATOM 5662 N N . GLY A 1 747 ? 27.784 -21.417 10.523 1.00 84.50 747 GLY A N 1
ATOM 5663 C CA . GLY A 1 747 ? 27.349 -20.358 9.608 1.00 84.50 747 GLY A CA 1
ATOM 5664 C C . GLY A 1 747 ? 27.070 -20.861 8.190 1.00 84.50 747 GLY A C 1
ATOM 5665 O O . GLY A 1 747 ? 26.778 -22.038 7.984 1.00 84.50 747 GLY A O 1
ATOM 5666 N N . GLU A 1 748 ? 27.163 -19.966 7.212 1.00 78.12 748 GLU A N 1
ATOM 5667 C CA . GLU A 1 748 ? 26.816 -20.168 5.799 1.00 78.12 748 GLU A CA 1
ATOM 5668 C C . GLU A 1 748 ? 27.937 -20.854 5.000 1.00 78.12 748 GLU A C 1
ATOM 5670 O O . GLU A 1 748 ? 28.408 -20.367 3.974 1.00 78.12 748 GLU A O 1
ATOM 5675 N N . VAL A 1 749 ? 28.407 -21.999 5.494 1.00 81.25 749 VAL A N 1
ATOM 5676 C CA . VAL A 1 749 ? 29.468 -22.795 4.862 1.00 81.25 749 VAL A CA 1
ATOM 5677 C C . VAL A 1 749 ? 28.951 -24.208 4.625 1.00 81.25 749 VAL A C 1
ATOM 5679 O O . VAL A 1 749 ? 28.454 -24.847 5.547 1.00 81.25 749 VAL A O 1
ATOM 5682 N N . ASP A 1 750 ? 29.066 -24.719 3.394 1.00 76.69 750 ASP A N 1
ATOM 5683 C CA . ASP A 1 750 ? 28.679 -26.107 3.087 1.00 76.69 750 ASP A CA 1
ATOM 5684 C C . ASP A 1 750 ? 29.583 -27.086 3.856 1.00 76.69 750 ASP A C 1
ATOM 5686 O O . ASP A 1 750 ? 30.801 -26.903 3.939 1.00 76.69 750 ASP A O 1
ATOM 5690 N N . GLY A 1 751 ? 29.007 -28.191 4.333 1.00 78.31 751 GLY A N 1
ATOM 5691 C CA . GLY A 1 751 ? 29.717 -29.282 5.002 1.00 78.31 751 GLY A CA 1
ATOM 5692 C C . GLY A 1 751 ? 30.997 -29.771 4.306 1.00 78.31 751 GLY A C 1
ATOM 5693 O O . GLY A 1 751 ? 31.899 -30.282 4.968 1.00 78.31 751 GLY A O 1
ATOM 5694 N N . ASN A 1 752 ? 31.102 -29.625 2.982 1.00 83.81 752 ASN A N 1
ATOM 5695 C CA . ASN A 1 752 ? 32.248 -30.026 2.163 1.00 83.81 752 ASN A CA 1
ATOM 5696 C C . ASN A 1 752 ? 33.119 -28.854 1.685 1.00 83.81 752 ASN A C 1
ATOM 5698 O O . ASN A 1 752 ? 34.132 -29.086 1.013 1.00 83.81 752 ASN A O 1
ATOM 5702 N N . GLN A 1 753 ? 32.736 -27.615 1.982 1.00 88.31 753 GLN A N 1
ATOM 5703 C CA . GLN A 1 753 ? 33.494 -26.434 1.602 1.00 88.31 753 GLN A CA 1
ATOM 5704 C C . GLN A 1 753 ? 34.818 -26.394 2.365 1.00 88.31 753 GLN A C 1
ATOM 5706 O O . GLN A 1 753 ? 34.882 -26.598 3.578 1.00 88.31 753 GLN A O 1
ATOM 5711 N N . GLN A 1 754 ? 35.904 -26.157 1.631 1.00 92.12 754 GLN A N 1
ATOM 5712 C CA . GLN A 1 754 ? 37.234 -26.037 2.216 1.00 92.12 754 GLN A CA 1
ATOM 5713 C C . GLN A 1 754 ? 37.415 -24.642 2.810 1.00 92.12 754 GLN A C 1
ATOM 5715 O O . GLN A 1 754 ? 37.361 -23.654 2.082 1.00 92.12 754 GLN A O 1
ATOM 5720 N N . VAL A 1 755 ? 37.696 -24.581 4.110 1.00 93.88 755 VAL A N 1
ATOM 5721 C CA . VAL A 1 755 ? 38.140 -23.372 4.809 1.00 93.88 755 VAL A CA 1
ATOM 5722 C C . VAL A 1 755 ? 39.632 -23.478 5.108 1.00 93.88 755 VAL A C 1
ATOM 5724 O O . VAL A 1 755 ? 40.119 -24.540 5.507 1.00 93.88 755 VAL A O 1
ATOM 5727 N N . GLU A 1 756 ? 40.385 -22.409 4.874 1.00 96.31 756 GLU A N 1
ATOM 5728 C CA . GLU A 1 756 ? 41.831 -22.365 5.115 1.00 96.31 756 GLU A CA 1
ATOM 5729 C C . GLU A 1 756 ? 42.119 -21.989 6.568 1.00 96.31 756 GLU A C 1
ATOM 5731 O O . GLU A 1 756 ? 41.606 -20.982 7.039 1.00 96.31 756 GLU A O 1
ATOM 5736 N N . LEU A 1 757 ? 42.941 -22.778 7.270 1.00 97.06 757 LEU A N 1
ATOM 5737 C CA . LEU A 1 757 ? 43.389 -22.485 8.634 1.00 97.06 757 LEU A CA 1
ATOM 5738 C C . LEU A 1 757 ? 44.763 -21.816 8.613 1.00 97.06 757 LEU A C 1
ATOM 5740 O O . LEU A 1 757 ? 45.721 -22.367 8.059 1.00 97.06 757 LEU A O 1
ATOM 5744 N N . THR A 1 758 ? 44.886 -20.689 9.302 1.00 97.12 758 THR A N 1
ATOM 5745 C CA . THR A 1 758 ? 46.129 -19.928 9.442 1.00 97.12 758 THR A CA 1
ATOM 5746 C C . THR A 1 758 ? 46.450 -19.623 10.908 1.00 97.12 758 THR A C 1
ATOM 5748 O O . THR A 1 758 ? 45.593 -19.725 11.785 1.00 97.12 758 THR A O 1
ATOM 5751 N N . ASP A 1 759 ? 47.712 -19.293 11.197 1.00 97.19 759 ASP A N 1
ATOM 5752 C CA . ASP A 1 759 ? 48.149 -18.775 12.502 1.00 97.19 759 ASP A CA 1
ATOM 5753 C C . ASP A 1 759 ? 49.228 -17.701 12.318 1.00 97.19 759 ASP A C 1
ATOM 5755 O O . ASP A 1 759 ? 50.126 -17.842 11.479 1.00 97.19 759 ASP A O 1
ATOM 5759 N N . GLY A 1 760 ? 49.152 -16.633 13.111 1.00 96.31 760 GLY A N 1
ATOM 5760 C CA . GLY A 1 760 ? 50.127 -15.544 13.098 1.00 96.31 760 GLY A CA 1
ATOM 5761 C C . GLY A 1 760 ? 51.495 -15.971 13.643 1.00 96.31 760 GLY A C 1
ATOM 5762 O O . GLY A 1 760 ? 51.612 -16.509 14.748 1.00 96.31 760 GLY A O 1
ATOM 5763 N N . LEU A 1 761 ? 52.554 -15.699 12.881 1.00 95.12 761 LEU A N 1
ATOM 5764 C CA . LEU A 1 761 ? 53.950 -15.923 13.244 1.00 95.12 761 LEU A CA 1
ATOM 5765 C C . LEU A 1 761 ? 54.637 -14.578 13.530 1.00 95.12 761 LEU A C 1
ATOM 5767 O O . LEU A 1 761 ? 54.692 -13.729 12.641 1.00 95.12 761 LEU A O 1
ATOM 5771 N N . PRO A 1 762 ? 55.220 -14.377 14.724 1.00 93.00 762 PRO A N 1
ATOM 5772 C CA . PRO A 1 762 ? 55.914 -13.136 15.021 1.00 93.00 762 PRO A CA 1
ATOM 5773 C C . PRO A 1 762 ? 57.126 -12.907 14.112 1.00 93.00 762 PRO A C 1
ATOM 5775 O O . PRO A 1 762 ? 57.810 -13.852 13.710 1.00 93.00 762 PRO A O 1
ATOM 5778 N N . ASP A 1 763 ? 57.446 -11.633 13.882 1.00 86.62 763 ASP A N 1
ATOM 5779 C CA . ASP A 1 763 ? 58.651 -11.218 13.163 1.00 86.62 763 ASP A CA 1
ATOM 5780 C C . ASP A 1 763 ? 59.912 -11.902 13.726 1.00 86.62 763 ASP A C 1
ATOM 5782 O O . ASP A 1 763 ? 60.045 -12.142 14.930 1.00 86.62 763 ASP A O 1
ATOM 5786 N N . ASP A 1 764 ? 60.855 -12.210 12.835 1.00 88.94 764 ASP A N 1
ATOM 5787 C CA . ASP A 1 764 ? 62.117 -12.920 13.093 1.00 88.94 764 ASP A CA 1
ATOM 5788 C C . ASP A 1 764 ? 61.998 -14.398 13.528 1.00 88.94 764 ASP A C 1
ATOM 5790 O O . ASP A 1 764 ? 63.006 -15.114 13.499 1.00 88.94 764 ASP A O 1
ATOM 5794 N N . TRP A 1 765 ? 60.805 -14.905 13.862 1.00 93.69 765 TRP A N 1
ATOM 5795 C CA . TRP A 1 765 ? 60.584 -16.348 14.001 1.00 93.69 765 TRP A CA 1
ATOM 5796 C C . TRP A 1 765 ? 60.477 -17.009 12.628 1.00 93.69 765 TRP A C 1
ATOM 5798 O O . TRP A 1 765 ? 60.014 -16.421 11.653 1.00 93.69 765 TRP A O 1
ATOM 5808 N N . SER A 1 766 ? 60.911 -18.265 12.535 1.00 92.62 766 SER A N 1
ATOM 5809 C CA . SER A 1 766 ? 60.836 -19.017 11.280 1.00 92.62 766 SER A CA 1
ATOM 5810 C C . SER A 1 766 ? 60.260 -20.406 11.497 1.00 92.62 766 SER A C 1
ATOM 5812 O O . SER A 1 766 ? 60.588 -21.079 12.472 1.00 92.62 766 SER A O 1
ATOM 5814 N N . VAL A 1 767 ? 59.392 -20.852 10.588 1.00 94.06 767 VAL A N 1
ATOM 5815 C CA . VAL A 1 767 ? 58.895 -22.232 10.612 1.00 94.06 767 VAL A CA 1
ATOM 5816 C C . VAL A 1 767 ? 60.035 -23.178 10.248 1.00 94.06 767 VAL A C 1
ATOM 5818 O O . VAL A 1 767 ? 60.726 -22.984 9.244 1.00 94.06 767 VAL A O 1
ATOM 5821 N N . ILE A 1 768 ? 60.230 -24.210 11.067 1.00 92.44 768 ILE A N 1
ATOM 5822 C CA . ILE A 1 768 ? 61.251 -25.232 10.850 1.00 92.44 768 ILE A CA 1
ATOM 5823 C C . ILE A 1 768 ? 60.921 -25.999 9.580 1.00 92.44 768 ILE A C 1
ATOM 5825 O O . ILE A 1 768 ? 59.785 -26.423 9.379 1.00 92.44 768 ILE A O 1
ATOM 5829 N N . ARG A 1 769 ? 61.937 -26.208 8.745 1.00 90.25 769 ARG A N 1
ATOM 5830 C CA . ARG A 1 769 ? 61.829 -26.944 7.486 1.00 90.25 769 ARG A CA 1
ATOM 5831 C C . ARG A 1 769 ? 62.631 -28.237 7.537 1.00 90.25 769 ARG A C 1
ATOM 5833 O O . ARG A 1 769 ? 63.659 -28.318 8.214 1.00 90.25 769 ARG A O 1
ATOM 5840 N N . ASP A 1 770 ? 62.149 -29.255 6.841 1.00 84.44 770 ASP A N 1
ATOM 5841 C CA . ASP A 1 770 ? 62.825 -30.535 6.712 1.00 84.44 770 ASP A CA 1
ATOM 5842 C C . ASP A 1 770 ? 63.999 -30.482 5.711 1.00 84.44 770 ASP A C 1
ATOM 5844 O O . ASP A 1 770 ? 64.367 -29.432 5.178 1.00 84.44 770 ASP A O 1
ATOM 5848 N N . GLY A 1 771 ? 64.643 -31.632 5.486 1.00 76.75 771 GLY A N 1
ATOM 5849 C CA . GLY A 1 771 ? 65.811 -31.735 4.606 1.00 76.75 771 GLY A CA 1
ATOM 5850 C C . GLY A 1 771 ? 65.528 -31.461 3.125 1.00 76.75 771 GLY A C 1
ATOM 5851 O O . GLY A 1 771 ? 66.484 -31.230 2.381 1.00 76.75 771 GLY A O 1
ATOM 5852 N N . ASP A 1 772 ? 64.256 -31.464 2.724 1.00 80.06 772 ASP A N 1
ATOM 5853 C CA . ASP A 1 772 ? 63.799 -31.198 1.362 1.00 80.06 772 ASP A CA 1
ATOM 5854 C C . ASP A 1 772 ? 63.269 -29.754 1.208 1.00 80.06 772 ASP A C 1
ATOM 5856 O O . ASP A 1 772 ? 63.045 -29.296 0.088 1.00 80.06 772 ASP A O 1
ATOM 5860 N N . GLY A 1 773 ? 63.192 -28.994 2.311 1.00 80.94 773 GLY A N 1
ATOM 5861 C CA . GLY A 1 773 ? 62.805 -27.581 2.346 1.00 80.94 773 GLY A CA 1
ATOM 5862 C C . GLY A 1 773 ? 61.328 -27.336 2.661 1.00 80.94 773 GLY A C 1
ATOM 5863 O O . GLY A 1 773 ? 60.911 -26.173 2.700 1.00 80.94 773 GLY A O 1
ATOM 5864 N N . GLU A 1 774 ? 60.559 -28.392 2.926 1.00 86.06 774 GLU A N 1
ATOM 5865 C CA . GLU A 1 774 ? 59.142 -28.312 3.283 1.00 86.06 774 GLU A CA 1
ATOM 5866 C C . GLU A 1 774 ? 58.968 -28.001 4.776 1.00 86.06 774 GLU A C 1
ATOM 5868 O O . GLU A 1 774 ? 59.814 -28.407 5.580 1.00 86.06 774 GLU A O 1
ATOM 5873 N N . PRO A 1 775 ? 57.920 -27.268 5.190 1.00 89.62 775 PRO A N 1
ATOM 5874 C CA . PRO A 1 775 ? 57.656 -27.033 6.606 1.00 89.62 775 PRO A CA 1
ATOM 5875 C C . PRO A 1 775 ? 57.476 -28.349 7.382 1.00 89.62 775 PRO A C 1
ATOM 5877 O O . PRO A 1 775 ? 56.874 -29.307 6.905 1.00 89.62 775 PRO A O 1
ATOM 5880 N N . PHE A 1 776 ? 58.006 -28.410 8.600 1.00 86.25 776 PHE A N 1
ATOM 5881 C CA . PHE A 1 776 ? 57.881 -29.568 9.479 1.00 86.25 776 PHE A CA 1
ATOM 5882 C C . PHE A 1 776 ? 56.559 -29.503 10.263 1.00 86.25 776 PHE A C 1
ATOM 5884 O O . PHE A 1 776 ? 56.235 -28.470 10.852 1.00 86.25 776 PHE A O 1
ATOM 5891 N N . GLY A 1 777 ? 55.825 -30.618 10.333 1.00 90.00 777 GLY A N 1
ATOM 5892 C CA . GLY A 1 777 ? 54.494 -30.685 10.953 1.00 90.00 777 GLY A CA 1
ATOM 5893 C C . GLY A 1 777 ? 53.375 -30.668 9.909 1.00 90.00 777 GLY A C 1
ATOM 5894 O O . GLY A 1 777 ? 53.523 -31.278 8.856 1.00 90.00 777 GLY A O 1
ATOM 5895 N N . ASP A 1 778 ? 52.269 -29.996 10.226 1.00 94.38 778 ASP A N 1
ATOM 5896 C CA . ASP A 1 778 ? 51.081 -29.854 9.375 1.00 94.38 778 ASP A CA 1
ATOM 5897 C C . ASP A 1 778 ? 51.054 -28.523 8.593 1.00 94.38 778 ASP A C 1
ATOM 5899 O O . ASP A 1 778 ? 50.105 -28.256 7.861 1.00 94.38 778 ASP A O 1
ATOM 5903 N N . ALA A 1 779 ? 52.072 -27.670 8.750 1.00 92.88 779 ALA A N 1
ATOM 5904 C CA . ALA A 1 779 ? 52.190 -26.445 7.964 1.00 92.88 779 ALA A CA 1
ATOM 5905 C C . ALA A 1 779 ? 52.446 -26.774 6.487 1.00 92.88 779 ALA A C 1
ATOM 5907 O O . ALA A 1 779 ? 53.319 -27.578 6.162 1.00 92.88 779 ALA A O 1
ATOM 5908 N N . VAL A 1 780 ? 51.711 -26.119 5.592 1.00 92.00 780 VAL A N 1
ATOM 5909 C CA . VAL A 1 780 ? 51.853 -26.276 4.134 1.00 92.00 780 VAL A CA 1
ATOM 5910 C C . VAL A 1 780 ? 52.575 -25.094 3.492 1.00 92.00 780 VAL A C 1
ATOM 5912 O O . VAL A 1 780 ? 53.065 -25.196 2.370 1.00 92.00 780 VAL A O 1
ATOM 5915 N N . GLY A 1 781 ? 52.685 -23.973 4.206 1.00 90.75 781 GLY A N 1
ATOM 5916 C CA . GLY A 1 781 ? 53.328 -22.769 3.706 1.00 90.75 781 GLY A CA 1
ATOM 5917 C C . GLY A 1 781 ? 53.480 -21.692 4.770 1.00 90.75 781 GLY A C 1
ATOM 5918 O O . GLY A 1 781 ? 52.989 -21.813 5.891 1.00 90.75 781 GLY A O 1
ATOM 5919 N N . THR A 1 782 ? 54.194 -20.636 4.396 1.00 88.56 782 THR A N 1
ATOM 5920 C CA . THR A 1 782 ? 54.312 -19.404 5.177 1.00 88.56 782 THR A CA 1
ATOM 5921 C C . THR A 1 782 ? 54.230 -18.231 4.219 1.00 88.56 782 THR A C 1
ATOM 5923 O O . THR A 1 782 ? 55.002 -18.219 3.254 1.00 88.56 782 THR A O 1
ATOM 5926 N N . ASP A 1 783 ? 53.365 -17.265 4.496 1.00 86.88 783 ASP A N 1
ATOM 5927 C CA . ASP A 1 783 ? 53.227 -16.038 3.714 1.00 86.88 783 ASP A CA 1
ATOM 5928 C C . ASP A 1 783 ? 53.193 -14.827 4.648 1.00 86.88 783 ASP A C 1
ATOM 5930 O O . ASP A 1 783 ? 52.442 -14.831 5.611 1.00 86.88 783 ASP A O 1
ATOM 5934 N N . ASP A 1 784 ? 54.074 -13.856 4.409 1.00 84.06 784 ASP A N 1
ATOM 5935 C CA . ASP A 1 784 ? 54.229 -12.592 5.156 1.00 84.06 784 ASP A CA 1
ATOM 5936 C C . ASP A 1 784 ? 53.835 -12.624 6.655 1.00 84.06 784 ASP A C 1
ATOM 5938 O O . ASP A 1 784 ? 52.907 -11.952 7.094 1.00 84.06 784 ASP A O 1
ATOM 5942 N N . GLY A 1 785 ? 54.523 -13.447 7.458 1.00 89.25 785 GLY A N 1
ATOM 5943 C CA . GLY A 1 785 ? 54.251 -13.550 8.902 1.00 89.25 785 GLY A CA 1
ATOM 5944 C C . GLY A 1 785 ? 53.045 -14.421 9.278 1.00 89.25 785 GLY A C 1
ATOM 5945 O O . GLY A 1 785 ? 52.651 -14.447 10.434 1.00 89.25 785 GLY A O 1
ATOM 5946 N N . THR A 1 786 ? 52.487 -15.184 8.341 1.00 93.62 786 THR A N 1
ATOM 5947 C CA . THR A 1 786 ? 51.365 -16.110 8.555 1.00 93.62 786 THR A CA 1
ATOM 5948 C C . THR A 1 786 ? 51.781 -17.536 8.210 1.00 93.62 786 THR A C 1
ATOM 5950 O O . THR A 1 786 ? 52.409 -17.784 7.178 1.00 93.62 786 THR A O 1
ATOM 5953 N N . VAL A 1 787 ? 51.445 -18.502 9.064 1.00 95.75 787 VAL A N 1
ATOM 5954 C CA . VAL A 1 787 ? 51.615 -19.936 8.791 1.00 95.75 787 VAL A CA 1
ATOM 5955 C C . VAL A 1 787 ? 50.312 -20.492 8.239 1.00 95.75 787 VAL A C 1
ATOM 5957 O O . VAL A 1 787 ? 49.283 -20.394 8.896 1.00 95.75 787 VAL A O 1
ATOM 5960 N N . VAL A 1 788 ? 50.362 -21.126 7.068 1.00 95.88 788 VAL A N 1
ATOM 5961 C CA . VAL A 1 788 ? 49.200 -21.802 6.474 1.00 95.88 788 VAL A CA 1
ATOM 5962 C C . VAL A 1 788 ? 49.208 -23.263 6.922 1.00 95.88 788 VAL A C 1
ATOM 5964 O O . VAL A 1 788 ? 50.176 -23.988 6.671 1.00 95.88 788 VAL A O 1
ATOM 5967 N N . LEU A 1 789 ? 48.142 -23.706 7.590 1.00 95.19 789 LEU A N 1
ATOM 5968 C CA . LEU A 1 789 ? 47.977 -25.044 8.188 1.00 95.19 789 LEU A CA 1
ATOM 5969 C C . LEU A 1 789 ? 47.079 -25.970 7.345 1.00 95.19 789 LEU A C 1
ATOM 5971 O O . LEU A 1 789 ? 46.601 -27.010 7.814 1.00 95.19 789 LEU A O 1
ATOM 5975 N N . GLY A 1 790 ? 46.893 -25.590 6.079 1.00 92.19 790 GLY A N 1
ATOM 5976 C CA . GLY A 1 790 ? 46.069 -26.277 5.096 1.00 92.19 790 GLY A CA 1
ATOM 5977 C C . GLY A 1 790 ? 44.584 -25.992 5.285 1.00 92.19 790 GLY A C 1
ATOM 5978 O O . GLY A 1 790 ? 44.189 -25.140 6.077 1.00 92.19 790 GLY A O 1
ATOM 5979 N N . SER A 1 791 ? 43.763 -26.736 4.551 1.00 92.62 791 SER A N 1
ATOM 5980 C CA . SER A 1 791 ? 42.312 -26.585 4.597 1.00 92.62 791 SER A CA 1
ATOM 5981 C C . SER A 1 791 ? 41.648 -27.692 5.416 1.00 92.62 791 SER A C 1
ATOM 5983 O O . SER A 1 791 ? 42.190 -28.795 5.575 1.00 92.62 791 SER A O 1
ATOM 5985 N N . LEU A 1 792 ? 40.462 -27.397 5.931 1.00 93.56 792 LEU A N 1
ATOM 5986 C CA . LEU A 1 792 ? 39.546 -28.349 6.555 1.00 93.56 792 LEU A CA 1
ATOM 5987 C C . LEU A 1 792 ? 38.102 -28.016 6.167 1.00 93.56 792 LEU A C 1
ATOM 5989 O O . LEU A 1 792 ? 37.856 -26.991 5.544 1.00 93.56 792 LEU A O 1
ATOM 5993 N N . THR A 1 793 ? 37.168 -28.898 6.496 1.00 92.00 793 THR A N 1
ATOM 5994 C CA . THR A 1 793 ? 35.735 -28.729 6.219 1.00 92.00 793 THR A CA 1
ATOM 5995 C C . THR A 1 793 ? 34.925 -28.754 7.516 1.00 92.00 793 THR A C 1
ATOM 5997 O O . THR A 1 793 ? 35.392 -29.275 8.533 1.00 92.00 793 THR A O 1
ATOM 6000 N N . GLU A 1 794 ? 33.697 -28.235 7.502 1.00 89.06 794 GLU A N 1
ATOM 6001 C CA . GLU A 1 794 ? 32.768 -28.353 8.639 1.00 89.06 794 GLU A CA 1
ATOM 6002 C C . GLU A 1 794 ? 32.475 -29.837 8.962 1.00 89.06 794 GLU A C 1
ATOM 6004 O O . GLU A 1 794 ? 32.443 -30.245 10.129 1.00 89.06 794 GLU A O 1
ATOM 6009 N N . ALA A 1 795 ? 32.407 -30.704 7.941 1.00 86.88 795 ALA A N 1
ATOM 6010 C CA . ALA A 1 795 ? 32.308 -32.153 8.121 1.00 86.88 795 ALA A CA 1
ATOM 6011 C C . ALA A 1 795 ? 33.510 -32.763 8.875 1.00 86.88 795 ALA A C 1
ATOM 6013 O O . ALA A 1 795 ? 33.342 -33.724 9.633 1.00 86.88 795 ALA A O 1
ATOM 6014 N N . ASP A 1 796 ? 34.721 -32.217 8.703 1.00 88.19 796 ASP A N 1
ATOM 6015 C CA . ASP A 1 796 ? 35.907 -32.693 9.426 1.00 88.19 796 ASP A CA 1
ATOM 6016 C C . ASP A 1 796 ? 35.819 -32.388 10.928 1.00 88.19 796 ASP A C 1
ATOM 6018 O O . ASP A 1 796 ? 36.240 -33.213 11.741 1.00 88.19 796 ASP A O 1
ATOM 6022 N N . VAL A 1 797 ? 35.265 -31.225 11.293 1.00 88.50 797 VAL A N 1
ATOM 6023 C CA . VAL A 1 797 ? 35.192 -30.731 12.680 1.00 88.50 797 VAL A CA 1
ATOM 6024 C C . VAL A 1 797 ? 33.962 -31.263 13.419 1.00 88.50 797 VAL A C 1
ATOM 6026 O O . VAL A 1 797 ? 34.038 -31.600 14.603 1.00 88.50 797 VAL A O 1
ATOM 6029 N N . SER A 1 798 ? 32.839 -31.445 12.723 1.00 83.62 798 SER A N 1
ATOM 6030 C CA . SER A 1 798 ? 31.626 -32.062 13.284 1.00 83.62 798 SER A CA 1
ATOM 6031 C C . SER A 1 798 ? 31.827 -33.539 13.660 1.00 83.62 798 SER A C 1
ATOM 6033 O O . SER A 1 798 ? 31.182 -34.054 14.578 1.00 83.62 798 SER A O 1
ATOM 6035 N N . ALA A 1 799 ? 32.782 -34.228 13.021 1.00 80.38 799 ALA A N 1
ATOM 6036 C CA . ALA A 1 799 ? 33.224 -35.567 13.416 1.00 80.38 799 ALA A CA 1
ATOM 6037 C C . ALA A 1 799 ? 34.096 -35.579 14.696 1.00 80.38 799 ALA A C 1
ATOM 6039 O O . ALA A 1 799 ? 34.323 -36.646 15.284 1.00 80.38 799 ALA A O 1
ATOM 6040 N N . GLY A 1 800 ? 34.575 -34.411 15.134 1.00 86.62 800 GLY A N 1
ATOM 6041 C CA . GLY A 1 800 ? 35.436 -34.184 16.292 1.00 86.62 800 GLY A CA 1
ATOM 6042 C C . GLY A 1 800 ? 36.455 -33.072 16.026 1.00 86.62 800 GLY A C 1
ATOM 6043 O O . GLY A 1 800 ? 36.763 -32.769 14.880 1.00 86.62 800 GLY A O 1
ATOM 6044 N N . SER A 1 801 ? 37.030 -32.487 17.082 1.00 92.25 801 SER A N 1
ATOM 6045 C CA . SER A 1 801 ? 37.979 -31.380 16.914 1.00 92.25 801 SER A CA 1
ATOM 6046 C C . SER A 1 801 ? 39.204 -31.760 16.073 1.00 92.25 801 SER A C 1
ATOM 6048 O O . SER A 1 801 ? 39.761 -32.860 16.182 1.00 92.25 801 SER A O 1
ATOM 6050 N N . VAL A 1 802 ? 39.645 -30.819 15.240 1.00 95.81 802 VAL A N 1
ATOM 6051 C CA . VAL A 1 802 ? 40.755 -30.996 14.303 1.00 95.81 802 VAL A CA 1
ATOM 6052 C C . VAL A 1 802 ? 41.946 -30.182 14.787 1.00 95.81 802 VAL A C 1
ATOM 6054 O O . VAL A 1 802 ? 41.883 -28.960 14.862 1.00 95.81 802 VAL A O 1
ATOM 6057 N N . SER A 1 803 ? 43.060 -30.848 15.093 1.00 96.00 803 SER A N 1
ATOM 6058 C CA . SER A 1 803 ? 44.311 -30.170 15.451 1.00 96.00 803 SER A CA 1
ATOM 6059 C C . SER A 1 803 ? 45.306 -30.160 14.291 1.00 96.00 803 SER A C 1
ATOM 6061 O O . SER A 1 803 ? 45.491 -31.174 13.610 1.00 96.00 803 SER A O 1
ATOM 6063 N N . ARG A 1 804 ? 46.005 -29.037 14.127 1.00 97.00 804 ARG A N 1
ATOM 6064 C CA . ARG A 1 804 ? 47.167 -28.859 13.249 1.00 97.00 804 ARG A CA 1
ATOM 6065 C C . ARG A 1 804 ? 48.346 -28.367 14.080 1.00 97.00 804 ARG A C 1
ATOM 6067 O O . ARG A 1 804 ? 48.187 -27.539 14.973 1.00 97.00 804 ARG A O 1
ATOM 6074 N N . THR A 1 805 ? 49.522 -28.937 13.856 1.00 96.69 805 THR A N 1
ATOM 6075 C CA . THR A 1 805 ? 50.735 -28.646 14.628 1.00 96.69 805 THR A CA 1
ATOM 6076 C C . THR A 1 805 ? 51.847 -28.174 13.706 1.00 96.69 805 THR A C 1
ATOM 6078 O O . THR A 1 805 ? 52.195 -28.879 12.763 1.00 96.69 805 THR A O 1
ATOM 6081 N N . TYR A 1 806 ? 52.478 -27.048 14.018 1.00 96.38 806 TYR A N 1
ATOM 6082 C CA . TYR A 1 806 ? 53.691 -26.591 13.344 1.00 96.38 806 TYR A CA 1
ATOM 6083 C C . TYR A 1 806 ? 54.795 -26.289 14.357 1.00 96.38 806 TYR A C 1
ATOM 6085 O O . TYR A 1 806 ? 54.584 -26.274 15.572 1.00 96.38 806 TYR A O 1
ATOM 6093 N N . TYR A 1 807 ? 56.011 -26.116 13.851 1.00 96.25 807 TYR A N 1
ATOM 6094 C CA . TYR A 1 807 ? 57.194 -25.911 14.674 1.00 96.25 807 TYR A CA 1
ATOM 6095 C C . TYR A 1 807 ? 57.883 -24.622 14.249 1.00 96.25 807 TYR A C 1
ATOM 6097 O O . TYR A 1 807 ? 58.282 -24.497 13.093 1.00 96.25 807 TYR A O 1
ATOM 6105 N N . ALA A 1 808 ? 58.039 -23.682 15.176 1.00 95.00 808 ALA A N 1
ATOM 6106 C CA . ALA A 1 808 ? 58.691 -22.400 14.938 1.00 95.00 808 ALA A CA 1
ATOM 6107 C C . ALA A 1 808 ? 59.999 -22.315 15.731 1.00 95.00 808 ALA A C 1
ATOM 6109 O O . ALA A 1 808 ? 60.055 -22.704 16.894 1.00 95.00 808 ALA A O 1
ATOM 6110 N N . GLU A 1 809 ? 61.068 -21.831 15.114 1.00 94.44 809 GLU A N 1
ATOM 6111 C CA . GLU A 1 809 ? 62.361 -21.622 15.760 1.00 94.44 809 GLU A CA 1
ATOM 6112 C C . GLU A 1 809 ? 62.498 -20.174 16.237 1.00 94.44 809 GLU A C 1
ATOM 6114 O O . GLU A 1 809 ? 62.278 -19.232 15.471 1.00 94.44 809 GLU A O 1
ATOM 6119 N N . ALA A 1 810 ? 62.879 -20.015 17.507 1.00 93.19 810 ALA A N 1
ATOM 6120 C CA . ALA A 1 810 ? 63.121 -18.724 18.131 1.00 93.19 810 ALA A CA 1
ATOM 6121 C C . ALA A 1 810 ? 64.321 -18.011 17.484 1.00 93.19 810 ALA A C 1
ATOM 6123 O O . ALA A 1 810 ? 65.357 -18.649 17.262 1.00 93.19 810 ALA A O 1
ATOM 6124 N N . PRO A 1 811 ? 64.261 -16.688 17.267 1.00 91.81 811 PRO A N 1
ATOM 6125 C CA . PRO A 1 811 ? 65.328 -15.949 16.604 1.00 91.81 811 PRO A CA 1
ATOM 6126 C C . PRO A 1 811 ? 66.659 -16.003 17.368 1.00 91.81 811 PRO A C 1
ATOM 6128 O O . PRO A 1 811 ? 66.718 -15.976 18.602 1.00 91.81 811 PRO A O 1
ATOM 6131 N N . GLU A 1 812 ? 67.767 -16.064 16.625 1.00 86.62 812 GLU A N 1
ATOM 6132 C CA . GLU A 1 812 ? 69.116 -16.126 17.189 1.00 86.62 812 GLU A CA 1
ATOM 6133 C C . GLU A 1 812 ? 69.793 -14.750 17.304 1.00 86.62 812 GLU A C 1
ATOM 6135 O O . GLU A 1 812 ? 69.688 -13.879 16.443 1.00 86.62 812 GLU A O 1
ATOM 6140 N N . GLY A 1 813 ? 70.611 -14.591 18.349 1.00 78.81 813 GLY A N 1
ATOM 6141 C CA . GLY A 1 813 ? 71.513 -13.450 18.515 1.00 78.81 813 GLY A CA 1
ATOM 6142 C C . GLY A 1 813 ? 71.204 -12.585 19.735 1.00 78.81 813 GLY A C 1
ATOM 6143 O O . GLY A 1 813 ? 70.106 -12.568 20.274 1.00 78.81 813 GLY A O 1
ATOM 6144 N N . ALA A 1 814 ? 72.207 -11.834 20.197 1.00 67.88 814 ALA A N 1
ATOM 6145 C CA . ALA A 1 814 ? 72.090 -11.015 21.409 1.00 67.88 814 ALA A CA 1
ATOM 6146 C C . ALA A 1 814 ? 71.104 -9.835 21.279 1.00 67.88 814 ALA A C 1
ATOM 6148 O O . ALA A 1 814 ? 70.760 -9.234 22.291 1.00 67.88 814 ALA A O 1
ATOM 6149 N N . GLY A 1 815 ? 70.698 -9.484 20.053 1.00 77.19 815 GLY A N 1
ATOM 6150 C CA . GLY A 1 815 ? 69.681 -8.466 19.776 1.00 77.19 815 GLY A CA 1
ATOM 6151 C C . GLY A 1 815 ? 68.261 -9.019 19.614 1.00 77.19 815 GLY A C 1
ATOM 6152 O O . GLY A 1 815 ? 67.339 -8.220 19.562 1.00 77.19 815 GLY A O 1
ATOM 6153 N N . ALA A 1 816 ? 68.091 -10.345 19.569 1.00 81.75 816 ALA A N 1
ATOM 6154 C CA . ALA A 1 816 ? 66.811 -11.028 19.363 1.00 81.75 816 ALA A CA 1
ATOM 6155 C C . ALA A 1 816 ? 66.091 -11.386 20.680 1.00 81.75 816 ALA A C 1
ATOM 6157 O O . ALA A 1 816 ? 65.130 -12.151 20.689 1.00 81.75 816 ALA A O 1
ATOM 6158 N N . THR A 1 817 ? 66.560 -10.877 21.825 1.00 86.50 817 THR A N 1
ATOM 6159 C CA . THR A 1 817 ? 65.875 -11.092 23.107 1.00 86.50 817 THR A CA 1
ATOM 6160 C C . THR A 1 817 ? 64.701 -10.133 23.246 1.00 86.50 817 THR A C 1
ATOM 6162 O O . THR A 1 817 ? 64.907 -8.922 23.141 1.00 86.50 817 THR A O 1
ATOM 6165 N N . GLY A 1 818 ? 63.509 -10.633 23.546 1.00 89.88 818 GLY A N 1
ATOM 6166 C CA . GLY A 1 818 ? 62.312 -9.804 23.579 1.00 89.88 818 GLY A CA 1
ATOM 6167 C C . GLY A 1 818 ? 61.035 -10.597 23.785 1.00 89.88 818 GLY A C 1
ATOM 6168 O O . GLY A 1 818 ? 61.064 -11.795 24.067 1.00 89.88 818 GLY A O 1
ATOM 6169 N N . GLU A 1 819 ? 59.936 -9.868 23.671 1.00 93.44 819 GLU A N 1
ATOM 6170 C CA . GLU A 1 819 ? 58.571 -10.369 23.661 1.00 93.44 819 GLU A CA 1
ATOM 6171 C C . GLU A 1 819 ? 58.124 -10.539 22.206 1.00 93.44 819 GLU A C 1
ATOM 6173 O O . GLU A 1 819 ? 58.369 -9.647 21.394 1.00 93.44 819 GLU A O 1
ATOM 6178 N N . TYR A 1 820 ? 57.501 -11.671 21.890 1.00 94.19 820 TYR A N 1
ATOM 6179 C CA . TYR A 1 820 ? 57.014 -12.021 20.558 1.00 94.19 820 TYR A CA 1
ATOM 6180 C C . TYR A 1 820 ? 55.584 -12.546 20.666 1.00 94.19 820 TYR A C 1
ATOM 6182 O O . TYR A 1 820 ? 55.288 -13.314 21.580 1.00 94.19 820 TYR A O 1
ATOM 6190 N N . THR A 1 821 ? 54.709 -12.150 19.747 1.00 94.88 821 THR A N 1
ATOM 6191 C CA . THR A 1 821 ? 53.282 -12.497 19.786 1.00 94.88 821 THR A CA 1
ATOM 6192 C C . THR A 1 821 ? 52.926 -13.434 18.639 1.00 94.88 821 THR A C 1
ATOM 6194 O O . THR A 1 821 ? 53.134 -13.089 17.481 1.00 94.88 821 THR A O 1
ATOM 6197 N N . PHE A 1 822 ? 52.406 -14.609 18.979 1.00 95.44 822 PHE A N 1
ATOM 6198 C CA . PHE A 1 822 ? 51.802 -15.567 18.058 1.00 95.44 822 PHE A CA 1
ATOM 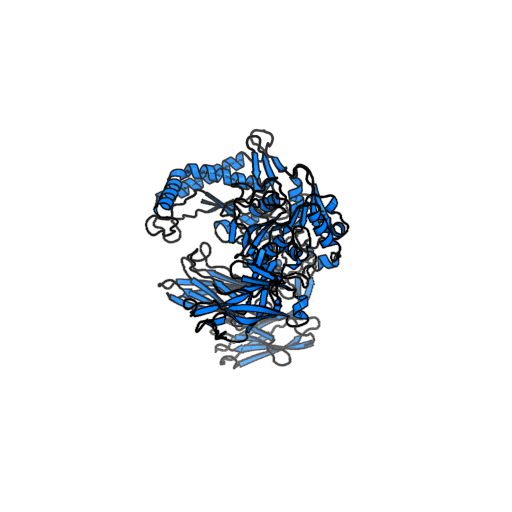6199 C C . PHE A 1 822 ? 50.298 -15.314 17.933 1.00 95.44 822 PHE A C 1
ATOM 6201 O O . PHE A 1 822 ? 49.657 -14.868 18.890 1.00 95.44 822 PHE A O 1
ATOM 6208 N N . GLY A 1 823 ? 49.734 -15.652 16.777 1.00 93.12 823 GLY A N 1
ATOM 6209 C CA . GLY A 1 823 ? 48.320 -15.488 16.462 1.00 93.12 823 GLY A CA 1
ATOM 6210 C C . GLY A 1 823 ? 47.915 -14.117 15.902 1.00 93.12 823 GLY A C 1
ATOM 6211 O O . GLY A 1 823 ? 48.774 -13.255 15.703 1.00 93.12 823 GLY A O 1
ATOM 6212 N N . PRO A 1 824 ? 46.601 -13.898 15.697 1.00 96.25 824 PRO A N 1
ATOM 6213 C CA . PRO A 1 824 ? 45.524 -14.865 15.940 1.00 96.25 824 PRO A CA 1
ATOM 6214 C C . PRO A 1 824 ? 45.606 -16.086 15.010 1.00 96.25 824 PRO A C 1
ATOM 6216 O O . PRO A 1 824 ? 46.271 -16.048 13.975 1.00 96.25 824 PRO A O 1
ATOM 6219 N N . ALA A 1 825 ? 44.973 -17.180 15.429 1.00 96.75 825 ALA A N 1
ATOM 6220 C CA . ALA A 1 825 ? 44.699 -18.316 14.564 1.00 96.75 825 ALA A CA 1
ATOM 6221 C C . ALA A 1 825 ? 43.295 -18.157 13.987 1.00 96.75 825 ALA A C 1
ATOM 6223 O O . ALA A 1 825 ? 42.349 -17.936 14.746 1.00 96.75 825 ALA A O 1
ATOM 6224 N N . GLU A 1 826 ? 43.156 -18.282 12.674 1.00 97.44 826 GLU A N 1
ATOM 6225 C CA . GLU A 1 826 ? 41.941 -17.916 11.947 1.00 97.44 826 GLU A CA 1
ATOM 6226 C C . GLU A 1 826 ? 41.576 -18.986 10.918 1.00 97.44 826 GLU A C 1
ATOM 6228 O O . GLU A 1 826 ? 42.447 -19.673 10.383 1.00 97.44 826 GLU A O 1
ATOM 6233 N N . VAL A 1 827 ? 40.283 -19.127 10.631 1.00 95.81 827 VAL A N 1
ATOM 6234 C CA . VAL A 1 827 ? 39.806 -19.838 9.441 1.00 95.81 827 VAL A CA 1
ATOM 6235 C C . VAL A 1 827 ? 39.229 -18.845 8.450 1.00 95.81 827 VAL A C 1
ATOM 6237 O O . VAL A 1 827 ? 38.524 -17.924 8.848 1.00 95.81 827 VAL A O 1
ATOM 6240 N N . THR A 1 828 ? 39.512 -19.037 7.166 1.00 94.81 828 THR A N 1
ATOM 6241 C CA . THR A 1 828 ? 38.952 -18.220 6.083 1.00 94.81 828 THR A CA 1
ATOM 6242 C C . THR A 1 828 ? 38.152 -19.093 5.123 1.00 94.81 828 THR A C 1
ATOM 6244 O O . THR A 1 828 ? 38.667 -20.090 4.611 1.00 94.81 828 THR A O 1
ATOM 6247 N N . ALA A 1 829 ? 36.900 -18.713 4.882 1.00 92.19 829 ALA A N 1
ATOM 6248 C CA . ALA A 1 829 ? 36.004 -19.307 3.896 1.00 92.19 829 ALA A CA 1
ATOM 6249 C C . ALA A 1 829 ? 35.770 -18.330 2.732 1.00 92.19 829 ALA A C 1
ATOM 6251 O O . ALA A 1 829 ? 35.957 -17.123 2.873 1.00 92.19 829 ALA A O 1
ATOM 6252 N N . THR A 1 830 ? 35.357 -18.847 1.577 1.00 87.44 830 THR A N 1
ATOM 6253 C CA . THR A 1 830 ? 34.837 -18.024 0.474 1.00 87.44 830 THR A CA 1
ATOM 6254 C C . THR A 1 830 ? 33.334 -18.231 0.378 1.00 87.44 830 THR A C 1
ATOM 6256 O O . THR A 1 830 ? 32.915 -19.264 -0.136 1.00 87.44 830 THR A O 1
ATOM 6259 N N . ILE A 1 831 ? 32.552 -17.287 0.891 1.00 79.81 831 ILE A N 1
ATOM 6260 C CA . ILE A 1 831 ? 31.084 -17.327 0.892 1.00 79.81 831 ILE A CA 1
ATOM 6261 C C . ILE A 1 831 ? 30.619 -16.251 -0.088 1.00 79.81 831 ILE A C 1
ATOM 6263 O O . ILE A 1 831 ? 31.112 -15.126 -0.029 1.00 79.81 831 ILE A O 1
ATOM 6267 N N . ASP A 1 832 ? 29.788 -16.632 -1.058 1.00 71.31 832 ASP A N 1
ATOM 6268 C CA . ASP A 1 832 ? 29.250 -15.741 -2.100 1.00 71.31 832 ASP A CA 1
ATOM 6269 C C . ASP A 1 832 ? 30.323 -14.903 -2.822 1.00 71.31 832 ASP A C 1
ATOM 6271 O O . ASP A 1 832 ? 30.184 -13.714 -3.095 1.00 71.31 832 ASP A O 1
ATOM 6275 N N . GLY A 1 833 ? 31.471 -15.529 -3.105 1.00 70.56 833 GLY A N 1
ATOM 6276 C CA . GLY A 1 833 ? 32.602 -14.891 -3.790 1.00 70.56 833 GLY A CA 1
ATOM 6277 C C . GLY A 1 833 ? 33.452 -13.952 -2.921 1.00 70.56 833 GLY A C 1
ATOM 6278 O O . GLY A 1 833 ? 34.518 -13.522 -3.372 1.00 70.56 833 GLY A O 1
ATOM 6279 N N . ALA A 1 834 ? 33.056 -13.690 -1.673 1.00 76.31 834 ALA A N 1
ATOM 6280 C CA . ALA A 1 834 ? 33.803 -12.893 -0.705 1.00 76.31 834 ALA A CA 1
ATOM 6281 C C . ALA A 1 834 ? 34.610 -13.776 0.263 1.00 76.31 834 ALA A C 1
ATOM 6283 O O . ALA A 1 834 ? 34.167 -14.840 0.691 1.00 76.31 834 ALA A O 1
ATOM 6284 N N . ALA A 1 835 ? 35.821 -13.339 0.626 1.00 86.75 835 ALA A N 1
ATOM 6285 C CA . ALA A 1 835 ? 36.622 -14.001 1.655 1.00 86.75 835 ALA A CA 1
ATOM 6286 C C . ALA A 1 835 ? 36.183 -13.529 3.049 1.00 86.75 835 ALA A C 1
ATOM 6288 O O . ALA A 1 835 ? 36.246 -12.335 3.343 1.00 86.75 835 ALA A O 1
ATOM 6289 N N . VAL A 1 836 ? 35.769 -14.467 3.900 1.00 89.69 836 VAL A N 1
ATOM 6290 C CA . VAL A 1 836 ? 35.240 -14.206 5.244 1.00 89.69 836 VAL A CA 1
ATOM 6291 C C . VAL A 1 836 ? 36.082 -14.971 6.256 1.00 89.69 836 VAL A C 1
ATOM 6293 O O . VAL A 1 836 ? 36.315 -16.170 6.097 1.00 89.69 836 VAL A O 1
ATOM 6296 N N . THR A 1 837 ? 36.561 -14.279 7.287 1.00 93.31 837 THR A N 1
ATOM 6297 C CA . THR A 1 837 ? 37.524 -14.817 8.256 1.00 93.31 837 THR A CA 1
ATOM 6298 C C . THR A 1 837 ? 36.922 -14.850 9.657 1.00 93.31 837 THR A C 1
ATOM 6300 O O . THR A 1 837 ? 36.321 -13.872 10.098 1.00 93.31 837 THR A O 1
ATOM 6303 N N . ALA A 1 838 ? 37.117 -15.959 10.373 1.00 94.31 838 ALA A N 1
ATOM 6304 C CA . ALA A 1 838 ? 36.705 -16.133 11.761 1.00 94.31 838 ALA A CA 1
ATOM 6305 C C . ALA A 1 838 ? 37.893 -16.534 12.649 1.00 94.31 838 ALA A C 1
ATOM 6307 O O . ALA A 1 838 ? 38.688 -17.411 12.298 1.00 94.31 838 ALA A O 1
ATOM 6308 N N . GLU A 1 839 ? 38.003 -15.914 13.827 1.00 96.44 839 GLU A N 1
ATOM 6309 C CA . GLU A 1 839 ? 39.044 -16.235 14.808 1.00 96.44 839 GLU A CA 1
ATOM 6310 C C . GLU A 1 839 ? 38.761 -17.592 15.472 1.00 96.44 839 GLU A C 1
ATOM 6312 O O . GLU A 1 839 ? 37.737 -17.787 16.118 1.00 96.44 839 GLU A O 1
ATOM 6317 N N . VAL A 1 840 ? 39.712 -18.521 15.371 1.00 95.62 840 VAL A N 1
ATOM 6318 C CA . VAL A 1 840 ? 39.701 -19.809 16.082 1.00 95.62 840 VAL A CA 1
ATOM 6319 C C . VAL A 1 840 ? 40.289 -19.652 17.483 1.00 95.62 840 VAL A C 1
ATOM 6321 O O . VAL A 1 840 ? 39.805 -20.258 18.442 1.00 95.62 840 VAL A O 1
ATOM 6324 N N . ALA A 1 841 ? 41.366 -18.871 17.605 1.00 95.12 841 ALA A N 1
ATOM 6325 C CA . ALA A 1 841 ? 42.011 -18.561 18.874 1.00 95.12 841 ALA A CA 1
ATOM 6326 C C . ALA A 1 841 ? 42.759 -17.219 18.806 1.00 95.12 841 ALA A C 1
ATOM 6328 O O . ALA A 1 841 ? 43.518 -16.986 17.866 1.00 95.12 841 ALA A O 1
ATOM 6329 N N . GLY A 1 842 ? 42.622 -16.388 19.845 1.00 92.81 842 GLY A N 1
ATOM 6330 C CA . GLY A 1 842 ? 43.299 -15.085 19.957 1.00 92.81 842 GLY A CA 1
ATOM 6331 C C . GLY A 1 842 ? 44.822 -15.189 20.070 1.00 92.81 842 GLY A C 1
ATOM 6332 O O . GLY A 1 842 ? 45.395 -16.227 19.787 1.00 92.81 842 GLY A O 1
ATOM 6333 N N . THR A 1 843 ? 45.533 -14.150 20.503 1.00 94.69 843 THR A N 1
ATOM 6334 C CA . THR A 1 843 ? 47.018 -14.109 20.501 1.00 94.69 843 THR A CA 1
ATOM 6335 C C . THR A 1 843 ? 47.691 -14.666 21.770 1.00 94.69 843 THR A C 1
ATOM 6337 O O . THR A 1 843 ? 47.091 -14.649 22.843 1.00 94.69 843 THR A O 1
ATOM 6340 N N . GLU A 1 844 ? 48.956 -15.094 21.688 1.00 92.44 844 GLU A N 1
ATOM 6341 C CA . GLU A 1 844 ? 49.769 -15.596 22.816 1.00 92.44 844 GLU A CA 1
ATOM 6342 C C . GLU A 1 844 ? 51.198 -15.051 22.769 1.00 92.44 844 GLU A C 1
ATOM 6344 O O . GLU A 1 844 ? 51.753 -14.806 21.701 1.00 92.44 844 GLU A O 1
ATOM 6349 N N . THR A 1 845 ? 51.795 -14.834 23.940 1.00 93.19 845 THR A N 1
ATOM 6350 C CA . THR A 1 845 ? 53.089 -14.161 24.075 1.00 93.19 845 THR A CA 1
ATOM 6351 C C . THR A 1 845 ? 54.196 -15.143 24.455 1.00 93.19 845 THR A C 1
ATOM 6353 O O . THR A 1 845 ? 54.150 -15.742 25.526 1.00 93.19 845 THR A O 1
ATOM 6356 N N . ALA A 1 846 ? 55.255 -15.197 23.646 1.00 92.00 846 ALA A N 1
ATOM 6357 C CA . ALA A 1 846 ? 56.485 -15.937 23.909 1.00 92.00 846 ALA A CA 1
ATOM 6358 C C . ALA A 1 846 ? 57.669 -14.993 24.200 1.00 92.00 846 ALA A C 1
ATOM 6360 O O . ALA A 1 846 ? 57.822 -13.933 23.590 1.00 92.00 846 ALA A O 1
ATOM 6361 N N . TYR A 1 847 ? 58.566 -15.395 25.104 1.00 93.38 847 TYR A N 1
ATOM 6362 C CA . TYR A 1 847 ? 59.745 -14.612 25.491 1.00 93.38 847 TYR A CA 1
ATOM 6363 C C . TYR A 1 847 ? 61.049 -15.281 25.065 1.00 93.38 847 TYR A C 1
ATOM 6365 O O . TYR A 1 847 ? 61.348 -16.390 25.498 1.00 93.38 847 TYR A O 1
ATOM 6373 N N . VAL A 1 848 ? 61.909 -14.574 24.327 1.00 91.81 848 VAL A N 1
ATOM 6374 C CA . VAL A 1 848 ? 63.281 -15.031 24.046 1.00 91.81 848 VAL A CA 1
ATOM 6375 C C . VAL A 1 848 ? 64.247 -14.354 25.017 1.00 91.81 848 VAL A C 1
ATOM 6377 O O . VAL A 1 848 ? 64.467 -13.146 24.956 1.00 91.81 848 VAL A O 1
ATOM 6380 N N . VAL A 1 849 ? 64.835 -15.114 25.943 1.00 89.38 849 VAL A N 1
ATOM 6381 C CA . VAL A 1 849 ? 65.567 -14.565 27.107 1.00 89.38 849 VAL A CA 1
ATOM 6382 C C . VAL A 1 849 ? 67.094 -14.650 27.007 1.00 89.38 849 VAL A C 1
ATOM 6384 O O . VAL A 1 849 ? 67.802 -14.266 27.941 1.00 89.38 849 VAL A O 1
ATOM 6387 N N . GLY A 1 850 ? 67.639 -15.131 25.887 1.00 82.06 850 GLY A N 1
ATOM 6388 C CA . GLY A 1 850 ? 69.087 -15.186 25.675 1.00 82.06 850 GLY A CA 1
ATOM 6389 C C . GLY A 1 850 ? 69.510 -15.938 24.410 1.00 82.06 850 GLY A C 1
ATOM 6390 O O . GLY A 1 850 ? 68.662 -16.521 23.740 1.00 82.06 850 GLY A O 1
ATOM 6391 N N . PRO A 1 851 ? 70.816 -15.939 24.074 1.00 78.31 851 PRO A N 1
ATOM 6392 C CA . PRO A 1 851 ? 71.345 -16.678 22.926 1.00 78.31 851 PRO A CA 1
ATOM 6393 C C . PRO A 1 851 ? 71.214 -18.196 23.115 1.00 78.31 851 PRO A C 1
ATOM 6395 O O . PRO A 1 851 ? 71.009 -18.664 24.236 1.00 78.31 851 PRO A O 1
ATOM 6398 N N . SER A 1 852 ? 71.398 -18.951 22.026 1.00 77.69 852 SER A N 1
ATOM 6399 C CA . SER A 1 852 ? 71.285 -20.412 22.015 1.00 77.69 852 SER A CA 1
ATOM 6400 C C . SER A 1 852 ? 72.045 -21.096 23.145 1.00 77.69 852 SER A C 1
ATOM 6402 O O . SER A 1 852 ? 73.213 -20.806 23.421 1.00 77.69 852 SER A O 1
ATOM 6404 N N . THR A 1 853 ? 71.364 -22.045 23.786 1.00 67.62 853 THR A N 1
ATOM 6405 C CA . THR A 1 853 ? 71.921 -22.898 24.841 1.00 67.62 853 THR A CA 1
ATOM 6406 C C . THR A 1 853 ? 72.629 -24.136 24.297 1.00 67.62 853 THR A C 1
ATOM 6408 O O . THR A 1 853 ? 73.184 -24.901 25.089 1.00 67.62 853 THR A O 1
ATOM 6411 N N . ASN A 1 854 ? 72.712 -24.296 22.967 1.00 54.19 854 ASN A N 1
ATOM 6412 C CA . ASN A 1 854 ? 73.586 -25.270 22.313 1.00 54.19 854 ASN A CA 1
ATOM 6413 C C . ASN A 1 854 ? 75.058 -24.838 22.429 1.00 54.19 854 ASN A C 1
ATOM 6415 O O . ASN A 1 854 ? 75.736 -24.483 21.466 1.00 54.19 854 ASN A O 1
ATOM 6419 N N . VAL A 1 855 ? 75.560 -24.882 23.659 1.00 40.75 855 VAL A N 1
ATOM 6420 C CA . VAL A 1 855 ? 76.984 -24.959 23.953 1.00 40.75 855 VAL A CA 1
ATOM 6421 C C . VAL A 1 855 ? 77.390 -26.408 23.688 1.00 40.75 855 VAL A C 1
ATOM 6423 O O . VAL A 1 855 ? 76.806 -27.327 24.262 1.00 40.75 855 VAL A O 1
ATOM 6426 N N . LEU A 1 856 ? 78.383 -26.619 22.825 1.00 35.59 856 LEU A N 1
ATOM 6427 C CA . LEU A 1 856 ? 79.182 -27.844 22.892 1.00 35.59 856 LEU A CA 1
ATOM 6428 C C . LEU A 1 856 ? 79.801 -27.996 24.287 1.00 35.59 856 LEU A C 1
ATOM 6430 O O . LEU A 1 856 ? 80.435 -27.013 24.741 1.00 35.59 856 LEU A O 1
#

Organism: NCBI:txid2234134